Protein AF-0000000085033550 (afdb_homodimer)

Structure (mmCIF, N/CA/C/O backbone):
data_AF-0000000085033550-model_v1
#
loop_
_entity.id
_entity.type
_entity.pdbx_description
1 polymer GTPase
#
loop_
_atom_site.group_PDB
_atom_site.id
_atom_site.type_symbol
_atom_site.label_atom_id
_atom_site.label_alt_id
_atom_site.label_comp_id
_atom_site.label_asym_id
_atom_site.label_entity_id
_atom_site.label_seq_id
_atom_site.pdbx_PDB_ins_code
_atom_site.Cartn_x
_atom_site.Cartn_y
_atom_site.Cartn_z
_atom_site.occupancy
_atom_site.B_iso_or_equiv
_atom_site.auth_seq_id
_atom_site.auth_comp_id
_atom_site.auth_asym_id
_atom_site.auth_atom_id
_atom_site.pdbx_PDB_model_num
ATOM 1 N N . MET A 1 1 ? 23.906 -4.227 13.406 1 89.88 1 MET A N 1
ATOM 2 C CA . MET A 1 1 ? 23.219 -5.043 12.414 1 89.88 1 MET A CA 1
ATOM 3 C C . MET A 1 1 ? 21.703 -4.785 12.438 1 89.88 1 MET A C 1
ATOM 5 O O . MET A 1 1 ? 21.109 -4.695 13.508 1 89.88 1 MET A O 1
ATOM 9 N N . ARG A 1 2 ? 21.109 -4.621 11.305 1 95.44 2 ARG A N 1
ATOM 10 C CA . ARG A 1 2 ? 19.688 -4.324 11.18 1 95.44 2 ARG A CA 1
ATOM 11 C C . ARG A 1 2 ? 18.844 -5.57 11.438 1 95.44 2 ARG A C 1
ATOM 13 O O . ARG A 1 2 ? 19.141 -6.641 10.898 1 95.44 2 ARG A O 1
ATOM 20 N N . ARG A 1 3 ? 17.859 -5.512 12.32 1 98.5 3 ARG A N 1
ATOM 21 C CA . ARG A 1 3 ? 16.938 -6.609 12.617 1 98.5 3 ARG A CA 1
ATOM 22 C C . ARG A 1 3 ? 15.734 -6.586 11.68 1 98.5 3 ARG A C 1
ATOM 24 O O . ARG A 1 3 ? 14.953 -5.633 11.688 1 98.5 3 ARG A O 1
ATOM 31 N N . VAL A 1 4 ? 15.578 -7.695 10.938 1 98.75 4 VAL A N 1
ATOM 32 C CA . VAL A 1 4 ? 14.578 -7.723 9.875 1 98.75 4 VAL A CA 1
ATOM 33 C C . VAL A 1 4 ? 13.562 -8.828 10.148 1 98.75 4 VAL A C 1
ATOM 35 O O . VAL A 1 4 ? 13.922 -9.914 10.602 1 98.75 4 VAL A O 1
ATOM 38 N N . ALA A 1 5 ? 12.328 -8.586 9.984 1 98.81 5 ALA A N 1
ATOM 39 C CA . ALA A 1 5 ? 11.281 -9.609 9.906 1 98.81 5 ALA A CA 1
ATOM 40 C C . ALA A 1 5 ? 10.672 -9.664 8.508 1 98.81 5 ALA A C 1
ATOM 42 O O . ALA A 1 5 ? 10.461 -8.625 7.875 1 98.81 5 ALA A O 1
ATOM 43 N N . ILE A 1 6 ? 10.422 -10.836 8.008 1 98.56 6 ILE A N 1
ATOM 44 C CA . ILE A 1 6 ? 9.812 -10.992 6.691 1 98.56 6 ILE A CA 1
ATOM 45 C C . ILE A 1 6 ? 8.367 -11.469 6.84 1 98.56 6 ILE A C 1
ATOM 47 O O . ILE A 1 6 ? 8.117 -12.523 7.422 1 98.56 6 ILE A O 1
ATOM 51 N N . ILE A 1 7 ? 7.465 -10.617 6.363 1 98.19 7 ILE A N 1
ATOM 52 C CA . ILE A 1 7 ? 6.047 -10.953 6.34 1 98.19 7 ILE A CA 1
ATOM 53 C C . ILE A 1 7 ? 5.715 -11.734 5.07 1 98.19 7 ILE A C 1
ATOM 55 O O . ILE A 1 7 ? 5.789 -11.188 3.965 1 98.19 7 ILE A O 1
ATOM 59 N N . GLY A 1 8 ? 5.391 -13 5.219 1 94.5 8 GLY A N 1
ATOM 60 C CA . GLY A 1 8 ? 5.195 -13.797 4.023 1 94.5 8 GLY A CA 1
ATOM 61 C C . GLY A 1 8 ? 4.242 -14.961 4.234 1 94.5 8 GLY A C 1
ATOM 62 O O . GLY A 1 8 ? 3.375 -14.906 5.109 1 94.5 8 GLY A O 1
ATOM 63 N N . ALA A 1 9 ? 4.254 -15.93 3.279 1 89.25 9 ALA A N 1
ATOM 64 C CA . ALA A 1 9 ? 3.391 -17.109 3.299 1 89.25 9 ALA A CA 1
ATOM 65 C C . ALA A 1 9 ? 4.117 -18.328 2.75 1 89.25 9 ALA A C 1
ATOM 67 O O . ALA A 1 9 ? 3.549 -19.109 1.979 1 89.25 9 ALA A O 1
ATOM 68 N N . ALA A 1 10 ? 5.383 -18.391 3.002 1 88.12 10 ALA A N 1
ATOM 69 C CA . ALA A 1 10 ? 6.207 -19.578 2.754 1 88.12 10 ALA A CA 1
ATOM 70 C C . ALA A 1 10 ? 6.562 -19.688 1.276 1 88.12 10 ALA A C 1
ATOM 72 O O . ALA A 1 10 ? 6.77 -20.797 0.769 1 88.12 10 ALA A O 1
ATOM 73 N N . GLY A 1 11 ? 6.629 -18.75 0.552 1 91.38 11 GLY A N 1
ATOM 74 C CA . GLY A 1 11 ? 7.066 -18.703 -0.834 1 91.38 11 GLY A CA 1
ATOM 75 C C . GLY A 1 11 ? 8.094 -17.625 -1.104 1 91.38 11 GLY A C 1
ATOM 76 O O . GLY A 1 11 ? 9.297 -17.844 -0.947 1 91.38 11 GLY A O 1
ATOM 77 N N . ARG A 1 12 ? 7.59 -16.484 -1.409 1 95.75 12 ARG A N 1
ATOM 78 C CA . ARG A 1 12 ? 8.469 -15.367 -1.714 1 95.75 12 ARG A CA 1
ATOM 79 C C . ARG A 1 12 ? 9.297 -14.977 -0.494 1 95.75 12 ARG A C 1
ATOM 81 O O . ARG A 1 12 ? 10.43 -14.508 -0.63 1 95.75 12 ARG A O 1
ATOM 88 N N . ASP A 1 13 ? 8.75 -15.172 0.722 1 96.12 13 ASP A N 1
ATOM 89 C CA . ASP A 1 13 ? 9.492 -14.82 1.926 1 96.12 13 ASP A CA 1
ATOM 90 C C . ASP A 1 13 ? 10.781 -15.641 2.033 1 96.12 13 ASP A C 1
ATOM 92 O O . ASP A 1 13 ? 11.852 -15.086 2.283 1 96.12 13 ASP A O 1
ATOM 96 N N . PHE A 1 14 ? 10.727 -16.922 1.716 1 95.62 14 PHE A N 1
ATOM 97 C CA . PHE A 1 14 ? 11.922 -17.75 1.718 1 95.62 14 PHE A CA 1
ATOM 98 C C . PHE A 1 14 ? 12.859 -17.359 0.58 1 95.62 14 PHE A C 1
ATOM 100 O O . PHE A 1 14 ? 14.078 -17.328 0.75 1 95.62 14 PHE A O 1
ATOM 107 N N . HIS A 1 15 ? 12.273 -17.062 -0.555 1 97.56 15 HIS A N 1
ATOM 108 C CA . HIS A 1 15 ? 13.078 -16.641 -1.695 1 97.56 15 HIS A CA 1
ATOM 109 C C . HIS A 1 15 ? 13.836 -15.352 -1.396 1 97.56 15 HIS A C 1
ATOM 111 O O . HIS A 1 15 ? 15.023 -15.242 -1.689 1 97.56 15 HIS A O 1
ATOM 117 N N . VAL A 1 16 ? 13.164 -14.391 -0.785 1 98.44 16 VAL A N 1
ATOM 118 C CA . VAL A 1 16 ? 13.773 -13.125 -0.41 1 98.44 16 VAL A CA 1
ATOM 119 C C . VAL A 1 16 ? 14.867 -13.367 0.63 1 98.44 16 VAL A C 1
ATOM 121 O O . VAL A 1 16 ? 15.953 -12.789 0.546 1 98.44 16 VAL A O 1
ATOM 124 N N . PHE A 1 17 ? 14.586 -14.211 1.592 1 98.06 17 PHE A N 1
ATOM 125 C CA . PHE A 1 17 ? 15.609 -14.562 2.568 1 98.06 17 PHE A CA 1
ATOM 126 C C . PHE A 1 17 ? 16.844 -15.133 1.88 1 98.06 17 PHE A C 1
ATOM 128 O O . PHE A 1 17 ? 17.969 -14.695 2.145 1 98.06 17 PHE A O 1
ATOM 135 N N . ASN A 1 18 ? 16.625 -16.031 0.952 1 97.5 18 ASN A N 1
ATOM 136 C CA . ASN A 1 18 ? 17.719 -16.766 0.315 1 97.5 18 ASN A CA 1
ATOM 137 C C . ASN A 1 18 ? 18.516 -15.867 -0.624 1 97.5 18 ASN A C 1
ATOM 139 O O . ASN A 1 18 ? 19.734 -16.047 -0.773 1 97.5 18 ASN A O 1
ATOM 143 N N . THR A 1 19 ? 17.891 -14.938 -1.236 1 97.31 19 THR A N 1
ATOM 144 C CA . THR A 1 19 ? 18.547 -14.133 -2.258 1 97.31 19 THR A CA 1
ATOM 145 C C . THR A 1 19 ? 19.156 -12.867 -1.645 1 97.31 19 THR A C 1
ATOM 147 O O . THR A 1 19 ? 20.156 -12.352 -2.143 1 97.31 19 THR A O 1
ATOM 150 N N . VAL A 1 20 ? 18.531 -12.344 -0.543 1 97.69 20 VAL A N 1
ATOM 151 C CA . VAL A 1 20 ? 18.922 -11.016 -0.081 1 97.69 20 VAL A CA 1
ATOM 152 C C . VAL A 1 20 ? 19.594 -11.117 1.284 1 97.69 20 VAL A C 1
ATOM 154 O O . VAL A 1 20 ? 20.578 -10.422 1.557 1 97.69 20 VAL A O 1
ATOM 157 N N . TYR A 1 21 ? 19.188 -12.023 2.146 1 97.94 21 TYR A N 1
ATOM 158 C CA . TYR A 1 21 ? 19.562 -11.891 3.549 1 97.94 21 TYR A CA 1
ATOM 159 C C . TYR A 1 21 ? 20.469 -13.031 3.984 1 97.94 21 TYR A C 1
ATOM 161 O O . TYR A 1 21 ? 21.188 -12.922 4.984 1 97.94 21 TYR A O 1
ATOM 169 N N . ARG A 1 22 ? 20.344 -14.188 3.301 1 96.69 22 ARG A N 1
ATOM 170 C CA . ARG A 1 22 ? 21.172 -15.32 3.703 1 96.69 22 ARG A CA 1
ATOM 171 C C . ARG A 1 22 ? 22.641 -14.961 3.654 1 96.69 22 ARG A C 1
ATOM 173 O O . ARG A 1 22 ? 23.156 -14.562 2.607 1 96.69 22 ARG A O 1
ATOM 180 N N . GLY A 1 23 ? 23.328 -14.992 4.77 1 94.06 23 GLY A N 1
ATOM 181 C CA . GLY A 1 23 ? 24.75 -14.711 4.832 1 94.06 23 GLY A CA 1
ATOM 182 C C . GLY A 1 23 ? 25.062 -13.227 4.891 1 94.06 23 GLY A C 1
ATOM 183 O O . GLY A 1 23 ? 26.234 -12.836 4.867 1 94.06 23 GLY A O 1
ATOM 184 N N . SER A 1 24 ? 24.047 -12.438 4.98 1 93.75 24 SER A N 1
ATOM 185 C CA . SER A 1 24 ? 24.266 -11 5.023 1 93.75 24 SER A CA 1
ATOM 186 C C . SER A 1 24 ? 24.969 -10.578 6.316 1 93.75 24 SER A C 1
ATOM 188 O O . SER A 1 24 ? 24.609 -11.062 7.395 1 93.75 24 SER A O 1
ATOM 190 N N . GLY A 1 25 ? 25.891 -9.664 6.227 1 92.38 25 GLY A N 1
ATOM 191 C CA . GLY A 1 25 ? 26.547 -9.102 7.391 1 92.38 25 GLY A CA 1
ATOM 192 C C . GLY A 1 25 ? 25.891 -7.82 7.879 1 92.38 25 GLY A C 1
ATOM 193 O O . GLY A 1 25 ? 26.219 -7.328 8.961 1 92.38 25 GLY A O 1
ATOM 194 N N . GLU A 1 26 ? 24.938 -7.332 7.168 1 92.75 26 GLU A N 1
ATOM 195 C CA . GLU A 1 26 ? 24.344 -6.023 7.457 1 92.75 26 GLU A CA 1
ATOM 196 C C . GLU A 1 26 ? 22.984 -6.16 8.133 1 92.75 26 GLU A C 1
ATOM 198 O O . GLU A 1 26 ? 22.531 -5.238 8.805 1 92.75 26 GLU A O 1
ATOM 203 N N . ALA A 1 27 ? 22.391 -7.332 7.898 1 96.5 27 ALA A N 1
ATOM 204 C CA . ALA A 1 27 ? 21.047 -7.527 8.43 1 96.5 27 ALA A CA 1
ATOM 205 C C . ALA A 1 27 ? 20.859 -8.961 8.938 1 96.5 27 ALA A C 1
ATOM 207 O O . ALA A 1 27 ? 21.469 -9.891 8.414 1 96.5 27 ALA A O 1
ATOM 208 N N . ARG A 1 28 ? 20.047 -9.078 9.891 1 96.81 28 ARG A N 1
ATOM 209 C CA . ARG A 1 28 ? 19.656 -10.375 10.445 1 96.81 28 ARG A CA 1
ATOM 210 C C . ARG A 1 28 ? 18.141 -10.531 10.438 1 96.81 28 ARG A C 1
ATOM 212 O O . ARG A 1 28 ? 17.422 -9.695 10.992 1 96.81 28 ARG A O 1
ATOM 219 N N . VAL A 1 29 ? 17.719 -11.594 9.805 1 98.38 29 VAL A N 1
ATOM 220 C CA . VAL A 1 29 ? 16.281 -11.891 9.859 1 98.38 29 VAL A CA 1
ATOM 221 C C . VAL A 1 29 ? 15.953 -12.57 11.188 1 98.38 29 VAL A C 1
ATOM 223 O O . VAL A 1 29 ? 16.422 -13.688 11.453 1 98.38 29 VAL A O 1
ATOM 226 N N . VAL A 1 30 ? 15.086 -11.938 11.945 1 98.06 30 VAL A N 1
ATOM 227 C CA . VAL A 1 30 ? 14.844 -12.406 13.305 1 98.06 30 VAL A CA 1
ATOM 228 C C . VAL A 1 30 ? 13.586 -13.281 13.32 1 98.06 30 VAL A C 1
ATOM 230 O O . VAL A 1 30 ? 13.375 -14.047 14.266 1 98.06 30 VAL A O 1
ATOM 233 N N . ALA A 1 31 ? 12.773 -13.188 12.289 1 97.69 31 ALA A N 1
ATOM 234 C CA . ALA A 1 31 ? 11.57 -14.016 12.242 1 97.69 31 ALA A CA 1
ATOM 235 C C . ALA A 1 31 ? 10.898 -13.938 10.875 1 97.69 31 ALA A C 1
ATOM 237 O O . ALA A 1 31 ? 11.062 -12.945 10.156 1 97.69 31 ALA A O 1
ATOM 238 N N . PHE A 1 32 ? 10.273 -14.992 10.516 1 96.56 32 PHE A N 1
ATOM 239 C CA . PHE A 1 32 ? 9.203 -14.961 9.523 1 96.56 32 PHE A CA 1
ATOM 240 C C . PHE A 1 32 ? 7.848 -14.766 10.188 1 96.56 32 PHE A C 1
ATOM 242 O O . PHE A 1 32 ? 7.539 -15.414 11.188 1 96.56 32 PHE A O 1
ATOM 249 N N . LEU A 1 33 ? 7.07 -13.828 9.695 1 96.62 33 LEU A N 1
ATOM 250 C CA . LEU A 1 33 ? 5.719 -13.578 10.18 1 96.62 33 LEU A CA 1
ATOM 251 C C . LEU A 1 33 ? 4.68 -13.961 9.133 1 96.62 33 LEU A C 1
ATOM 253 O O . LEU A 1 33 ? 4.449 -13.211 8.18 1 96.62 33 LEU A O 1
ATOM 257 N N . MET A 1 34 ? 3.959 -15.102 9.367 1 92.75 34 MET A N 1
ATOM 258 C CA . MET A 1 34 ? 3.105 -15.672 8.32 1 92.75 34 MET A CA 1
ATOM 259 C C . MET A 1 34 ? 1.64 -15.625 8.742 1 92.75 34 MET A C 1
ATOM 261 O O . MET A 1 34 ? 1.328 -15.43 9.914 1 92.75 34 MET A O 1
ATOM 265 N N . THR A 1 35 ? 0.631 -15.641 7.762 1 77.06 35 THR A N 1
ATOM 266 C CA . THR A 1 35 ? -0.792 -15.664 8.078 1 77.06 35 THR A CA 1
ATOM 267 C C . THR A 1 35 ? -1.339 -17.078 8.008 1 77.06 35 THR A C 1
ATOM 269 O O . THR A 1 35 ? -2.352 -17.406 8.641 1 77.06 35 THR A O 1
ATOM 272 N N . GLN A 1 36 ? -1.035 -18.031 7.156 1 60.91 36 GLN A N 1
ATOM 273 C CA . GLN A 1 36 ? -1.824 -19.219 6.895 1 60.91 36 GLN A CA 1
ATOM 274 C C . GLN A 1 36 ? -0.964 -20.484 6.992 1 60.91 36 GLN A C 1
ATOM 276 O O . GLN A 1 36 ? -1.489 -21.594 7.094 1 60.91 36 GLN A O 1
ATOM 281 N N . ILE A 1 37 ? 0.223 -20.531 7.461 1 59.03 37 ILE A N 1
ATOM 282 C CA . ILE A 1 37 ? 0.862 -21.719 6.891 1 59.03 37 ILE A CA 1
ATOM 283 C C . ILE A 1 37 ? 1.208 -22.703 8.008 1 59.03 37 ILE A C 1
ATOM 285 O O . ILE A 1 37 ? 1.827 -22.328 9 1 59.03 37 ILE A O 1
ATOM 289 N N . PRO A 1 38 ? 0.64 -23.922 7.719 1 60.75 38 PRO A N 1
ATOM 290 C CA . PRO A 1 38 ? 0.91 -25.094 8.539 1 60.75 38 PRO A CA 1
ATOM 291 C C . PRO A 1 38 ? 2.365 -25.547 8.461 1 60.75 38 PRO A C 1
ATOM 293 O O . PRO A 1 38 ? 2.674 -26.547 7.793 1 60.75 38 PRO A O 1
ATOM 296 N N . ILE A 1 39 ? 3.248 -24.703 8.766 1 65 39 ILE A N 1
ATOM 297 C CA . ILE A 1 39 ? 4.613 -25.203 8.695 1 65 39 ILE A CA 1
ATOM 298 C C . ILE A 1 39 ? 4.957 -25.953 9.984 1 65 39 ILE A C 1
ATOM 300 O O . ILE A 1 39 ? 4.949 -25.359 11.07 1 65 39 ILE A O 1
ATOM 304 N N . PRO A 1 40 ? 5.117 -27.219 9.891 1 59.66 40 PRO A N 1
ATOM 305 C CA . PRO A 1 40 ? 5.273 -28.094 11.055 1 59.66 40 PRO A CA 1
ATOM 306 C C . PRO A 1 40 ? 6.32 -27.578 12.039 1 59.66 40 PRO A C 1
ATOM 308 O O . PRO A 1 40 ? 6.062 -27.516 13.25 1 59.66 40 PRO A O 1
ATOM 311 N N . ALA A 1 41 ? 7.574 -27.281 11.625 1 64.44 41 ALA A N 1
ATOM 312 C CA . ALA A 1 41 ? 8.664 -26.984 12.547 1 64.44 41 ALA A CA 1
ATOM 313 C C . ALA A 1 41 ? 8.641 -25.516 12.977 1 64.44 41 ALA A C 1
ATOM 315 O O . ALA A 1 41 ? 9.344 -25.125 13.914 1 64.44 41 ALA A O 1
ATOM 316 N N . ARG A 1 42 ? 7.84 -24.844 12.523 1 82.25 42 ARG A N 1
ATOM 317 C CA . ARG A 1 42 ? 7.648 -23.422 12.812 1 82.25 42 ARG A CA 1
ATOM 318 C C . ARG A 1 42 ? 8.977 -22.688 12.789 1 82.25 42 ARG A C 1
ATOM 320 O O . ARG A 1 42 ? 9.234 -21.828 13.641 1 82.25 42 ARG A O 1
ATOM 327 N N . ARG A 1 43 ? 9.984 -23.219 12.047 1 91.25 43 ARG A N 1
ATOM 328 C CA . ARG A 1 43 ? 11.273 -22.578 11.82 1 91.25 43 ARG A CA 1
ATOM 329 C C . ARG A 1 43 ? 11.773 -22.844 10.406 1 91.25 43 ARG A C 1
ATOM 331 O O . ARG A 1 43 ? 11.539 -23.906 9.844 1 91.25 43 ARG A O 1
ATOM 338 N N . TYR A 1 44 ? 12.391 -21.875 9.875 1 94.31 44 TYR A N 1
ATOM 339 C CA . TYR A 1 44 ? 13.258 -22.125 8.727 1 94.31 44 TYR A CA 1
ATOM 340 C C . TYR A 1 44 ? 14.57 -22.766 9.164 1 94.31 44 TYR A C 1
ATOM 342 O O . TYR A 1 44 ? 15.344 -22.156 9.906 1 94.31 44 TYR A O 1
ATOM 350 N N . PRO A 1 45 ? 14.914 -23.906 8.805 1 93.75 45 PRO A N 1
ATOM 351 C CA . PRO A 1 45 ? 15.891 -24.75 9.492 1 93.75 45 PRO A CA 1
ATOM 352 C C . PRO A 1 45 ? 17.328 -24.234 9.344 1 93.75 45 PRO A C 1
ATOM 354 O O . PRO A 1 45 ? 17.625 -23.516 8.391 1 93.75 45 PRO A O 1
ATOM 357 N N . PRO A 1 46 ? 18.156 -24.641 10.234 1 94.69 46 PRO A N 1
ATOM 358 C CA . PRO A 1 46 ? 19.562 -24.234 10.211 1 94.69 46 PRO A CA 1
ATOM 359 C C . PRO A 1 46 ? 20.266 -24.625 8.914 1 94.69 46 PRO A C 1
ATOM 361 O O . PRO A 1 46 ? 21.062 -23.844 8.383 1 94.69 46 PRO A O 1
ATOM 364 N N . SER A 1 47 ? 19.969 -25.719 8.391 1 94.06 47 SER A N 1
ATOM 365 C CA . SER A 1 47 ? 20.641 -26.219 7.188 1 94.06 47 SER A CA 1
ATOM 366 C C . SER A 1 47 ? 20.344 -25.312 5.992 1 94.06 47 SER A C 1
ATOM 368 O O . SER A 1 47 ? 21.172 -25.203 5.082 1 94.06 47 SER A O 1
ATOM 370 N N . LEU A 1 48 ? 19.203 -24.625 6.016 1 94.25 48 LEU A N 1
ATOM 371 C CA . LEU A 1 48 ? 18.812 -23.781 4.902 1 94.25 48 LEU A CA 1
ATOM 372 C C . LEU A 1 48 ? 19.141 -22.312 5.191 1 94.25 48 LEU A C 1
ATOM 374 O O . LEU A 1 48 ? 19.469 -21.562 4.277 1 94.25 48 LEU A O 1
ATOM 378 N N . SER A 1 49 ? 19.109 -21.969 6.441 1 95.44 49 SER A N 1
ATOM 379 C CA . SER A 1 49 ? 19.234 -20.562 6.801 1 95.44 49 SER A CA 1
ATOM 380 C C . SER A 1 49 ? 20.688 -20.172 7.031 1 95.44 49 SER A C 1
ATOM 382 O O . SER A 1 49 ? 21.047 -18.984 6.914 1 95.44 49 SER A O 1
ATOM 384 N N . GLY A 1 50 ? 21.484 -21.109 7.496 1 92.94 50 GLY A N 1
ATOM 385 C CA . GLY A 1 50 ? 22.844 -20.797 7.926 1 92.94 50 GLY A CA 1
ATOM 386 C C . GLY A 1 50 ? 22.906 -20.234 9.336 1 92.94 50 GLY A C 1
ATOM 387 O O . GLY A 1 50 ? 23.984 -19.891 9.82 1 92.94 50 GLY A O 1
ATOM 388 N N . VAL A 1 51 ? 21.797 -20.125 9.969 1 93.44 51 VAL A N 1
ATOM 389 C CA . VAL A 1 51 ? 21.719 -19.672 11.352 1 93.44 51 VAL A CA 1
ATOM 390 C C . VAL A 1 51 ? 21.594 -20.875 12.281 1 93.44 51 VAL A C 1
ATOM 392 O O . VAL A 1 51 ? 20.766 -21.766 12.047 1 93.44 51 VAL A O 1
ATOM 395 N N . PRO A 1 52 ? 22.359 -20.969 13.273 1 92.25 52 PRO A N 1
ATOM 396 C CA . PRO A 1 52 ? 22.422 -22.172 14.117 1 92.25 52 PRO A CA 1
ATOM 397 C C . PRO A 1 52 ? 21.062 -22.594 14.656 1 92.25 52 PRO A C 1
ATOM 399 O O . PRO A 1 52 ? 20.719 -23.781 14.648 1 92.25 52 PRO A O 1
ATOM 402 N N . GLU A 1 53 ? 20.234 -21.719 15.125 1 92.56 53 GLU A N 1
ATOM 403 C CA . GLU A 1 53 ? 18.938 -22.062 15.711 1 92.56 53 GLU A CA 1
ATOM 404 C C . GLU A 1 53 ? 17.828 -21.984 14.672 1 92.56 53 GLU A C 1
ATOM 406 O O . GLU A 1 53 ? 16.656 -22.25 14.977 1 92.56 53 GLU A O 1
ATOM 411 N N . GLY A 1 54 ? 18.234 -21.719 13.43 1 95.25 54 GLY A N 1
ATOM 412 C CA . GLY A 1 54 ? 17.203 -21.453 12.43 1 95.25 54 GLY A CA 1
ATOM 413 C C . GLY A 1 54 ? 16.484 -20.125 12.648 1 95.25 54 GLY A C 1
ATOM 414 O O . GLY A 1 54 ? 16.812 -19.391 13.578 1 95.25 54 GLY A O 1
ATOM 415 N N . VAL A 1 55 ? 15.625 -19.797 11.805 1 96.69 55 VAL A N 1
ATOM 416 C CA . VAL A 1 55 ? 14.852 -18.562 11.914 1 96.69 55 VAL A CA 1
ATOM 417 C C . VAL A 1 55 ? 13.414 -18.891 12.32 1 96.69 55 VAL A C 1
ATOM 419 O O . VAL A 1 55 ? 12.727 -19.656 11.633 1 96.69 55 VAL A O 1
ATOM 422 N N . PRO A 1 56 ? 12.945 -18.375 13.414 1 95.38 56 PRO A N 1
ATOM 423 C CA . PRO A 1 56 ? 11.594 -18.719 13.875 1 95.38 56 PRO A CA 1
ATOM 424 C C . PRO A 1 56 ? 10.508 -18.234 12.914 1 95.38 56 PRO A C 1
ATOM 426 O O . PRO A 1 56 ? 10.664 -17.203 12.266 1 95.38 56 PRO A O 1
ATOM 429 N N . ILE A 1 57 ? 9.43 -18.969 12.898 1 94.5 57 ILE A N 1
ATOM 430 C CA . ILE A 1 57 ? 8.234 -18.625 12.133 1 94.5 57 ILE A CA 1
ATOM 431 C C . ILE A 1 57 ? 7.062 -18.406 13.086 1 94.5 57 ILE A C 1
ATOM 433 O O . ILE A 1 57 ? 6.688 -19.297 13.852 1 94.5 57 ILE A O 1
ATOM 437 N N . TYR A 1 58 ? 6.5 -17.188 13.078 1 93.25 58 TYR A N 1
ATOM 438 C CA . TYR A 1 58 ? 5.316 -16.844 13.867 1 93.25 58 TYR A CA 1
ATOM 439 C C . TYR A 1 58 ? 4.109 -16.609 12.969 1 93.25 58 TYR A C 1
ATOM 441 O O . TYR A 1 58 ? 4.258 -16.188 11.812 1 93.25 58 TYR A O 1
ATOM 449 N N . VAL A 1 59 ? 2.994 -16.953 13.445 1 91.56 59 VAL A N 1
ATOM 450 C CA . VAL A 1 59 ? 1.747 -16.734 12.727 1 91.56 59 VAL A CA 1
ATOM 451 C C . VAL A 1 59 ? 0.977 -15.578 13.367 1 91.56 59 VAL A C 1
ATOM 453 O O . VAL A 1 59 ? 0.829 -15.523 14.586 1 91.56 59 VAL A O 1
ATOM 456 N N . TRP A 1 60 ? 0.623 -14.633 12.531 1 92.19 60 TRP A N 1
ATOM 457 C CA . TRP A 1 60 ? -0.208 -13.547 13.039 1 92.19 60 TRP A CA 1
ATOM 458 C C . TRP A 1 60 ? -1.607 -13.602 12.43 1 92.19 60 TRP A C 1
ATOM 460 O O . TRP A 1 60 ? -1.779 -14.023 11.289 1 92.19 60 TRP A O 1
ATOM 470 N N . ARG A 1 61 ? -2.609 -13.211 13.211 1 90.44 61 ARG A N 1
ATOM 471 C CA . ARG A 1 61 ? -4.008 -13.367 12.82 1 90.44 61 ARG A CA 1
ATOM 472 C C . ARG A 1 61 ? -4.703 -12.016 12.719 1 90.44 61 ARG A C 1
ATOM 474 O O . ARG A 1 61 ? -5.848 -11.93 12.273 1 90.44 61 ARG A O 1
ATOM 481 N N . SER A 1 62 ? -4.074 -10.977 13.219 1 93.31 62 SER A N 1
ATOM 482 C CA . SER A 1 62 ? -4.59 -9.617 13.133 1 93.31 62 SER A CA 1
ATOM 483 C C . SER A 1 62 ? -3.457 -8.609 12.953 1 93.31 62 SER A C 1
ATOM 485 O O . SER A 1 62 ? -2.295 -8.914 13.234 1 93.31 62 SER A O 1
ATOM 487 N N . TYR A 1 63 ? -3.805 -7.469 12.508 1 96.75 63 TYR A N 1
ATOM 488 C CA . TYR A 1 63 ? -2.795 -6.434 12.312 1 96.75 63 TYR A CA 1
ATOM 489 C C . TYR A 1 63 ? -2.209 -5.992 13.648 1 96.75 63 TYR A C 1
ATOM 491 O O . TYR A 1 63 ? -1.03 -5.637 13.734 1 96.75 63 TYR A O 1
ATOM 499 N N . GLU A 1 64 ? -2.988 -6.043 14.703 1 94.81 64 GLU A N 1
ATOM 500 C CA . GLU A 1 64 ? -2.523 -5.723 16.047 1 94.81 64 GLU A CA 1
ATOM 501 C C . GLU A 1 64 ? -1.482 -6.73 16.531 1 94.81 64 GLU A C 1
ATOM 503 O O . GLU A 1 64 ? -0.492 -6.355 17.156 1 94.81 64 GLU A O 1
ATOM 508 N N . GLU A 1 65 ? -1.7 -7.965 16.203 1 95.62 65 GLU A N 1
ATOM 509 C CA . GLU A 1 65 ? -0.727 -9 16.547 1 95.62 65 GLU A CA 1
ATOM 510 C C . GLU A 1 65 ? 0.573 -8.812 15.766 1 95.62 65 GLU A C 1
ATOM 512 O O . GLU A 1 65 ? 1.66 -9.031 16.297 1 95.62 65 GLU A O 1
ATOM 517 N N . LEU A 1 66 ? 0.413 -8.445 14.531 1 97.75 66 LEU A N 1
ATOM 518 C CA . LEU A 1 66 ? 1.599 -8.141 13.734 1 97.75 66 LEU A CA 1
ATOM 519 C C . LEU A 1 66 ? 2.428 -7.043 14.383 1 97.75 66 LEU A C 1
ATOM 521 O O . LEU A 1 66 ? 3.641 -7.191 14.555 1 97.75 66 LEU A O 1
ATOM 525 N N . THR A 1 67 ? 1.766 -5.949 14.773 1 98.12 67 THR A N 1
ATOM 526 C CA . THR A 1 67 ? 2.438 -4.832 15.43 1 98.12 67 THR A CA 1
ATOM 527 C C . THR A 1 67 ? 3.115 -5.289 16.719 1 98.12 67 THR A C 1
ATOM 529 O O . THR A 1 67 ? 4.254 -4.902 17 1 98.12 67 THR A O 1
ATOM 532 N N . ARG A 1 68 ? 2.451 -6.117 17.469 1 97 68 ARG A N 1
ATOM 533 C CA . ARG A 1 68 ? 2.99 -6.621 18.719 1 97 68 ARG A CA 1
ATOM 534 C C . ARG A 1 68 ? 4.25 -7.445 18.484 1 97 68 ARG A C 1
ATOM 536 O O . ARG A 1 68 ? 5.254 -7.27 19.188 1 97 68 ARG A O 1
ATOM 543 N N . TYR A 1 69 ? 4.223 -8.367 17.469 1 97.88 69 TYR A N 1
ATOM 544 C CA . TYR A 1 69 ? 5.395 -9.18 17.156 1 97.88 69 TYR A CA 1
ATOM 545 C C . TYR A 1 69 ? 6.578 -8.305 16.766 1 97.88 69 TYR A C 1
ATOM 547 O O . TYR A 1 69 ? 7.703 -8.531 17.219 1 97.88 69 TYR A O 1
ATOM 555 N N . LEU A 1 70 ? 6.32 -7.309 16 1 98.75 70 LEU A N 1
ATOM 556 C CA . LEU A 1 70 ? 7.387 -6.438 15.531 1 98.75 70 LEU A CA 1
ATOM 557 C C . LEU A 1 70 ? 8.039 -5.691 16.688 1 98.75 70 LEU A C 1
ATOM 559 O O . LEU A 1 70 ? 9.258 -5.535 16.719 1 98.75 70 LEU A O 1
ATOM 563 N N . ARG A 1 71 ? 7.242 -5.281 17.641 1 98.19 71 ARG A N 1
ATOM 564 C CA . ARG A 1 71 ? 7.766 -4.59 18.812 1 98.19 71 ARG A CA 1
ATOM 565 C C . ARG A 1 71 ? 8.555 -5.547 19.719 1 98.19 71 ARG A C 1
ATOM 567 O O . ARG A 1 71 ? 9.672 -5.238 20.125 1 98.19 71 ARG A O 1
ATOM 574 N N . GLU A 1 72 ? 7.953 -6.668 19.953 1 98.25 72 GLU A N 1
ATOM 575 C CA . GLU A 1 72 ? 8.555 -7.637 20.859 1 98.25 72 GLU A CA 1
ATOM 576 C C . GLU A 1 72 ? 9.883 -8.156 20.312 1 98.25 72 GLU A C 1
ATOM 578 O O . GLU A 1 72 ? 10.812 -8.414 21.078 1 98.25 72 GLU A O 1
ATOM 583 N N . LEU A 1 73 ? 9.938 -8.273 19.016 1 98.38 73 LEU A N 1
ATOM 584 C CA . LEU A 1 73 ? 11.141 -8.797 18.375 1 98.38 73 LEU A CA 1
ATOM 585 C C . LEU A 1 73 ? 12.125 -7.668 18.062 1 98.38 73 LEU A C 1
ATOM 587 O O . LEU A 1 73 ? 13.195 -7.91 17.516 1 98.38 73 LEU A O 1
ATOM 591 N N . ARG A 1 74 ? 11.742 -6.371 18.359 1 98.19 74 ARG A N 1
ATOM 592 C CA . ARG A 1 74 ? 12.57 -5.188 18.141 1 98.19 74 ARG A CA 1
ATOM 593 C C . ARG A 1 74 ? 13.008 -5.082 16.688 1 98.19 74 ARG A C 1
ATOM 595 O O . ARG A 1 74 ? 14.195 -4.922 16.406 1 98.19 74 ARG A O 1
ATOM 602 N N . VAL A 1 75 ? 12.062 -5.297 15.836 1 98.75 75 VAL A N 1
ATOM 603 C CA . VAL A 1 75 ? 12.32 -5.262 14.406 1 98.75 75 VAL A CA 1
ATOM 604 C C . VAL A 1 75 ? 12.602 -3.828 13.961 1 98.75 75 VAL A C 1
ATOM 606 O O . VAL A 1 75 ? 11.891 -2.898 14.352 1 98.75 75 VAL A O 1
ATOM 609 N N . ASP A 1 76 ? 13.648 -3.67 13.156 1 98.75 76 ASP A N 1
ATOM 610 C CA . ASP A 1 76 ? 13.977 -2.377 12.562 1 98.75 76 ASP A CA 1
ATOM 611 C C . ASP A 1 76 ? 13.258 -2.184 11.227 1 98.75 76 ASP A C 1
ATOM 613 O O . ASP A 1 76 ? 12.922 -1.059 10.852 1 98.75 76 ASP A O 1
ATOM 617 N N . GLU A 1 77 ? 13.125 -3.293 10.555 1 98.75 77 GLU A N 1
ATOM 618 C CA . GLU A 1 77 ? 12.539 -3.25 9.219 1 98.75 77 GLU A CA 1
ATOM 619 C C . GLU A 1 77 ? 11.734 -4.512 8.93 1 98.75 77 GLU A C 1
ATOM 621 O O . GLU A 1 77 ? 12.203 -5.625 9.18 1 98.75 77 GLU A O 1
ATOM 626 N N . ALA A 1 78 ? 10.547 -4.297 8.516 1 98.88 78 ALA A N 1
ATOM 627 C CA . ALA A 1 78 ? 9.695 -5.406 8.086 1 98.88 78 ALA A CA 1
ATOM 628 C C . ALA A 1 78 ? 9.578 -5.461 6.566 1 98.88 78 ALA A C 1
ATOM 630 O O . ALA A 1 78 ? 9.344 -4.438 5.922 1 98.88 78 ALA A O 1
ATOM 631 N N . VAL A 1 79 ? 9.75 -6.648 6.016 1 98.88 79 VAL A N 1
ATOM 632 C CA . VAL A 1 79 ? 9.727 -6.867 4.574 1 98.88 79 VAL A CA 1
ATOM 633 C C . VAL A 1 79 ? 8.453 -7.613 4.184 1 98.88 79 VAL A C 1
ATOM 635 O O . VAL A 1 79 ? 8.156 -8.68 4.73 1 98.88 79 VAL A O 1
ATOM 638 N N . LEU A 1 80 ? 7.695 -7.012 3.289 1 98.75 80 LEU A N 1
ATOM 639 C CA . LEU A 1 80 ? 6.523 -7.707 2.77 1 98.75 80 LEU A CA 1
ATOM 640 C C . LEU A 1 80 ? 6.906 -8.625 1.615 1 98.75 80 LEU A C 1
ATOM 642 O O . LEU A 1 80 ? 7.465 -8.172 0.613 1 98.75 80 LEU A O 1
ATOM 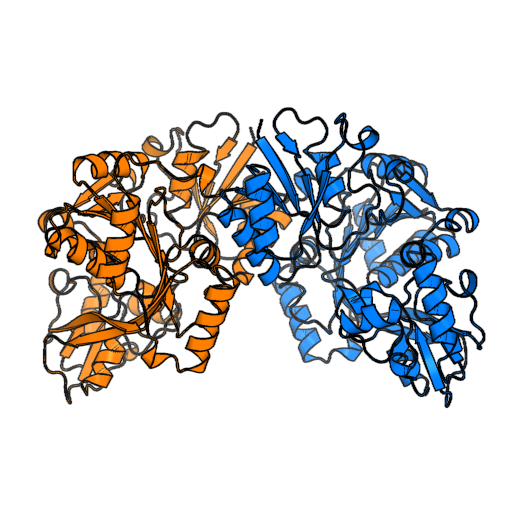646 N N . ALA A 1 81 ? 6.582 -9.875 1.786 1 97.38 81 ALA A N 1
ATOM 647 C CA . ALA A 1 81 ? 6.93 -10.883 0.784 1 97.38 81 ALA A CA 1
ATOM 648 C C . ALA A 1 81 ? 5.832 -11.93 0.657 1 97.38 81 ALA A C 1
ATOM 650 O O . ALA A 1 81 ? 6.102 -13.133 0.702 1 97.38 81 ALA A O 1
ATOM 651 N N . TYR A 1 82 ? 4.656 -11.477 0.494 1 90.25 82 TYR A N 1
ATOM 652 C CA . TYR A 1 82 ? 3.627 -12.422 0.073 1 90.25 82 TYR A CA 1
ATOM 653 C C . TYR A 1 82 ? 2.617 -11.75 -0.853 1 90.25 82 TYR A C 1
ATOM 655 O O . TYR A 1 82 ? 2.629 -10.523 -1.015 1 90.25 82 TYR A O 1
ATOM 663 N N . SER A 1 83 ? 1.839 -12.508 -1.582 1 93.25 83 SER A N 1
ATOM 664 C CA . SER A 1 83 ? 1.086 -12.047 -2.744 1 93.25 83 SER A CA 1
ATOM 665 C C . SER A 1 83 ? -0.414 -12.219 -2.535 1 93.25 83 SER A C 1
ATOM 667 O O . SER A 1 83 ? -0.855 -12.609 -1.45 1 93.25 83 SER A O 1
ATOM 669 N N . ASP A 1 84 ? -1.123 -11.734 -3.492 1 92.62 84 ASP A N 1
ATOM 670 C CA . ASP A 1 84 ? -2.572 -11.844 -3.627 1 92.62 84 ASP A CA 1
ATOM 671 C C . ASP A 1 84 ? -3.287 -10.984 -2.584 1 92.62 84 ASP A C 1
ATOM 673 O O . ASP A 1 84 ? -4.203 -11.461 -1.905 1 92.62 84 ASP A O 1
ATOM 677 N N . LEU A 1 85 ? -2.811 -9.805 -2.49 1 95.69 85 LEU A N 1
ATOM 678 C CA . LEU A 1 85 ? -3.393 -8.812 -1.594 1 95.69 85 LEU A CA 1
ATOM 679 C C . LEU A 1 85 ? -4.117 -7.727 -2.381 1 95.69 85 LEU A C 1
ATOM 681 O O . LEU A 1 85 ? -3.666 -7.328 -3.459 1 95.69 85 LEU A O 1
ATOM 685 N N . LEU A 1 86 ? -5.191 -7.312 -1.809 1 96.12 86 LEU A N 1
ATOM 686 C CA . LEU A 1 86 ? -5.746 -6.055 -2.297 1 96.12 86 LEU A CA 1
ATOM 687 C C . LEU A 1 86 ? -5.02 -4.867 -1.679 1 96.12 86 LEU A C 1
ATOM 689 O O . LEU A 1 86 ? -4.371 -5 -0.638 1 96.12 86 LEU A O 1
ATOM 693 N N . TYR A 1 87 ? -5.066 -3.709 -2.283 1 97.69 87 TYR A N 1
ATOM 694 C CA . TYR A 1 87 ? -4.281 -2.562 -1.84 1 97.69 87 TYR A CA 1
ATOM 695 C C . TYR A 1 87 ? -4.688 -2.133 -0.436 1 97.69 87 TYR A C 1
ATOM 697 O O . TYR A 1 87 ? -3.854 -1.67 0.345 1 97.69 87 TYR A O 1
ATOM 705 N N . ASP A 1 88 ? -5.922 -2.285 -0.046 1 97.12 88 ASP A N 1
ATOM 706 C CA . ASP A 1 88 ? -6.324 -1.987 1.325 1 97.12 88 ASP A CA 1
ATOM 707 C C . ASP A 1 88 ? -5.559 -2.85 2.324 1 97.12 88 ASP A C 1
ATOM 709 O O . ASP A 1 88 ? -5.133 -2.365 3.375 1 97.12 88 ASP A O 1
ATOM 713 N N . GLU A 1 89 ? -5.391 -4.109 1.945 1 96.88 89 GLU A N 1
ATOM 714 C CA . GLU A 1 89 ? -4.656 -5.02 2.82 1 96.88 89 GLU A CA 1
ATOM 715 C C . GLU A 1 89 ? -3.189 -4.613 2.932 1 96.88 89 GLU A C 1
ATOM 717 O O . GLU A 1 89 ? -2.611 -4.645 4.02 1 96.88 89 GLU A O 1
ATOM 722 N N . VAL A 1 90 ? -2.639 -4.219 1.83 1 98.5 90 VAL A N 1
ATOM 723 C CA . VAL A 1 90 ? -1.26 -3.74 1.839 1 98.5 90 VAL A CA 1
ATOM 724 C C . VAL A 1 90 ? -1.143 -2.518 2.744 1 98.5 90 VAL A C 1
ATOM 726 O O . VAL A 1 90 ? -0.206 -2.414 3.541 1 98.5 90 VAL A O 1
ATOM 729 N N . GLY A 1 91 ? -2.09 -1.626 2.586 1 98.56 91 GLY A N 1
ATOM 730 C CA . GLY A 1 91 ? -2.111 -0.431 3.416 1 98.56 91 GLY A CA 1
ATOM 731 C C . GLY A 1 91 ? -2.166 -0.736 4.902 1 98.56 91 GLY A C 1
ATOM 732 O O . GLY A 1 91 ? -1.448 -0.121 5.691 1 98.56 91 GLY A O 1
ATOM 733 N N . HIS A 1 92 ? -3.02 -1.704 5.297 1 98.5 92 HIS A N 1
ATOM 734 C CA . HIS A 1 92 ? -3.133 -2.09 6.699 1 98.5 92 HIS A CA 1
ATOM 735 C C . HIS A 1 92 ? -1.822 -2.674 7.219 1 98.5 92 HIS A C 1
ATOM 737 O O . HIS A 1 92 ? -1.426 -2.404 8.352 1 98.5 92 HIS A O 1
ATOM 743 N N . ILE A 1 93 ? -1.166 -3.434 6.359 1 98.62 93 ILE A N 1
ATOM 744 C CA . ILE A 1 93 ? 0.107 -4.023 6.758 1 98.62 93 ILE A CA 1
ATOM 745 C C . ILE A 1 93 ? 1.146 -2.924 6.957 1 98.62 93 ILE A C 1
ATOM 747 O O . ILE A 1 93 ? 1.858 -2.91 7.965 1 98.62 93 ILE A O 1
ATOM 751 N N . ILE A 1 94 ? 1.211 -2.006 6.027 1 98.81 94 ILE A N 1
ATOM 752 C CA . ILE A 1 94 ? 2.139 -0.884 6.125 1 98.81 94 ILE A CA 1
ATOM 753 C C . ILE A 1 94 ? 1.896 -0.126 7.43 1 98.81 94 ILE A C 1
ATOM 755 O O . ILE A 1 94 ? 2.838 0.162 8.172 1 98.81 94 ILE A O 1
ATOM 759 N N . SER A 1 95 ? 0.644 0.157 7.688 1 98.75 95 SER A N 1
ATOM 760 C CA . SER A 1 95 ? 0.289 0.946 8.867 1 98.75 95 SER A CA 1
ATOM 761 C C . SER A 1 95 ? 0.635 0.207 10.148 1 98.75 95 SER A C 1
ATOM 763 O O . SER A 1 95 ? 1.104 0.815 11.117 1 98.75 95 SER A O 1
ATOM 765 N N . ALA A 1 96 ? 0.396 -1.1 10.172 1 98.56 96 ALA A N 1
ATOM 766 C CA . ALA A 1 96 ? 0.748 -1.908 11.336 1 98.56 96 ALA A CA 1
ATOM 767 C C . ALA A 1 96 ? 2.254 -1.899 11.578 1 98.56 96 ALA A C 1
ATOM 769 O O . ALA A 1 96 ? 2.707 -1.825 12.719 1 98.56 96 ALA A O 1
ATOM 770 N N . VAL A 1 97 ? 3.012 -1.986 10.5 1 98.88 97 VAL A N 1
ATOM 771 C CA . VAL A 1 97 ? 4.469 -1.996 10.594 1 98.88 97 VAL A CA 1
ATOM 772 C C . VAL A 1 97 ? 4.961 -0.651 11.125 1 98.88 97 VAL A C 1
ATOM 774 O O . VAL A 1 97 ? 5.734 -0.6 12.086 1 98.88 97 VAL A O 1
ATOM 777 N N . LEU A 1 98 ? 4.488 0.418 10.562 1 98.81 98 LEU A N 1
ATOM 778 C CA . LEU A 1 98 ? 4.961 1.742 10.953 1 98.81 98 LEU A CA 1
ATOM 779 C C . LEU A 1 98 ? 4.535 2.072 12.375 1 98.81 98 LEU A C 1
ATOM 781 O O . LEU A 1 98 ? 5.258 2.758 13.102 1 98.81 98 LEU A O 1
ATOM 785 N N . ALA A 1 99 ? 3.363 1.6 12.75 1 98.44 99 ALA A N 1
ATOM 786 C CA . ALA A 1 99 ? 2.881 1.821 14.109 1 98.44 99 ALA A CA 1
ATOM 787 C C . ALA A 1 99 ? 3.793 1.147 15.133 1 98.44 99 ALA A C 1
ATOM 789 O O . ALA A 1 99 ? 3.838 1.554 16.297 1 98.44 99 ALA A O 1
ATOM 790 N N . SER A 1 100 ? 4.5 0.098 14.734 1 98.5 100 SER A N 1
ATOM 791 C CA . SER A 1 100 ? 5.465 -0.545 15.625 1 98.5 100 SER A CA 1
ATOM 792 C C . SER A 1 100 ? 6.734 0.29 15.766 1 98.5 100 SER A C 1
ATOM 794 O O . SER A 1 100 ? 7.539 0.063 16.672 1 98.5 100 SER A O 1
ATOM 796 N N . GLY A 1 101 ? 6.906 1.243 14.922 1 98.44 101 GLY A N 1
ATOM 797 C CA . GLY A 1 101 ? 8.117 2.039 14.859 1 98.44 101 GLY A CA 1
ATOM 798 C C . GLY A 1 101 ? 9.062 1.609 13.75 1 98.44 101 GLY A C 1
ATOM 799 O O . GLY A 1 101 ? 9.969 2.355 13.375 1 98.44 101 GLY A O 1
ATOM 800 N N . ALA A 1 102 ? 8.883 0.412 13.172 1 98.81 102 ALA A N 1
ATOM 801 C CA . ALA A 1 102 ? 9.789 -0.17 12.188 1 98.81 102 ALA A CA 1
ATOM 802 C C . ALA A 1 102 ? 9.57 0.454 10.812 1 98.81 102 ALA A C 1
ATOM 804 O O . ALA A 1 102 ? 8.531 1.079 10.562 1 98.81 102 ALA A O 1
ATOM 805 N N . SER A 1 103 ? 10.594 0.357 9.969 1 98.81 103 SER A N 1
ATOM 806 C CA . SER A 1 103 ? 10.477 0.719 8.562 1 98.81 103 SER A CA 1
ATOM 807 C C . SER A 1 103 ? 9.875 -0.425 7.746 1 98.81 103 SER A C 1
ATOM 809 O O . SER A 1 103 ? 9.852 -1.569 8.203 1 98.81 103 SER A O 1
ATOM 811 N N . PHE A 1 104 ? 9.328 -0.076 6.648 1 98.88 104 PHE A N 1
ATOM 812 C CA . PHE A 1 104 ? 8.68 -1.025 5.75 1 98.88 104 PHE A CA 1
ATOM 813 C C . PHE A 1 104 ? 9.422 -1.114 4.426 1 98.88 104 PHE A C 1
ATOM 815 O O . PHE A 1 104 ? 9.883 -0.099 3.895 1 98.88 104 PHE A O 1
ATOM 822 N N . ARG A 1 105 ? 9.516 -2.385 3.877 1 98.81 105 ARG A N 1
ATOM 823 C CA . ARG A 1 105 ? 10.242 -2.561 2.625 1 98.81 105 ARG A CA 1
ATOM 824 C C . ARG A 1 105 ? 9.617 -3.662 1.776 1 98.81 105 ARG A C 1
ATOM 826 O O . ARG A 1 105 ? 9.047 -4.617 2.311 1 98.81 105 ARG A O 1
ATOM 833 N N . ILE A 1 106 ? 9.648 -3.533 0.467 1 98.88 106 ILE A N 1
ATOM 834 C CA . ILE A 1 106 ? 9.414 -4.578 -0.522 1 98.88 106 ILE A CA 1
ATOM 835 C C . ILE A 1 106 ? 10.609 -4.668 -1.471 1 98.88 106 ILE A C 1
ATOM 837 O O . ILE A 1 106 ? 10.984 -3.676 -2.1 1 98.88 106 ILE A O 1
ATOM 841 N N . HIS A 1 107 ? 11.25 -5.797 -1.527 1 98.81 107 HIS A N 1
ATOM 842 C CA . HIS A 1 107 ? 12.359 -5.977 -2.463 1 98.81 107 HIS A CA 1
ATOM 843 C C . HIS A 1 107 ? 11.852 -6.121 -3.893 1 98.81 107 HIS A C 1
ATOM 845 O O . HIS A 1 107 ? 10.938 -6.914 -4.156 1 98.81 107 HIS A O 1
ATOM 851 N N . GLY A 1 108 ? 12.367 -5.371 -4.805 1 98.38 108 GLY A N 1
ATOM 852 C CA . GLY A 1 108 ? 11.953 -5.391 -6.199 1 98.38 108 GLY A CA 1
ATOM 853 C C . GLY A 1 108 ? 12.625 -6.488 -7.008 1 98.38 108 GLY A C 1
ATOM 854 O O . GLY A 1 108 ? 13.469 -7.223 -6.484 1 98.38 108 GLY A O 1
ATOM 855 N N . PRO A 1 109 ? 12.195 -6.637 -8.25 1 97.81 109 PRO A N 1
ATOM 856 C CA . PRO A 1 109 ? 12.719 -7.668 -9.156 1 97.81 109 PRO A CA 1
ATOM 857 C C . PRO A 1 109 ? 14.234 -7.629 -9.281 1 97.81 109 PRO A C 1
ATOM 859 O O . PRO A 1 109 ? 14.883 -8.68 -9.312 1 97.81 109 PRO A O 1
ATOM 862 N N . ASN A 1 110 ? 14.867 -6.445 -9.297 1 97.69 110 ASN A N 1
ATOM 863 C CA . ASN A 1 110 ? 16.297 -6.332 -9.523 1 97.69 110 ASN A CA 1
ATOM 864 C C . ASN A 1 110 ? 17.094 -6.988 -8.398 1 97.69 110 ASN A C 1
ATOM 866 O O . ASN A 1 110 ? 18.203 -7.477 -8.625 1 97.69 110 ASN A O 1
ATOM 870 N N . GLU A 1 111 ? 16.484 -7.059 -7.246 1 97.5 111 GLU A N 1
ATOM 871 C CA . GLU A 1 111 ? 17.203 -7.613 -6.102 1 97.5 111 GLU A CA 1
ATOM 872 C C . GLU A 1 111 ? 16.875 -9.086 -5.906 1 97.5 111 GLU A C 1
ATOM 874 O O . GLU A 1 111 ? 17.578 -9.797 -5.184 1 97.5 111 GLU A O 1
ATOM 879 N N . THR A 1 112 ? 15.82 -9.562 -6.598 1 98 112 THR A N 1
ATOM 880 C CA . THR A 1 112 ? 15.352 -10.891 -6.223 1 98 112 THR A CA 1
ATOM 881 C C . THR A 1 112 ? 15.352 -11.828 -7.426 1 98 112 THR A C 1
ATOM 883 O O . THR A 1 112 ? 15.242 -13.047 -7.273 1 98 112 THR A O 1
ATOM 886 N N . TYR A 1 113 ? 15.453 -11.312 -8.68 1 98.44 113 TYR A N 1
ATOM 887 C CA . TYR A 1 113 ? 15.508 -12.164 -9.867 1 98.44 113 TYR A CA 1
ATOM 888 C C . TYR A 1 113 ? 16.766 -13.023 -9.867 1 98.44 113 TYR A C 1
ATOM 890 O O . TYR A 1 113 ? 17.859 -12.523 -9.609 1 98.44 113 TYR A O 1
ATOM 898 N N . LEU A 1 114 ? 16.625 -14.234 -10.094 1 98.62 114 LEU A N 1
ATOM 899 C CA . LEU A 1 114 ? 17.719 -15.117 -10.477 1 98.62 114 LEU A CA 1
ATOM 900 C C . LEU A 1 114 ? 17.906 -15.141 -11.992 1 98.62 114 LEU A C 1
ATOM 902 O O . LEU A 1 114 ? 16.922 -15.148 -12.734 1 98.62 114 LEU A O 1
ATOM 906 N N . HIS A 1 115 ? 19.078 -15.141 -12.445 1 98.19 115 HIS A N 1
ATOM 907 C CA . HIS A 1 115 ? 19.375 -15.125 -13.875 1 98.19 115 HIS A CA 1
ATOM 908 C C . HIS A 1 115 ? 19.656 -16.531 -14.398 1 98.19 115 HIS A C 1
ATOM 910 O O . HIS A 1 115 ? 20.484 -17.25 -13.852 1 98.19 115 HIS A O 1
ATOM 916 N N . SER A 1 116 ? 19 -16.875 -15.375 1 98.56 116 SER A N 1
ATOM 917 C CA . SER A 1 116 ? 19.109 -18.203 -15.961 1 98.56 116 SER A CA 1
ATOM 918 C C . SER A 1 116 ? 19.969 -18.188 -17.219 1 98.56 116 SER A C 1
ATOM 920 O O . SER A 1 116 ? 19.922 -17.219 -17.984 1 98.56 116 SER A O 1
ATOM 922 N N . ILE A 1 117 ? 20.688 -19.234 -17.484 1 98.06 117 ILE A N 1
ATOM 923 C CA . ILE A 1 117 ? 21.422 -19.375 -18.734 1 98.06 117 ILE A CA 1
ATOM 924 C C . ILE A 1 117 ? 20.484 -19.875 -19.828 1 98.06 117 ILE A C 1
ATOM 926 O O . ILE A 1 117 ? 20.828 -19.844 -21.016 1 98.06 117 ILE A O 1
ATOM 930 N N . ARG A 1 118 ? 19.266 -20.438 -19.5 1 98.44 118 ARG A N 1
ATOM 931 C CA . ARG A 1 118 ? 18.219 -20.859 -20.438 1 98.44 118 ARG A CA 1
ATOM 932 C C . ARG A 1 118 ? 17.172 -19.766 -20.594 1 98.44 118 ARG A C 1
ATOM 934 O O . ARG A 1 118 ? 16.922 -18.984 -19.672 1 98.44 118 ARG A O 1
ATOM 941 N N . PRO A 1 119 ? 16.547 -19.672 -21.812 1 98.62 119 PRO A N 1
ATOM 942 C CA . PRO A 1 119 ? 15.414 -18.734 -21.938 1 98.62 119 PRO A CA 1
ATOM 943 C C . PRO A 1 119 ? 14.281 -19.062 -20.969 1 98.62 119 PRO A C 1
ATOM 945 O O . PRO A 1 119 ? 13.969 -20.234 -20.734 1 98.62 119 PRO A O 1
ATOM 948 N N . VAL A 1 120 ? 13.688 -18 -20.406 1 98.81 120 VAL A N 1
ATOM 949 C CA . VAL A 1 120 ? 12.617 -18.172 -19.422 1 98.81 120 VAL A CA 1
ATOM 950 C C . VAL A 1 120 ? 11.32 -17.562 -19.969 1 98.81 120 VAL A C 1
ATOM 952 O O . VAL A 1 120 ? 11.281 -16.391 -20.328 1 98.81 120 VAL A O 1
ATOM 955 N N . PHE A 1 121 ? 10.289 -18.344 -20.125 1 98.88 121 PHE A N 1
ATOM 956 C CA . PHE A 1 121 ? 8.914 -17.938 -20.391 1 98.88 121 PHE A CA 1
ATOM 957 C C . PHE A 1 121 ? 8.078 -17.953 -19.109 1 98.88 121 PHE A C 1
ATOM 959 O O . PHE A 1 121 ? 7.789 -19.016 -18.578 1 98.88 121 PHE A O 1
ATOM 966 N N . ALA A 1 122 ? 7.664 -16.797 -18.625 1 98.81 122 ALA A N 1
ATOM 967 C CA . ALA A 1 122 ? 6.957 -16.734 -17.344 1 98.81 122 ALA A CA 1
ATOM 968 C C . ALA A 1 122 ? 5.461 -16.531 -17.562 1 98.81 122 ALA A C 1
ATOM 970 O O . ALA A 1 122 ? 5.059 -15.75 -18.422 1 98.81 122 ALA A O 1
ATOM 971 N N . ILE A 1 123 ? 4.672 -17.25 -16.828 1 98.69 123 ILE A N 1
ATOM 972 C CA . ILE A 1 123 ? 3.229 -17.047 -16.75 1 98.69 123 ILE A CA 1
ATOM 973 C C . ILE A 1 123 ? 2.832 -16.656 -15.328 1 98.69 123 ILE A C 1
ATOM 975 O O . ILE A 1 123 ? 3.084 -17.406 -14.383 1 98.69 123 ILE A O 1
ATOM 979 N N . THR A 1 124 ? 2.336 -15.5 -15.148 1 98.31 124 THR A N 1
ATOM 980 C CA . THR A 1 124 ? 1.855 -14.992 -13.867 1 98.31 124 THR A CA 1
ATOM 981 C C . THR A 1 124 ? 0.4 -14.547 -13.977 1 98.31 124 THR A C 1
ATOM 983 O O . THR A 1 124 ? -0.258 -14.789 -14.984 1 98.31 124 THR A O 1
ATOM 986 N N . ALA A 1 125 ? -0.185 -14.031 -12.875 1 97.56 125 ALA A N 1
ATOM 987 C CA . ALA A 1 125 ? -1.585 -13.617 -12.859 1 97.56 125 ALA A CA 1
ATOM 988 C C . ALA A 1 125 ? -1.771 -12.336 -12.047 1 97.56 125 ALA A C 1
ATOM 990 O O . ALA A 1 125 ? -0.838 -11.867 -11.391 1 97.56 125 ALA A O 1
ATOM 991 N N . THR A 1 126 ? -2.941 -11.758 -12.227 1 97.5 126 THR A N 1
ATOM 992 C CA . THR A 1 126 ? -3.27 -10.594 -11.398 1 97.5 126 THR A CA 1
ATOM 993 C C . THR A 1 126 ? -3.924 -11.031 -10.094 1 97.5 126 THR A C 1
ATOM 995 O O . THR A 1 126 ? -3.93 -10.273 -9.117 1 97.5 126 THR A O 1
ATOM 998 N N . ARG A 1 127 ? -4.516 -12.219 -10.141 1 94.25 127 ARG A N 1
ATOM 999 C CA . ARG A 1 127 ? -5.125 -12.82 -8.961 1 94.25 127 ARG A CA 1
ATOM 1000 C C . ARG A 1 127 ? -5.066 -14.344 -9.031 1 94.25 127 ARG A C 1
ATOM 1002 O O . ARG A 1 127 ? -5.004 -14.922 -10.117 1 94.25 127 ARG A O 1
ATOM 1009 N N . THR A 1 128 ? -5.109 -14.906 -7.832 1 89.38 128 THR A N 1
ATOM 1010 C CA . THR A 1 128 ? -5.273 -16.359 -7.777 1 89.38 128 THR A CA 1
ATOM 1011 C C . THR A 1 128 ? -6.582 -16.766 -8.445 1 89.38 128 THR A C 1
ATOM 1013 O O . THR A 1 128 ? -7.613 -16.109 -8.266 1 89.38 128 THR A O 1
ATOM 1016 N N . GLY A 1 129 ? -6.527 -17.844 -9.219 1 84.62 129 GLY A N 1
ATOM 1017 C CA . GLY A 1 129 ? -7.738 -18.375 -9.828 1 84.62 129 GLY A CA 1
ATOM 1018 C C . GLY A 1 129 ? -8.031 -17.781 -11.188 1 84.62 129 GLY A C 1
ATOM 1019 O O . GLY A 1 129 ? -9.062 -18.094 -11.797 1 84.62 129 GLY A O 1
ATOM 1020 N N . ALA A 1 130 ? -7.094 -17 -11.742 1 91.06 130 ALA A N 1
ATOM 1021 C CA . ALA A 1 130 ? -7.336 -16.297 -13 1 91.06 130 ALA A CA 1
ATOM 1022 C C . ALA A 1 130 ? -7.25 -17.266 -14.188 1 91.06 130 ALA A C 1
ATOM 1024 O O . ALA A 1 130 ? -7.715 -16.938 -15.281 1 91.06 130 ALA A O 1
ATOM 1025 N N . GLY A 1 131 ? -6.645 -18.422 -14 1 88.25 131 GLY A N 1
ATOM 1026 C CA . GLY A 1 131 ? -6.551 -19.375 -15.094 1 88.25 131 GLY A CA 1
ATOM 1027 C C . GLY A 1 131 ? -5.129 -19.594 -15.578 1 88.25 131 GLY A C 1
ATOM 1028 O O . GLY A 1 131 ? -4.91 -20.094 -16.688 1 88.25 131 GLY A O 1
ATOM 1029 N N . LYS A 1 132 ? -4.129 -19.266 -14.773 1 91.44 132 LYS A N 1
ATOM 1030 C CA . LYS A 1 132 ? -2.711 -19.359 -15.109 1 91.44 132 LYS A CA 1
ATOM 1031 C C . LYS A 1 132 ? -2.338 -20.781 -15.539 1 91.44 132 LYS A C 1
ATOM 1033 O O . LYS A 1 132 ? -1.635 -20.969 -16.531 1 91.44 132 LYS A O 1
ATOM 1038 N N . SER A 1 133 ? -2.787 -21.781 -14.781 1 87.88 133 SER A N 1
ATOM 1039 C CA . SER A 1 133 ? -2.391 -23.156 -15.023 1 87.88 133 SER A CA 1
ATOM 1040 C C . SER A 1 133 ? -2.807 -23.609 -16.422 1 87.88 133 SER A C 1
ATOM 1042 O O . SER A 1 133 ? -2.062 -24.328 -17.094 1 87.88 133 SER A O 1
ATOM 1044 N N . THR A 1 134 ? -3.998 -23.203 -16.844 1 89.88 134 THR A N 1
ATOM 1045 C CA . THR A 1 134 ? -4.469 -23.562 -18.172 1 89.88 134 THR A CA 1
ATOM 1046 C C . THR A 1 134 ? -3.588 -22.938 -19.25 1 89.88 134 THR A C 1
ATOM 1048 O O . THR A 1 134 ? -3.211 -23.594 -20.219 1 89.88 134 THR A O 1
ATOM 1051 N N . VAL A 1 135 ? -3.264 -21.688 -19.078 1 95.94 135 VAL A N 1
ATOM 1052 C CA . VAL A 1 135 ? -2.416 -20.984 -20.047 1 95.94 135 VAL A CA 1
ATOM 1053 C C . VAL A 1 135 ? -1.021 -21.594 -20.047 1 95.94 135 VAL A C 1
ATOM 1055 O O . VAL A 1 135 ? -0.438 -21.812 -21.109 1 95.94 135 VAL A O 1
ATOM 1058 N N . SER A 1 136 ? -0.508 -21.922 -18.922 1 96.62 136 SER A N 1
ATOM 1059 C CA . SER A 1 136 ? 0.814 -22.531 -18.797 1 96.62 136 SER A CA 1
ATOM 1060 C C . SER A 1 136 ? 0.889 -23.859 -19.562 1 96.62 136 SER A C 1
ATOM 1062 O O . SER A 1 136 ? 1.863 -24.125 -20.266 1 96.62 136 SER A O 1
ATOM 1064 N N . ARG A 1 137 ? -0.115 -24.672 -19.422 1 93.75 137 ARG A N 1
ATOM 1065 C CA . ARG A 1 137 ? -0.133 -25.969 -20.094 1 93.75 137 ARG A CA 1
ATOM 1066 C C . ARG A 1 137 ? -0.153 -25.797 -21.609 1 93.75 137 ARG A C 1
ATOM 1068 O O . ARG A 1 137 ? 0.509 -26.547 -22.344 1 93.75 137 ARG A O 1
ATOM 1075 N N . GLU A 1 138 ? -0.945 -24.828 -22.047 1 95.94 138 GLU A N 1
ATOM 1076 C CA . GLU A 1 138 ? -1.005 -24.562 -23.484 1 95.94 138 GLU A CA 1
ATOM 1077 C C . GLU A 1 138 ? 0.349 -24.109 -24.016 1 95.94 138 GLU A C 1
ATOM 1079 O O . GLU A 1 138 ? 0.744 -24.484 -25.125 1 95.94 138 GLU A O 1
ATOM 1084 N N . VAL A 1 139 ? 1.027 -23.281 -23.266 1 98.12 139 VAL A N 1
ATOM 1085 C CA . VAL A 1 139 ? 2.348 -22.812 -23.656 1 98.12 139 VAL A CA 1
ATOM 1086 C C . VAL A 1 139 ? 3.326 -23.984 -23.719 1 98.12 139 VAL A C 1
ATOM 1088 O O . VAL A 1 139 ? 4.078 -24.109 -24.688 1 98.12 139 VAL A O 1
ATOM 1091 N N . VAL A 1 140 ? 3.289 -24.828 -22.719 1 98 140 VAL A N 1
ATOM 1092 C CA . VAL A 1 140 ? 4.188 -25.984 -22.641 1 98 140 VAL A CA 1
ATOM 1093 C C . VAL A 1 140 ? 3.932 -26.922 -23.812 1 98 140 VAL A C 1
ATOM 1095 O O . VAL A 1 140 ? 4.875 -27.391 -24.453 1 98 140 VAL A O 1
ATOM 1098 N N . LYS A 1 141 ? 2.646 -27.172 -24.078 1 96.38 141 LYS A N 1
ATOM 1099 C CA . LYS A 1 141 ? 2.273 -28.031 -25.203 1 96.38 141 LYS A CA 1
ATOM 1100 C C . LYS A 1 141 ? 2.799 -27.469 -26.531 1 96.38 141 LYS A C 1
ATOM 1102 O O . LYS A 1 141 ? 3.312 -28.219 -27.359 1 96.38 141 LYS A O 1
ATOM 1107 N N . ASP A 1 142 ? 2.602 -26.203 -26.656 1 97.81 142 ASP A N 1
ATOM 1108 C CA . ASP A 1 142 ? 3.039 -25.562 -27.891 1 97.81 142 ASP A CA 1
ATOM 1109 C C . ASP A 1 142 ? 4.559 -25.641 -28.047 1 97.81 142 ASP A C 1
ATOM 1111 O O . ASP A 1 142 ? 5.059 -26 -29.109 1 97.81 142 ASP A O 1
ATOM 1115 N N . LEU A 1 143 ? 5.34 -25.344 -27.031 1 98.31 143 LEU A N 1
ATOM 1116 C CA . LEU A 1 143 ? 6.797 -25.406 -27.047 1 98.31 143 LEU A CA 1
ATOM 1117 C C . LEU A 1 143 ? 7.27 -26.828 -27.375 1 98.31 143 LEU A C 1
ATOM 1119 O O . LEU A 1 143 ? 8.148 -27.016 -28.219 1 98.31 143 LEU A O 1
ATOM 1123 N N . ALA A 1 144 ? 6.676 -27.797 -26.703 1 97.38 144 ALA A N 1
ATOM 1124 C CA . ALA A 1 144 ? 7.023 -29.188 -26.953 1 97.38 144 ALA A CA 1
ATOM 1125 C C . ALA A 1 144 ? 6.73 -29.578 -28.406 1 97.38 144 ALA A C 1
ATOM 1127 O O . ALA A 1 144 ? 7.523 -30.281 -29.031 1 97.38 144 ALA A O 1
ATOM 1128 N N . GLY A 1 145 ? 5.598 -29.078 -28.891 1 96.81 145 GLY A N 1
ATOM 1129 C CA . GLY A 1 145 ? 5.207 -29.359 -30.266 1 96.81 145 GLY A CA 1
ATOM 1130 C C . GLY A 1 145 ? 6.172 -28.797 -31.297 1 96.81 145 GLY A C 1
ATOM 1131 O O . GLY A 1 145 ? 6.281 -29.312 -32.406 1 96.81 145 GLY A O 1
ATOM 1132 N N . ARG A 1 146 ? 6.859 -27.844 -30.906 1 97.06 146 ARG A N 1
ATOM 1133 C CA . ARG A 1 146 ? 7.82 -27.203 -31.797 1 97.06 146 ARG A CA 1
ATOM 1134 C C . ARG A 1 146 ? 9.195 -27.844 -31.672 1 97.06 146 ARG A C 1
ATOM 1136 O O . ARG A 1 146 ? 10.148 -27.406 -32.344 1 97.06 146 ARG A O 1
ATOM 1143 N N . GLY A 1 147 ? 9.359 -28.812 -30.781 1 96.5 147 GLY A N 1
ATOM 1144 C CA . GLY A 1 147 ? 10.594 -29.578 -30.688 1 96.5 147 GLY A CA 1
ATOM 1145 C C . GLY A 1 147 ? 11.484 -29.125 -29.531 1 96.5 147 GLY A C 1
ATOM 1146 O O . GLY A 1 147 ? 12.578 -29.656 -29.344 1 96.5 147 GLY A O 1
ATOM 1147 N N . TYR A 1 148 ? 11.008 -28.156 -28.75 1 97.81 148 TYR A N 1
ATOM 1148 C CA . TYR A 1 148 ? 11.766 -27.75 -27.578 1 97.81 148 TYR A CA 1
ATOM 1149 C C . TYR A 1 148 ? 11.547 -28.734 -26.422 1 97.81 148 TYR A C 1
ATOM 1151 O O . TYR A 1 148 ? 10.656 -29.578 -26.484 1 97.81 148 TYR A O 1
ATOM 1159 N N . LYS A 1 149 ? 12.43 -28.656 -25.484 1 97.88 149 LYS A N 1
ATOM 1160 C CA . LYS A 1 149 ? 12.305 -29.422 -24.25 1 97.88 149 LYS A CA 1
ATOM 1161 C C . LYS A 1 149 ? 11.992 -28.516 -23.062 1 97.88 149 LYS A C 1
ATOM 1163 O O . LYS A 1 149 ? 12.859 -28.25 -22.234 1 97.88 149 LYS A O 1
ATOM 1168 N N . PRO A 1 150 ? 10.727 -28.156 -22.984 1 98.5 150 PRO A N 1
ATOM 1169 C CA . PRO A 1 150 ? 10.367 -27.281 -21.859 1 98.5 150 PRO A CA 1
ATOM 1170 C C . PRO A 1 150 ? 10.484 -27.984 -20.516 1 98.5 150 PRO A C 1
ATOM 1172 O O . PRO A 1 150 ? 10.18 -29.188 -20.406 1 98.5 150 PRO A O 1
ATOM 1175 N N . VAL A 1 151 ? 10.945 -27.312 -19.562 1 98.69 151 VAL A N 1
ATOM 1176 C CA . VAL A 1 151 ? 10.922 -27.703 -18.156 1 98.69 151 VAL A CA 1
ATOM 1177 C C . VAL A 1 151 ? 10.133 -26.688 -17.344 1 98.69 151 VAL A C 1
ATOM 1179 O O . VAL A 1 151 ? 10.289 -25.469 -17.531 1 98.69 151 VAL A O 1
ATOM 1182 N N . VAL A 1 152 ? 9.227 -27.172 -16.5 1 98.5 152 VAL A N 1
ATOM 1183 C CA . VAL A 1 152 ? 8.359 -26.281 -15.758 1 98.5 152 VAL A CA 1
ATOM 1184 C C . VAL A 1 152 ? 8.906 -26.078 -14.344 1 98.5 152 VAL A C 1
ATOM 1186 O O . VAL A 1 152 ? 9.289 -27.047 -13.68 1 98.5 152 VAL A O 1
ATOM 1189 N N . VAL A 1 153 ? 9.047 -24.859 -13.891 1 98.38 153 VAL A N 1
ATOM 1190 C CA . VAL A 1 153 ? 9.359 -24.531 -12.5 1 98.38 153 VAL A CA 1
ATOM 1191 C C . VAL A 1 153 ? 8.148 -23.859 -11.852 1 98.38 153 VAL A C 1
ATOM 1193 O O . VAL A 1 153 ? 7.688 -22.812 -12.305 1 98.38 153 VAL A O 1
ATOM 1196 N N . ARG A 1 154 ? 7.672 -24.5 -10.844 1 96.81 154 ARG A N 1
ATOM 1197 C CA . ARG A 1 154 ? 6.496 -23.984 -10.141 1 96.81 154 ARG A CA 1
ATOM 1198 C C . ARG A 1 154 ? 6.902 -23.141 -8.938 1 96.81 154 ARG A C 1
ATOM 1200 O O . ARG A 1 154 ? 7.926 -23.406 -8.305 1 96.81 154 ARG A O 1
ATOM 1207 N N . HIS A 1 155 ? 6.086 -22.156 -8.625 1 92.19 155 HIS A N 1
ATOM 1208 C CA . HIS A 1 155 ? 6.191 -21.406 -7.383 1 92.19 155 HIS A CA 1
ATOM 1209 C C . HIS A 1 155 ? 6.203 -22.328 -6.172 1 92.19 155 HIS A C 1
ATOM 1211 O O . HIS A 1 155 ? 5.574 -23.391 -6.191 1 92.19 155 HIS A O 1
ATOM 1217 N N . PRO A 1 156 ? 6.891 -21.953 -5.133 1 88.25 156 PRO A N 1
ATOM 1218 C CA . PRO A 1 156 ? 7.02 -22.828 -3.967 1 88.25 156 PRO A CA 1
ATOM 1219 C C . PRO A 1 156 ? 5.668 -23.203 -3.359 1 88.25 156 PRO A C 1
ATOM 1221 O O . PRO A 1 156 ? 4.777 -22.359 -3.252 1 88.25 156 PRO A O 1
ATOM 1224 N N . MET A 1 157 ? 5.586 -24.391 -2.928 1 83.5 157 MET A N 1
ATOM 1225 C CA . MET A 1 157 ? 4.5 -24.953 -2.129 1 83.5 157 MET A CA 1
ATOM 1226 C C . MET A 1 157 ? 5.047 -25.844 -1.023 1 83.5 157 MET A C 1
ATOM 1228 O O . MET A 1 157 ? 4.777 -27.047 -1.004 1 83.5 157 MET A O 1
ATOM 1232 N N . PRO A 1 158 ? 5.754 -25.172 -0.079 1 81.62 158 PRO A N 1
ATOM 1233 C CA . PRO A 1 158 ? 6.504 -25.938 0.924 1 81.62 158 PRO A CA 1
ATOM 1234 C C . PRO A 1 158 ? 5.621 -26.453 2.053 1 81.62 158 PRO A C 1
ATOM 1236 O O . PRO A 1 158 ? 5.785 -26.062 3.209 1 81.62 158 PRO A O 1
ATOM 1239 N N . TYR A 1 159 ? 4.922 -27.469 1.79 1 77.31 159 TYR A N 1
ATOM 1240 C CA . TYR A 1 159 ? 3.924 -27.984 2.723 1 77.31 159 TYR A CA 1
ATOM 1241 C C . TYR A 1 159 ? 4.449 -29.203 3.471 1 77.31 159 TYR A C 1
ATOM 1243 O O . TYR A 1 159 ? 3.781 -29.719 4.367 1 77.31 159 TYR A O 1
ATOM 1251 N N . ARG A 1 160 ? 5.602 -29.641 3.207 1 82.88 160 ARG A N 1
ATOM 1252 C CA . ARG A 1 160 ? 6.273 -30.766 3.832 1 82.88 160 ARG A CA 1
ATOM 1253 C C . ARG A 1 160 ? 7.551 -30.328 4.539 1 82.88 160 ARG A C 1
ATOM 1255 O O . ARG A 1 160 ? 7.73 -29.141 4.82 1 82.88 160 ARG A O 1
ATOM 1262 N N . GLU A 1 161 ? 8.328 -31.281 4.859 1 85.38 161 GLU A N 1
ATOM 1263 C CA . GLU A 1 161 ? 9.586 -30.938 5.512 1 85.38 161 GLU A CA 1
ATOM 1264 C C . GLU A 1 161 ? 10.484 -30.125 4.582 1 85.38 161 GLU A C 1
ATOM 1266 O O . GLU A 1 161 ? 10.828 -30.578 3.486 1 85.38 161 GLU A O 1
ATOM 1271 N N . LEU A 1 162 ? 10.875 -28.969 5.055 1 89.5 162 LEU A N 1
ATOM 1272 C CA . LEU A 1 162 ? 11.578 -27.984 4.227 1 89.5 162 LEU A CA 1
ATOM 1273 C C . LEU A 1 162 ? 12.938 -28.531 3.797 1 89.5 162 LEU A C 1
ATOM 1275 O O . LEU A 1 162 ? 13.367 -28.312 2.664 1 89.5 162 LEU A O 1
ATOM 1279 N N . GLU A 1 163 ? 13.562 -29.25 4.645 1 89.56 163 GLU A N 1
ATOM 1280 C CA . GLU A 1 163 ? 14.922 -29.719 4.383 1 89.56 163 GLU A CA 1
ATOM 1281 C C . GLU A 1 163 ? 14.938 -30.797 3.311 1 89.56 163 GLU A C 1
ATOM 1283 O O . GLU A 1 163 ? 15.938 -30.984 2.617 1 89.56 163 GLU A O 1
ATOM 1288 N N . VAL A 1 164 ? 13.852 -31.469 3.211 1 85.81 164 VAL A N 1
ATOM 1289 C CA . VAL A 1 164 ? 13.773 -32.531 2.215 1 85.81 164 VAL A CA 1
ATOM 1290 C C . VAL A 1 164 ? 13.281 -31.953 0.886 1 85.81 164 VAL A C 1
ATOM 1292 O O . VAL A 1 164 ? 13.461 -32.562 -0.166 1 85.81 164 VAL A O 1
ATOM 1295 N N . SER A 1 165 ? 12.82 -30.703 0.889 1 88.62 165 SER A N 1
ATOM 1296 C CA . SER A 1 165 ? 12.203 -30.109 -0.29 1 88.62 165 SER A CA 1
ATOM 1297 C C . SER A 1 165 ? 13.039 -28.953 -0.824 1 88.62 165 SER A C 1
ATOM 1299 O O . SER A 1 165 ? 12.492 -27.953 -1.303 1 88.62 165 SER A O 1
ATOM 1301 N N . VAL A 1 166 ? 14.336 -29.094 -0.655 1 92.88 166 VAL A N 1
ATOM 1302 C CA . VAL A 1 166 ? 15.219 -28.016 -1.098 1 92.88 166 VAL A CA 1
ATOM 1303 C C . VAL A 1 166 ? 15.039 -27.781 -2.594 1 92.88 166 VAL A C 1
ATOM 1305 O O . VAL A 1 166 ? 14.797 -26.641 -3.025 1 92.88 166 VAL A O 1
ATOM 1308 N N . ALA A 1 167 ? 15.172 -28.781 -3.387 1 95.12 167 ALA A N 1
ATOM 1309 C CA . ALA A 1 167 ? 14.891 -28.859 -4.82 1 95.12 167 ALA A CA 1
ATOM 1310 C C . ALA A 1 167 ? 14.383 -30.234 -5.211 1 95.12 167 ALA A C 1
ATOM 1312 O O . ALA A 1 167 ? 15.031 -31.25 -4.926 1 95.12 167 ALA A O 1
ATOM 1313 N N . GLU A 1 168 ? 13.242 -30.266 -5.82 1 95.31 168 GLU A N 1
ATOM 1314 C CA . GLU A 1 168 ? 12.633 -31.531 -6.207 1 95.31 168 GLU A CA 1
ATOM 1315 C C . GLU A 1 168 ? 12.344 -31.562 -7.703 1 95.31 168 GLU A C 1
ATOM 1317 O O . GLU A 1 168 ? 11.953 -30.562 -8.297 1 95.31 168 GLU A O 1
ATOM 1322 N N . VAL A 1 169 ? 12.617 -32.719 -8.203 1 96.19 169 VAL A N 1
ATOM 1323 C CA . VAL A 1 169 ? 12.398 -32.969 -9.625 1 96.19 169 VAL A CA 1
ATOM 1324 C C . VAL A 1 169 ? 11.328 -34.031 -9.812 1 96.19 169 VAL A C 1
ATOM 1326 O O . VAL A 1 169 ? 11.477 -35.156 -9.32 1 96.19 169 VAL A O 1
ATOM 1329 N N . PHE A 1 170 ? 10.289 -33.75 -10.508 1 96.06 170 PHE A N 1
ATOM 1330 C CA . PHE A 1 170 ? 9.195 -34.656 -10.781 1 96.06 170 PHE A CA 1
ATOM 1331 C C . PHE A 1 170 ? 9.133 -35 -12.266 1 96.06 170 PHE A C 1
ATOM 1333 O O . PHE A 1 170 ? 8.844 -34.156 -13.102 1 96.06 170 PHE A O 1
ATOM 1340 N N . LYS A 1 171 ? 9.359 -36.25 -12.547 1 95 171 LYS A N 1
ATOM 1341 C CA . LYS A 1 171 ? 9.438 -36.688 -13.938 1 95 171 LYS A CA 1
ATOM 1342 C C . LYS A 1 171 ? 8.406 -37.781 -14.234 1 95 171 LYS A C 1
ATOM 1344 O O . LYS A 1 171 ? 8.008 -37.969 -15.391 1 95 171 LYS A O 1
ATOM 1349 N N . SER A 1 172 ? 8.094 -38.469 -13.172 1 93.81 172 SER A N 1
ATOM 1350 C CA . SER A 1 172 ? 7.203 -39.625 -13.352 1 93.81 172 SER A CA 1
ATOM 1351 C C . SER A 1 172 ? 6.152 -39.688 -12.25 1 93.81 172 SER A C 1
ATOM 1353 O O . SER A 1 172 ? 6.25 -38.969 -11.25 1 93.81 172 SER A O 1
ATOM 1355 N N . GLU A 1 173 ? 5.207 -40.5 -12.445 1 89.06 173 GLU A N 1
ATOM 1356 C CA . GLU A 1 173 ? 4.133 -40.688 -11.477 1 89.06 173 GLU A CA 1
ATOM 1357 C C . GLU A 1 173 ? 4.688 -41.125 -10.117 1 89.06 173 GLU A C 1
ATOM 1359 O O . GLU A 1 173 ? 4.137 -40.75 -9.078 1 89.06 173 GLU A O 1
ATOM 1364 N N . ARG A 1 174 ? 5.703 -41.906 -10.141 1 91.19 174 ARG A N 1
ATOM 1365 C CA . ARG A 1 174 ? 6.32 -42.375 -8.906 1 91.19 174 ARG A CA 1
ATOM 1366 C C . ARG A 1 174 ? 6.832 -41.219 -8.055 1 91.19 174 ARG A C 1
ATOM 1368 O O . ARG A 1 174 ? 6.793 -41.281 -6.828 1 91.19 174 ARG A O 1
ATOM 1375 N N . ASP A 1 175 ? 7.258 -40.188 -8.734 1 92.06 175 ASP A N 1
ATOM 1376 C CA . ASP A 1 175 ? 7.801 -39 -8.039 1 92.06 175 ASP A CA 1
ATOM 1377 C C . ASP A 1 175 ? 6.703 -38.25 -7.305 1 92.06 175 ASP A C 1
ATOM 1379 O O . ASP A 1 175 ? 6.988 -37.438 -6.418 1 92.06 175 ASP A O 1
ATOM 1383 N N . LEU A 1 176 ? 5.414 -38.5 -7.656 1 90.06 176 LEU A N 1
ATOM 1384 C CA . LEU A 1 176 ? 4.293 -37.75 -7.125 1 90.06 176 LEU A CA 1
ATOM 1385 C C . LEU A 1 176 ? 3.697 -38.406 -5.898 1 90.06 176 LEU A C 1
ATOM 1387 O O . LEU A 1 176 ? 2.812 -37.875 -5.242 1 90.06 176 LEU A O 1
ATOM 1391 N N . GLU A 1 177 ? 4.117 -39.562 -5.523 1 83.69 177 GLU A N 1
ATOM 1392 C CA . GLU A 1 177 ? 3.492 -40.406 -4.508 1 83.69 177 GLU A CA 1
ATOM 1393 C C . GLU A 1 177 ? 3.494 -39.719 -3.145 1 83.69 177 GLU A C 1
ATOM 1395 O O . GLU A 1 177 ? 2.564 -39.906 -2.355 1 83.69 177 GLU A O 1
ATOM 1400 N N . ARG A 1 178 ? 4.426 -38.938 -2.826 1 81.44 178 ARG A N 1
ATOM 1401 C CA . ARG A 1 178 ? 4.551 -38.375 -1.486 1 81.44 178 ARG A CA 1
ATOM 1402 C C . ARG A 1 178 ? 3.998 -36.969 -1.438 1 81.44 178 ARG A C 1
ATOM 1404 O O . ARG A 1 178 ? 4.07 -36.281 -0.402 1 81.44 178 ARG A O 1
ATOM 1411 N N . LEU A 1 179 ? 3.301 -36.531 -2.469 1 86.5 179 LEU A N 1
ATOM 1412 C CA . LEU A 1 179 ? 2.865 -35.125 -2.547 1 86.5 179 LEU A CA 1
ATOM 1413 C C . LEU A 1 179 ? 1.47 -34.969 -1.954 1 86.5 179 LEU A C 1
ATOM 1415 O O . LEU A 1 179 ? 0.683 -35.906 -1.933 1 86.5 179 LEU A O 1
ATOM 1419 N N . THR A 1 180 ? 1.221 -33.75 -1.464 1 81.44 180 THR A N 1
ATOM 1420 C CA . THR A 1 180 ? -0.127 -33.375 -1.05 1 81.44 180 THR A CA 1
ATOM 1421 C C . THR A 1 180 ? -1.035 -33.188 -2.262 1 81.44 180 THR A C 1
ATOM 1423 O O . THR A 1 180 ? -0.558 -33.125 -3.396 1 81.44 180 THR A O 1
ATOM 1426 N N . PHE A 1 181 ? -2.367 -33.062 -2.039 1 80.81 181 PHE A N 1
ATOM 1427 C CA . PHE A 1 181 ? -3.322 -32.844 -3.119 1 80.81 181 PHE A CA 1
ATOM 1428 C C . PHE A 1 181 ? -3.043 -31.547 -3.83 1 80.81 181 PHE A C 1
ATOM 1430 O O . PHE A 1 181 ? -3.104 -31.469 -5.059 1 80.81 181 PHE A O 1
ATOM 1437 N N . GLU A 1 182 ? -2.715 -30.562 -3.098 1 80.12 182 GLU A N 1
ATOM 1438 C CA . GLU A 1 182 ? -2.477 -29.25 -3.703 1 80.12 182 GLU A CA 1
ATOM 1439 C C . GLU A 1 182 ? -1.235 -29.281 -4.59 1 80.12 182 GLU A C 1
ATOM 1441 O O . GLU A 1 182 ? -1.226 -28.672 -5.668 1 80.12 182 GLU A O 1
ATOM 1446 N N . GLU A 1 183 ? -0.243 -29.922 -4.086 1 86.94 183 GLU A N 1
ATOM 1447 C CA . GLU A 1 183 ? 0.951 -30.062 -4.914 1 86.94 183 GLU A CA 1
ATOM 1448 C C . GLU A 1 183 ? 0.648 -30.844 -6.195 1 86.94 183 GLU A C 1
ATOM 1450 O O . GLU A 1 183 ? 1.1 -30.453 -7.277 1 86.94 183 GLU A O 1
ATOM 1455 N N . ARG A 1 184 ? -0.074 -31.875 -6.051 1 86.69 184 ARG A N 1
ATOM 1456 C CA . ARG A 1 184 ? -0.419 -32.688 -7.207 1 86.69 184 ARG A CA 1
ATOM 1457 C C . ARG A 1 184 ? -1.24 -31.891 -8.219 1 86.69 184 ARG A C 1
ATOM 1459 O O . ARG A 1 184 ? -1.089 -32.094 -9.43 1 86.69 184 ARG A O 1
ATOM 1466 N N . GLU A 1 185 ? -2.086 -31.078 -7.676 1 85.19 185 GLU A N 1
ATOM 1467 C CA . GLU A 1 185 ? -2.904 -30.234 -8.539 1 85.19 185 GLU A CA 1
ATOM 1468 C C . GLU A 1 185 ? -2.037 -29.375 -9.461 1 85.19 185 GLU A C 1
ATOM 1470 O O . GLU A 1 185 ? -2.43 -29.078 -10.594 1 85.19 185 GLU A O 1
ATOM 1475 N N . GLU A 1 186 ? -0.873 -29.109 -9.008 1 88.75 186 GLU A N 1
ATOM 1476 C CA . GLU A 1 186 ? -0.021 -28.172 -9.734 1 88.75 186 GLU A CA 1
ATOM 1477 C C . GLU A 1 186 ? 1.028 -28.922 -10.562 1 88.75 186 GLU A C 1
ATOM 1479 O O . GLU A 1 186 ? 1.562 -28.375 -11.531 1 88.75 186 GLU A O 1
ATOM 1484 N N . TYR A 1 187 ? 1.321 -30.203 -10.258 1 92.25 187 TYR A N 1
ATOM 1485 C CA . TYR A 1 187 ? 2.459 -30.875 -10.867 1 92.25 187 TYR A CA 1
ATOM 1486 C C . TYR A 1 187 ? 1.993 -32 -11.789 1 92.25 187 TYR A C 1
ATOM 1488 O O . TYR A 1 187 ? 2.566 -32.219 -12.859 1 92.25 187 TYR A O 1
ATOM 1496 N N . GLU A 1 188 ? 0.965 -32.656 -11.438 1 90.69 188 GLU A N 1
ATOM 1497 C CA . GLU A 1 188 ? 0.59 -33.938 -12.023 1 90.69 188 GLU A CA 1
ATOM 1498 C C . GLU A 1 188 ? 0.274 -33.781 -13.508 1 90.69 188 GLU A C 1
ATOM 1500 O O . GLU A 1 188 ? 0.64 -34.656 -14.32 1 90.69 188 GLU A O 1
ATOM 1505 N N . GLN A 1 189 ? -0.357 -32.719 -13.867 1 88.56 189 GLN A N 1
ATOM 1506 C CA . GLN A 1 189 ? -0.758 -32.531 -15.258 1 88.56 189 GLN A CA 1
ATOM 1507 C C . GLN A 1 189 ? 0.459 -32.406 -16.172 1 88.56 189 GLN A C 1
ATOM 1509 O O . GLN A 1 189 ? 0.446 -32.906 -17.297 1 88.56 189 GLN A O 1
ATOM 1514 N N . TYR A 1 190 ? 1.471 -31.797 -15.719 1 94.31 190 TYR A N 1
ATOM 1515 C CA . TYR A 1 190 ? 2.689 -31.656 -16.5 1 94.31 190 TYR A CA 1
ATOM 1516 C C . TYR A 1 190 ? 3.385 -33 -16.672 1 94.31 190 TYR A C 1
ATOM 1518 O O . TYR A 1 190 ? 3.83 -33.344 -17.781 1 94.31 190 TYR A O 1
ATOM 1526 N N . VAL A 1 191 ? 3.479 -33.75 -15.586 1 94.12 191 VAL A N 1
ATOM 1527 C CA . VAL A 1 191 ? 4.113 -35.062 -15.625 1 94.12 191 VAL A CA 1
ATOM 1528 C C . VAL A 1 191 ? 3.373 -35.969 -16.609 1 94.12 191 VAL A C 1
ATOM 1530 O O . VAL A 1 191 ? 3.998 -36.688 -17.359 1 94.12 191 VAL A O 1
ATOM 1533 N N . GLU A 1 192 ? 2.076 -35.812 -16.578 1 89.88 192 GLU A N 1
ATOM 1534 C CA . GLU A 1 192 ? 1.25 -36.594 -17.484 1 89.88 192 GLU A CA 1
ATOM 1535 C C . GLU A 1 192 ? 1.522 -36.219 -18.938 1 89.88 192 GLU A C 1
ATOM 1537 O O . GLU A 1 192 ? 1.39 -37.062 -19.844 1 89.88 192 GLU A O 1
ATOM 1542 N N . MET A 1 193 ? 1.923 -35.031 -19.172 1 91.69 193 MET A N 1
ATOM 1543 C CA . MET A 1 193 ? 2.244 -34.531 -20.516 1 91.69 193 MET A CA 1
ATOM 1544 C C . MET A 1 193 ? 3.662 -34.938 -20.906 1 91.69 193 MET A C 1
ATOM 1546 O O . MET A 1 193 ? 4.09 -34.688 -22.031 1 91.69 193 MET A O 1
ATOM 1550 N N . GLY A 1 194 ? 4.379 -35.5 -20 1 94.38 194 GLY A N 1
ATOM 1551 C CA . GLY A 1 194 ? 5.754 -35.906 -20.266 1 94.38 194 GLY A CA 1
ATOM 1552 C C . GLY A 1 194 ? 6.75 -34.781 -20.016 1 94.38 194 GLY A C 1
ATOM 1553 O O . GLY A 1 194 ? 7.863 -34.812 -20.547 1 94.38 194 GLY A O 1
ATOM 1554 N N . VAL A 1 195 ? 6.312 -33.781 -19.297 1 96.88 195 VAL A N 1
ATOM 1555 C CA . VAL A 1 195 ? 7.168 -32.625 -19.031 1 96.88 195 VAL A CA 1
ATOM 1556 C C . VAL A 1 195 ? 7.641 -32.688 -17.578 1 96.88 195 VAL A C 1
ATOM 1558 O O . VAL A 1 195 ? 6.855 -32.938 -16.672 1 96.88 195 VAL A O 1
ATOM 1561 N N . THR A 1 196 ? 8.914 -32.438 -17.375 1 97.69 196 THR A N 1
ATOM 1562 C CA . THR A 1 196 ? 9.5 -32.406 -16.047 1 97.69 196 THR A CA 1
ATOM 1563 C C . THR A 1 196 ? 9.094 -31.156 -15.297 1 97.69 196 THR A C 1
ATOM 1565 O O . THR A 1 196 ? 9.078 -30.062 -15.867 1 97.69 196 THR A O 1
ATOM 1568 N N . VAL A 1 197 ? 8.789 -31.312 -14.016 1 97.31 197 VAL A N 1
ATOM 1569 C CA . VAL A 1 197 ? 8.43 -30.203 -13.148 1 97.31 197 VAL A CA 1
ATOM 1570 C C . VAL A 1 197 ? 9.406 -30.109 -11.977 1 97.31 197 VAL A C 1
ATOM 1572 O O . VAL A 1 197 ? 9.805 -31.125 -11.414 1 97.31 197 VAL A O 1
ATOM 1575 N N . LEU A 1 198 ? 9.836 -28.891 -11.734 1 97.5 198 LEU A N 1
ATOM 1576 C CA . LEU A 1 198 ? 10.672 -28.672 -10.562 1 97.5 198 LEU A CA 1
ATOM 1577 C C . LEU A 1 198 ? 10.023 -27.656 -9.617 1 97.5 198 LEU A C 1
ATOM 1579 O O . LEU A 1 198 ? 9.32 -26.75 -10.062 1 97.5 198 LEU A O 1
ATOM 1583 N N . ALA A 1 199 ? 10.234 -27.844 -8.352 1 96.25 199 ALA A N 1
ATOM 1584 C CA . ALA A 1 199 ? 9.867 -26.922 -7.285 1 96.25 199 ALA A CA 1
ATOM 1585 C C . ALA A 1 199 ? 10.758 -27.109 -6.059 1 96.25 199 ALA A C 1
ATOM 1587 O O . ALA A 1 199 ? 11.594 -28.016 -6.027 1 96.25 199 ALA A O 1
ATOM 1588 N N . GLY A 1 200 ? 10.648 -26.25 -5.094 1 94.94 200 GLY A N 1
ATOM 1589 C CA . GLY A 1 200 ? 11.43 -26.406 -3.875 1 94.94 200 GLY A CA 1
ATOM 1590 C C . GLY A 1 200 ? 11.375 -25.172 -2.979 1 94.94 200 GLY A C 1
ATOM 1591 O O . GLY A 1 200 ? 10.43 -24.391 -3.043 1 94.94 200 GLY A O 1
ATOM 1592 N N . VAL A 1 201 ? 12.391 -25.203 -2.113 1 94.31 201 VAL A N 1
ATOM 1593 C CA . VAL A 1 201 ? 12.477 -24.125 -1.132 1 94.31 201 VAL A CA 1
ATOM 1594 C C . VAL A 1 201 ? 13.578 -23.141 -1.526 1 94.31 201 VAL A C 1
ATOM 1596 O O . VAL A 1 201 ? 13.461 -21.938 -1.305 1 94.31 201 VAL A O 1
ATOM 1599 N N . ASP A 1 202 ? 14.633 -23.656 -2.123 1 96.5 202 ASP A N 1
ATOM 1600 C CA . ASP A 1 202 ? 15.766 -22.844 -2.578 1 96.5 202 ASP A CA 1
ATOM 1601 C C . ASP A 1 202 ? 15.797 -22.766 -4.102 1 96.5 202 ASP A C 1
ATOM 1603 O O . ASP A 1 202 ? 16.312 -23.656 -4.77 1 96.5 202 ASP A O 1
ATOM 1607 N N . TYR A 1 203 ? 15.469 -21.641 -4.629 1 98 203 TYR A N 1
ATOM 1608 C CA . TYR A 1 203 ? 15.234 -21.547 -6.062 1 98 203 TYR A CA 1
ATOM 1609 C C . TYR A 1 203 ? 16.531 -21.281 -6.809 1 98 203 TYR A C 1
ATOM 1611 O O . TYR A 1 203 ? 16.578 -21.344 -8.039 1 98 203 TYR A O 1
ATOM 1619 N N . GLY A 1 204 ? 17.609 -20.906 -6.066 1 98 204 GLY A N 1
ATOM 1620 C CA . GLY A 1 204 ? 18.922 -21 -6.695 1 98 204 GLY A CA 1
ATOM 1621 C C . GLY A 1 204 ? 19.281 -22.406 -7.125 1 98 204 GLY A C 1
ATOM 1622 O O . GLY A 1 204 ? 19.781 -22.609 -8.234 1 98 204 GLY A O 1
ATOM 1623 N N . VAL A 1 205 ? 19.016 -23.312 -6.238 1 97.69 205 VAL A N 1
ATOM 1624 C CA . VAL A 1 205 ? 19.297 -24.719 -6.52 1 97.69 205 VAL A CA 1
ATOM 1625 C C . VAL A 1 205 ? 18.312 -25.234 -7.566 1 97.69 205 VAL A C 1
ATOM 1627 O O . VAL A 1 205 ? 18.703 -25.938 -8.5 1 97.69 205 VAL A O 1
ATOM 1630 N N . VAL A 1 206 ? 17.016 -24.859 -7.469 1 98.25 206 VAL A N 1
ATOM 1631 C CA . VAL A 1 206 ? 15.992 -25.297 -8.414 1 98.25 206 VAL A CA 1
ATOM 1632 C C . VAL A 1 206 ? 16.375 -24.844 -9.828 1 98.25 206 VAL A C 1
ATOM 1634 O O . VAL A 1 206 ? 16.234 -25.609 -10.781 1 98.25 206 VAL A O 1
ATOM 1637 N N . LEU A 1 207 ? 16.844 -23.594 -9.906 1 98.69 207 LEU A N 1
ATOM 1638 C CA . LEU A 1 207 ? 17.219 -23.062 -11.203 1 98.69 207 LEU A CA 1
ATOM 1639 C C . LEU A 1 207 ? 18.344 -23.875 -11.828 1 98.69 207 LEU A C 1
ATOM 1641 O O . LEU A 1 207 ? 18.297 -24.219 -13.008 1 98.69 207 LEU A O 1
ATOM 1645 N N . ARG A 1 208 ? 19.375 -24.219 -11.047 1 98.25 208 ARG A N 1
ATOM 1646 C CA . ARG A 1 208 ? 20.516 -25 -11.547 1 98.25 208 ARG A CA 1
ATOM 1647 C C . ARG A 1 208 ? 20.062 -26.359 -12.047 1 98.25 208 ARG A C 1
ATOM 1649 O O . ARG A 1 208 ? 20.547 -26.844 -13.086 1 98.25 208 ARG A O 1
ATOM 1656 N N . GLU A 1 209 ? 19.188 -26.953 -11.344 1 98.25 209 GLU A N 1
ATOM 1657 C CA . GLU A 1 209 ? 18.656 -28.266 -11.758 1 98.25 209 GLU A CA 1
ATOM 1658 C C . GLU A 1 209 ? 17.828 -28.141 -13.023 1 98.25 209 GLU A C 1
ATOM 1660 O O . GLU A 1 209 ? 17.906 -28.984 -13.922 1 98.25 209 GLU A O 1
ATOM 1665 N N . ALA A 1 210 ? 16.984 -27.094 -13.102 1 98.62 210 ALA A N 1
ATOM 1666 C CA . ALA A 1 210 ? 16.141 -26.891 -14.266 1 98.62 210 ALA A CA 1
ATOM 1667 C C . ALA A 1 210 ? 16.969 -26.688 -15.523 1 98.62 210 ALA A C 1
ATOM 1669 O O . ALA A 1 210 ? 16.609 -27.188 -16.594 1 98.62 210 ALA A O 1
ATOM 1670 N N . GLU A 1 211 ? 18.047 -26.016 -15.375 1 98.5 211 GLU A N 1
ATOM 1671 C CA . GLU A 1 211 ? 18.922 -25.688 -16.5 1 98.5 211 GLU A CA 1
ATOM 1672 C C . GLU A 1 211 ? 19.531 -26.938 -17.094 1 98.5 211 GLU A C 1
ATOM 1674 O O . GLU A 1 211 ? 19.891 -26.969 -18.281 1 98.5 211 GLU A O 1
ATOM 1679 N N . LYS A 1 212 ? 19.625 -28 -16.281 1 97.69 212 LYS A N 1
ATOM 1680 C CA . LYS A 1 212 ? 20.188 -29.266 -16.734 1 97.69 212 LYS A CA 1
ATOM 1681 C C . LYS A 1 212 ? 19.141 -30.109 -17.469 1 97.69 212 LYS A C 1
ATOM 1683 O O . LYS A 1 212 ? 19.484 -30.969 -18.266 1 97.69 212 LYS A O 1
ATOM 1688 N N . VAL A 1 213 ? 17.938 -29.844 -17.203 1 96.56 213 VAL A N 1
ATOM 1689 C CA . VAL A 1 213 ? 16.859 -30.75 -17.594 1 96.56 213 VAL A CA 1
ATOM 1690 C C . VAL A 1 213 ? 16.266 -30.297 -18.938 1 96.56 213 VAL A C 1
ATOM 1692 O O . VAL A 1 213 ? 15.953 -31.125 -19.797 1 96.56 213 VAL A O 1
ATOM 1695 N N . GLY A 1 214 ? 16.125 -29.047 -19.109 1 96.88 214 GLY A N 1
ATOM 1696 C CA . GLY A 1 214 ? 15.445 -28.531 -20.281 1 96.88 214 GLY A CA 1
ATOM 1697 C C . GLY A 1 214 ? 16.219 -27.438 -21 1 96.88 214 GLY A C 1
ATOM 1698 O O . GLY A 1 214 ? 17.25 -26.969 -20.5 1 96.88 214 GLY A O 1
ATOM 1699 N N . ASP A 1 215 ? 15.664 -27.047 -22.203 1 98 215 ASP A N 1
ATOM 1700 C CA . ASP A 1 215 ? 16.312 -25.984 -22.953 1 98 215 ASP A CA 1
ATOM 1701 C C . ASP A 1 215 ? 15.492 -24.703 -22.922 1 98 215 ASP A C 1
ATOM 1703 O O . ASP A 1 215 ? 15.977 -23.641 -23.312 1 98 215 ASP A O 1
ATOM 1707 N N . VAL A 1 216 ? 14.258 -24.75 -22.422 1 98.62 216 VAL A N 1
ATOM 1708 C CA . VAL A 1 216 ? 13.414 -23.594 -22.125 1 98.62 216 VAL A CA 1
ATOM 1709 C C . VAL A 1 216 ? 12.773 -23.766 -20.75 1 98.62 216 VAL A C 1
ATOM 1711 O O . VAL A 1 216 ? 12.172 -24.812 -20.469 1 98.62 216 VAL A O 1
ATOM 1714 N N . ILE A 1 217 ? 12.891 -22.797 -19.891 1 98.81 217 ILE A N 1
ATOM 1715 C CA . ILE A 1 217 ? 12.25 -22.844 -18.578 1 98.81 217 ILE A CA 1
ATOM 1716 C C . ILE A 1 217 ? 10.906 -22.125 -18.641 1 98.81 217 ILE A C 1
ATOM 1718 O O . ILE A 1 217 ? 10.828 -20.969 -19.078 1 98.81 217 ILE A O 1
ATOM 1722 N N . VAL A 1 218 ? 9.859 -22.781 -18.312 1 98.75 218 VAL A N 1
ATOM 1723 C CA . VAL A 1 218 ? 8.547 -22.172 -18.156 1 98.75 218 VAL A CA 1
ATOM 1724 C C . VAL A 1 218 ? 8.273 -21.938 -16.672 1 98.75 218 VAL A C 1
ATOM 1726 O O . VAL A 1 218 ? 8.102 -22.891 -15.906 1 98.75 218 VAL A O 1
ATOM 1729 N N . TRP A 1 219 ? 8.305 -20.688 -16.266 1 98.5 219 TRP A N 1
ATOM 1730 C CA . TRP A 1 219 ? 7.941 -20.312 -14.906 1 98.5 219 TRP A CA 1
ATOM 1731 C C . TRP A 1 219 ? 6.426 -20.266 -14.742 1 98.5 219 TRP A C 1
ATOM 1733 O O . TRP A 1 219 ? 5.762 -19.391 -15.297 1 98.5 219 TRP A O 1
ATOM 1743 N N . ASP A 1 220 ? 5.871 -21.188 -14.023 1 96.94 220 ASP A N 1
ATOM 1744 C CA . ASP A 1 220 ? 4.453 -21.188 -13.672 1 96.94 220 ASP A CA 1
ATOM 1745 C C . ASP A 1 220 ? 4.234 -20.594 -12.289 1 96.94 220 ASP A C 1
ATOM 1747 O O . ASP A 1 220 ? 4.309 -21.297 -11.281 1 96.94 220 ASP A O 1
ATOM 1751 N N . GLY A 1 221 ? 3.854 -19.375 -12.266 1 93.44 221 GLY A N 1
ATOM 1752 C CA . GLY A 1 221 ? 3.795 -18.594 -11.039 1 93.44 221 GLY A CA 1
ATOM 1753 C C . GLY A 1 221 ? 2.738 -19.078 -10.07 1 93.44 221 GLY A C 1
ATOM 1754 O O . GLY A 1 221 ? 1.841 -19.844 -10.445 1 93.44 221 GLY A O 1
ATOM 1755 N N . GLY A 1 222 ? 2.895 -18.672 -8.82 1 89.62 222 GLY A N 1
ATOM 1756 C CA . GLY A 1 222 ? 1.935 -18.953 -7.766 1 89.62 222 GLY A CA 1
ATOM 1757 C C . GLY A 1 222 ? 1.173 -17.719 -7.32 1 89.62 222 GLY A C 1
ATOM 1758 O O . GLY A 1 222 ? 1.755 -16.641 -7.176 1 89.62 222 GLY A O 1
ATOM 1759 N N . ASN A 1 223 ? -0.112 -18 -7.109 1 87.5 223 ASN A N 1
ATOM 1760 C CA . ASN A 1 223 ? -0.973 -16.859 -6.809 1 87.5 223 ASN A CA 1
ATOM 1761 C C . ASN A 1 223 ? -0.834 -15.758 -7.859 1 87.5 223 ASN A C 1
ATOM 1763 O O . ASN A 1 223 ? -1.081 -15.992 -9.047 1 87.5 223 ASN A O 1
ATOM 1767 N N . ASN A 1 224 ? -0.51 -14.641 -7.465 1 94.88 224 ASN A N 1
ATOM 1768 C CA . ASN A 1 224 ? -0.232 -13.547 -8.391 1 94.88 224 ASN A CA 1
ATOM 1769 C C . ASN A 1 224 ? 1.15 -12.953 -8.156 1 94.88 224 ASN A C 1
ATOM 1771 O O . ASN A 1 224 ? 1.364 -11.758 -8.391 1 94.88 224 ASN A O 1
ATOM 1775 N N . ASP A 1 225 ? 2.1 -13.773 -7.68 1 96.44 225 ASP A N 1
ATOM 1776 C CA . ASP A 1 225 ? 3.459 -13.305 -7.426 1 96.44 225 ASP A CA 1
ATOM 1777 C C . ASP A 1 225 ? 4.203 -13.039 -8.734 1 96.44 225 ASP A C 1
ATOM 1779 O O . ASP A 1 225 ? 3.861 -13.609 -9.773 1 96.44 225 ASP A O 1
ATOM 1783 N N . PHE A 1 226 ? 5.172 -12.117 -8.711 1 97.5 226 PHE A N 1
ATOM 1784 C CA . PHE A 1 226 ? 6.027 -11.953 -9.883 1 97.5 226 PHE A CA 1
ATOM 1785 C C . PHE A 1 226 ? 7.141 -12.992 -9.891 1 97.5 226 PHE A C 1
ATOM 1787 O O . PHE A 1 226 ? 7.43 -13.602 -8.859 1 97.5 226 PHE A O 1
ATOM 1794 N N . PRO A 1 227 ? 7.785 -13.297 -11 1 98 227 PRO A N 1
ATOM 1795 C CA . PRO A 1 227 ? 8.664 -14.461 -11.141 1 98 227 PRO A CA 1
ATOM 1796 C C . PRO A 1 227 ? 9.914 -14.367 -10.281 1 98 227 PRO A C 1
ATOM 1798 O O . PRO A 1 227 ? 10.359 -13.266 -9.945 1 98 227 PRO A O 1
ATOM 1801 N N . PHE A 1 228 ? 10.43 -15.539 -9.93 1 98.5 228 PHE A N 1
ATOM 1802 C CA . PHE A 1 228 ? 11.703 -15.625 -9.227 1 98.5 228 PHE A CA 1
ATOM 1803 C C . PHE A 1 228 ? 12.867 -15.555 -10.211 1 98.5 228 PHE A C 1
ATOM 1805 O O . PHE A 1 228 ? 13.977 -15.18 -9.844 1 98.5 228 PHE A O 1
ATOM 1812 N N . PHE A 1 229 ? 12.586 -16 -11.461 1 98.75 229 PHE A N 1
ATOM 1813 C CA . PHE A 1 229 ? 13.586 -15.969 -12.523 1 98.75 229 PHE A CA 1
ATOM 1814 C C . PHE A 1 229 ? 13.312 -14.805 -13.477 1 98.75 229 PHE A C 1
ATOM 1816 O O . PHE A 1 229 ? 12.164 -14.531 -13.82 1 98.75 229 PHE A O 1
ATOM 1823 N N . ARG A 1 230 ? 14.336 -14.086 -13.859 1 98.38 230 ARG A N 1
ATOM 1824 C CA . ARG A 1 230 ? 14.156 -13.023 -14.852 1 98.38 230 ARG A CA 1
ATOM 1825 C C . ARG A 1 230 ? 13.578 -13.586 -16.156 1 98.38 230 ARG A C 1
ATOM 1827 O O . ARG A 1 230 ? 14.203 -14.43 -16.797 1 98.38 230 ARG A O 1
ATOM 1834 N N . PRO A 1 231 ? 12.5 -13.125 -16.531 1 98.38 231 PRO A N 1
ATOM 1835 C CA . PRO A 1 231 ? 11.883 -13.672 -17.734 1 98.38 231 PRO A CA 1
ATOM 1836 C C . PRO A 1 231 ? 12.406 -13.023 -19.016 1 98.38 231 PRO A C 1
ATOM 1838 O O . PRO A 1 231 ? 12.742 -11.836 -19.016 1 98.38 231 PRO A O 1
ATOM 1841 N N . ASN A 1 232 ? 12.43 -13.797 -20.047 1 98.5 232 ASN A N 1
ATOM 1842 C CA . ASN A 1 232 ? 12.625 -13.258 -21.391 1 98.5 232 ASN A CA 1
ATOM 1843 C C . ASN A 1 232 ? 11.297 -12.812 -22.016 1 98.5 232 ASN A C 1
ATOM 1845 O O . ASN A 1 232 ? 11.281 -11.938 -22.875 1 98.5 232 ASN A O 1
ATOM 1849 N N . TYR A 1 233 ? 10.266 -13.375 -21.609 1 98.69 233 TYR A N 1
ATOM 1850 C CA . TYR A 1 233 ? 8.898 -13.094 -22.031 1 98.69 233 TYR A CA 1
ATOM 1851 C C . TYR A 1 233 ? 7.902 -13.438 -20.922 1 98.69 233 TYR A C 1
ATOM 1853 O O . TYR A 1 233 ? 8.031 -14.477 -20.266 1 98.69 233 TYR A O 1
ATOM 1861 N N . MET A 1 234 ? 6.961 -12.539 -20.656 1 98.62 234 MET A N 1
ATOM 1862 C CA . MET A 1 234 ? 6.051 -12.742 -19.531 1 98.62 234 MET A CA 1
ATOM 1863 C C . MET A 1 234 ? 4.602 -12.539 -19.969 1 98.62 234 MET A C 1
ATOM 1865 O O . MET A 1 234 ? 4.25 -11.477 -20.484 1 98.62 234 MET A O 1
ATOM 1869 N N . VAL A 1 235 ? 3.805 -13.562 -19.766 1 98.81 235 VAL A N 1
ATOM 1870 C CA . VAL A 1 235 ? 2.357 -13.5 -19.953 1 98.81 235 VAL A CA 1
ATOM 1871 C C . VAL A 1 235 ? 1.669 -13.344 -18.609 1 98.81 235 VAL A C 1
ATOM 1873 O O . VAL A 1 235 ? 1.988 -14.062 -17.656 1 98.81 235 VAL A O 1
ATOM 1876 N N . VAL A 1 236 ? 0.766 -12.406 -18.531 1 98.88 236 VAL A N 1
ATOM 1877 C CA . VAL A 1 236 ? -0.009 -12.219 -17.297 1 98.88 236 VAL A CA 1
ATOM 1878 C C . VAL A 1 236 ? -1.482 -12.516 -17.578 1 98.88 236 VAL A C 1
ATOM 1880 O O . VAL A 1 236 ? -2.064 -11.984 -18.516 1 98.88 236 VAL A O 1
ATOM 1883 N N . VAL A 1 237 ? -2.023 -13.375 -16.75 1 98.69 237 VAL A N 1
ATOM 1884 C CA . VAL A 1 237 ? -3.42 -13.781 -16.891 1 98.69 237 VAL A CA 1
ATOM 1885 C C . VAL A 1 237 ? -4.293 -12.984 -15.93 1 98.69 237 VAL A C 1
ATOM 1887 O O . VAL A 1 237 ? -3.967 -12.852 -14.742 1 98.69 237 VAL A O 1
ATOM 1890 N N . THR A 1 238 ? -5.328 -12.383 -16.438 1 98.25 238 THR A N 1
ATOM 1891 C CA . THR A 1 238 ? -6.281 -11.656 -15.594 1 98.25 238 THR A CA 1
ATOM 1892 C C . THR A 1 238 ? -7.695 -12.18 -15.812 1 98.25 238 THR A C 1
ATOM 1894 O O . THR A 1 238 ? -8.016 -12.695 -16.891 1 98.25 238 THR A O 1
ATOM 1897 N N . ASP A 1 239 ? -8.523 -12.148 -14.82 1 94.69 239 ASP A N 1
ATOM 1898 C CA . ASP A 1 239 ? -9.883 -12.68 -14.781 1 94.69 239 ASP A CA 1
ATOM 1899 C C . ASP A 1 239 ? -10.906 -11.586 -15.086 1 94.69 239 ASP A C 1
ATOM 1901 O O . ASP A 1 239 ? -11.094 -10.664 -14.289 1 94.69 239 ASP A O 1
ATOM 1905 N N . ALA A 1 240 ? -11.641 -11.695 -16.156 1 96.12 240 ALA A N 1
ATOM 1906 C CA . ALA A 1 240 ? -12.609 -10.688 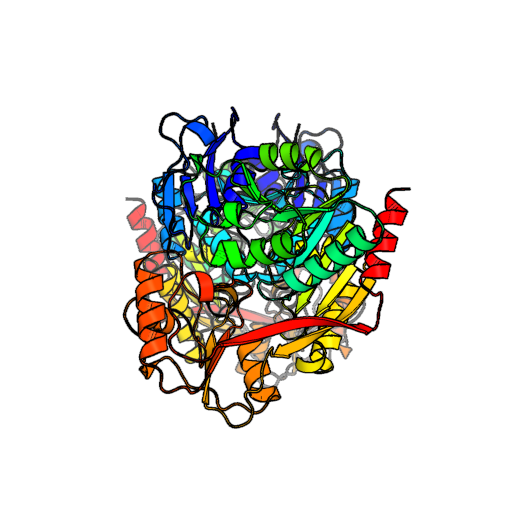-16.578 1 96.12 240 ALA A CA 1
ATOM 1907 C C . ALA A 1 240 ? -13.727 -10.523 -15.547 1 96.12 240 ALA A C 1
ATOM 1909 O O . ALA A 1 240 ? -14.375 -9.477 -15.477 1 96.12 240 ALA A O 1
ATOM 1910 N N . ARG A 1 241 ? -13.961 -11.539 -14.727 1 91 241 ARG A N 1
ATOM 1911 C CA . ARG A 1 241 ? -15.016 -11.492 -13.719 1 91 241 ARG A CA 1
ATOM 1912 C C . ARG A 1 241 ? -14.625 -10.594 -12.555 1 91 241 ARG A C 1
ATOM 1914 O O . ARG A 1 241 ? -15.477 -10.234 -11.734 1 91 241 ARG A O 1
ATOM 1921 N N . ARG A 1 242 ? -13.414 -10.266 -12.445 1 93.12 242 ARG A N 1
ATOM 1922 C CA . ARG A 1 242 ? -12.914 -9.414 -11.367 1 93.12 242 ARG A CA 1
ATOM 1923 C C . ARG A 1 242 ? -12.312 -8.125 -11.922 1 93.12 242 ARG A C 1
ATOM 1925 O O . ARG A 1 242 ? -11.195 -7.746 -11.547 1 93.12 242 ARG A O 1
ATOM 1932 N N . ALA A 1 243 ? -13.102 -7.52 -12.742 1 96.5 243 ALA A N 1
ATOM 1933 C CA . ALA A 1 243 ? -12.633 -6.289 -13.375 1 96.5 243 ALA A CA 1
ATOM 1934 C C . ALA A 1 243 ? -12.195 -5.266 -12.328 1 96.5 243 ALA A C 1
ATOM 1936 O O . ALA A 1 243 ? -12.914 -5.008 -11.359 1 96.5 243 ALA A O 1
ATOM 1937 N N . GLY A 1 244 ? -11.062 -4.781 -12.5 1 97.12 244 GLY A N 1
ATOM 1938 C CA . GLY A 1 244 ? -10.516 -3.803 -11.57 1 97.12 244 GLY A CA 1
ATOM 1939 C C . GLY A 1 244 ? -9.375 -4.352 -10.734 1 97.12 244 GLY A C 1
ATOM 1940 O O . GLY A 1 244 ? -8.516 -3.596 -10.281 1 97.12 244 GLY A O 1
ATOM 1941 N N . HIS A 1 245 ? -9.297 -5.664 -10.539 1 95.81 245 HIS A N 1
ATOM 1942 C CA . HIS A 1 245 ? -8.273 -6.262 -9.688 1 95.81 245 HIS A CA 1
ATOM 1943 C C . HIS A 1 245 ? -6.906 -6.23 -10.367 1 95.81 245 HIS A C 1
ATOM 1945 O O . HIS A 1 245 ? -5.875 -6.305 -9.695 1 95.81 245 HIS A O 1
ATOM 1951 N N . GLU A 1 246 ? -6.918 -6.066 -11.695 1 98 246 GLU A N 1
ATOM 1952 C CA . GLU A 1 246 ? -5.648 -6.023 -12.414 1 98 246 GLU A CA 1
ATOM 1953 C C . GLU A 1 246 ? -4.879 -4.742 -12.102 1 98 246 GLU A C 1
ATOM 1955 O O . GLU A 1 246 ? -3.668 -4.672 -12.32 1 98 246 GLU A O 1
ATOM 1960 N N . VAL A 1 247 ? -5.574 -3.758 -11.523 1 98.12 247 VAL A N 1
ATOM 1961 C CA . VAL A 1 247 ? -4.922 -2.529 -11.078 1 98.12 247 VAL A CA 1
ATOM 1962 C C . VAL A 1 247 ? -5.27 -2.256 -9.617 1 98.12 247 VAL A C 1
ATOM 1964 O O . VAL A 1 247 ? -5.23 -1.108 -9.172 1 98.12 247 VAL A O 1
ATOM 1967 N N . GLY A 1 248 ? -5.648 -3.242 -8.938 1 97.75 248 GLY A N 1
ATOM 1968 C CA . GLY A 1 248 ? -6.098 -3.053 -7.566 1 97.75 248 GLY A CA 1
ATOM 1969 C C . GLY A 1 248 ? -5.523 -4.074 -6.605 1 97.75 248 GLY A C 1
ATOM 1970 O O . GLY A 1 248 ? -5.918 -4.125 -5.438 1 97.75 248 GLY A O 1
ATOM 1971 N N . SER A 1 249 ? -4.598 -4.906 -7.125 1 97.56 249 SER A N 1
ATOM 1972 C CA . SER A 1 249 ? -4.051 -5.965 -6.285 1 97.56 249 SER A CA 1
ATOM 1973 C C . SER A 1 249 ? -2.527 -5.969 -6.32 1 97.56 249 SER A C 1
ATOM 1975 O O . SER A 1 249 ? -1.921 -5.406 -7.234 1 97.56 249 SER A O 1
ATOM 1977 N N . PHE A 1 250 ? -1.896 -6.496 -5.289 1 98.31 250 PHE A N 1
ATOM 1978 C CA . PHE A 1 250 ? -0.449 -6.641 -5.168 1 98.31 250 PHE A CA 1
ATOM 1979 C C . PHE A 1 250 ? -0.052 -8.109 -5.125 1 98.31 250 PHE A C 1
ATOM 1981 O O . PHE A 1 250 ? -0.616 -8.891 -4.355 1 98.31 250 PHE A O 1
ATOM 1988 N N . PRO A 1 251 ? 0.854 -8.5 -5.914 1 98.38 251 PRO A N 1
ATOM 1989 C CA . PRO A 1 251 ? 1.528 -7.676 -6.918 1 98.38 251 PRO A CA 1
ATOM 1990 C C . PRO A 1 251 ? 0.925 -7.832 -8.312 1 98.38 251 PRO A C 1
ATOM 1992 O O . PRO A 1 251 ? 1.658 -7.891 -9.305 1 98.38 251 PRO A O 1
ATOM 1995 N N . GLY A 1 252 ? -0.417 -8.039 -8.344 1 98.31 252 GLY A N 1
ATOM 1996 C CA . GLY A 1 252 ? -1.093 -8.172 -9.625 1 98.31 252 GLY A CA 1
ATOM 1997 C C . GLY A 1 252 ? -0.774 -7.043 -10.594 1 98.31 252 GLY A C 1
ATOM 1998 O O . GLY A 1 252 ? -0.486 -7.285 -11.766 1 98.31 252 GLY A O 1
ATOM 1999 N N . GLU A 1 253 ? -0.806 -5.824 -10.125 1 98.75 253 GLU A N 1
ATOM 2000 C CA . GLU A 1 253 ? -0.52 -4.684 -10.992 1 98.75 253 GLU A CA 1
ATOM 2001 C C . GLU A 1 253 ? 0.957 -4.641 -11.375 1 98.75 253 GLU A C 1
ATOM 2003 O O . GLU A 1 253 ? 1.308 -4.184 -12.469 1 98.75 253 GLU A O 1
ATOM 2008 N N . VAL A 1 254 ? 1.873 -5.066 -10.5 1 98.69 254 VAL A N 1
ATOM 2009 C CA . VAL A 1 254 ? 3.281 -5.184 -10.867 1 98.69 254 VAL A CA 1
ATOM 2010 C C . VAL A 1 254 ? 3.426 -6.09 -12.086 1 98.69 254 VAL A C 1
ATOM 2012 O O . VAL A 1 254 ? 4.086 -5.73 -13.062 1 98.69 254 VAL A O 1
ATOM 2015 N N . ASN A 1 255 ? 2.742 -7.27 -11.961 1 98.69 255 ASN A N 1
ATOM 2016 C CA . ASN A 1 255 ? 2.758 -8.203 -13.078 1 98.69 255 ASN A CA 1
ATOM 2017 C C . ASN A 1 255 ? 2.229 -7.559 -14.359 1 98.69 255 ASN A C 1
ATOM 2019 O O . ASN A 1 255 ? 2.822 -7.711 -15.43 1 98.69 255 ASN A O 1
ATOM 2023 N N . LEU A 1 256 ? 1.12 -6.895 -14.234 1 98.75 256 LEU A N 1
ATOM 2024 C CA . LEU A 1 256 ? 0.509 -6.258 -15.398 1 98.75 256 LEU A CA 1
ATOM 2025 C C . LEU A 1 256 ? 1.475 -5.273 -16.047 1 98.75 256 LEU A C 1
ATOM 2027 O O . LEU A 1 256 ? 1.612 -5.246 -17.266 1 98.75 256 LEU A O 1
ATOM 2031 N N . ARG A 1 257 ? 2.145 -4.496 -15.258 1 98.44 257 ARG A N 1
ATOM 2032 C CA . ARG A 1 257 ? 3.061 -3.473 -15.758 1 98.44 257 ARG A CA 1
ATOM 2033 C C . ARG A 1 257 ? 4.285 -4.105 -16.406 1 98.44 257 ARG A C 1
ATOM 2035 O O . ARG A 1 257 ? 4.859 -3.537 -17.344 1 98.44 257 ARG A O 1
ATOM 2042 N N . LEU A 1 258 ? 4.668 -5.297 -16 1 98.12 258 LEU A N 1
ATOM 2043 C CA . LEU A 1 258 ? 5.863 -5.977 -16.5 1 98.12 258 LEU A CA 1
ATOM 2044 C C . LEU A 1 258 ? 5.535 -6.855 -17.688 1 98.12 258 LEU A C 1
ATOM 2046 O O . LEU A 1 258 ? 6.438 -7.297 -18.406 1 98.12 258 LEU A O 1
ATOM 2050 N N . ALA A 1 259 ? 4.312 -7.078 -18 1 98.56 259 ALA A N 1
ATOM 2051 C CA . ALA A 1 259 ? 3.836 -8.086 -18.938 1 98.56 259 ALA A CA 1
ATOM 2052 C C . ALA A 1 259 ? 4.238 -7.734 -20.375 1 98.56 259 ALA A C 1
ATOM 2054 O O . ALA A 1 259 ? 4.207 -6.566 -20.766 1 98.56 259 ALA A O 1
ATOM 2055 N N . ASP A 1 260 ? 4.582 -8.742 -21.109 1 98.69 260 ASP A N 1
ATOM 2056 C CA . ASP A 1 260 ? 4.68 -8.602 -22.562 1 98.69 260 ASP A CA 1
ATOM 2057 C C . ASP A 1 260 ? 3.326 -8.844 -23.234 1 98.69 260 ASP A C 1
ATOM 2059 O O . ASP A 1 260 ? 3.041 -8.273 -24.281 1 98.69 260 ASP A O 1
ATOM 2063 N N . ALA A 1 261 ? 2.535 -9.656 -22.625 1 98.88 261 ALA A N 1
ATOM 2064 C CA . ALA A 1 261 ? 1.191 -9.984 -23.094 1 98.88 261 ALA A CA 1
ATOM 2065 C C . ALA A 1 261 ? 0.244 -10.227 -21.922 1 98.88 261 ALA A C 1
ATOM 2067 O O . ALA A 1 261 ? 0.664 -10.703 -20.859 1 98.88 261 ALA A O 1
ATOM 2068 N N . VAL A 1 262 ? -1.013 -9.859 -22.125 1 98.88 262 VAL A N 1
ATOM 2069 C CA . VAL A 1 262 ? -2.057 -10.078 -21.141 1 98.88 262 VAL A CA 1
ATOM 2070 C C . VAL A 1 262 ? -3.148 -10.969 -21.719 1 98.88 262 VAL A C 1
ATOM 2072 O O . VAL A 1 262 ? -3.652 -10.719 -22.812 1 98.88 262 VAL A O 1
ATOM 2075 N N . VAL A 1 263 ? -3.441 -12.031 -21.031 1 98.81 263 VAL A N 1
ATOM 2076 C CA . VAL A 1 263 ? -4.555 -12.906 -21.391 1 98.81 263 VAL A CA 1
ATOM 2077 C C . VAL A 1 263 ? -5.727 -12.672 -20.438 1 98.81 263 VAL A C 1
ATOM 2079 O O . VAL A 1 263 ? -5.625 -12.945 -19.234 1 98.81 263 VAL A O 1
ATOM 2082 N N . ILE A 1 264 ? -6.793 -12.141 -21 1 98.69 264 ILE A N 1
ATOM 2083 C CA . ILE A 1 264 ? -8.023 -11.953 -20.234 1 98.69 264 ILE A CA 1
ATOM 2084 C C . ILE A 1 264 ? -8.906 -13.188 -20.359 1 98.69 264 ILE A C 1
ATOM 2086 O O . ILE A 1 264 ? -9.391 -13.5 -21.453 1 98.69 264 ILE A O 1
ATOM 2090 N N . THR A 1 265 ? -9.078 -13.883 -19.266 1 96.56 265 THR A N 1
ATOM 2091 C CA . THR A 1 265 ? -9.852 -15.125 -19.297 1 96.56 265 THR A CA 1
ATOM 2092 C C . THR A 1 265 ? -11.281 -14.883 -18.812 1 96.56 265 THR A C 1
ATOM 2094 O O . THR A 1 265 ? -11.578 -13.836 -18.234 1 96.56 265 THR A O 1
ATOM 2097 N N . LYS A 1 266 ? -12.148 -15.867 -19.125 1 91.94 266 LYS A N 1
ATOM 2098 C CA . LYS A 1 266 ? -13.539 -15.898 -18.672 1 91.94 266 LYS A CA 1
ATOM 2099 C C . LYS A 1 266 ? -14.328 -14.719 -19.234 1 91.94 266 LYS A C 1
ATOM 2101 O O . LYS A 1 266 ? -15.164 -14.133 -18.547 1 91.94 266 LYS A O 1
ATOM 2106 N N . VAL A 1 267 ? -13.992 -14.352 -20.406 1 95.44 267 VAL A N 1
ATOM 2107 C CA . VAL A 1 267 ? -14.594 -13.211 -21.094 1 95.44 267 VAL A CA 1
ATOM 2108 C C . VAL A 1 267 ? -16.078 -13.445 -21.281 1 95.44 267 VAL A C 1
ATOM 2110 O O . VAL A 1 267 ? -16.906 -12.555 -21.031 1 95.44 267 VAL A O 1
ATOM 2113 N N . GLY A 1 268 ? -16.422 -14.609 -21.688 1 89.44 268 GLY A N 1
ATOM 2114 C CA . GLY A 1 268 ? -17.812 -14.945 -21.953 1 89.44 268 GLY A CA 1
ATOM 2115 C C . GLY A 1 268 ? -18.688 -14.867 -20.719 1 89.44 268 GLY A C 1
ATOM 2116 O O . GLY A 1 268 ? -19.875 -14.586 -20.812 1 89.44 268 GLY A O 1
ATOM 2117 N N . GLU A 1 269 ? -18.125 -15.07 -19.594 1 84.56 269 GLU A N 1
ATOM 2118 C CA . GLU A 1 269 ? -18.875 -15.094 -18.344 1 84.56 269 GLU A CA 1
ATOM 2119 C C . GLU A 1 269 ? -19.016 -13.695 -17.75 1 84.56 269 GLU A C 1
ATOM 2121 O O . GLU A 1 269 ? -19.984 -13.398 -17.062 1 84.56 269 GLU A O 1
ATOM 2126 N N . ALA A 1 270 ? -18.109 -12.812 -17.844 1 90.12 270 ALA A N 1
ATOM 2127 C CA . ALA A 1 270 ? -17.984 -11.539 -17.141 1 90.12 270 ALA A CA 1
ATOM 2128 C C . ALA A 1 270 ? -18.906 -10.492 -17.75 1 90.12 270 ALA A C 1
ATOM 2130 O O . ALA A 1 270 ? -19.406 -9.602 -17.047 1 90.12 270 ALA A O 1
ATOM 2131 N N . GLY A 1 271 ? -19.312 -10.484 -19.031 1 88.44 271 GLY A N 1
ATOM 2132 C CA . GLY A 1 271 ? -20.062 -9.445 -19.703 1 88.44 271 GLY A CA 1
ATOM 2133 C C . GLY A 1 271 ? -19.172 -8.414 -20.391 1 88.44 271 GLY A C 1
ATOM 2134 O O . GLY A 1 271 ? -18.016 -8.242 -20 1 88.44 271 GLY A O 1
ATOM 2135 N N . GLU A 1 272 ? -19.719 -7.629 -21.188 1 94.25 272 GLU A N 1
ATOM 2136 C CA . GLU A 1 272 ? -18.984 -6.734 -22.078 1 94.25 272 GLU A CA 1
ATOM 2137 C C . GLU A 1 272 ? -18.391 -5.562 -21.312 1 94.25 272 GLU A C 1
ATOM 2139 O O . GLU A 1 272 ? -17.266 -5.133 -21.594 1 94.25 272 GLU A O 1
ATOM 2144 N N . GLU A 1 273 ? -19.109 -5.094 -20.391 1 96.81 273 GLU A N 1
ATOM 2145 C CA . GLU A 1 273 ? -18.641 -3.93 -19.641 1 96.81 273 GLU A CA 1
ATOM 2146 C C . GLU A 1 273 ? -17.406 -4.266 -18.812 1 96.81 273 GLU A C 1
ATOM 2148 O O . GLU A 1 273 ? -16.453 -3.482 -18.766 1 96.81 273 GLU A O 1
ATOM 2153 N N . ALA A 1 274 ? -17.438 -5.391 -18.172 1 97.31 274 ALA A N 1
ATOM 2154 C CA . ALA A 1 274 ? -16.312 -5.836 -17.375 1 97.31 274 ALA A CA 1
ATOM 2155 C C . ALA A 1 274 ? -15.07 -6.035 -18.25 1 97.31 274 ALA A C 1
ATOM 2157 O O . ALA A 1 274 ? -13.969 -5.625 -17.875 1 97.31 274 ALA A O 1
ATOM 2158 N N . VAL A 1 275 ? -15.297 -6.625 -19.375 1 97.88 275 VAL A N 1
ATOM 2159 C CA . VAL A 1 275 ? -14.195 -6.883 -20.281 1 97.88 275 VAL A CA 1
ATOM 2160 C C . VAL A 1 275 ? -13.617 -5.559 -20.781 1 97.88 275 VAL A C 1
ATOM 2162 O O . VAL A 1 275 ? -12.398 -5.391 -20.844 1 97.88 275 VAL A O 1
ATOM 2165 N N . ARG A 1 276 ? -14.477 -4.648 -21.109 1 98.12 276 ARG A N 1
ATOM 2166 C CA . ARG A 1 276 ? -14.039 -3.338 -21.578 1 98.12 276 ARG A CA 1
ATOM 2167 C C . ARG A 1 276 ? -13.219 -2.623 -20.516 1 98.12 276 ARG A C 1
ATOM 2169 O O . ARG A 1 276 ? -12.227 -1.955 -20.828 1 98.12 276 ARG A O 1
ATOM 2176 N N . ARG A 1 277 ? -13.672 -2.756 -19.328 1 98.25 277 ARG A N 1
ATOM 2177 C CA . ARG A 1 277 ? -12.961 -2.129 -18.219 1 98.25 277 ARG A CA 1
ATOM 2178 C C . ARG A 1 277 ? -11.562 -2.709 -18.062 1 98.25 277 ARG A C 1
ATOM 2180 O O . ARG A 1 277 ? -10.594 -1.97 -17.875 1 98.25 277 ARG A O 1
ATOM 2187 N N . VAL A 1 278 ? -11.422 -3.994 -18.156 1 98.62 278 VAL A N 1
ATOM 2188 C CA . VAL A 1 278 ? -10.125 -4.652 -18.031 1 98.62 278 VAL A CA 1
ATOM 2189 C C . VAL A 1 278 ? -9.219 -4.211 -19.188 1 98.62 278 VAL A C 1
ATOM 2191 O O . VAL A 1 278 ? -8.062 -3.848 -18.953 1 98.62 278 VAL A O 1
ATOM 2194 N N . VAL A 1 279 ? -9.773 -4.215 -20.375 1 98.69 279 VAL A N 1
ATOM 2195 C CA . VAL A 1 279 ? -9 -3.822 -21.547 1 98.69 279 VAL A CA 1
ATOM 2196 C C . VAL A 1 279 ? -8.516 -2.381 -21.391 1 98.69 279 VAL A C 1
ATOM 2198 O O . VAL A 1 279 ? -7.359 -2.072 -21.672 1 98.69 279 VAL A O 1
ATOM 2201 N N . SER A 1 280 ? -9.406 -1.553 -20.969 1 98.5 280 SER A N 1
ATOM 2202 C CA . SER A 1 280 ? -9.062 -0.148 -20.781 1 98.5 280 SER A CA 1
ATOM 2203 C C . SER A 1 280 ? -7.945 0.011 -19.75 1 98.5 280 SER A C 1
ATOM 2205 O O . SER A 1 280 ? -7.008 0.78 -19.969 1 98.5 280 SER A O 1
ATOM 2207 N N . ASN A 1 281 ? -8.086 -0.676 -18.672 1 98.31 281 ASN A N 1
ATOM 2208 C CA . ASN A 1 281 ? -7.066 -0.61 -17.625 1 98.31 281 ASN A CA 1
ATOM 2209 C C . ASN A 1 281 ? -5.715 -1.117 -18.125 1 98.31 281 ASN A C 1
ATOM 2211 O O . ASN A 1 281 ? -4.684 -0.502 -17.859 1 98.31 281 ASN A O 1
ATOM 2215 N N . VAL A 1 282 ? -5.699 -2.207 -18.828 1 98.5 282 VAL A N 1
ATOM 2216 C CA . VAL A 1 282 ? -4.469 -2.793 -19.344 1 98.5 282 VAL A CA 1
ATOM 2217 C C . VAL A 1 282 ? -3.799 -1.812 -20.312 1 98.5 282 VAL A C 1
ATOM 2219 O O . VAL A 1 282 ? -2.596 -1.559 -20.203 1 98.5 282 VAL A O 1
ATOM 2222 N N . THR A 1 283 ? -4.598 -1.25 -21.188 1 98 283 THR A N 1
ATOM 2223 C CA . THR A 1 283 ? -4.066 -0.341 -22.188 1 98 283 THR A CA 1
ATOM 2224 C C . THR A 1 283 ? -3.482 0.909 -21.547 1 98 283 THR A C 1
ATOM 2226 O O . THR A 1 283 ? -2.467 1.436 -22 1 98 283 THR A O 1
ATOM 2229 N N . ARG A 1 284 ? -4.09 1.334 -20.547 1 96.25 284 ARG A N 1
ATOM 2230 C CA . ARG A 1 284 ? -3.639 2.533 -19.844 1 96.25 284 ARG A CA 1
ATOM 2231 C C . ARG A 1 284 ? -2.332 2.273 -19.109 1 96.25 284 ARG A C 1
ATOM 2233 O O . ARG A 1 284 ? -1.396 3.07 -19.188 1 96.25 284 ARG A O 1
ATOM 2240 N N . VAL A 1 285 ? -2.24 1.149 -18.453 1 96.56 285 VAL A N 1
ATOM 2241 C CA . VAL A 1 285 ? -1.147 0.884 -17.516 1 96.56 285 VAL A CA 1
ATOM 2242 C C . VAL A 1 285 ? 0.044 0.299 -18.281 1 96.56 285 VAL A C 1
ATOM 2244 O O . VAL A 1 285 ? 1.196 0.532 -17.906 1 96.56 285 VAL A O 1
ATOM 2247 N N . ASN A 1 286 ? -0.191 -0.445 -19.328 1 97.88 286 ASN A N 1
ATOM 2248 C CA . ASN A 1 286 ? 0.832 -1.087 -20.141 1 97.88 286 ASN A CA 1
ATOM 2249 C C . ASN A 1 286 ? 0.437 -1.112 -21.609 1 97.88 286 ASN A C 1
ATOM 2251 O O . ASN A 1 286 ? 0.074 -2.162 -22.141 1 97.88 286 ASN A O 1
ATOM 2255 N N . PRO A 1 287 ? 0.636 -0.016 -22.25 1 96.38 287 PRO A N 1
ATOM 2256 C CA . PRO A 1 287 ? 0.193 0.093 -23.641 1 96.38 287 PRO A CA 1
ATOM 2257 C C . PRO A 1 287 ? 0.996 -0.797 -24.594 1 96.38 287 PRO A C 1
ATOM 2259 O O . PRO A 1 287 ? 0.577 -1.031 -25.734 1 96.38 287 PRO A O 1
ATOM 2262 N N . ARG A 1 288 ? 2.053 -1.334 -24.172 1 96.31 288 ARG A N 1
ATOM 2263 C CA . ARG A 1 288 ? 2.908 -2.127 -25.047 1 96.31 288 ARG A CA 1
ATOM 2264 C C . ARG A 1 288 ? 2.479 -3.59 -25.062 1 96.31 288 ARG A C 1
ATOM 2266 O O . ARG A 1 288 ? 2.844 -4.344 -25.969 1 96.31 288 ARG A O 1
ATOM 2273 N N . ALA A 1 289 ? 1.749 -4.016 -24.078 1 98.19 289 ALA A N 1
ATOM 2274 C CA . ALA A 1 289 ? 1.377 -5.422 -23.953 1 98.19 289 ALA A CA 1
ATOM 2275 C C . ALA A 1 289 ? 0.303 -5.801 -24.969 1 98.19 289 ALA A C 1
ATOM 2277 O O . ALA A 1 289 ? -0.634 -5.035 -25.203 1 98.19 289 ALA A O 1
ATOM 2278 N N . SER A 1 290 ? 0.44 -6.941 -25.609 1 98.62 290 SER A N 1
ATOM 2279 C CA . SER A 1 290 ? -0.658 -7.473 -26.406 1 98.62 290 SER A CA 1
ATOM 2280 C C . SER A 1 290 ? -1.761 -8.047 -25.531 1 98.62 290 SER A C 1
ATOM 2282 O O . SER A 1 290 ? -1.506 -8.445 -24.391 1 98.62 290 SER A O 1
ATOM 2284 N N . ILE A 1 291 ? -2.977 -8.008 -26.062 1 98.81 291 ILE A N 1
ATOM 2285 C CA . ILE A 1 291 ? -4.117 -8.469 -25.281 1 98.81 291 ILE A CA 1
ATOM 2286 C C . ILE A 1 291 ? -4.785 -9.648 -26 1 98.81 291 ILE A C 1
ATOM 2288 O O . ILE A 1 291 ? -5.121 -9.555 -27.172 1 98.81 291 ILE A O 1
ATOM 2292 N N . THR A 1 292 ? -4.91 -10.742 -25.344 1 98.81 292 THR A N 1
ATOM 2293 C CA . THR A 1 292 ? -5.688 -11.898 -25.766 1 98.81 292 THR A CA 1
ATOM 2294 C C . THR A 1 292 ? -6.949 -12.047 -24.922 1 98.81 292 THR A C 1
ATOM 2296 O O . THR A 1 292 ? -6.879 -12.047 -23.688 1 98.81 292 THR A O 1
ATOM 2299 N N . LYS A 1 293 ? -8.062 -12.086 -25.578 1 98.56 293 LYS A N 1
ATOM 2300 C CA . LYS A 1 293 ? -9.312 -12.43 -24.906 1 98.56 293 LYS A CA 1
ATOM 2301 C C . LYS A 1 293 ? -9.656 -13.906 -25.078 1 98.56 293 LYS A C 1
ATOM 2303 O O . LYS A 1 293 ? -9.594 -14.43 -26.203 1 98.56 293 LYS A O 1
ATOM 2308 N N . ALA A 1 294 ? -9.922 -14.555 -23.984 1 97.75 294 ALA A N 1
ATOM 2309 C CA . ALA A 1 294 ? -10.141 -16 -24.078 1 97.75 294 ALA A CA 1
ATOM 2310 C C . ALA A 1 294 ? -11.195 -16.469 -23.078 1 97.75 294 ALA A C 1
ATOM 2312 O O . ALA A 1 294 ? -11.555 -15.719 -22.156 1 97.75 294 ALA A O 1
ATOM 2313 N N . ASP A 1 295 ? -11.695 -17.625 -23.312 1 94.44 295 ASP A N 1
ATOM 2314 C CA . ASP A 1 295 ? -12.547 -18.344 -22.391 1 94.44 295 ASP A CA 1
ATOM 2315 C C . ASP A 1 295 ? -11.883 -19.656 -21.938 1 94.44 295 ASP A C 1
ATOM 2317 O O . ASP A 1 295 ? -10.922 -20.109 -22.562 1 94.44 295 ASP A O 1
ATOM 2321 N N . LEU A 1 296 ? -12.375 -20.125 -20.797 1 90.19 296 LEU A N 1
ATOM 2322 C CA . LEU A 1 296 ? -12 -21.453 -20.328 1 90.19 296 LEU A CA 1
ATOM 2323 C C . LEU A 1 296 ? -13.141 -22.438 -20.547 1 90.19 296 LEU A C 1
ATOM 2325 O O . LEU A 1 296 ? -14.078 -22.5 -19.75 1 90.19 296 LEU A O 1
ATOM 2329 N N . GLU A 1 297 ? -13.047 -23.141 -21.609 1 87.94 297 GLU A N 1
ATOM 2330 C CA . GLU A 1 297 ? -14.102 -24.094 -21.938 1 87.94 297 GLU A CA 1
ATOM 2331 C C . GLU A 1 297 ? -13.969 -25.375 -21.094 1 87.94 297 GLU A C 1
ATOM 2333 O O . GLU A 1 297 ? -12.898 -25.969 -21.047 1 87.94 297 GLU A O 1
ATOM 2338 N N . VAL A 1 298 ? -15.07 -25.719 -20.469 1 87.94 298 VAL A N 1
ATOM 2339 C CA . VAL A 1 298 ? -15.047 -26.859 -19.578 1 87.94 298 VAL A CA 1
ATOM 2340 C C . VAL A 1 298 ? -15.602 -28.094 -20.281 1 87.94 298 VAL A C 1
ATOM 2342 O O . VAL A 1 298 ? -16.531 -27.984 -21.078 1 87.94 298 VAL A O 1
ATOM 2345 N N . TYR A 1 299 ? -14.992 -29.188 -20.031 1 88.81 299 TYR A N 1
ATOM 2346 C CA . TYR A 1 299 ? -15.422 -30.484 -20.547 1 88.81 299 TYR A CA 1
ATOM 2347 C C . TYR A 1 299 ? -15.555 -31.516 -19.438 1 88.81 299 TYR A C 1
ATOM 2349 O O . TYR A 1 299 ? -14.898 -31.406 -18.406 1 88.81 299 TYR A O 1
ATOM 2357 N N . LEU A 1 300 ? -16.516 -32.406 -19.625 1 94.12 300 LEU A N 1
ATOM 2358 C CA . LEU A 1 300 ? -16.656 -33.531 -18.703 1 94.12 300 LEU A CA 1
ATOM 2359 C C . LEU A 1 300 ? -16.312 -34.844 -19.391 1 94.12 300 LEU A C 1
ATOM 2361 O O . LEU A 1 300 ? -16.641 -35.062 -20.562 1 94.12 300 LEU A O 1
ATOM 2365 N N . SER A 1 301 ? -15.664 -35.719 -18.656 1 93.25 301 SER A N 1
ATOM 2366 C CA . SER A 1 301 ? -15.219 -37 -19.203 1 93.25 301 SER A CA 1
ATOM 2367 C C . SER A 1 301 ? -16.391 -37.969 -19.359 1 93.25 301 SER A C 1
ATOM 2369 O O . SER A 1 301 ? -16.25 -39.031 -19.969 1 93.25 301 SER A O 1
ATOM 2371 N N . GLY A 1 302 ? -17.547 -37.562 -18.766 1 94.38 302 GLY A N 1
ATOM 2372 C CA . GLY A 1 302 ? -18.719 -38.438 -18.828 1 94.38 302 GLY A CA 1
ATOM 2373 C C . GLY A 1 302 ? -20.031 -37.656 -18.75 1 94.38 302 GLY A C 1
ATOM 2374 O O . GLY A 1 302 ? -20.031 -36.438 -18.578 1 94.38 302 GLY A O 1
ATOM 2375 N N . ASP A 1 303 ? -21.062 -38.406 -18.938 1 95.19 303 ASP A N 1
ATOM 2376 C CA . ASP A 1 303 ? -22.406 -37.812 -18.953 1 95.19 303 ASP A CA 1
ATOM 2377 C C . ASP A 1 303 ? -22.938 -37.625 -17.547 1 95.19 303 ASP A C 1
ATOM 2379 O O . ASP A 1 303 ? -22.875 -38.531 -16.719 1 95.19 303 ASP A O 1
ATOM 2383 N N . VAL A 1 304 ? -23.422 -36.375 -17.312 1 97.12 304 VAL A N 1
ATOM 2384 C CA . VAL A 1 304 ? -23.953 -36.094 -15.977 1 97.12 304 VAL A CA 1
ATOM 2385 C C . VAL A 1 304 ? -25.359 -35.531 -16.094 1 97.12 304 VAL A C 1
ATOM 2387 O O . VAL A 1 304 ? -25.953 -35.094 -15.102 1 97.12 304 VAL A O 1
ATOM 2390 N N . ALA A 1 305 ? -25.891 -35.5 -17.312 1 97 305 ALA A N 1
ATOM 2391 C CA . ALA A 1 305 ? -27.188 -34.906 -17.547 1 97 305 ALA A CA 1
ATOM 2392 C C . ALA A 1 305 ? -28.266 -35.594 -16.703 1 97 305 ALA A C 1
ATOM 2394 O O . ALA A 1 305 ? -28.438 -36.812 -16.75 1 97 305 ALA A O 1
ATOM 2395 N N . GLY A 1 306 ? -28.969 -34.75 -15.977 1 97 306 GLY A N 1
ATOM 2396 C CA . GLY A 1 306 ? -30.078 -35.25 -15.188 1 97 306 GLY A CA 1
ATOM 2397 C C . GLY A 1 306 ? -29.656 -35.906 -13.898 1 97 306 GLY A C 1
ATOM 2398 O O . GLY A 1 306 ? -30.484 -36.375 -13.125 1 97 306 GLY A O 1
ATOM 2399 N N . LYS A 1 307 ? -28.422 -35.938 -13.609 1 97.69 307 LYS A N 1
ATOM 2400 C CA . LYS A 1 307 ? -27.922 -36.625 -12.422 1 97.69 307 LYS A CA 1
ATOM 2401 C C . LYS A 1 307 ? -27.688 -35.625 -11.281 1 97.69 307 LYS A C 1
ATOM 2403 O O . LYS A 1 307 ? -27.484 -34.438 -11.516 1 97.69 307 LYS A O 1
ATOM 2408 N N . ARG A 1 308 ? -27.797 -36.125 -10.016 1 98.19 308 ARG A N 1
ATOM 2409 C CA . ARG A 1 308 ? -27.359 -35.375 -8.844 1 98.19 308 ARG A CA 1
ATOM 2410 C C . ARG A 1 308 ? -25.844 -35.5 -8.68 1 98.19 308 ARG A C 1
ATOM 2412 O O . ARG A 1 308 ? -25.297 -36.562 -8.484 1 98.19 308 ARG A O 1
ATOM 2419 N N . ALA A 1 309 ? -25.188 -34.344 -8.805 1 98.12 309 ALA A N 1
ATOM 2420 C CA . ALA A 1 309 ? -23.719 -34.344 -8.867 1 98.12 309 ALA A CA 1
ATOM 2421 C C . ALA A 1 309 ? -23.109 -33.625 -7.672 1 98.12 309 ALA A C 1
ATOM 2423 O O . ALA A 1 309 ? -23.531 -32.531 -7.32 1 98.12 309 ALA A O 1
ATOM 2424 N N . LEU A 1 310 ? -22.188 -34.344 -7.004 1 98.06 310 LEU A N 1
ATOM 2425 C CA . LEU A 1 310 ? -21.281 -33.688 -6.059 1 98.06 310 LEU A CA 1
ATOM 2426 C C . LEU A 1 310 ? -20.062 -33.094 -6.773 1 98.06 310 LEU A C 1
ATOM 2428 O O . LEU A 1 310 ? -19.359 -33.844 -7.473 1 98.06 310 LEU A O 1
ATOM 2432 N N . VAL A 1 311 ? -19.875 -31.812 -6.598 1 97.19 311 VAL A N 1
ATOM 2433 C CA . VAL A 1 311 ? -18.781 -31.156 -7.316 1 97.19 311 VAL A CA 1
ATOM 2434 C C . VAL A 1 311 ? -17.609 -30.906 -6.363 1 97.19 311 VAL A C 1
ATOM 2436 O O . VAL A 1 311 ? -17.766 -30.219 -5.352 1 97.19 311 VAL A O 1
ATOM 2439 N N . ILE A 1 312 ? -16.469 -31.469 -6.746 1 94.88 312 ILE A N 1
ATOM 2440 C CA . ILE A 1 312 ? -15.25 -31.219 -5.984 1 94.88 312 ILE A CA 1
ATOM 2441 C C . ILE A 1 312 ? -14.391 -30.188 -6.711 1 94.88 312 ILE A C 1
ATOM 2443 O O . ILE A 1 312 ? -13.961 -30.422 -7.844 1 94.88 312 ILE A O 1
ATOM 2447 N N . GLU A 1 313 ? -14.133 -29.047 -6.047 1 90.94 313 GLU A N 1
ATOM 2448 C CA . GLU A 1 313 ? -13.305 -27.969 -6.594 1 90.94 313 GLU A CA 1
ATOM 2449 C C . GLU A 1 313 ? -11.922 -27.953 -5.941 1 90.94 313 GLU A C 1
ATOM 2451 O O . GLU A 1 313 ? -11.742 -28.5 -4.848 1 90.94 313 GLU A O 1
ATOM 2456 N N . ASP A 1 314 ? -10.945 -27.375 -6.684 1 86.19 314 ASP A N 1
ATOM 2457 C CA . ASP A 1 314 ? -9.656 -27.125 -6.047 1 86.19 314 ASP A CA 1
ATOM 2458 C C . ASP A 1 314 ? -9.805 -26.203 -4.848 1 86.19 314 ASP A C 1
ATOM 2460 O O . ASP A 1 314 ? -10.5 -25.172 -4.93 1 86.19 314 ASP A O 1
ATOM 2464 N N . ALA A 1 315 ? -9.172 -26.484 -3.766 1 82.94 315 ALA A N 1
ATOM 2465 C CA . ALA A 1 315 ? -9.391 -25.812 -2.488 1 82.94 315 ALA A CA 1
ATOM 2466 C C . ALA A 1 315 ? -8.922 -24.359 -2.545 1 82.94 315 ALA A C 1
ATOM 2468 O O . ALA A 1 315 ? -9.641 -23.453 -2.137 1 82.94 315 ALA A O 1
ATOM 2469 N N . PRO A 1 316 ? -7.797 -24.016 -3.094 1 74.69 316 PRO A N 1
ATOM 2470 C CA . PRO A 1 316 ? -7.324 -22.641 -3.078 1 74.69 316 PRO A CA 1
ATOM 2471 C C . PRO A 1 316 ? -8.281 -21.672 -3.787 1 74.69 316 PRO A C 1
ATOM 2473 O O . PRO A 1 316 ? -8.438 -20.531 -3.361 1 74.69 316 PRO A O 1
ATOM 2476 N N . THR A 1 317 ? -8.945 -22.141 -4.805 1 77.38 317 THR A N 1
ATOM 2477 C CA . THR A 1 317 ? -9.867 -21.297 -5.57 1 77.38 317 THR A CA 1
ATOM 2478 C C . THR A 1 317 ? -11.07 -20.906 -4.719 1 77.38 317 THR A C 1
ATOM 2480 O O . THR A 1 317 ? -11.5 -19.75 -4.738 1 77.38 317 THR A O 1
ATOM 2483 N N . VAL A 1 318 ? -11.523 -21.812 -3.877 1 82.69 318 VAL A N 1
ATOM 2484 C CA . VAL A 1 318 ? -12.781 -21.562 -3.188 1 82.69 318 VAL A CA 1
ATOM 2485 C C . VAL A 1 318 ? -12.516 -21.188 -1.734 1 82.69 318 VAL A C 1
ATOM 2487 O O . VAL A 1 318 ? -13.445 -20.922 -0.971 1 82.69 318 VAL A O 1
ATOM 2490 N N . THR A 1 319 ? -11.297 -21.156 -1.383 1 81.94 319 THR A N 1
ATOM 2491 C CA . THR A 1 319 ? -10.922 -20.672 -0.056 1 81.94 319 THR A CA 1
ATOM 2492 C C . THR A 1 319 ? -10.242 -19.312 -0.143 1 81.94 319 THR A C 1
ATOM 2494 O O . THR A 1 319 ? -10.914 -18.297 -0.328 1 81.94 319 THR A O 1
ATOM 2497 N N . HIS A 1 320 ? -8.945 -19.312 -0.283 1 69.5 320 HIS A N 1
ATOM 2498 C CA . HIS A 1 320 ? -8.227 -18.047 -0.278 1 69.5 320 HIS A CA 1
ATOM 2499 C C . HIS A 1 320 ? -8.469 -17.266 -1.566 1 69.5 320 HIS A C 1
ATOM 2501 O O . HIS A 1 320 ? -8.336 -16.031 -1.588 1 69.5 320 HIS A O 1
ATOM 2507 N N . GLY A 1 321 ? -8.875 -17.969 -2.545 1 70.19 321 GLY A N 1
ATOM 2508 C CA . GLY A 1 321 ? -9.188 -17.281 -3.791 1 70.19 321 GLY A CA 1
ATOM 2509 C C . GLY A 1 321 ? -10.484 -16.5 -3.729 1 70.19 321 GLY A C 1
ATOM 2510 O O . GLY A 1 321 ? -10.734 -15.641 -4.578 1 70.19 321 GLY A O 1
ATOM 2511 N N . GLY A 1 322 ? -11.297 -16.875 -2.818 1 71.75 322 GLY A N 1
ATOM 2512 C CA . GLY A 1 322 ? -12.469 -16.094 -2.496 1 71.75 322 GLY A CA 1
ATOM 2513 C C . GLY A 1 322 ? -13.641 -16.359 -3.422 1 71.75 322 GLY A C 1
ATOM 2514 O O . GLY A 1 322 ? -14.625 -15.617 -3.422 1 71.75 322 GLY A O 1
ATOM 2515 N N . LEU A 1 323 ? -13.586 -17.344 -4.297 1 77.69 323 LEU A N 1
ATOM 2516 C CA . LEU A 1 323 ? -14.695 -17.672 -5.184 1 77.69 323 LEU A CA 1
ATOM 2517 C C . LEU A 1 323 ? -15.633 -18.688 -4.535 1 77.69 323 LEU A C 1
ATOM 2519 O O . LEU A 1 323 ? -15.172 -19.625 -3.865 1 77.69 323 LEU A O 1
ATOM 2523 N N . PRO A 1 324 ? -16.953 -18.5 -4.676 1 84.56 324 PRO A N 1
ATOM 2524 C CA . PRO A 1 324 ? -17.875 -19.469 -4.094 1 84.56 324 PRO A CA 1
ATOM 2525 C C . PRO A 1 324 ? -17.828 -20.828 -4.785 1 84.56 324 PRO A C 1
ATOM 2527 O O . PRO A 1 324 ? -18.172 -21.844 -4.188 1 84.56 324 PRO A O 1
ATOM 2530 N N . TYR A 1 325 ? -17.516 -20.859 -6 1 85.69 325 TYR A N 1
ATOM 2531 C CA . TYR A 1 325 ? -17.391 -22.078 -6.785 1 85.69 325 TYR A CA 1
ATOM 2532 C C . TYR A 1 325 ? -16.406 -21.875 -7.938 1 85.69 325 TYR A C 1
ATOM 2534 O O . TYR A 1 325 ? -15.945 -20.766 -8.18 1 85.69 325 TYR A O 1
ATOM 2542 N N . GLY A 1 326 ? -16.078 -23.062 -8.555 1 81.38 326 GLY A N 1
ATOM 2543 C CA . GLY A 1 326 ? -15.141 -23.016 -9.664 1 81.38 326 GLY A CA 1
ATOM 2544 C C . GLY A 1 326 ? -15.703 -23.594 -10.953 1 81.38 326 GLY A C 1
ATOM 2545 O O . GLY A 1 326 ? -16.891 -23.438 -11.242 1 81.38 326 GLY A O 1
ATOM 2546 N N . ALA A 1 327 ? -14.898 -24.062 -11.734 1 79.69 327 ALA A N 1
ATOM 2547 C CA . ALA A 1 327 ? -15.219 -24.547 -13.07 1 79.69 327 ALA A CA 1
ATOM 2548 C C . ALA A 1 327 ? -16.078 -25.812 -13 1 79.69 327 ALA A C 1
ATOM 2550 O O . ALA A 1 327 ? -16.891 -26.062 -13.891 1 79.69 327 ALA A O 1
ATOM 2551 N N . GLY A 1 328 ? -15.875 -26.562 -11.945 1 89.31 328 GLY A N 1
ATOM 2552 C CA . GLY A 1 328 ? -16.656 -27.766 -11.797 1 89.31 328 GLY A CA 1
ATOM 2553 C C . GLY A 1 328 ? -18.156 -27.5 -11.688 1 89.31 328 GLY A C 1
ATOM 2554 O O . GLY A 1 328 ? -18.953 -28.172 -12.328 1 89.31 328 GLY A O 1
ATOM 2555 N N . TYR A 1 329 ? -18.422 -26.547 -10.883 1 91.88 329 TYR A N 1
ATOM 2556 C CA . TYR A 1 329 ? -19.812 -26.141 -10.711 1 91.88 329 TYR A CA 1
ATOM 2557 C C . TYR A 1 329 ? -20.406 -25.656 -12.031 1 91.88 329 TYR A C 1
ATOM 2559 O O . TYR A 1 329 ? -21.516 -26.047 -12.391 1 91.88 329 TYR A O 1
ATOM 2567 N N . ILE A 1 330 ? -19.672 -24.953 -12.758 1 85.5 330 ILE A N 1
ATOM 2568 C CA . ILE A 1 330 ? -20.109 -24.422 -14.047 1 85.5 330 ILE A CA 1
ATOM 2569 C C . ILE A 1 330 ? -20.344 -25.578 -15.023 1 85.5 330 ILE A C 1
ATOM 2571 O O . ILE A 1 330 ? -21.344 -25.578 -15.75 1 85.5 330 ILE A O 1
ATOM 2575 N N . ALA A 1 331 ? -19.469 -26.453 -15.016 1 91.06 331 ALA A N 1
ATOM 2576 C CA . ALA A 1 331 ? -19.594 -27.625 -15.883 1 91.06 331 ALA A CA 1
ATOM 2577 C C . ALA A 1 331 ? -20.844 -28.422 -15.539 1 91.06 331 ALA A C 1
ATOM 2579 O O . ALA A 1 331 ? -21.562 -28.875 -16.438 1 91.06 331 ALA A O 1
ATOM 2580 N N . ALA A 1 332 ? -21.047 -28.594 -14.289 1 94.88 332 ALA A N 1
ATOM 2581 C CA . ALA A 1 332 ? -22.219 -29.344 -13.844 1 94.88 332 ALA A CA 1
ATOM 2582 C C . ALA A 1 332 ? -23.5 -28.734 -14.383 1 94.88 332 ALA A C 1
ATOM 2584 O O . ALA A 1 332 ? -24.359 -29.438 -14.922 1 94.88 332 ALA A O 1
ATOM 2585 N N . LEU A 1 333 ? -23.578 -27.469 -14.273 1 92.75 333 LEU A N 1
ATOM 2586 C CA . LEU A 1 333 ? -24.766 -26.766 -14.75 1 92.75 333 LEU A CA 1
ATOM 2587 C C . LEU A 1 333 ? -24.859 -26.812 -16.266 1 92.75 333 LEU A C 1
ATOM 2589 O O . LEU A 1 333 ? -25.922 -27.094 -16.828 1 92.75 333 LEU A O 1
ATOM 2593 N N . LYS A 1 334 ? -23.781 -26.578 -16.859 1 90.56 334 LYS A N 1
ATOM 2594 C CA . LYS A 1 334 ? -23.719 -26.562 -18.312 1 90.56 334 LYS A CA 1
ATOM 2595 C C . LYS A 1 334 ? -24.188 -27.875 -18.906 1 90.56 334 LYS A C 1
ATOM 2597 O O . LYS A 1 334 ? -24.891 -27.891 -19.922 1 90.56 334 LYS A O 1
ATOM 2602 N N . TYR A 1 335 ? -23.828 -28.969 -18.266 1 95.12 335 TYR A N 1
ATOM 2603 C CA . TYR A 1 335 ? -24.094 -30.281 -18.844 1 95.12 335 TYR A CA 1
ATOM 2604 C C . TYR A 1 335 ? -25.312 -30.922 -18.203 1 95.12 335 TYR A C 1
ATOM 2606 O O . TYR A 1 335 ? -25.578 -32.125 -18.391 1 95.12 335 TYR A O 1
ATOM 2614 N N . GLY A 1 336 ? -26.016 -30.141 -17.406 1 95.44 336 GLY A N 1
ATOM 2615 C CA . GLY A 1 336 ? -27.375 -30.484 -17.031 1 95.44 336 GLY A CA 1
ATOM 2616 C C . GLY A 1 336 ? -27.453 -31.312 -15.766 1 95.44 336 GLY A C 1
ATOM 2617 O O . GLY A 1 336 ? -28.422 -32.031 -15.539 1 95.44 336 GLY A O 1
ATOM 2618 N N . ALA A 1 337 ? -26.484 -31.203 -14.914 1 96.88 337 ALA A N 1
ATOM 2619 C CA . ALA A 1 337 ? -26.531 -31.891 -13.625 1 96.88 337 ALA A CA 1
ATOM 2620 C C . ALA A 1 337 ? -27.234 -31.016 -12.57 1 96.88 337 ALA A C 1
ATOM 2622 O O . ALA A 1 337 ? -27.344 -29.812 -12.734 1 96.88 337 ALA A O 1
ATOM 2623 N N . THR A 1 338 ? -27.828 -31.719 -11.578 1 97.31 338 THR A N 1
ATOM 2624 C CA . THR A 1 338 ? -28.266 -31.031 -10.367 1 97.31 338 THR A CA 1
ATOM 2625 C C . THR A 1 338 ? -27.188 -31.109 -9.289 1 97.31 338 THR A C 1
ATOM 2627 O O . THR A 1 338 ? -26.828 -32.188 -8.844 1 97.31 338 THR A O 1
ATOM 2630 N N . VAL A 1 339 ? -26.75 -29.953 -8.828 1 97.62 339 VAL A N 1
ATOM 2631 C CA . VAL A 1 339 ? -25.625 -29.922 -7.902 1 97.62 339 VAL A CA 1
ATOM 2632 C C . VAL A 1 339 ? -26.109 -30.203 -6.484 1 97.62 339 VAL A C 1
ATOM 2634 O O . VAL A 1 339 ? -27.078 -29.578 -6.023 1 97.62 339 VAL A O 1
ATOM 2637 N N . VAL A 1 340 ? -25.469 -31.062 -5.828 1 97.62 340 VAL A N 1
ATOM 2638 C CA . VAL A 1 340 ? -25.75 -31.406 -4.438 1 97.62 340 VAL A CA 1
ATOM 2639 C C . VAL A 1 340 ? -24.906 -30.547 -3.508 1 97.62 340 VAL A C 1
ATOM 2641 O O . VAL A 1 340 ? -23.672 -30.516 -3.629 1 97.62 340 VAL A O 1
ATOM 2644 N N . ASP A 1 341 ? -25.578 -29.922 -2.637 1 97.31 341 ASP A N 1
ATOM 2645 C CA . ASP A 1 341 ? -24.859 -29.141 -1.631 1 97.31 341 ASP A CA 1
ATOM 2646 C C . ASP A 1 341 ? -24.172 -30.062 -0.617 1 97.31 341 ASP A C 1
ATOM 2648 O O . ASP A 1 341 ? -24.828 -30.844 0.074 1 97.31 341 ASP A O 1
ATOM 2652 N N . PRO A 1 342 ? -22.875 -29.953 -0.519 1 96.62 342 PRO A N 1
ATOM 2653 C CA . PRO A 1 342 ? -22.156 -30.859 0.378 1 96.62 342 PRO A CA 1
ATOM 2654 C C . PRO A 1 342 ? -22.266 -30.438 1.844 1 96.62 342 PRO A C 1
ATOM 2656 O O . PRO A 1 342 ? -21.938 -31.234 2.736 1 96.62 342 PRO A O 1
ATOM 2659 N N . ARG A 1 343 ? -22.656 -29.344 2.326 1 95.94 343 ARG A N 1
ATOM 2660 C CA . ARG A 1 343 ? -22.547 -28.734 3.652 1 95.94 343 ARG A CA 1
ATOM 2661 C C . ARG A 1 343 ? -23.297 -29.578 4.688 1 95.94 343 ARG A C 1
ATOM 2663 O O . ARG A 1 343 ? -22.781 -29.828 5.777 1 95.94 343 ARG A O 1
ATOM 2670 N N . PRO A 1 344 ? -24.453 -30.047 4.277 1 95.75 344 PRO A N 1
ATOM 2671 C CA . PRO A 1 344 ? -25.172 -30.875 5.246 1 95.75 344 PRO A CA 1
ATOM 2672 C C . PRO A 1 344 ? -24.469 -32.219 5.508 1 95.75 344 PRO A C 1
ATOM 2674 O O . PRO A 1 344 ? -24.719 -32.844 6.527 1 95.75 344 PRO A O 1
ATOM 2677 N N . TYR A 1 345 ? -23.641 -32.562 4.68 1 96.88 345 TYR A N 1
ATOM 2678 C CA . TYR A 1 345 ? -23 -33.844 4.766 1 96.88 345 TYR A CA 1
ATOM 2679 C C . TYR A 1 345 ? -21.578 -33.719 5.293 1 96.88 345 TYR A C 1
ATOM 2681 O O . TYR A 1 345 ? -20.906 -34.75 5.543 1 96.88 345 TYR A O 1
ATOM 2689 N N . ALA A 1 346 ? -21.094 -32.531 5.395 1 96.31 346 ALA A N 1
ATOM 2690 C CA . ALA A 1 346 ? -19.688 -32.25 5.738 1 96.31 346 ALA A CA 1
ATOM 2691 C C . ALA A 1 346 ? -19.375 -32.75 7.145 1 96.31 346 ALA A C 1
ATOM 2693 O O . ALA A 1 346 ? -20.188 -32.625 8.062 1 96.31 346 ALA A O 1
ATOM 2694 N N . VAL A 1 347 ? -18.188 -33.281 7.309 1 95.38 347 VAL A N 1
ATOM 2695 C CA . VAL A 1 347 ? -17.766 -33.781 8.617 1 95.38 347 VAL A CA 1
ATOM 2696 C C . VAL A 1 347 ? -16.375 -33.25 8.953 1 95.38 347 VAL A C 1
ATOM 2698 O O . VAL A 1 347 ? -15.641 -32.812 8.062 1 95.38 347 VAL A O 1
ATOM 2701 N N . GLY A 1 348 ? -16.078 -33.156 10.219 1 93.75 348 GLY A N 1
ATOM 2702 C CA . GLY A 1 348 ? -14.75 -32.844 10.711 1 93.75 348 GLY A CA 1
ATOM 2703 C C . GLY A 1 348 ? -14.195 -31.547 10.164 1 93.75 348 GLY A C 1
ATOM 2704 O O . GLY A 1 348 ? -14.844 -30.5 10.258 1 93.75 348 GLY A O 1
ATOM 2705 N N . VAL A 1 349 ? -13.023 -31.656 9.531 1 91.75 349 VAL A N 1
ATOM 2706 C CA . VAL A 1 349 ? -12.289 -30.484 9.07 1 91.75 349 VAL A CA 1
ATOM 2707 C C . VAL A 1 349 ? -13.062 -29.797 7.941 1 91.75 349 VAL A C 1
ATOM 2709 O O . VAL A 1 349 ? -13.008 -28.578 7.793 1 91.75 349 VAL A O 1
ATOM 2712 N N . ILE A 1 350 ? -13.812 -30.578 7.191 1 92.81 350 ILE A N 1
ATOM 2713 C CA . ILE A 1 350 ? -14.57 -30.031 6.07 1 92.81 350 ILE A CA 1
ATOM 2714 C C . ILE A 1 350 ? -15.648 -29.078 6.594 1 92.81 350 ILE A C 1
ATOM 2716 O O . ILE A 1 350 ? -15.891 -28.016 6.008 1 92.81 350 ILE A O 1
ATOM 2720 N N . LYS A 1 351 ? -16.219 -29.422 7.684 1 92.69 351 LYS A N 1
ATOM 2721 C CA . LYS A 1 351 ? -17.219 -28.562 8.305 1 92.69 351 LYS A CA 1
ATOM 2722 C C . LYS A 1 351 ? -16.609 -27.234 8.75 1 92.69 351 LYS A C 1
ATOM 2724 O O . LYS A 1 351 ? -17.219 -26.172 8.555 1 92.69 351 LYS A O 1
ATOM 2729 N N . LYS A 1 352 ? -15.516 -27.328 9.25 1 90.94 352 LYS A N 1
ATOM 2730 C CA . LYS A 1 352 ? -14.82 -26.141 9.734 1 90.94 352 LYS A CA 1
ATOM 2731 C C . LYS A 1 352 ? -14.461 -25.203 8.578 1 90.94 352 LYS A C 1
ATOM 2733 O O . LYS A 1 352 ? -14.523 -23.984 8.727 1 90.94 352 LYS A O 1
ATOM 2738 N N . VAL A 1 353 ? -14.109 -25.75 7.484 1 89.38 353 VAL A N 1
ATOM 2739 C CA . VAL A 1 353 ? -13.719 -24.953 6.324 1 89.38 353 VAL A CA 1
ATOM 2740 C C . VAL A 1 353 ? -14.922 -24.172 5.812 1 89.38 353 VAL A C 1
ATOM 2742 O O . VAL A 1 353 ? -14.773 -23.016 5.398 1 89.38 353 VAL A O 1
ATOM 2745 N N . TYR A 1 354 ? -16.094 -24.719 5.926 1 91.44 354 TYR A N 1
ATOM 2746 C CA . TYR A 1 354 ? -17.297 -24.031 5.492 1 91.44 354 TYR A CA 1
ATOM 2747 C C . TYR A 1 354 ? -17.641 -22.875 6.434 1 91.44 354 TYR A C 1
ATOM 2749 O O . TYR A 1 354 ? -18.234 -21.891 6.023 1 91.44 354 TYR A O 1
ATOM 2757 N N . GLU A 1 355 ? -17.156 -22.984 7.633 1 88.88 355 GLU A N 1
ATOM 2758 C CA . GLU A 1 355 ? -17.344 -21.922 8.609 1 88.88 355 GLU A CA 1
ATOM 2759 C C . GLU A 1 355 ? -16.375 -20.766 8.391 1 88.88 355 GLU A C 1
ATOM 2761 O O . GLU A 1 355 ? -16.703 -19.609 8.625 1 88.88 355 GLU A O 1
ATOM 2766 N N . ASP A 1 356 ? -15.305 -21.141 7.871 1 84.88 356 ASP A N 1
ATOM 2767 C CA . ASP A 1 356 ? -14.219 -20.172 7.754 1 84.88 356 ASP A CA 1
ATOM 2768 C C . ASP A 1 356 ? -14.297 -19.422 6.426 1 84.88 356 ASP A C 1
ATOM 2770 O O . ASP A 1 356 ? -13.812 -18.281 6.316 1 84.88 356 ASP A O 1
ATOM 2774 N N . TYR A 1 357 ? -14.844 -20.109 5.457 1 84.94 357 TYR A N 1
ATOM 2775 C CA . TYR A 1 357 ? -14.883 -19.531 4.117 1 84.94 357 TYR A CA 1
ATOM 2776 C C . TYR A 1 357 ? -16.297 -19.562 3.545 1 84.94 357 TYR A C 1
ATOM 2778 O O . TYR A 1 357 ? -17.078 -20.453 3.885 1 84.94 357 TYR A O 1
ATOM 2786 N N . LYS A 1 358 ? -16.641 -18.578 2.756 1 83.69 358 LYS A N 1
ATOM 2787 C CA . LYS A 1 358 ? -17.938 -18.547 2.07 1 83.69 358 LYS A CA 1
ATOM 2788 C C . LYS A 1 358 ? -17.906 -19.391 0.796 1 83.69 358 LYS A C 1
ATOM 2790 O O . LYS A 1 358 ? -17.875 -18.844 -0.311 1 83.69 358 LYS A O 1
ATOM 2795 N N . ILE A 1 359 ? -17.984 -20.641 1.012 1 89.5 359 ILE A N 1
ATOM 2796 C CA . ILE A 1 359 ? -17.875 -21.594 -0.095 1 89.5 359 ILE A CA 1
ATOM 2797 C C . ILE A 1 359 ? -19.281 -22.016 -0.534 1 89.5 359 ILE A C 1
ATOM 2799 O O . ILE A 1 359 ? -20.156 -22.25 0.302 1 89.5 359 ILE A O 1
ATOM 2803 N N . GLY A 1 360 ? -19.578 -21.938 -1.881 1 83 360 GLY A N 1
ATOM 2804 C CA . GLY A 1 360 ? -20.844 -22.375 -2.447 1 83 360 GLY A CA 1
ATOM 2805 C C . GLY A 1 360 ? -21.109 -23.859 -2.229 1 83 360 GLY A C 1
ATOM 2806 O O . GLY A 1 360 ? -20.562 -24.469 -1.31 1 83 360 GLY A O 1
ATOM 2807 N N . PRO A 1 361 ? -22.125 -24.328 -3.139 1 93.44 361 PRO A N 1
ATOM 2808 C CA . PRO A 1 361 ? -22.484 -25.734 -2.955 1 93.44 361 PRO A CA 1
ATOM 2809 C C . PRO A 1 361 ? -21.516 -26.688 -3.629 1 93.44 361 PRO A C 1
ATOM 2811 O O . PRO A 1 361 ? -21.922 -27.531 -4.426 1 93.44 361 PRO A O 1
ATOM 2814 N N . VAL A 1 362 ? -20.203 -26.484 -3.277 1 96.56 362 VAL A N 1
ATOM 2815 C CA . VAL A 1 362 ? -19.141 -27.344 -3.805 1 96.56 362 VAL A CA 1
ATOM 2816 C C . VAL A 1 362 ? -18.266 -27.859 -2.662 1 96.56 362 VAL A C 1
ATOM 2818 O O . VAL A 1 362 ? -18.328 -27.328 -1.546 1 96.56 362 VAL A O 1
ATOM 2821 N N . LEU A 1 363 ? -17.594 -28.922 -2.904 1 95.38 363 LEU A N 1
ATOM 2822 C CA . LEU A 1 363 ? -16.703 -29.547 -1.932 1 95.38 363 LEU A CA 1
ATOM 2823 C C . LEU A 1 363 ? -15.25 -29.203 -2.236 1 95.38 363 LEU A C 1
ATOM 2825 O O . LEU A 1 363 ? -14.75 -29.5 -3.324 1 95.38 363 LEU A O 1
ATOM 2829 N N . PRO A 1 364 ? -14.531 -28.578 -1.317 1 92.62 364 PRO A N 1
ATOM 2830 C CA . PRO A 1 364 ? -13.109 -28.312 -1.546 1 92.62 364 PRO A CA 1
ATOM 2831 C C . PRO A 1 364 ? -12.234 -29.547 -1.405 1 92.62 364 PRO A C 1
ATOM 2833 O O . PRO A 1 364 ? -12.438 -30.344 -0.49 1 92.62 364 PRO A O 1
ATOM 2836 N N . SER A 1 365 ? -11.344 -29.672 -2.299 1 89.5 365 SER A N 1
ATOM 2837 C CA . SER A 1 365 ? -10.43 -30.812 -2.297 1 89.5 365 SER A CA 1
ATOM 2838 C C . SER A 1 365 ? -9.344 -30.656 -1.24 1 89.5 365 SER A C 1
ATOM 2840 O O . SER A 1 365 ? -8.164 -30.516 -1.57 1 89.5 365 SER A O 1
ATOM 2842 N N . LEU A 1 366 ? -9.688 -30.891 -0.009 1 82.75 366 LEU A N 1
ATOM 2843 C CA . LEU A 1 366 ? -8.695 -30.797 1.056 1 82.75 366 LEU A CA 1
ATOM 2844 C C . LEU A 1 366 ? -7.922 -32.125 1.187 1 82.75 366 LEU A C 1
ATOM 2846 O O . LEU A 1 366 ? -8.5 -33.188 1.065 1 82.75 366 LEU A O 1
ATOM 2850 N N . GLY A 1 367 ? -6.633 -32.125 1.251 1 76.19 367 GLY A N 1
ATOM 2851 C CA . GLY A 1 367 ? -5.855 -33.344 1.374 1 76.19 367 GLY A CA 1
ATOM 2852 C C . GLY A 1 367 ? -4.438 -33.094 1.848 1 76.19 367 GLY A C 1
ATOM 2853 O O . GLY A 1 367 ? -3.502 -33.75 1.382 1 76.19 367 GLY A O 1
ATOM 2854 N N . TYR A 1 368 ? -4.258 -32.156 2.701 1 67.38 368 TYR A N 1
ATOM 2855 C CA . TYR A 1 368 ? -2.936 -31.859 3.248 1 67.38 368 TYR A CA 1
ATOM 2856 C C . TYR A 1 368 ? -2.541 -32.875 4.301 1 67.38 368 TYR A C 1
ATOM 2858 O O . TYR A 1 368 ? -1.359 -33.188 4.461 1 67.38 368 TYR A O 1
ATOM 2866 N N . THR A 1 369 ? -3.514 -33.406 5.043 1 77.56 369 THR A N 1
ATOM 2867 C CA . THR A 1 369 ? -3.287 -34.344 6.145 1 77.56 369 THR A CA 1
ATOM 2868 C C . THR A 1 369 ? -4.156 -35.594 5.984 1 77.56 369 THR A C 1
ATOM 2870 O O . THR A 1 369 ? -5.152 -35.562 5.262 1 77.56 369 THR A O 1
ATOM 2873 N N . PRO A 1 370 ? -3.674 -36.625 6.699 1 83.44 370 PRO A N 1
ATOM 2874 C CA . PRO A 1 370 ? -4.508 -37.844 6.688 1 83.44 370 PRO A CA 1
ATOM 2875 C C . PRO A 1 370 ? -5.922 -37.594 7.211 1 83.44 370 PRO A C 1
ATOM 2877 O O . PRO A 1 370 ? -6.883 -38.188 6.715 1 83.44 370 PRO A O 1
ATOM 2880 N N . GLU A 1 371 ? -5.98 -36.688 8.125 1 88.44 371 GLU A N 1
ATOM 2881 C CA . GLU A 1 371 ? -7.289 -36.344 8.68 1 88.44 371 GLU A CA 1
ATOM 2882 C C . GLU A 1 371 ? -8.172 -35.656 7.625 1 88.44 371 GLU A C 1
ATOM 2884 O O . GLU A 1 371 ? -9.352 -36 7.504 1 88.44 371 GLU A O 1
ATOM 2889 N N . GLN A 1 372 ? -7.641 -34.781 6.875 1 88.25 372 GLN A N 1
ATOM 2890 C CA . GLN A 1 372 ? -8.375 -34.125 5.816 1 88.25 372 GLN A CA 1
ATOM 2891 C C . GLN A 1 372 ? -8.867 -35.094 4.758 1 88.25 372 GLN A C 1
ATOM 2893 O O . GLN A 1 372 ? -10 -35 4.285 1 88.25 372 GLN A O 1
ATOM 2898 N N . ARG A 1 373 ? -8.047 -36.062 4.473 1 89.69 373 ARG A N 1
ATOM 2899 C CA . ARG A 1 373 ? -8.406 -37.062 3.475 1 89.69 373 ARG A CA 1
ATOM 2900 C C . ARG A 1 373 ? -9.555 -37.938 3.969 1 89.69 373 ARG A C 1
ATOM 2902 O O . ARG A 1 373 ? -10.484 -38.219 3.215 1 89.69 373 ARG A O 1
ATOM 2909 N N . ARG A 1 374 ? -9.406 -38.281 5.207 1 92.31 374 ARG A N 1
ATOM 2910 C CA . ARG A 1 374 ? -10.453 -39.094 5.801 1 92.31 374 ARG A CA 1
ATOM 2911 C C . ARG A 1 374 ? -11.789 -38.375 5.809 1 92.31 374 ARG A C 1
ATOM 2913 O O . ARG A 1 374 ? -12.828 -38.938 5.465 1 92.31 374 ARG A O 1
ATOM 2920 N N . ASP A 1 375 ? -11.758 -37.156 6.18 1 95.19 375 ASP A N 1
ATOM 2921 C CA . ASP A 1 375 ? -12.984 -36.375 6.25 1 95.19 375 ASP A CA 1
ATOM 2922 C C . ASP A 1 375 ? -13.555 -36.125 4.859 1 95.19 375 ASP A C 1
ATOM 2924 O O . ASP A 1 375 ? -14.773 -36.031 4.691 1 95.19 375 ASP A O 1
ATOM 2928 N N . LEU A 1 376 ? -12.703 -35.969 3.93 1 93.88 376 LEU A N 1
ATOM 2929 C CA . LEU A 1 376 ? -13.133 -35.781 2.547 1 93.88 376 LEU A CA 1
ATOM 2930 C C . LEU A 1 376 ? -13.852 -37.031 2.047 1 93.88 376 LEU A C 1
ATOM 2932 O O . LEU A 1 376 ? -14.93 -36.969 1.464 1 93.88 376 LEU A O 1
ATOM 2936 N N . GLU A 1 377 ? -13.281 -38.188 2.338 1 95 377 GLU A N 1
ATOM 2937 C CA . GLU A 1 377 ? -13.883 -39.469 1.961 1 95 377 GLU A CA 1
ATOM 2938 C C . GLU A 1 377 ? -15.25 -39.656 2.613 1 95 377 GLU A C 1
ATOM 2940 O O . GLU A 1 377 ? -16.219 -40.031 1.947 1 95 377 GLU A O 1
ATOM 2945 N N . ALA A 1 378 ? -15.219 -39.344 3.854 1 96.06 378 ALA A N 1
ATOM 2946 C CA . ALA A 1 378 ? -16.453 -39.5 4.613 1 96.06 378 ALA A CA 1
ATOM 2947 C C . ALA A 1 378 ? -17.547 -38.562 4.086 1 96.06 378 ALA A C 1
ATOM 2949 O O . ALA A 1 378 ? -18.719 -38.969 3.996 1 96.06 378 ALA A O 1
ATOM 2950 N N . THR A 1 379 ? -17.234 -37.375 3.777 1 96.69 379 THR A N 1
ATOM 2951 C CA . THR A 1 379 ? -18.203 -36.406 3.264 1 96.69 379 THR A CA 1
ATOM 2952 C C . THR A 1 379 ? -18.75 -36.844 1.912 1 96.69 379 THR A C 1
ATOM 2954 O O . THR A 1 379 ? -19.953 -36.719 1.654 1 96.69 379 THR A O 1
ATOM 2957 N N . ILE A 1 380 ? -17.875 -37.344 1.087 1 96.44 380 ILE A N 1
ATOM 2958 C CA . ILE A 1 380 ? -18.266 -37.844 -0.229 1 96.44 380 ILE A CA 1
ATOM 2959 C C . ILE A 1 380 ? -19.219 -39 -0.074 1 96.44 380 ILE A C 1
ATOM 2961 O O . ILE A 1 380 ? -20.25 -39.094 -0.749 1 96.44 380 ILE A O 1
ATOM 2965 N N . GLU A 1 381 ? -18.906 -39.906 0.822 1 96.56 381 GLU A N 1
ATOM 2966 C CA . GLU A 1 381 ? -19.719 -41.094 1.062 1 96.56 381 GLU A CA 1
ATOM 2967 C C . GLU A 1 381 ? -21.125 -40.719 1.556 1 96.56 381 GLU A C 1
ATOM 2969 O O . GLU A 1 381 ? -22.109 -41.344 1.155 1 96.56 381 GLU A O 1
ATOM 2974 N N . ARG A 1 382 ? -21.203 -39.688 2.328 1 96.94 382 ARG A N 1
ATOM 2975 C CA . ARG A 1 382 ? -22.453 -39.281 2.973 1 96.94 382 ARG A CA 1
ATOM 2976 C C . ARG A 1 382 ? -23.328 -38.469 2.01 1 96.94 382 ARG A C 1
ATOM 2978 O O . ARG A 1 382 ? -24.547 -38.438 2.166 1 96.94 382 ARG A O 1
ATOM 2985 N N . ALA A 1 383 ? -22.75 -37.875 1.068 1 97.19 383 ALA A N 1
ATOM 2986 C CA . ALA A 1 383 ? -23.484 -37 0.162 1 97.19 383 ALA A CA 1
ATOM 2987 C C . ALA A 1 383 ? -24.469 -37.781 -0.698 1 97.19 383 ALA A C 1
ATOM 2989 O O . ALA A 1 383 ? -24.125 -38.875 -1.184 1 97.19 383 ALA A O 1
ATOM 2990 N N . ASP A 1 384 ? -25.656 -37.281 -0.84 1 96.56 384 ASP A N 1
ATOM 2991 C CA . ASP A 1 384 ? -26.688 -37.906 -1.663 1 96.56 384 ASP A CA 1
ATOM 2992 C C . ASP A 1 384 ? -26.516 -37.531 -3.133 1 96.56 384 ASP A C 1
ATOM 2994 O O . ASP A 1 384 ? -27.297 -36.75 -3.672 1 96.56 384 ASP A O 1
ATOM 2998 N N . ALA A 1 385 ? -25.516 -38.125 -3.773 1 98 385 ALA A N 1
ATOM 2999 C CA . ALA A 1 385 ? -25.203 -37.812 -5.164 1 98 385 ALA A CA 1
ATOM 3000 C C . ALA A 1 385 ? -25.078 -39.094 -5.996 1 98 385 ALA A C 1
ATOM 3002 O O . ALA A 1 385 ? -24.672 -40.125 -5.484 1 98 385 ALA A O 1
ATOM 3003 N N . ASP A 1 386 ? -25.375 -38.938 -7.27 1 97.56 386 ASP A N 1
ATOM 3004 C CA . ASP A 1 386 ? -25.266 -40.062 -8.219 1 97.56 386 ASP A CA 1
ATOM 3005 C C . ASP A 1 386 ? -23.859 -40.125 -8.812 1 97.56 386 ASP A C 1
ATOM 3007 O O . ASP A 1 386 ? -23.438 -41.188 -9.258 1 97.56 386 ASP A O 1
ATOM 3011 N N . VAL A 1 387 ? -23.266 -39 -8.867 1 97.81 387 VAL A N 1
ATOM 3012 C CA . VAL A 1 387 ? -21.969 -38.875 -9.531 1 97.81 387 VAL A CA 1
ATOM 3013 C C . VAL A 1 387 ? -21.125 -37.812 -8.852 1 97.81 387 VAL A C 1
ATOM 3015 O O . VAL A 1 387 ? -21.672 -36.906 -8.219 1 97.81 387 VAL A O 1
ATOM 3018 N N . VAL A 1 388 ? -19.844 -38.062 -8.883 1 97.69 388 VAL A N 1
ATOM 3019 C CA . VAL A 1 388 ? -18.922 -37.062 -8.383 1 97.69 388 VAL A CA 1
ATOM 3020 C C . VAL A 1 388 ? -18.172 -36.406 -9.555 1 97.69 388 VAL A C 1
ATOM 3022 O O . VAL A 1 388 ? -17.547 -37.125 -10.352 1 97.69 388 VAL A O 1
ATOM 3025 N N . ILE A 1 389 ? -18.297 -35.125 -9.656 1 96.56 389 ILE A N 1
ATOM 3026 C CA . ILE A 1 389 ? -17.516 -34.375 -10.633 1 96.56 389 ILE A CA 1
ATOM 3027 C C . ILE A 1 389 ? -16.25 -33.844 -9.977 1 96.56 389 ILE A C 1
ATOM 3029 O O . ILE A 1 389 ? -16.297 -32.969 -9.094 1 96.56 389 ILE A O 1
ATOM 3033 N N . VAL A 1 390 ? -15.164 -34.406 -10.453 1 94.56 390 VAL A N 1
ATOM 3034 C CA . VAL A 1 390 ? -13.875 -33.969 -9.93 1 94.56 390 VAL A CA 1
ATOM 3035 C C . VAL A 1 390 ? -13.305 -32.875 -10.812 1 94.56 390 VAL A C 1
ATOM 3037 O O . VAL A 1 390 ? -12.836 -33.125 -11.922 1 94.56 390 VAL A O 1
ATOM 3040 N N . ALA A 1 391 ? -13.312 -31.656 -10.227 1 90.19 391 ALA A N 1
ATOM 3041 C CA . ALA A 1 391 ? -12.867 -30.5 -10.992 1 90.19 391 ALA A CA 1
ATOM 3042 C C . ALA A 1 391 ? -11.539 -29.969 -10.445 1 90.19 391 ALA A C 1
ATOM 3044 O O . ALA A 1 391 ? -11.18 -28.812 -10.711 1 90.19 391 ALA A O 1
ATOM 3045 N N . THR A 1 392 ? -10.922 -30.75 -9.68 1 87 392 THR A N 1
ATOM 3046 C CA . THR A 1 392 ? -9.531 -30.484 -9.312 1 87 392 THR A CA 1
ATOM 3047 C C . THR A 1 392 ? -8.578 -31.172 -10.281 1 87 392 THR A C 1
ATOM 3049 O O . THR A 1 392 ? -8.836 -32.281 -10.719 1 87 392 THR A O 1
ATOM 3052 N N . PRO A 1 393 ? -7.535 -30.5 -10.609 1 80.06 393 PRO A N 1
ATOM 3053 C CA . PRO A 1 393 ? -6.578 -31.094 -11.547 1 80.06 393 PRO A CA 1
ATOM 3054 C C . PRO A 1 393 ? -5.91 -32.344 -10.992 1 80.06 393 PRO A C 1
ATOM 3056 O O . PRO A 1 393 ? -5.43 -33.188 -11.758 1 80.06 393 PRO A O 1
ATOM 3059 N N . ALA A 1 394 ? -5.883 -32.5 -9.703 1 83.19 394 ALA A N 1
ATOM 3060 C CA . ALA A 1 394 ? -5.266 -33.656 -9.086 1 83.19 394 ALA A CA 1
ATOM 3061 C C . ALA A 1 394 ? -6.145 -34.906 -9.258 1 83.19 394 ALA A C 1
ATOM 3063 O O . ALA A 1 394 ? -7.371 -34.812 -9.164 1 83.19 394 ALA A O 1
ATOM 3064 N N . ARG A 1 395 ? -5.465 -35.938 -9.516 1 86.06 395 ARG A N 1
ATOM 3065 C CA . ARG A 1 395 ? -6.18 -37.219 -9.555 1 86.06 395 ARG A CA 1
ATOM 3066 C C . ARG A 1 395 ? -6.43 -37.75 -8.148 1 86.06 395 ARG A C 1
ATOM 3068 O O . ARG A 1 395 ? -5.883 -38.781 -7.766 1 86.06 395 ARG A O 1
ATOM 3075 N N . ILE A 1 396 ? -7.324 -37.062 -7.512 1 86.19 396 ILE A N 1
ATOM 3076 C CA . ILE A 1 396 ? -7.531 -37.375 -6.102 1 86.19 396 ILE A CA 1
ATOM 3077 C C . ILE A 1 396 ? -8.164 -38.75 -5.957 1 86.19 396 ILE A C 1
ATOM 3079 O O . ILE A 1 396 ? -8.062 -39.375 -4.898 1 86.19 396 ILE A O 1
ATOM 3083 N N . GLU A 1 397 ? -8.805 -39.219 -7.008 1 86.31 397 GLU A N 1
ATOM 3084 C CA . GLU A 1 397 ? -9.438 -40.531 -6.996 1 86.31 397 GLU A CA 1
ATOM 3085 C C . GLU A 1 397 ? -8.398 -41.656 -6.844 1 86.31 397 GLU A C 1
ATOM 3087 O O . GLU A 1 397 ? -8.734 -42.781 -6.52 1 86.31 397 GLU A O 1
ATOM 3092 N N . LYS A 1 398 ? -7.18 -41.25 -7.07 1 82.06 398 LYS A N 1
ATOM 3093 C CA . LYS A 1 398 ? -6.105 -42.219 -6.867 1 82.06 398 LYS A CA 1
ATOM 3094 C C . LYS A 1 398 ? -5.621 -42.219 -5.422 1 82.06 398 LYS A C 1
ATOM 3096 O O . LYS A 1 398 ? -4.965 -43.156 -4.973 1 82.06 398 LYS A O 1
ATOM 3101 N N . ALA A 1 399 ? -5.988 -41.219 -4.688 1 82.94 399 ALA A N 1
ATOM 3102 C CA . ALA A 1 399 ? -5.449 -41.031 -3.342 1 82.94 399 ALA A CA 1
ATOM 3103 C C . ALA A 1 399 ? -6.516 -41.281 -2.283 1 82.94 399 ALA A C 1
ATOM 3105 O O . ALA A 1 399 ? -6.195 -41.594 -1.13 1 82.94 399 ALA A O 1
ATOM 3106 N N . ILE A 1 400 ? -7.707 -41.125 -2.668 1 88.06 400 ILE A N 1
ATOM 3107 C CA . ILE A 1 400 ? -8.797 -41.375 -1.732 1 88.06 400 ILE A CA 1
ATOM 3108 C C . ILE A 1 400 ? -9.836 -42.281 -2.375 1 88.06 400 ILE A C 1
ATOM 3110 O O . ILE A 1 400 ? -9.938 -42.375 -3.602 1 88.06 400 ILE A O 1
ATOM 3114 N N . LYS A 1 401 ? -10.57 -42.875 -1.434 1 91.44 401 LYS A N 1
ATOM 3115 C CA . LYS A 1 401 ? -11.648 -43.719 -1.915 1 91.44 401 LYS A CA 1
ATOM 3116 C C . LYS A 1 401 ? -12.906 -42.906 -2.229 1 91.44 401 LYS A C 1
ATOM 3118 O O . LYS A 1 401 ? -13.375 -42.156 -1.389 1 91.44 401 LYS A O 1
ATOM 3123 N N . ILE A 1 402 ? -13.375 -43.031 -3.482 1 94.12 402 ILE A N 1
ATOM 3124 C CA . ILE A 1 402 ? -14.648 -42.469 -3.912 1 94.12 402 ILE A CA 1
ATOM 3125 C C . ILE A 1 402 ? -15.602 -43.594 -4.309 1 94.12 402 ILE A C 1
ATOM 3127 O O . ILE A 1 402 ? -15.367 -44.281 -5.293 1 94.12 402 ILE A O 1
ATOM 3131 N N . ASP A 1 403 ? -16.656 -43.719 -3.553 1 93.5 403 ASP A N 1
ATOM 3132 C CA . ASP A 1 403 ? -17.562 -44.844 -3.707 1 93.5 403 ASP A CA 1
ATOM 3133 C C . ASP A 1 403 ? -18.641 -44.562 -4.75 1 93.5 403 ASP A C 1
ATOM 3135 O O . ASP A 1 403 ? -19.672 -45.25 -4.797 1 93.5 403 ASP A O 1
ATOM 3139 N N . LYS A 1 404 ? -18.531 -43.625 -5.551 1 96.12 404 LYS A N 1
ATOM 3140 C CA . LYS A 1 404 ? -19.469 -43.188 -6.586 1 96.12 404 LYS A CA 1
ATOM 3141 C C . LYS A 1 404 ? -18.766 -43.031 -7.934 1 96.12 404 LYS A C 1
ATOM 3143 O O . LYS A 1 404 ? -17.531 -42.938 -7.992 1 96.12 404 LYS A O 1
ATOM 3148 N N . PRO A 1 405 ? -19.609 -43.156 -9.008 1 96.06 405 PRO A N 1
ATOM 3149 C CA . PRO A 1 405 ? -18.984 -42.875 -10.312 1 96.06 405 PRO A CA 1
ATOM 3150 C C . PRO A 1 405 ? -18.328 -41.5 -10.375 1 96.06 405 PRO A C 1
ATOM 3152 O O . PRO A 1 405 ? -18.859 -40.531 -9.844 1 96.06 405 PRO A O 1
ATOM 3155 N N . VAL A 1 406 ? -17.156 -41.531 -11.031 1 96.75 406 VAL A N 1
ATOM 3156 C CA . VAL A 1 406 ? -16.391 -40.281 -11.094 1 96.75 406 VAL A CA 1
ATOM 3157 C C . VAL A 1 406 ? -16.375 -39.781 -12.531 1 96.75 406 VAL A C 1
ATOM 3159 O O . VAL A 1 406 ? -16.141 -40.531 -13.469 1 96.75 406 VAL A O 1
ATOM 3162 N N . VAL A 1 407 ? -16.719 -38.531 -12.703 1 96.06 407 VAL A N 1
ATOM 3163 C CA . VAL A 1 407 ? -16.547 -37.812 -13.953 1 96.06 407 VAL A CA 1
ATOM 3164 C C . VAL A 1 407 ? -15.562 -36.656 -13.734 1 96.06 407 VAL A C 1
ATOM 3166 O O . VAL A 1 407 ? -15.672 -35.906 -12.766 1 96.06 407 VAL A O 1
ATOM 3169 N N . ARG A 1 408 ? -14.664 -36.562 -14.672 1 94 408 ARG A N 1
ATOM 3170 C CA . ARG A 1 408 ? -13.641 -35.531 -14.508 1 94 408 ARG A CA 1
ATOM 3171 C C . ARG A 1 408 ? -13.945 -34.312 -15.383 1 94 408 ARG A C 1
ATOM 3173 O O . ARG A 1 408 ? -14.383 -34.469 -16.531 1 94 408 ARG A O 1
ATOM 3180 N N . ALA A 1 409 ? -13.703 -33.219 -14.758 1 90.94 409 ALA A N 1
ATOM 3181 C CA . ALA A 1 409 ? -13.805 -31.969 -15.508 1 90.94 409 ALA A CA 1
ATOM 3182 C C . ALA A 1 409 ? -12.438 -31.531 -16.016 1 90.94 409 ALA A C 1
ATOM 3184 O O . ALA A 1 409 ? -11.43 -31.688 -15.336 1 90.94 409 ALA A O 1
ATOM 3185 N N . SER A 1 410 ? -12.344 -31.094 -17.172 1 85.25 410 SER A N 1
ATOM 3186 C CA . SER A 1 410 ? -11.141 -30.516 -17.766 1 85.25 410 SER A CA 1
ATOM 3187 C C . SER A 1 410 ? -11.453 -29.188 -18.453 1 85.25 410 SER A C 1
ATOM 3189 O O . SER A 1 410 ? -12.617 -28.875 -18.719 1 85.25 410 SER A O 1
ATOM 3191 N N . TRP A 1 411 ? -10.391 -28.422 -18.609 1 84.5 411 TRP A N 1
ATOM 3192 C CA . TRP A 1 411 ? -10.547 -27.094 -19.234 1 84.5 411 TRP A CA 1
ATOM 3193 C C . TRP A 1 411 ? -9.555 -26.922 -20.375 1 84.5 411 TRP A C 1
ATOM 3195 O O . TRP A 1 411 ? -8.445 -27.438 -20.328 1 84.5 411 TRP A O 1
ATOM 3205 N N . ARG A 1 412 ? -10.07 -26.219 -21.312 1 87.31 412 ARG A N 1
ATOM 3206 C CA . ARG A 1 412 ? -9.203 -25.812 -22.406 1 87.31 412 ARG A CA 1
ATOM 3207 C C . ARG A 1 412 ? -9.344 -24.312 -22.672 1 87.31 412 ARG A C 1
ATOM 3209 O O . ARG A 1 412 ? -10.438 -23.75 -22.547 1 87.31 412 ARG A O 1
ATOM 3216 N N . LEU A 1 413 ? -8.219 -23.719 -22.969 1 94.44 413 LEU A N 1
ATOM 3217 C CA . LEU A 1 413 ? -8.227 -22.312 -23.312 1 94.44 413 LEU A CA 1
ATOM 3218 C C . LEU A 1 413 ? -8.773 -22.094 -24.719 1 94.44 413 LEU A C 1
ATOM 3220 O O . LEU A 1 413 ? -8.32 -22.734 -25.672 1 94.44 413 LEU A O 1
ATOM 3224 N N . ARG A 1 414 ? -9.789 -21.297 -24.844 1 95.06 414 ARG A N 1
ATOM 3225 C CA . ARG A 1 414 ? -10.328 -20.906 -26.141 1 95.06 414 ARG A CA 1
ATOM 3226 C C . ARG A 1 414 ? -10.133 -19.422 -26.406 1 95.06 414 ARG A C 1
ATOM 3228 O O . ARG A 1 414 ? -10.844 -18.594 -25.844 1 95.06 414 ARG A O 1
ATOM 3235 N N . VAL A 1 415 ? -9.258 -19.109 -27.312 1 97.5 415 VAL A N 1
ATOM 3236 C CA . VAL A 1 415 ? -8.984 -17.719 -27.656 1 97.5 415 VAL A CA 1
ATOM 3237 C C . VAL A 1 415 ? -10.117 -17.141 -28.5 1 97.5 415 VAL A C 1
ATOM 3239 O O . VAL A 1 415 ? -10.5 -17.734 -29.516 1 97.5 415 VAL A O 1
ATOM 3242 N N . LEU A 1 416 ? -10.625 -16.062 -28.094 1 97.31 416 LEU A N 1
ATOM 3243 C CA . LEU A 1 416 ? -11.719 -15.391 -28.797 1 97.31 416 LEU A CA 1
ATOM 3244 C C . LEU A 1 416 ? -11.195 -14.266 -29.672 1 97.31 416 LEU A C 1
ATOM 3246 O O . LEU A 1 416 ? -11.68 -14.062 -30.781 1 97.31 416 LEU A O 1
ATOM 3250 N N . GLU A 1 417 ? -10.312 -13.523 -29.203 1 97.94 417 GLU A N 1
ATOM 3251 C CA . GLU A 1 417 ? -9.742 -12.359 -29.875 1 97.94 417 GLU A CA 1
ATOM 3252 C C . GLU A 1 417 ? -8.297 -12.133 -29.438 1 97.94 417 GLU A C 1
ATOM 3254 O O . GLU A 1 417 ? -7.938 -12.367 -28.281 1 97.94 417 GLU A O 1
ATOM 3259 N N . GLY A 1 418 ? -7.43 -11.664 -30.406 1 98.38 418 GLY A N 1
ATOM 3260 C CA . GLY A 1 418 ? -6.035 -11.391 -30.094 1 98.38 418 GLY A CA 1
ATOM 3261 C C . GLY A 1 418 ? -5.113 -12.547 -30.438 1 98.38 418 GLY A C 1
ATOM 3262 O O . GLY A 1 418 ? -5.523 -13.492 -31.109 1 98.38 418 GLY A O 1
ATOM 3263 N N . PRO A 1 419 ? -3.842 -12.453 -30.047 1 98.62 419 PRO A N 1
ATOM 3264 C CA . PRO A 1 419 ? -2.877 -13.508 -30.375 1 98.62 419 PRO A CA 1
ATOM 3265 C C . PRO A 1 419 ? -3.211 -14.836 -29.688 1 98.62 419 PRO A C 1
ATOM 3267 O O . PRO A 1 419 ? -3.643 -14.852 -28.531 1 98.62 419 PRO A O 1
ATOM 3270 N N . THR A 1 420 ? -3.023 -15.906 -30.406 1 98.19 420 THR A N 1
ATOM 3271 C CA . THR A 1 420 ? -3.135 -17.25 -29.844 1 98.19 420 THR A CA 1
ATOM 3272 C C . THR A 1 420 ? -1.923 -17.578 -28.984 1 98.19 420 THR A C 1
ATOM 3274 O O . THR A 1 420 ? -0.938 -16.828 -28.984 1 98.19 420 THR A O 1
ATOM 3277 N N . VAL A 1 421 ? -2.029 -18.641 -28.266 1 98.12 421 VAL A N 1
ATOM 3278 C CA . VAL A 1 421 ? -0.897 -19.078 -27.453 1 98.12 421 VAL A CA 1
ATOM 3279 C C . VAL A 1 421 ? 0.307 -19.344 -28.359 1 98.12 421 VAL A C 1
ATOM 3281 O O . VAL A 1 421 ? 1.44 -19.016 -28 1 98.12 421 VAL A O 1
ATOM 3284 N N . GLY A 1 422 ? 0.01 -19.953 -29.484 1 98.25 422 GLY A N 1
ATOM 3285 C CA . GLY A 1 422 ? 1.077 -20.203 -30.438 1 98.25 422 GLY A CA 1
ATOM 3286 C C . GLY A 1 422 ? 1.786 -18.922 -30.875 1 98.25 422 GLY A C 1
ATOM 3287 O O . GLY A 1 422 ? 3.01 -18.906 -31.016 1 98.25 422 GLY A O 1
ATOM 3288 N N . GLU A 1 423 ? 1.036 -17.891 -31.094 1 98.62 423 GLU A N 1
ATOM 3289 C CA . GLU A 1 423 ? 1.611 -16.625 -31.5 1 98.62 423 GLU A CA 1
ATOM 3290 C C . GLU A 1 423 ? 2.41 -15.984 -30.359 1 98.62 423 GLU A C 1
ATOM 3292 O O . GLU A 1 423 ? 3.42 -15.32 -30.609 1 98.62 423 GLU A O 1
ATOM 3297 N N . LEU A 1 424 ? 1.968 -16.125 -29.172 1 98.69 424 LEU A N 1
ATOM 3298 C CA . LEU A 1 424 ? 2.721 -15.633 -28.016 1 98.69 424 LEU A CA 1
ATOM 3299 C C . LEU A 1 424 ? 4.055 -16.359 -27.891 1 98.69 424 LEU A C 1
ATOM 3301 O O . LEU A 1 424 ? 5.082 -15.742 -27.609 1 98.69 424 LEU A O 1
ATOM 3305 N N . VAL A 1 425 ? 4.016 -17.672 -28.094 1 98.69 425 VAL A N 1
ATOM 3306 C CA . VAL A 1 425 ? 5.238 -18.469 -28.062 1 98.69 425 VAL A CA 1
ATOM 3307 C C . VAL A 1 425 ? 6.172 -18.047 -29.188 1 98.69 425 VAL A C 1
ATOM 3309 O O . VAL A 1 425 ? 7.387 -17.953 -29 1 98.69 425 VAL A O 1
ATOM 3312 N N . GLU A 1 426 ? 5.594 -17.781 -30.344 1 98.25 426 GLU A N 1
ATOM 3313 C CA . GLU A 1 426 ? 6.395 -17.312 -31.469 1 98.25 426 GLU A CA 1
ATOM 3314 C C . GLU A 1 426 ? 7.082 -15.992 -31.141 1 98.25 426 GLU A C 1
ATOM 3316 O O . GLU A 1 426 ? 8.258 -15.797 -31.469 1 98.25 426 GLU A O 1
ATOM 3321 N N . ALA A 1 427 ? 6.395 -15.086 -30.547 1 98.25 427 ALA A N 1
ATOM 3322 C CA . ALA A 1 427 ? 6.961 -13.805 -30.141 1 98.25 427 ALA A CA 1
ATOM 3323 C C . ALA A 1 427 ? 8.125 -14 -29.172 1 98.25 427 ALA A C 1
ATOM 3325 O O . ALA A 1 427 ? 9.141 -13.305 -29.266 1 98.25 427 ALA A O 1
ATOM 3326 N N . PHE A 1 428 ? 7.988 -14.875 -28.297 1 98.44 428 PHE A N 1
ATOM 3327 C CA . PHE A 1 428 ? 9.047 -15.234 -27.359 1 98.44 428 PHE A CA 1
ATOM 3328 C C . PHE A 1 428 ? 10.273 -15.758 -28.094 1 98.44 428 PHE A C 1
ATOM 3330 O O . PHE A 1 428 ? 11.391 -15.312 -27.844 1 98.44 428 PHE A O 1
ATOM 3337 N N . LEU A 1 429 ? 10.039 -16.672 -28.969 1 97.75 429 LEU A N 1
ATOM 3338 C CA . LEU A 1 429 ? 11.133 -17.312 -29.688 1 97.75 429 LEU A CA 1
ATOM 3339 C C . LEU A 1 429 ? 11.844 -16.297 -30.578 1 97.75 429 LEU A C 1
ATOM 3341 O O . LEU A 1 429 ? 13.055 -16.375 -30.781 1 97.75 429 LEU A O 1
ATOM 3345 N N . GLU A 1 430 ? 11.07 -15.352 -31.109 1 97 430 GLU A N 1
ATOM 3346 C CA . GLU A 1 430 ? 11.648 -14.305 -31.953 1 97 430 GLU A CA 1
ATOM 3347 C C . GLU A 1 430 ? 12.578 -13.406 -31.141 1 97 430 GLU A C 1
ATOM 3349 O O . GLU A 1 430 ? 13.57 -12.891 -31.656 1 97 430 GLU A O 1
ATOM 3354 N N . ARG A 1 431 ? 12.305 -13.266 -29.906 1 94 431 ARG A N 1
ATOM 3355 C CA . ARG A 1 431 ? 13.117 -12.422 -29.031 1 94 431 ARG A CA 1
ATOM 3356 C C . ARG A 1 431 ? 14.445 -13.102 -28.719 1 94 431 ARG A C 1
ATOM 3358 O O . ARG A 1 431 ? 15.414 -12.438 -28.344 1 94 431 ARG A O 1
ATOM 3365 N N . LEU A 1 432 ? 14.516 -14.383 -28.828 1 91.19 432 LEU A N 1
ATOM 3366 C CA . LEU A 1 432 ? 15.727 -15.133 -28.5 1 91.19 432 LEU A CA 1
ATOM 3367 C C . LEU A 1 432 ? 16.703 -15.109 -29.672 1 91.19 432 LEU A C 1
ATOM 3369 O O . LEU A 1 432 ? 17.891 -15.43 -29.5 1 91.19 432 LEU A O 1
ATOM 3373 N N . ARG A 1 433 ? 16.219 -14.836 -30.906 1 83.56 433 ARG A N 1
ATOM 3374 C CA . ARG A 1 433 ? 17.062 -14.75 -32.094 1 83.56 433 ARG A CA 1
ATOM 3375 C C . ARG A 1 433 ? 17.734 -13.391 -32.188 1 83.56 433 ARG A C 1
ATOM 3377 O O . ARG A 1 433 ? 18.906 -13.297 -32.594 1 83.56 433 ARG A O 1
ATOM 3384 N N . MET B 1 1 ? 27.5 1.776 -3.562 1 89.88 1 MET B N 1
ATOM 3385 C CA . MET B 1 1 ? 26.562 2.668 -2.883 1 89.88 1 MET B CA 1
ATOM 3386 C C . MET B 1 1 ? 25.156 2.543 -3.477 1 89.88 1 MET B C 1
ATOM 3388 O O . MET B 1 1 ? 25 2.498 -4.695 1 89.88 1 MET B O 1
ATOM 3392 N N . ARG B 1 2 ? 24.188 2.434 -2.656 1 95.5 2 ARG B N 1
ATOM 3393 C CA . ARG B 1 2 ? 22.797 2.266 -3.082 1 95.5 2 ARG B CA 1
ATOM 3394 C C . ARG B 1 2 ? 22.219 3.578 -3.611 1 95.5 2 ARG B C 1
ATOM 3396 O O . ARG B 1 2 ? 22.391 4.629 -2.988 1 95.5 2 ARG B O 1
ATOM 3403 N N . ARG B 1 3 ? 21.641 3.602 -4.812 1 98.5 3 ARG B N 1
ATOM 3404 C CA . ARG B 1 3 ? 21 4.77 -5.41 1 98.5 3 ARG B CA 1
ATOM 3405 C C . ARG B 1 3 ? 19.531 4.867 -4.992 1 98.5 3 ARG B C 1
ATOM 3407 O O . ARG B 1 3 ? 18.734 3.988 -5.312 1 98.5 3 ARG B O 1
ATOM 3414 N N . VAL B 1 4 ? 19.203 6 -4.336 1 98.75 4 VAL B N 1
ATOM 3415 C CA . VAL B 1 4 ? 17.891 6.137 -3.729 1 98.75 4 VAL B CA 1
ATOM 3416 C C . VAL B 1 4 ? 17.156 7.328 -4.344 1 98.75 4 VAL B C 1
ATOM 3418 O O . VAL B 1 4 ? 17.766 8.367 -4.613 1 98.75 4 VAL B O 1
ATOM 3421 N N . ALA B 1 5 ? 15.93 7.195 -4.66 1 98.81 5 ALA B N 1
ATOM 3422 C CA . ALA B 1 5 ? 15.031 8.305 -4.961 1 98.81 5 ALA B CA 1
ATOM 3423 C C . ALA B 1 5 ? 13.945 8.438 -3.898 1 98.81 5 ALA B C 1
ATOM 3425 O O . ALA B 1 5 ? 13.414 7.438 -3.414 1 98.81 5 ALA B O 1
ATOM 3426 N N . ILE B 1 6 ? 13.633 9.648 -3.521 1 98.56 6 ILE B N 1
ATOM 3427 C CA . ILE B 1 6 ? 12.586 9.875 -2.527 1 98.56 6 ILE B CA 1
ATOM 3428 C C . ILE B 1 6 ? 11.359 10.477 -3.203 1 98.56 6 ILE B C 1
ATOM 3430 O O . ILE B 1 6 ? 11.438 11.539 -3.824 1 98.56 6 ILE B O 1
ATOM 3434 N N . ILE B 1 7 ? 10.266 9.719 -3.113 1 98.19 7 ILE B N 1
ATOM 3435 C CA . ILE B 1 7 ? 8.977 10.18 -3.621 1 98.19 7 ILE B CA 1
ATOM 3436 C C . ILE B 1 7 ? 8.273 11.008 -2.553 1 98.19 7 ILE B C 1
ATOM 3438 O O . ILE B 1 7 ? 7.879 10.477 -1.508 1 98.19 7 ILE B O 1
ATOM 3442 N N . GLY B 1 8 ? 8.148 12.297 -2.793 1 94.5 8 GLY B N 1
ATOM 3443 C CA . GLY B 1 8 ? 7.594 13.141 -1.744 1 94.5 8 GLY B CA 1
ATOM 3444 C C . GLY B 1 8 ? 6.891 14.375 -2.277 1 94.5 8 GLY B C 1
ATOM 3445 O O . GLY B 1 8 ? 6.41 14.375 -3.412 1 94.5 8 GLY B O 1
ATOM 3446 N N . ALA B 1 9 ? 6.629 15.352 -1.378 1 89.31 9 ALA B N 1
ATOM 3447 C CA . ALA B 1 9 ? 5.941 16.594 -1.702 1 89.31 9 ALA B CA 1
ATOM 3448 C C . ALA B 1 9 ? 6.512 17.766 -0.899 1 89.31 9 ALA B C 1
ATOM 3450 O O . ALA B 1 9 ? 5.762 18.594 -0.385 1 89.31 9 ALA B O 1
ATOM 3451 N N . ALA B 1 10 ? 7.77 17.719 -0.652 1 88.19 10 ALA B N 1
ATOM 3452 C CA . ALA B 1 10 ? 8.531 18.828 -0.091 1 88.19 10 ALA B CA 1
ATOM 3453 C C . ALA B 1 10 ? 8.305 18.953 1.414 1 88.19 10 ALA B C 1
ATOM 3455 O O . ALA B 1 10 ? 8.352 20.047 1.972 1 88.19 10 ALA B O 1
ATOM 3456 N N . GLY B 1 11 ? 8.055 18 2.105 1 91.38 11 GLY B N 1
ATOM 3457 C CA . GLY B 1 11 ? 7.93 17.953 3.555 1 91.38 11 GLY B CA 1
ATOM 3458 C C . GLY B 1 11 ? 8.672 16.781 4.172 1 91.38 11 GLY B C 1
ATOM 3459 O O . GLY B 1 11 ? 9.859 16.891 4.492 1 91.38 11 GLY B O 1
ATOM 3460 N N . ARG B 1 12 ? 7.984 15.703 4.246 1 95.75 12 ARG B N 1
ATOM 3461 C CA . ARG B 1 12 ? 8.578 14.516 4.836 1 95.75 12 ARG B CA 1
ATOM 3462 C C . ARG B 1 12 ? 9.766 14.023 4.012 1 95.75 12 ARG B C 1
ATOM 3464 O O . ARG B 1 12 ? 10.719 13.461 4.555 1 95.75 12 ARG B O 1
ATOM 3471 N N . ASP B 1 13 ? 9.742 14.258 2.68 1 96.12 13 ASP B N 1
ATOM 3472 C CA . ASP B 1 13 ? 10.852 13.82 1.838 1 96.12 13 ASP B CA 1
ATOM 3473 C C . ASP B 1 13 ? 12.148 14.516 2.238 1 96.12 13 ASP B C 1
ATOM 3475 O O . ASP B 1 13 ? 13.18 13.859 2.4 1 96.12 13 ASP B O 1
ATOM 3479 N N . PHE B 1 14 ? 12.094 15.805 2.533 1 95.62 14 PHE B N 1
ATOM 3480 C CA . PHE B 1 14 ? 13.281 16.516 2.998 1 95.62 14 PHE B CA 1
ATOM 3481 C C . PHE B 1 14 ? 13.672 16.047 4.395 1 95.62 14 PHE B C 1
ATOM 3483 O O . PHE B 1 14 ? 14.859 15.922 4.699 1 95.62 14 PHE B O 1
ATOM 3490 N N . HIS B 1 15 ? 12.68 15.836 5.227 1 97.62 15 HIS B N 1
ATOM 3491 C CA . HIS B 1 15 ? 12.961 15.367 6.582 1 97.62 15 HIS B CA 1
ATOM 3492 C C . HIS B 1 15 ? 13.648 14.008 6.562 1 97.62 15 HIS B C 1
ATOM 3494 O O . HIS B 1 15 ? 14.633 13.797 7.281 1 97.62 15 HIS B O 1
ATOM 3500 N N . VAL B 1 16 ? 13.164 13.109 5.727 1 98.44 16 VAL B N 1
ATOM 3501 C CA . VAL B 1 16 ? 13.758 11.781 5.59 1 98.44 16 VAL B CA 1
ATOM 3502 C C . VAL B 1 16 ? 15.172 11.898 5.039 1 98.44 16 VAL B C 1
ATOM 3504 O O . VAL B 1 16 ? 16.094 11.227 5.516 1 98.44 16 VAL B O 1
ATOM 3507 N N . PHE B 1 17 ? 15.367 12.758 4.051 1 98.06 17 PHE B N 1
ATOM 3508 C CA . PHE B 1 17 ? 16.703 12.992 3.537 1 98.06 17 PHE B CA 1
ATOM 3509 C C . PHE B 1 17 ? 17.641 13.453 4.648 1 98.06 17 PHE B C 1
ATOM 3511 O O . PHE B 1 17 ? 18.734 12.914 4.82 1 98.06 17 PHE B O 1
ATOM 3518 N N . ASN B 1 18 ? 17.172 14.391 5.441 1 97.56 18 ASN B N 1
ATOM 3519 C CA . ASN B 1 18 ? 18 15.031 6.453 1 97.56 18 ASN B CA 1
ATOM 3520 C C . ASN B 1 18 ? 18.312 14.086 7.609 1 97.56 18 ASN B C 1
ATOM 3522 O O . ASN B 1 18 ? 19.375 14.148 8.203 1 97.56 18 ASN B O 1
ATOM 3526 N N . THR B 1 19 ? 17.406 13.219 7.934 1 97.38 19 THR B N 1
ATOM 3527 C CA . THR B 1 19 ? 17.562 12.375 9.117 1 97.38 19 THR B CA 1
ATOM 3528 C C . THR B 1 19 ? 18.234 11.055 8.75 1 97.38 19 THR B C 1
ATOM 3530 O O . THR B 1 19 ? 18.922 10.453 9.578 1 97.38 19 THR B O 1
ATOM 3533 N N . VAL B 1 20 ? 18.031 10.57 7.484 1 97.69 20 VAL B N 1
ATOM 3534 C CA . VAL B 1 20 ? 18.438 9.203 7.18 1 97.69 20 VAL B CA 1
ATOM 3535 C C . VAL B 1 20 ? 19.594 9.219 6.172 1 97.69 20 VAL B C 1
ATOM 3537 O O . VAL B 1 20 ? 20.531 8.43 6.273 1 97.69 20 VAL B O 1
ATOM 3540 N N . TYR B 1 21 ? 19.625 10.141 5.23 1 97.94 21 TYR B N 1
ATOM 3541 C CA . TYR B 1 21 ? 20.484 9.945 4.07 1 97.94 21 TYR B CA 1
ATOM 3542 C C . TYR B 1 21 ? 21.594 10.992 4.027 1 97.94 21 TYR B C 1
ATOM 3544 O O . TYR B 1 21 ? 22.609 10.797 3.365 1 97.94 21 TYR B O 1
ATOM 3552 N N . ARG B 1 22 ? 21.297 12.164 4.621 1 96.75 22 ARG B N 1
ATOM 3553 C CA . ARG B 1 22 ? 22.312 13.211 4.578 1 96.75 22 ARG B CA 1
ATOM 3554 C C . ARG B 1 22 ? 23.625 12.727 5.176 1 96.75 22 ARG B C 1
ATOM 3556 O O . ARG B 1 22 ? 23.672 12.297 6.332 1 96.75 22 ARG B O 1
ATOM 3563 N N . GLY B 1 23 ? 24.688 12.68 4.398 1 94.12 23 GLY B N 1
ATOM 3564 C CA . GLY B 1 23 ? 26 12.266 4.867 1 94.12 23 GLY B CA 1
ATOM 3565 C C . GLY B 1 23 ? 26.172 10.766 4.91 1 94.12 23 GLY B C 1
ATOM 3566 O O . GLY B 1 23 ? 27.203 10.266 5.367 1 94.12 23 GLY B O 1
ATOM 3567 N N . SER B 1 24 ? 25.203 10.07 4.441 1 93.69 24 SER B N 1
ATOM 3568 C CA . SER B 1 24 ? 25.297 8.609 4.469 1 93.69 24 SER B CA 1
ATOM 3569 C C . SER B 1 24 ? 26.375 8.109 3.527 1 93.69 24 SER B C 1
ATOM 3571 O O . SER B 1 24 ? 26.516 8.594 2.406 1 93.69 24 SER B O 1
ATOM 3573 N N . GLY B 1 25 ? 27.109 7.113 3.943 1 92.44 25 GLY B N 1
ATOM 3574 C CA . GLY B 1 25 ? 28.109 6.465 3.105 1 92.44 25 GLY B CA 1
ATOM 3575 C C . GLY B 1 25 ? 27.578 5.242 2.385 1 92.44 25 GLY B C 1
ATOM 3576 O O . GLY B 1 25 ? 28.25 4.699 1.502 1 92.44 25 GLY B O 1
ATOM 3577 N N . GLU B 1 26 ? 26.391 4.863 2.67 1 92.81 26 GLU B N 1
ATOM 3578 C CA . GLU B 1 26 ? 25.844 3.607 2.16 1 92.81 26 GLU B CA 1
ATOM 3579 C C . GLU B 1 26 ? 24.844 3.857 1.023 1 92.81 26 GLU B C 1
ATOM 3581 O O . GLU B 1 26 ? 24.594 2.965 0.214 1 92.81 26 GLU B O 1
ATOM 3586 N N . ALA B 1 27 ? 24.312 5.078 1.037 1 96.5 27 ALA B N 1
ATOM 3587 C CA . ALA B 1 27 ? 23.297 5.387 0.04 1 96.5 27 ALA B CA 1
ATOM 3588 C C . ALA B 1 27 ? 23.438 6.816 -0.472 1 96.5 27 ALA B C 1
ATOM 3590 O O . ALA B 1 27 ? 23.906 7.699 0.257 1 96.5 27 ALA B O 1
ATOM 3591 N N . ARG B 1 28 ? 23.062 6.992 -1.665 1 96.75 28 ARG B N 1
ATOM 3592 C CA . ARG B 1 28 ? 23.031 8.305 -2.301 1 96.75 28 ARG B CA 1
ATOM 3593 C C . ARG B 1 28 ? 21.641 8.602 -2.861 1 96.75 28 ARG B C 1
ATOM 3595 O O . ARG B 1 28 ? 21.109 7.828 -3.658 1 96.75 28 ARG B O 1
ATOM 3602 N N . VAL B 1 29 ? 21.109 9.703 -2.424 1 98.38 29 VAL B N 1
ATOM 3603 C CA . VAL B 1 29 ? 19.844 10.133 -3.004 1 98.38 29 VAL B CA 1
ATOM 3604 C C . VAL B 1 29 ? 20.094 10.812 -4.344 1 98.38 29 VAL B C 1
ATOM 3606 O O . VAL B 1 29 ? 20.719 11.875 -4.398 1 98.38 29 VAL B O 1
ATOM 3609 N N . VAL B 1 30 ? 19.516 10.25 -5.383 1 98.06 30 VAL B N 1
ATOM 3610 C CA . VAL B 1 30 ? 19.844 10.727 -6.723 1 98.06 30 VAL B CA 1
ATOM 3611 C C . VAL B 1 30 ? 18.766 11.703 -7.203 1 98.06 30 VAL B C 1
ATOM 3613 O O . VAL B 1 30 ? 19 12.469 -8.141 1 98.06 30 VAL B O 1
ATOM 3616 N N . ALA B 1 31 ? 17.625 11.695 -6.551 1 97.62 31 ALA B N 1
ATOM 3617 C CA . ALA B 1 31 ? 16.562 12.625 -6.949 1 97.62 31 ALA B CA 1
ATOM 3618 C C . ALA B 1 31 ? 15.43 12.633 -5.934 1 97.62 31 ALA B C 1
ATOM 3620 O O . ALA B 1 31 ? 15.219 11.648 -5.223 1 97.62 31 ALA B O 1
ATOM 3621 N N . PHE B 1 32 ? 14.812 13.758 -5.828 1 96.56 32 PHE B N 1
ATOM 3622 C CA . PHE B 1 32 ? 13.453 13.836 -5.305 1 96.56 32 PHE B CA 1
ATOM 3623 C C . PHE B 1 32 ? 12.43 13.75 -6.434 1 96.56 32 PHE B C 1
ATOM 3625 O O . PHE B 1 32 ? 12.578 14.414 -7.465 1 96.56 32 PHE B O 1
ATOM 3632 N N . LEU B 1 33 ? 11.453 12.891 -6.285 1 96.56 33 LEU B N 1
ATOM 3633 C CA . LEU B 1 33 ? 10.367 12.75 -7.25 1 96.56 33 LEU B CA 1
ATOM 3634 C C . LEU B 1 33 ? 9.047 13.242 -6.656 1 96.56 33 LEU B C 1
ATOM 3636 O O . LEU B 1 33 ? 8.406 12.531 -5.875 1 96.56 33 LEU B O 1
ATOM 3640 N N . MET B 1 34 ? 8.57 14.43 -7.113 1 92.69 34 MET B N 1
ATOM 3641 C CA . MET B 1 34 ? 7.441 15.086 -6.457 1 92.69 34 MET B CA 1
ATOM 3642 C C . MET B 1 34 ? 6.238 15.156 -7.387 1 92.69 34 MET B C 1
ATOM 3644 O O . MET B 1 34 ? 6.367 14.961 -8.594 1 92.69 34 MET B O 1
ATOM 3648 N N . THR B 1 35 ? 4.957 15.25 -6.828 1 77.31 35 THR B N 1
ATOM 3649 C CA . THR B 1 35 ? 3.756 15.375 -7.648 1 77.31 35 THR B CA 1
ATOM 3650 C C . THR B 1 35 ? 3.352 16.844 -7.785 1 77.31 35 THR B C 1
ATOM 3652 O O . THR B 1 35 ? 2.645 17.219 -8.727 1 77.31 35 THR B O 1
ATOM 3655 N N . GLN B 1 36 ? 3.449 17.75 -6.836 1 62.44 36 GLN B N 1
ATOM 3656 C CA . GLN B 1 36 ? 2.84 19.078 -6.867 1 62.44 36 GLN B CA 1
ATOM 3657 C C . GLN B 1 36 ? 3.842 20.156 -6.457 1 62.44 36 GLN B C 1
ATOM 3659 O O . GLN B 1 36 ? 4.25 20.219 -5.297 1 62.44 36 GLN B O 1
ATOM 3664 N N . ILE B 1 37 ? 5.039 20.281 -6.938 1 58.28 37 ILE B N 1
ATOM 3665 C CA . ILE B 1 37 ? 5.672 21.281 -6.082 1 58.28 37 ILE B CA 1
ATOM 3666 C C . ILE B 1 37 ? 6.258 22.406 -6.941 1 58.28 37 ILE B C 1
ATOM 3668 O O . ILE B 1 37 ? 7.059 22.141 -7.848 1 58.28 37 ILE B O 1
ATOM 3672 N N . PRO B 1 38 ? 5.684 23.594 -6.574 1 60.06 38 PRO B N 1
ATOM 3673 C CA . PRO B 1 38 ? 6.215 24.844 -7.125 1 60.06 38 PRO B CA 1
ATOM 3674 C C . PRO B 1 38 ? 7.633 25.156 -6.641 1 60.06 38 PRO B C 1
ATOM 3676 O O . PRO B 1 38 ? 7.996 26.312 -6.48 1 60.06 38 PRO B O 1
ATOM 3679 N N . ILE B 1 39 ? 8.492 24.141 -6.543 1 65.38 39 ILE B N 1
ATOM 3680 C CA . ILE B 1 39 ? 9.789 24.531 -6 1 65.38 39 ILE B CA 1
ATOM 3681 C C . ILE B 1 39 ? 10.633 25.172 -7.098 1 65.38 39 ILE B C 1
ATOM 3683 O O . ILE B 1 39 ? 10.984 24.531 -8.078 1 65.38 39 ILE B O 1
ATOM 3687 N N . PRO B 1 40 ? 10.867 26.406 -6.949 1 59.16 40 PRO B N 1
ATOM 3688 C CA . PRO B 1 40 ? 11.5 27.219 -7.992 1 59.16 40 PRO B CA 1
ATOM 3689 C C . PRO B 1 40 ? 12.789 26.594 -8.516 1 59.16 40 PRO B C 1
ATOM 3691 O O . PRO B 1 40 ? 12.984 26.5 -9.727 1 59.16 40 PRO B O 1
ATOM 3694 N N . ALA B 1 41 ? 13.773 26.234 -7.648 1 63.59 41 ALA B N 1
ATOM 3695 C CA . ALA B 1 41 ? 15.109 25.828 -8.094 1 63.59 41 ALA B CA 1
ATOM 3696 C C . ALA B 1 41 ? 15.125 24.375 -8.547 1 63.59 41 ALA B C 1
ATOM 3698 O O . ALA B 1 41 ? 16.094 23.922 -9.172 1 63.59 41 ALA B O 1
ATOM 3699 N N . ARG B 1 42 ? 14.188 23.734 -8.398 1 81.94 42 ARG B N 1
ATOM 3700 C CA . ARG B 1 42 ? 14 22.344 -8.781 1 81.94 42 ARG B CA 1
ATOM 3701 C C . ARG B 1 42 ? 15.148 21.484 -8.273 1 81.94 42 ARG B C 1
ATOM 3703 O O . ARG B 1 42 ? 15.6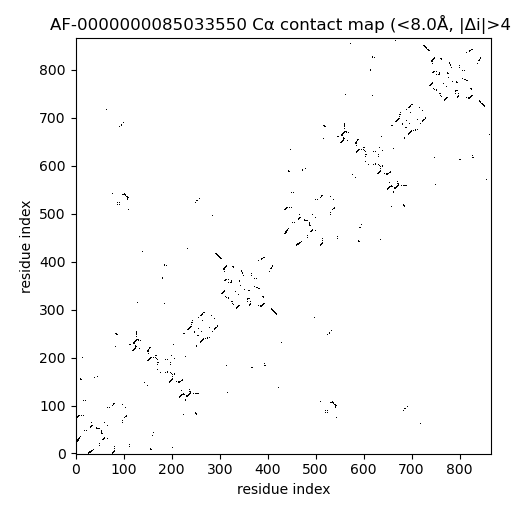25 20.594 -8.977 1 81.94 42 ARG B O 1
ATOM 3710 N N . ARG B 1 43 ? 15.852 21.938 -7.203 1 91.25 43 ARG B N 1
ATOM 3711 C CA . ARG B 1 43 ? 16.906 21.188 -6.52 1 91.25 43 ARG B CA 1
ATOM 3712 C C . ARG B 1 43 ? 16.859 21.438 -5.016 1 91.25 43 ARG B C 1
ATOM 3714 O O . ARG B 1 43 ? 16.516 22.531 -4.566 1 91.25 43 ARG B O 1
ATOM 3721 N N . TYR B 1 44 ? 17.141 20.422 -4.316 1 94.31 44 TYR B N 1
ATOM 3722 C CA . TYR B 1 44 ? 17.531 20.625 -2.922 1 94.31 44 TYR B CA 1
ATOM 3723 C C . TYR B 1 44 ? 18.953 21.125 -2.818 1 94.31 44 TYR B C 1
ATOM 3725 O O . TYR B 1 44 ? 19.891 20.438 -3.234 1 94.31 44 TYR B O 1
ATOM 3733 N N . PRO B 1 45 ? 19.234 22.25 -2.34 1 93.75 45 PRO B N 1
ATOM 3734 C CA . PRO B 1 45 ? 20.469 23 -2.588 1 93.75 45 PRO B CA 1
ATOM 3735 C C . PRO B 1 45 ? 21.688 22.344 -1.927 1 93.75 45 PRO B C 1
ATOM 3737 O O . PRO B 1 45 ? 21.547 21.625 -0.938 1 93.75 45 PRO B O 1
ATOM 3740 N N . PRO B 1 46 ? 22.828 22.672 -2.436 1 94.69 46 PRO B N 1
ATOM 3741 C CA . PRO B 1 46 ? 24.078 22.141 -1.896 1 94.69 46 PRO B CA 1
ATOM 3742 C C . PRO B 1 46 ? 24.281 22.469 -0.42 1 94.69 46 PRO B C 1
ATOM 3744 O O . PRO B 1 46 ? 24.734 21.625 0.354 1 94.69 46 PRO B O 1
ATOM 3747 N N . SER B 1 47 ? 23.906 23.609 -0.027 1 94 47 SER B N 1
ATOM 3748 C CA . SER B 1 47 ? 24.109 24.062 1.344 1 94 47 SER B CA 1
ATOM 3749 C C . SER B 1 47 ? 23.328 23.203 2.334 1 94 47 SER B C 1
ATOM 3751 O O . SER B 1 47 ? 23.734 23.047 3.484 1 94 47 SER B O 1
ATOM 3753 N N . LEU B 1 48 ? 22.203 22.625 1.868 1 94.31 48 LEU B N 1
ATOM 3754 C CA . LEU B 1 48 ? 21.359 21.828 2.744 1 94.31 48 LEU B CA 1
ATOM 3755 C C . LEU B 1 48 ? 21.641 20.344 2.572 1 94.31 48 LEU B C 1
ATOM 3757 O O . LEU B 1 48 ? 21.531 19.578 3.531 1 94.31 48 LEU B O 1
ATOM 3761 N N . SER B 1 49 ? 22.047 19.969 1.399 1 95.5 49 SER B N 1
ATOM 3762 C CA . SER B 1 49 ? 22.172 18.547 1.086 1 95.5 49 SER B CA 1
ATOM 3763 C C . SER B 1 49 ? 23.562 18.031 1.413 1 95.5 49 SER B C 1
ATOM 3765 O O . SER B 1 49 ? 23.734 16.828 1.635 1 95.5 49 SER B O 1
ATOM 3767 N N . GLY B 1 50 ? 24.562 18.891 1.304 1 92.88 50 GLY B N 1
ATOM 3768 C CA . GLY B 1 50 ? 25.938 18.453 1.411 1 92.88 50 GLY B CA 1
ATOM 3769 C C . GLY B 1 50 ? 26.484 17.859 0.124 1 92.88 50 GLY B C 1
ATOM 3770 O O . GLY B 1 50 ? 27.625 17.406 0.073 1 92.88 50 GLY B O 1
ATOM 3771 N N . VAL B 1 51 ? 25.688 17.844 -0.877 1 93.5 51 VAL B N 1
ATOM 3772 C CA . VAL B 1 51 ? 26.094 17.375 -2.203 1 93.5 51 VAL B CA 1
ATOM 3773 C C . VAL B 1 51 ? 26.438 18.578 -3.086 1 93.5 51 VAL B C 1
ATOM 3775 O O . VAL B 1 51 ? 25.656 19.531 -3.16 1 93.5 51 VAL B O 1
ATOM 3778 N N . PRO B 1 52 ? 27.516 18.594 -3.732 1 92.12 52 PRO B N 1
ATOM 3779 C CA . PRO B 1 52 ? 28 19.766 -4.465 1 92.12 52 PRO B CA 1
ATOM 3780 C C . PRO B 1 52 ? 26.984 20.297 -5.469 1 92.12 52 PRO B C 1
ATOM 3782 O O . PRO B 1 52 ? 26.781 21.5 -5.566 1 92.12 52 PRO B O 1
ATOM 3785 N N . GLU B 1 53 ? 26.328 19.484 -6.23 1 92.56 53 GLU B N 1
ATOM 3786 C CA . GLU B 1 53 ? 25.375 19.938 -7.25 1 92.56 53 GLU B CA 1
ATOM 3787 C C . GLU B 1 53 ? 23.953 19.969 -6.703 1 92.56 53 GLU B C 1
ATOM 3789 O O . GLU B 1 53 ? 23.016 20.344 -7.418 1 92.56 53 GLU B O 1
ATOM 3794 N N . GLY B 1 54 ? 23.844 19.703 -5.41 1 95.31 54 GLY B N 1
ATOM 3795 C CA . GLY B 1 54 ? 22.5 19.547 -4.871 1 95.31 54 GLY B CA 1
ATOM 3796 C C . GLY B 1 54 ? 21.797 18.281 -5.363 1 95.31 54 GLY B C 1
ATOM 3797 O O . GLY B 1 54 ? 22.375 17.5 -6.121 1 95.31 54 GLY B O 1
ATOM 3798 N N . VAL B 1 55 ? 20.656 18.031 -4.914 1 96.75 55 VAL B N 1
ATOM 3799 C CA . VAL B 1 55 ? 19.875 16.875 -5.332 1 96.75 55 VAL B CA 1
ATOM 3800 C C . VAL B 1 55 ? 18.734 17.328 -6.238 1 96.75 55 VAL B C 1
ATOM 3802 O O . VAL B 1 55 ? 17.906 18.172 -5.848 1 96.75 55 VAL B O 1
ATOM 3805 N N . PRO B 1 56 ? 18.672 16.844 -7.441 1 95.44 56 PRO B N 1
ATOM 3806 C CA . PRO B 1 56 ? 17.625 17.297 -8.367 1 95.44 56 PRO B CA 1
ATOM 3807 C C . PRO B 1 56 ? 16.219 16.922 -7.902 1 95.44 56 PRO B C 1
ATOM 3809 O O . PRO B 1 56 ? 16.031 15.898 -7.254 1 95.44 56 PRO B O 1
ATOM 3812 N N . ILE B 1 57 ? 15.289 17.75 -8.281 1 94.5 57 ILE B N 1
ATOM 3813 C CA . ILE B 1 57 ? 13.867 17.531 -8.031 1 94.5 57 ILE B CA 1
ATOM 3814 C C . ILE B 1 57 ? 13.125 17.391 -9.359 1 94.5 57 ILE B C 1
ATOM 3816 O O . ILE B 1 57 ? 13.156 18.297 -10.195 1 94.5 57 ILE B O 1
ATOM 3820 N N . TYR B 1 58 ? 12.484 16.234 -9.578 1 93.31 58 TYR B N 1
ATOM 3821 C CA . TYR B 1 58 ? 11.664 15.992 -10.758 1 93.31 58 TYR B CA 1
ATOM 3822 C C . TYR B 1 58 ? 10.188 15.875 -10.383 1 93.31 58 TYR B C 1
ATOM 3824 O O . TYR B 1 58 ? 9.859 15.461 -9.266 1 93.31 58 TYR B O 1
ATOM 3832 N N . VAL B 1 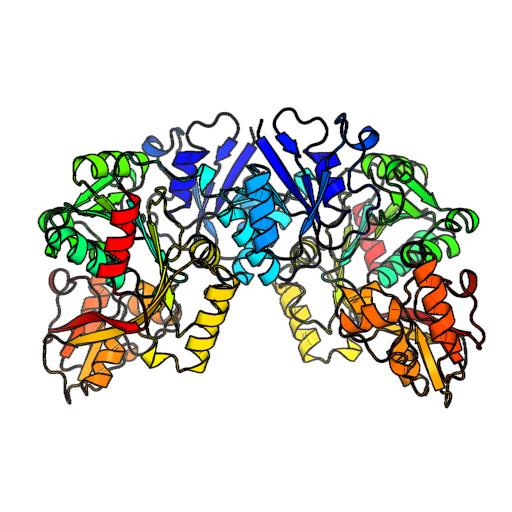59 ? 9.375 16.312 -11.242 1 91.56 59 VAL B N 1
ATOM 3833 C CA . VAL B 1 59 ? 7.93 16.219 -11.039 1 91.56 59 VAL B CA 1
ATOM 3834 C C . VAL B 1 59 ? 7.355 15.125 -11.938 1 91.56 59 VAL B C 1
ATOM 3836 O O . VAL B 1 59 ? 7.668 15.062 -13.133 1 91.56 59 VAL B O 1
ATOM 3839 N N . TRP B 1 60 ? 6.637 14.227 -11.312 1 92.12 60 TRP B N 1
ATOM 3840 C CA . TRP B 1 60 ? 5.961 13.211 -12.109 1 92.12 60 TRP B CA 1
ATOM 3841 C C . TRP B 1 60 ? 4.449 13.406 -12.078 1 92.12 60 TRP B C 1
ATOM 3843 O O . TRP B 1 60 ? 3.898 13.867 -11.078 1 92.12 60 TRP B O 1
ATOM 3853 N N . ARG B 1 61 ? 3.764 13.102 -13.18 1 90.56 61 ARG B N 1
ATOM 3854 C CA . ARG B 1 61 ? 2.342 13.391 -13.336 1 90.56 61 ARG B CA 1
ATOM 3855 C C . ARG B 1 61 ? 1.542 12.102 -13.531 1 90.56 61 ARG B C 1
ATOM 3857 O O . ARG B 1 61 ? 0.31 12.133 -13.547 1 90.56 61 ARG B O 1
ATOM 3864 N N . SER B 1 62 ? 2.219 11.008 -13.789 1 93.44 62 SER B N 1
ATOM 3865 C CA . SER B 1 62 ? 1.595 9.695 -13.93 1 93.44 62 SER B CA 1
ATOM 3866 C C . SER B 1 62 ? 2.479 8.594 -13.352 1 93.44 62 SER B C 1
ATOM 3868 O O . SER B 1 62 ? 3.684 8.789 -13.18 1 93.44 62 SER B O 1
ATOM 3870 N N . TYR B 1 63 ? 1.892 7.488 -13.086 1 96.75 63 TYR B N 1
ATOM 3871 C CA . TYR B 1 63 ? 2.658 6.371 -12.547 1 96.75 63 TYR B CA 1
ATOM 3872 C C . TYR B 1 63 ? 3.66 5.852 -13.57 1 96.75 63 TYR B C 1
ATOM 3874 O O . TYR B 1 63 ? 4.746 5.391 -13.211 1 96.75 63 TYR B O 1
ATOM 3882 N N . GLU B 1 64 ? 3.344 5.961 -14.828 1 94.88 64 GLU B N 1
ATOM 3883 C CA . GLU B 1 64 ? 4.25 5.578 -15.906 1 94.88 64 GLU B CA 1
ATOM 3884 C C . GLU B 1 64 ? 5.48 6.48 -15.945 1 94.88 64 GLU B C 1
ATOM 3886 O O . GLU B 1 64 ? 6.598 6.008 -16.156 1 94.88 64 GLU B O 1
ATOM 3891 N N . GLU B 1 65 ? 5.277 7.73 -15.703 1 95.69 65 GLU B N 1
ATOM 3892 C CA . GLU B 1 65 ? 6.395 8.664 -15.633 1 95.69 65 GLU B CA 1
ATOM 3893 C C . GLU B 1 65 ? 7.285 8.375 -14.43 1 95.69 65 GLU B C 1
ATOM 3895 O O . GLU B 1 65 ? 8.508 8.484 -14.516 1 95.69 65 GLU B O 1
ATOM 3900 N N . LEU B 1 66 ? 6.633 8.047 -13.359 1 97.75 66 LEU B N 1
ATOM 3901 C CA . LEU B 1 66 ? 7.398 7.652 -12.18 1 97.75 66 LEU B CA 1
ATOM 3902 C C . LEU B 1 66 ? 8.312 6.473 -12.484 1 97.75 66 LEU B C 1
ATOM 3904 O O . LEU B 1 66 ? 9.508 6.508 -12.188 1 97.75 66 LEU B O 1
ATOM 3908 N N . THR B 1 67 ? 7.75 5.438 -13.109 1 98.12 67 THR B N 1
ATOM 3909 C CA . THR B 1 67 ? 8.516 4.254 -13.484 1 98.12 67 THR B CA 1
ATOM 3910 C C . THR B 1 67 ? 9.664 4.625 -14.422 1 98.12 67 THR B C 1
ATOM 3912 O O . THR B 1 67 ? 10.781 4.133 -14.258 1 98.12 67 THR B O 1
ATOM 3915 N N . ARG B 1 68 ? 9.406 5.488 -15.352 1 97 68 ARG B N 1
ATOM 3916 C CA . ARG B 1 68 ? 10.422 5.922 -16.312 1 97 68 ARG B CA 1
ATOM 3917 C C . ARG B 1 68 ? 11.57 6.637 -15.602 1 97 68 ARG B C 1
ATOM 3919 O O . ARG B 1 68 ? 12.742 6.355 -15.875 1 97 68 ARG B O 1
ATOM 3926 N N . TYR B 1 69 ? 11.242 7.574 -14.648 1 97.88 69 TYR B N 1
ATOM 3927 C CA . TYR B 1 69 ? 12.281 8.281 -13.906 1 97.88 69 TYR B CA 1
ATOM 3928 C C . TYR B 1 69 ? 13.148 7.305 -13.125 1 97.88 69 TYR B C 1
ATOM 3930 O O . TYR B 1 69 ? 14.375 7.422 -13.117 1 97.88 69 TYR B O 1
ATOM 3938 N N . LEU B 1 70 ? 12.531 6.359 -12.523 1 98.75 70 LEU B N 1
ATOM 3939 C CA . LEU B 1 70 ? 13.258 5.402 -11.695 1 98.75 70 LEU B CA 1
ATOM 3940 C C . LEU B 1 70 ? 14.227 4.578 -12.539 1 98.75 70 LEU B C 1
ATOM 3942 O O . LEU B 1 70 ? 15.352 4.309 -12.117 1 98.75 70 LEU B O 1
ATOM 3946 N N . ARG B 1 71 ? 13.812 4.227 -13.734 1 98.19 71 ARG B N 1
ATOM 3947 C CA . ARG B 1 71 ? 14.672 3.467 -14.633 1 98.19 71 ARG B CA 1
ATOM 3948 C C . ARG B 1 71 ? 15.82 4.328 -15.148 1 98.19 71 ARG B C 1
ATOM 3950 O O . ARG B 1 71 ? 16.984 3.91 -15.117 1 98.19 71 ARG B O 1
ATOM 3957 N N . GLU B 1 72 ? 15.461 5.492 -15.578 1 98.25 72 GLU B N 1
ATOM 3958 C CA . GLU B 1 72 ? 16.453 6.387 -16.172 1 98.25 72 GLU B CA 1
ATOM 3959 C C . GLU B 1 72 ? 17.516 6.789 -15.164 1 98.25 72 GLU B C 1
ATOM 3961 O O . GLU B 1 72 ? 18.688 6.949 -15.516 1 98.25 72 GLU B O 1
ATOM 3966 N N . LEU B 1 73 ? 17.094 6.938 -13.945 1 98.38 73 LEU B N 1
ATOM 3967 C CA . LEU B 1 73 ? 18.016 7.359 -12.891 1 98.38 73 LEU B CA 1
ATOM 3968 C C . LEU B 1 73 ? 18.688 6.156 -12.25 1 98.38 73 LEU B C 1
ATOM 3970 O O . LEU B 1 73 ? 19.5 6.309 -11.328 1 98.38 73 LEU B O 1
ATOM 3974 N N . ARG B 1 74 ? 18.344 4.887 -12.68 1 98.19 74 ARG B N 1
ATOM 3975 C CA . ARG B 1 74 ? 18.922 3.639 -12.188 1 98.19 74 ARG B CA 1
ATOM 3976 C C . ARG B 1 74 ? 18.766 3.523 -10.672 1 98.19 74 ARG B C 1
ATOM 3978 O O . ARG B 1 74 ? 19.734 3.26 -9.961 1 98.19 74 ARG B O 1
ATOM 3985 N N . VAL B 1 75 ? 17.594 3.834 -10.25 1 98.75 75 VAL B N 1
ATOM 3986 C CA . VAL B 1 75 ? 17.281 3.805 -8.82 1 98.75 75 VAL B CA 1
ATOM 3987 C C . VAL B 1 75 ? 17.25 2.359 -8.328 1 98.75 75 VAL B C 1
ATOM 3989 O O . VAL B 1 75 ? 16.656 1.491 -8.977 1 98.75 75 VAL B O 1
ATOM 3992 N N . ASP B 1 76 ? 17.906 2.127 -7.191 1 98.75 76 ASP B N 1
ATOM 3993 C CA . ASP B 1 76 ? 17.859 0.82 -6.543 1 98.75 76 ASP B CA 1
ATOM 3994 C C . ASP B 1 76 ? 16.688 0.719 -5.582 1 98.75 76 ASP B C 1
ATOM 3996 O O . ASP B 1 76 ? 16.125 -0.363 -5.387 1 98.75 76 ASP B O 1
ATOM 4000 N N . GLU B 1 77 ? 16.406 1.84 -4.984 1 98.75 77 GLU B N 1
ATOM 4001 C CA . GLU B 1 77 ? 15.359 1.875 -3.967 1 98.75 77 GLU B CA 1
ATOM 4002 C C . GLU B 1 77 ? 14.625 3.211 -3.98 1 98.75 77 GLU B C 1
ATOM 4004 O O . GLU B 1 77 ? 15.25 4.273 -4.012 1 98.75 77 GLU B O 1
ATOM 4009 N N . ALA B 1 78 ? 13.344 3.113 -4.047 1 98.88 78 ALA B N 1
ATOM 4010 C CA . ALA B 1 78 ? 12.5 4.301 -3.953 1 98.88 78 ALA B CA 1
ATOM 4011 C C . ALA B 1 78 ? 11.828 4.395 -2.586 1 98.88 78 ALA B C 1
ATOM 4013 O O . ALA B 1 78 ? 11.273 3.406 -2.092 1 98.88 78 ALA B O 1
ATOM 4014 N N . VAL B 1 79 ? 11.891 5.566 -1.991 1 98.88 79 VAL B N 1
ATOM 4015 C CA . VAL B 1 79 ? 11.344 5.812 -0.66 1 98.88 79 VAL B CA 1
ATOM 4016 C C . VAL B 1 79 ? 10.094 6.676 -0.766 1 98.88 79 VAL B C 1
ATOM 4018 O O . VAL B 1 79 ? 10.125 7.754 -1.364 1 98.88 79 VAL B O 1
ATOM 4021 N N . LEU B 1 80 ? 9 6.164 -0.231 1 98.75 80 LEU B N 1
ATOM 4022 C CA . LEU B 1 80 ? 7.789 6.973 -0.174 1 98.75 80 LEU B CA 1
ATOM 4023 C C . LEU B 1 80 ? 7.797 7.879 1.053 1 98.75 80 LEU B C 1
ATOM 4025 O O . LEU B 1 80 ? 7.902 7.398 2.184 1 98.75 80 LEU B O 1
ATOM 4029 N N . ALA B 1 81 ? 7.672 9.148 0.798 1 97.38 81 ALA B N 1
ATOM 4030 C CA . ALA B 1 81 ? 7.711 10.141 1.873 1 97.38 81 ALA B CA 1
ATOM 4031 C C . ALA B 1 81 ? 6.746 11.289 1.596 1 97.38 81 ALA B C 1
ATOM 4033 O O . ALA B 1 81 ? 7.125 12.461 1.672 1 97.38 81 ALA B O 1
ATOM 4034 N N . TYR B 1 82 ? 5.559 10.945 1.307 1 90.5 82 TYR B N 1
ATOM 4035 C CA . TYR B 1 82 ? 4.535 11.984 1.323 1 90.5 82 TYR B CA 1
ATOM 4036 C C . TYR B 1 82 ? 3.197 11.43 1.794 1 90.5 82 TYR B C 1
ATOM 4038 O O . TYR B 1 82 ? 3.043 10.219 1.95 1 90.5 82 TYR B O 1
ATOM 4046 N N . SER B 1 83 ? 2.273 12.281 2.176 1 93.25 83 SER B N 1
ATOM 4047 C CA . SER B 1 83 ? 1.103 11.906 2.965 1 93.25 83 SER B CA 1
ATOM 4048 C C . SER B 1 83 ? -0.189 12.211 2.215 1 93.25 83 SER B C 1
ATOM 4050 O O . SER B 1 83 ? -0.155 12.633 1.055 1 93.25 83 SER B O 1
ATOM 4052 N N . ASP B 1 84 ? -1.251 11.805 2.83 1 92.69 84 ASP B N 1
ATOM 4053 C CA . ASP B 1 84 ? -2.629 12.047 2.416 1 92.69 84 ASP B CA 1
ATOM 4054 C C . ASP B 1 84 ? -2.977 11.234 1.166 1 92.69 84 ASP B C 1
ATOM 4056 O O . ASP B 1 84 ? -3.533 11.773 0.208 1 92.69 84 ASP B O 1
ATOM 4060 N N . LEU B 1 85 ? -2.602 10.008 1.235 1 95.75 85 LEU B N 1
ATOM 4061 C CA . LEU B 1 85 ? -2.891 9.062 0.168 1 95.75 85 LEU B CA 1
ATOM 4062 C C . LEU B 1 85 ? -3.953 8.055 0.607 1 95.75 85 LEU B C 1
ATOM 4064 O O . LEU B 1 85 ? -3.975 7.637 1.767 1 95.75 85 LEU B O 1
ATOM 4068 N N . LEU B 1 86 ? -4.773 7.734 -0.338 1 96.19 86 LEU B N 1
ATOM 4069 C CA . LEU B 1 86 ? -5.582 6.539 -0.115 1 96.19 86 LEU B CA 1
ATOM 4070 C C . LEU B 1 86 ? -4.785 5.277 -0.438 1 96.19 86 LEU B C 1
ATOM 4072 O O . LEU B 1 86 ? -3.787 5.336 -1.157 1 96.19 86 LEU B O 1
ATOM 4076 N N . TYR B 1 87 ? -5.164 4.141 0.081 1 97.69 87 TYR B N 1
ATOM 4077 C CA . TYR B 1 87 ? -4.375 2.92 -0.055 1 97.69 87 TYR B CA 1
ATOM 4078 C C . TYR B 1 87 ? -4.266 2.5 -1.516 1 97.69 87 TYR B C 1
ATOM 4080 O O . TYR B 1 87 ? -3.244 1.95 -1.935 1 97.69 87 TYR B O 1
ATOM 4088 N N . ASP B 1 88 ? -5.238 2.758 -2.336 1 97.12 88 ASP B N 1
ATOM 4089 C CA . ASP B 1 88 ? -5.125 2.473 -3.764 1 97.12 88 ASP B CA 1
ATOM 4090 C C . ASP B 1 88 ? -3.963 3.242 -4.387 1 97.12 88 ASP B C 1
ATOM 4092 O O . ASP B 1 88 ? -3.219 2.699 -5.203 1 97.12 88 ASP B O 1
ATOM 4096 N N . GLU B 1 89 ? -3.838 4.492 -3.953 1 96.88 89 GLU B N 1
ATOM 4097 C CA . GLU B 1 89 ? -2.748 5.316 -4.473 1 96.88 89 GLU B CA 1
ATOM 4098 C C . GLU B 1 89 ? -1.392 4.777 -4.031 1 96.88 89 GLU B C 1
ATOM 4100 O O . GLU B 1 89 ? -0.446 4.738 -4.82 1 96.88 89 GLU B O 1
ATOM 4105 N N . VAL B 1 90 ? -1.331 4.344 -2.811 1 98.44 90 VAL B N 1
ATOM 4106 C CA . VAL B 1 90 ? -0.1 3.744 -2.309 1 98.44 90 VAL B CA 1
ATOM 4107 C C . VAL B 1 90 ? 0.237 2.498 -3.125 1 98.44 90 VAL B C 1
ATOM 4109 O O . VAL B 1 90 ? 1.391 2.297 -3.514 1 98.44 90 VAL B O 1
ATOM 4112 N N . GLY B 1 91 ? -0.778 1.704 -3.346 1 98.56 91 GLY B N 1
ATOM 4113 C CA . GLY B 1 91 ? -0.594 0.5 -4.141 1 98.56 91 GLY B CA 1
ATOM 4114 C C . GLY B 1 91 ? -0.06 0.78 -5.535 1 98.56 91 GLY B C 1
ATOM 4115 O O . GLY B 1 91 ? 0.843 0.089 -6.008 1 98.56 91 GLY B O 1
ATOM 4116 N N . HIS B 1 92 ? -0.609 1.813 -6.207 1 98.5 92 HIS B N 1
ATOM 4117 C CA . HIS B 1 92 ? -0.153 2.182 -7.543 1 98.5 92 HIS B CA 1
ATOM 4118 C C . HIS B 1 92 ? 1.303 2.635 -7.523 1 98.5 92 HIS B C 1
ATOM 4120 O O . HIS B 1 92 ? 2.07 2.312 -8.43 1 98.5 92 HIS B O 1
ATOM 4126 N N . ILE B 1 93 ? 1.652 3.352 -6.469 1 98.62 93 ILE B N 1
ATOM 4127 C CA . ILE B 1 93 ? 3.029 3.818 -6.348 1 98.62 93 ILE B CA 1
ATOM 4128 C C . ILE B 1 93 ? 3.965 2.627 -6.16 1 98.62 93 ILE B C 1
ATOM 4130 O O . ILE B 1 93 ? 4.996 2.529 -6.828 1 98.62 93 ILE B O 1
ATOM 4134 N N . ILE B 1 94 ? 3.59 1.724 -5.293 1 98.81 94 ILE B N 1
ATOM 4135 C CA . ILE B 1 94 ? 4.383 0.523 -5.055 1 98.81 94 ILE B CA 1
ATOM 4136 C C . ILE B 1 94 ? 4.582 -0.236 -6.367 1 98.81 94 ILE B C 1
ATOM 4138 O O . ILE B 1 94 ? 5.699 -0.624 -6.703 1 98.81 94 ILE B O 1
ATOM 4142 N N . SER B 1 95 ? 3.492 -0.413 -7.078 1 98.75 95 SER B N 1
ATOM 4143 C CA . SER B 1 95 ? 3.535 -1.188 -8.312 1 98.75 95 SER B CA 1
ATOM 4144 C C . SER B 1 95 ? 4.406 -0.506 -9.367 1 98.75 95 SER B C 1
ATOM 4146 O O . SER B 1 95 ? 5.148 -1.172 -10.094 1 98.75 95 SER B O 1
ATOM 4148 N N . ALA B 1 96 ? 4.316 0.814 -9.453 1 98.56 96 ALA B N 1
ATOM 4149 C CA . ALA B 1 96 ? 5.152 1.566 -10.391 1 98.56 96 ALA B CA 1
ATOM 4150 C C . ALA B 1 96 ? 6.629 1.418 -10.039 1 98.56 96 ALA B C 1
ATOM 4152 O O . ALA B 1 96 ? 7.473 1.281 -10.93 1 98.56 96 ALA B O 1
ATOM 4153 N N . VAL B 1 97 ? 6.934 1.463 -8.758 1 98.88 97 VAL B N 1
ATOM 4154 C CA . VAL B 1 97 ? 8.312 1.34 -8.297 1 98.88 97 VAL B CA 1
ATOM 4155 C C . VAL B 1 97 ? 8.844 -0.053 -8.625 1 98.88 97 VAL B C 1
ATOM 4157 O O . VAL B 1 97 ? 9.914 -0.19 -9.227 1 98.88 97 VAL B O 1
ATOM 4160 N N . LEU B 1 98 ? 8.109 -1.067 -8.297 1 98.81 98 LEU B N 1
ATOM 4161 C CA . LEU B 1 98 ? 8.57 -2.434 -8.5 1 98.81 98 LEU B CA 1
ATOM 4162 C C . LEU B 1 98 ? 8.68 -2.752 -9.992 1 98.81 98 LEU B C 1
ATOM 4164 O O . LEU B 1 98 ? 9.562 -3.512 -10.398 1 98.81 98 LEU B O 1
ATOM 4168 N N . ALA B 1 99 ? 7.781 -2.186 -10.766 1 98.44 99 ALA B N 1
ATOM 4169 C CA . ALA B 1 99 ? 7.832 -2.389 -12.211 1 98.44 99 ALA B CA 1
ATOM 4170 C C . ALA B 1 99 ? 9.117 -1.817 -12.805 1 98.44 99 ALA B C 1
ATOM 4172 O O . ALA B 1 99 ? 9.562 -2.248 -13.867 1 98.44 99 ALA B O 1
ATOM 4173 N N . SER B 1 100 ? 9.711 -0.823 -12.156 1 98.5 100 SER B N 1
ATOM 4174 C CA . SER B 1 100 ? 10.992 -0.284 -12.609 1 98.5 100 SER B CA 1
ATOM 4175 C C . SER B 1 100 ? 12.141 -1.232 -12.273 1 98.5 100 SER B C 1
ATOM 4177 O O . SER B 1 100 ? 13.242 -1.094 -12.805 1 98.5 100 SER B O 1
ATOM 4179 N N . GLY B 1 101 ? 11.891 -2.186 -11.438 1 98.44 101 GLY B N 1
ATOM 4180 C CA . GLY B 1 101 ? 12.922 -3.088 -10.945 1 98.44 101 GLY B CA 1
ATOM 4181 C C . GLY B 1 101 ? 13.414 -2.727 -9.555 1 98.44 101 GLY B C 1
ATOM 4182 O O . GLY B 1 101 ? 14.039 -3.545 -8.883 1 98.44 101 GLY B O 1
ATOM 4183 N N . ALA B 1 102 ? 13.148 -1.507 -9.07 1 98.81 102 ALA B N 1
ATOM 4184 C CA . ALA B 1 102 ? 13.656 -0.992 -7.801 1 98.81 102 ALA B CA 1
ATOM 4185 C C . ALA B 1 102 ? 12.883 -1.571 -6.621 1 98.81 102 ALA B C 1
ATOM 4187 O O . ALA B 1 102 ? 11.781 -2.098 -6.789 1 98.81 102 ALA B O 1
ATOM 4188 N N . SER B 1 103 ? 13.523 -1.546 -5.453 1 98.81 103 SER B N 1
ATOM 4189 C CA . SER B 1 103 ? 12.844 -1.869 -4.199 1 98.81 103 SER B CA 1
ATOM 4190 C C . SER B 1 103 ? 12.094 -0.662 -3.65 1 98.81 103 SER B C 1
ATOM 4192 O O . SER B 1 103 ? 12.336 0.472 -4.066 1 98.81 103 SER B O 1
ATOM 4194 N N . PHE B 1 104 ? 11.141 -0.941 -2.852 1 98.88 104 PHE B N 1
ATOM 4195 C CA . PHE B 1 104 ? 10.289 0.08 -2.248 1 98.88 104 PHE B CA 1
ATOM 4196 C C . PHE B 1 104 ? 10.484 0.125 -0.737 1 98.88 104 PHE B C 1
ATOM 4198 O O . PHE B 1 104 ? 10.617 -0.917 -0.092 1 98.88 104 PHE B O 1
ATOM 4205 N N . ARG B 1 105 ? 10.484 1.39 -0.171 1 98.81 105 ARG B N 1
ATOM 4206 C CA . ARG B 1 105 ? 10.695 1.521 1.267 1 98.81 105 ARG B CA 1
ATOM 4207 C C . ARG B 1 105 ? 9.898 2.688 1.837 1 98.81 105 ARG B C 1
ATOM 4209 O O . ARG B 1 105 ? 9.656 3.676 1.143 1 98.81 105 ARG B O 1
ATOM 4216 N N . ILE B 1 106 ? 9.43 2.586 3.061 1 98.94 106 ILE B N 1
ATOM 4217 C CA . ILE B 1 106 ? 8.938 3.666 3.908 1 98.94 106 ILE B CA 1
ATOM 4218 C C . ILE B 1 106 ? 9.688 3.664 5.238 1 98.94 106 ILE B C 1
ATOM 4220 O O . ILE B 1 106 ? 9.711 2.652 5.945 1 98.94 106 ILE B O 1
ATOM 4224 N N . HIS B 1 107 ? 10.359 4.73 5.547 1 98.81 107 HIS B N 1
ATOM 4225 C CA . HIS B 1 107 ? 11.047 4.824 6.832 1 98.81 107 HIS B CA 1
ATOM 4226 C C . HIS B 1 107 ? 10.055 5.043 7.973 1 98.81 107 HIS B C 1
ATOM 4228 O O . HIS B 1 107 ? 9.188 5.918 7.887 1 98.81 107 HIS B O 1
ATOM 4234 N N . GLY B 1 108 ? 10.117 4.266 9 1 98.38 108 GLY B N 1
ATOM 4235 C CA . GLY B 1 108 ? 9.219 4.348 10.141 1 98.38 108 GLY B CA 1
ATOM 4236 C C . GLY B 1 108 ? 9.641 5.391 11.156 1 98.38 108 GLY B C 1
ATOM 4237 O O . GLY B 1 108 ? 10.672 6.047 11 1 98.38 108 GLY B O 1
ATOM 4238 N N . PRO B 1 109 ? 8.789 5.598 12.148 1 97.81 109 PRO B N 1
ATOM 4239 C CA . PRO B 1 109 ? 9.023 6.59 13.203 1 97.81 109 PRO B CA 1
ATOM 4240 C C . PRO B 1 109 ? 10.375 6.418 13.883 1 97.81 109 PRO B C 1
ATOM 4242 O O . PRO B 1 109 ? 11.055 7.406 14.172 1 97.81 109 PRO B O 1
ATOM 4245 N N . ASN B 1 110 ? 10.844 5.18 14.109 1 97.69 110 ASN B N 1
ATOM 4246 C CA . ASN B 1 110 ? 12.078 4.941 14.852 1 97.69 110 ASN B CA 1
ATOM 4247 C C . ASN B 1 110 ? 13.289 5.504 14.117 1 97.69 110 ASN B C 1
ATOM 4249 O O . ASN B 1 110 ? 14.273 5.887 14.75 1 97.69 110 ASN B O 1
ATOM 4253 N N . GLU B 1 111 ? 13.156 5.609 12.836 1 97.56 111 GLU B N 1
ATOM 4254 C CA . GLU B 1 111 ? 14.297 6.078 12.055 1 97.56 111 GLU B CA 1
ATOM 4255 C C . GLU B 1 111 ? 14.195 7.57 11.766 1 97.56 111 GLU B C 1
ATOM 4257 O O . GLU B 1 111 ? 15.18 8.203 11.375 1 97.56 111 GLU B O 1
ATOM 4262 N N . THR B 1 112 ? 13.016 8.148 12.023 1 98 112 THR B N 1
ATOM 4263 C CA . THR B 1 112 ? 12.836 9.508 11.516 1 98 112 THR B CA 1
ATOM 4264 C C . THR B 1 112 ? 12.477 10.461 12.656 1 98 112 THR B C 1
ATOM 4266 O O . THR B 1 112 ? 12.539 11.68 12.492 1 98 112 THR B O 1
ATOM 4269 N N . TYR B 1 113 ? 12.062 9.969 13.852 1 98.44 113 TYR B N 1
ATOM 4270 C CA . TYR B 1 113 ? 11.742 10.836 14.984 1 98.44 113 TYR B CA 1
ATOM 4271 C C . TYR B 1 113 ? 12.977 11.578 15.469 1 98.44 113 TYR B C 1
ATOM 4273 O O . TYR B 1 113 ? 14.047 10.977 15.625 1 98.44 113 TYR B O 1
ATOM 4281 N N . LEU B 1 114 ? 12.867 12.805 15.648 1 98.62 114 LEU B N 1
ATOM 4282 C CA . LEU B 1 114 ? 13.82 13.586 16.438 1 98.62 114 LEU B CA 1
ATOM 4283 C C . LEU B 1 114 ? 13.414 13.617 17.906 1 98.62 114 LEU B C 1
ATOM 4285 O O . LEU B 1 114 ? 12.227 13.734 18.219 1 98.62 114 LEU B O 1
ATOM 4289 N N . HIS B 1 115 ? 14.328 13.531 18.766 1 98.19 115 HIS B N 1
ATOM 4290 C CA . HIS B 1 115 ? 14.062 13.508 20.203 1 98.19 115 HIS B CA 1
ATOM 4291 C C . HIS B 1 115 ? 14.242 14.891 20.828 1 98.19 115 HIS B C 1
ATOM 4293 O O . HIS B 1 115 ? 15.281 15.523 20.641 1 98.19 115 HIS B O 1
ATOM 4299 N N . SER B 1 116 ? 13.305 15.312 21.484 1 98.56 116 SER B N 1
ATOM 4300 C CA . SER B 1 116 ? 13.312 16.641 22.109 1 98.56 116 SER B CA 1
ATOM 4301 C C . SER B 1 116 ? 13.625 16.547 23.594 1 98.56 116 SER B C 1
ATOM 4303 O O . SER B 1 116 ? 13.219 15.602 24.266 1 98.56 116 SER B O 1
ATOM 4305 N N . ILE B 1 117 ? 14.281 17.547 24.125 1 98 117 ILE B N 1
ATOM 4306 C CA . ILE B 1 117 ? 14.516 17.641 25.562 1 98 117 ILE B CA 1
ATOM 4307 C C . ILE B 1 117 ? 13.289 18.25 26.234 1 98 117 ILE B C 1
ATOM 4309 O O . ILE B 1 117 ? 13.164 18.203 27.469 1 98 117 ILE B O 1
ATOM 4313 N N . ARG B 1 118 ? 12.336 18.906 25.484 1 98.44 118 ARG B N 1
ATOM 4314 C CA . ARG B 1 118 ? 11.062 19.422 25.969 1 98.44 118 ARG B CA 1
ATOM 4315 C C . ARG B 1 118 ? 9.93 18.453 25.703 1 98.44 118 ARG B C 1
ATOM 4317 O O . ARG B 1 118 ? 9.977 17.688 24.734 1 98.44 118 ARG B O 1
ATOM 4324 N N . PRO B 1 119 ? 8.883 18.438 26.578 1 98.62 119 PRO B N 1
ATOM 4325 C CA . PRO B 1 119 ? 7.715 17.609 26.266 1 98.62 119 PRO B CA 1
ATOM 4326 C C . PRO B 1 119 ? 7.055 18.016 24.953 1 98.62 119 PRO B C 1
ATOM 4328 O O . PRO B 1 119 ? 6.969 19.203 24.641 1 98.62 119 PRO B O 1
ATOM 4331 N N . VAL B 1 120 ? 6.625 17.016 24.188 1 98.81 120 VAL B N 1
ATOM 4332 C CA . VAL B 1 120 ? 6.02 17.25 22.875 1 98.81 120 VAL B CA 1
ATOM 4333 C C . VAL B 1 120 ? 4.57 16.781 22.891 1 98.81 120 VAL B C 1
ATOM 4335 O O . VAL B 1 120 ? 4.289 15.617 23.188 1 98.81 120 VAL B O 1
ATOM 4338 N N . PHE B 1 121 ? 3.631 17.641 22.641 1 98.88 121 PHE B N 1
ATOM 4339 C CA . PHE B 1 121 ? 2.225 17.375 22.375 1 98.88 121 PHE B CA 1
ATOM 4340 C C . PHE B 1 121 ? 1.935 17.438 20.891 1 98.88 121 PHE B C 1
ATOM 4342 O O . PHE B 1 121 ? 1.967 18.516 20.297 1 98.88 121 PHE B O 1
ATOM 4349 N N . ALA B 1 122 ? 1.625 16.312 20.25 1 98.81 122 ALA B N 1
ATOM 4350 C CA . ALA B 1 122 ? 1.446 16.297 18.797 1 98.81 122 ALA B CA 1
ATOM 4351 C C . ALA B 1 122 ? -0.032 16.234 18.438 1 98.81 122 ALA B C 1
ATOM 4353 O O . ALA B 1 122 ? -0.802 15.508 19.078 1 98.81 122 ALA B O 1
ATOM 4354 N N . ILE B 1 123 ? -0.411 17.016 17.469 1 98.69 123 ILE B N 1
ATOM 4355 C CA . ILE B 1 123 ? -1.733 16.938 16.859 1 98.69 123 ILE B CA 1
ATOM 4356 C C . ILE B 1 123 ? -1.599 16.562 15.383 1 98.69 123 ILE B C 1
ATOM 4358 O O . ILE B 1 123 ? -0.943 17.266 14.609 1 98.69 123 ILE B O 1
ATOM 4362 N N . THR B 1 124 ? -2.098 15.453 15 1 98.31 124 THR B N 1
ATOM 4363 C CA . THR B 1 124 ? -2.105 14.969 13.625 1 98.31 124 THR B CA 1
ATOM 4364 C C . THR B 1 124 ? -3.527 14.656 13.172 1 98.31 124 THR B C 1
ATOM 4366 O O . THR B 1 124 ? -4.492 14.984 13.867 1 98.31 124 THR B O 1
ATOM 4369 N N . ALA B 1 125 ? -3.693 14.18 11.914 1 97.62 125 ALA B N 1
ATOM 4370 C CA . ALA B 1 125 ? -5.02 13.891 11.375 1 97.62 125 ALA B CA 1
ATOM 4371 C C . ALA B 1 125 ? -5.004 12.625 10.531 1 97.62 125 ALA B C 1
ATOM 4373 O O . ALA B 1 125 ? -3.938 12.062 10.258 1 97.62 125 ALA B O 1
ATOM 4374 N N . THR B 1 126 ? -6.203 12.148 10.234 1 97.5 126 THR B N 1
ATOM 4375 C CA . THR B 1 126 ? -6.305 11.008 9.328 1 97.5 126 THR B CA 1
ATOM 4376 C C . THR B 1 126 ? -6.375 11.477 7.879 1 97.5 126 THR B C 1
ATOM 4378 O O . THR B 1 126 ? -6.078 10.711 6.957 1 97.5 126 THR B O 1
ATOM 4381 N N . ARG B 1 127 ? -6.832 12.719 7.719 1 94.38 127 ARG B N 1
ATOM 4382 C CA . ARG B 1 127 ? -6.895 13.352 6.406 1 94.38 127 ARG B CA 1
ATOM 4383 C C . ARG B 1 127 ? -6.723 14.859 6.52 1 94.38 127 ARG B C 1
ATOM 4385 O O . ARG B 1 127 ? -7.016 15.445 7.562 1 94.38 127 ARG B O 1
ATOM 4392 N N . THR B 1 128 ? -6.27 15.406 5.398 1 89.5 128 THR B N 1
ATOM 4393 C CA . THR B 1 128 ? -6.27 16.859 5.316 1 89.5 128 THR B CA 1
ATOM 4394 C C . THR B 1 128 ? -7.688 17.406 5.453 1 89.5 128 THR B C 1
ATOM 4396 O O . THR B 1 128 ? -8.633 16.844 4.895 1 89.5 128 THR B O 1
ATOM 4399 N N . GLY B 1 129 ? -7.836 18.484 6.215 1 84.94 129 GLY B N 1
ATOM 4400 C CA . GLY B 1 129 ? -9.133 19.141 6.332 1 84.94 129 GLY B CA 1
ATOM 4401 C C . GLY B 1 129 ? -9.969 18.594 7.473 1 84.94 129 GLY B C 1
ATOM 4402 O O . GLY B 1 129 ? -11.117 19 7.656 1 84.94 129 GLY B O 1
ATOM 4403 N N . ALA B 1 130 ? -9.367 17.75 8.328 1 91.25 130 ALA B N 1
ATOM 4404 C CA . ALA B 1 130 ? -10.133 17.094 9.391 1 91.25 130 ALA B CA 1
ATOM 4405 C C . ALA B 1 130 ? -10.406 18.047 10.539 1 91.25 130 ALA B C 1
ATOM 4407 O O . ALA B 1 130 ? -11.281 17.797 11.375 1 91.25 130 ALA B O 1
ATOM 4408 N N . GLY B 1 131 ? -9.68 19.141 10.633 1 88.44 131 GLY B N 1
ATOM 4409 C CA . GLY B 1 131 ? -9.914 20.109 11.695 1 88.44 131 GLY B CA 1
ATOM 4410 C C . GLY B 1 131 ? -8.766 20.203 12.68 1 88.44 131 GLY B C 1
ATOM 4411 O O . GLY B 1 131 ? -8.945 20.688 13.805 1 88.44 131 GLY B O 1
ATOM 4412 N N . LYS B 1 132 ? -7.559 19.781 12.305 1 91.69 132 LYS B N 1
ATOM 4413 C CA . LYS B 1 132 ? -6.375 19.766 13.156 1 91.69 132 LYS B CA 1
ATOM 4414 C C . LYS B 1 132 ? -6.074 21.141 13.719 1 91.69 132 LYS B C 1
ATOM 4416 O O . LYS B 1 132 ? -5.789 21.281 14.914 1 91.69 132 LYS B O 1
ATOM 4421 N N . SER B 1 133 ? -6.113 22.156 12.859 1 88.19 133 SER B N 1
ATOM 4422 C CA . SER B 1 133 ? -5.719 23.516 13.258 1 88.19 133 SER B CA 1
ATOM 4423 C C . SER B 1 133 ? -6.586 24.016 14.398 1 88.19 133 SER B C 1
ATOM 4425 O O . SER B 1 133 ? -6.086 24.672 15.32 1 88.19 133 SER B O 1
ATOM 4427 N N . THR B 1 134 ? -7.875 23.734 14.344 1 90.06 134 THR B N 1
ATOM 4428 C CA . THR B 1 134 ? -8.781 24.156 15.406 1 90.06 134 THR B CA 1
ATOM 4429 C C . THR B 1 134 ? -8.43 23.469 16.719 1 90.06 134 THR B C 1
ATOM 4431 O O . THR B 1 134 ? -8.391 24.109 17.766 1 90.06 134 THR B O 1
ATOM 4434 N N . VAL B 1 135 ? -8.18 22.188 16.672 1 96.06 135 VAL B N 1
ATOM 4435 C CA . VAL B 1 135 ? -7.82 21.422 17.859 1 96.06 135 VAL B CA 1
ATOM 4436 C C . VAL B 1 135 ? -6.484 21.922 18.406 1 96.06 135 VAL B C 1
ATOM 4438 O O . VAL B 1 135 ? -6.328 22.094 19.609 1 96.06 135 VAL B O 1
ATOM 4441 N N . SER B 1 136 ? -5.562 22.188 17.562 1 96.75 136 SER B N 1
ATOM 4442 C CA . SER B 1 136 ? -4.242 22.672 17.953 1 96.75 136 SER B CA 1
ATOM 4443 C C . SER B 1 136 ? -4.336 24 18.703 1 96.75 136 SER B C 1
ATOM 4445 O O . SER B 1 136 ? -3.68 24.188 19.734 1 96.75 136 SER B O 1
ATOM 4447 N N . ARG B 1 137 ? -5.137 24.891 18.219 1 93.88 137 ARG B N 1
ATOM 4448 C CA . ARG B 1 137 ? -5.289 26.188 18.859 1 93.88 137 ARG B CA 1
ATOM 4449 C C . ARG B 1 137 ? -5.891 26.047 20.25 1 93.88 137 ARG B C 1
ATOM 4451 O O . ARG B 1 137 ? -5.484 26.75 21.188 1 93.88 137 ARG B O 1
ATOM 4458 N N . GLU B 1 138 ? -6.867 25.156 20.344 1 96 138 GLU B N 1
ATOM 4459 C CA . GLU B 1 138 ? -7.484 24.938 21.656 1 96 138 GLU B CA 1
ATOM 4460 C C . GLU B 1 138 ? -6.477 24.359 22.641 1 96 138 GLU B C 1
ATOM 4462 O O . GLU B 1 138 ? -6.488 24.719 23.828 1 96 138 GLU B O 1
ATOM 4467 N N . VAL B 1 139 ? -5.648 23.469 22.172 1 98.12 139 VAL B N 1
ATOM 4468 C CA . VAL B 1 139 ? -4.617 22.875 23.031 1 98.12 139 VAL B CA 1
ATOM 4469 C C . VAL B 1 139 ? -3.633 23.953 23.469 1 98.12 139 VAL B C 1
ATOM 4471 O O . VAL B 1 139 ? -3.291 24.031 24.656 1 98.12 139 VAL B O 1
ATOM 4474 N N . VAL B 1 140 ? -3.217 24.797 22.562 1 98.06 140 VAL B N 1
ATOM 4475 C CA . VAL B 1 140 ? -2.25 25.844 22.844 1 98.06 140 VAL B CA 1
ATOM 4476 C C . VAL B 1 140 ? -2.84 26.828 23.844 1 98.06 140 VAL B C 1
ATOM 4478 O O . VAL B 1 140 ? -2.168 27.234 24.797 1 98.06 140 VAL B O 1
ATOM 4481 N N . LYS B 1 141 ? -4.098 27.203 23.625 1 96.38 141 LYS B N 1
ATOM 4482 C CA . LYS B 1 141 ? -4.785 28.109 24.531 1 96.38 141 LYS B CA 1
ATOM 4483 C C . LYS B 1 141 ? -4.848 27.531 25.938 1 96.38 141 LYS B C 1
ATOM 4485 O O . LYS B 1 141 ? -4.621 28.25 26.922 1 96.38 141 LYS B O 1
ATOM 4490 N N . ASP B 1 142 ? -5.195 26.281 25.969 1 97.81 142 ASP B N 1
ATOM 4491 C CA . ASP B 1 142 ? -5.316 25.625 27.266 1 97.81 142 ASP B CA 1
ATOM 4492 C C . ASP B 1 142 ? -3.967 25.578 27.984 1 97.81 142 ASP B C 1
ATOM 4494 O O . ASP B 1 142 ? -3.869 25.906 29.172 1 97.81 142 ASP B O 1
ATOM 4498 N N . LEU B 1 143 ? -2.895 25.188 27.328 1 98.31 143 LEU B N 1
ATOM 4499 C CA . LEU B 1 143 ? -1.554 25.125 27.891 1 98.31 143 LEU B CA 1
ATOM 4500 C C . LEU B 1 143 ? -1.11 26.5 28.406 1 98.31 143 LEU B C 1
ATOM 4502 O O . LEU B 1 143 ? -0.596 26.625 29.516 1 98.31 143 LEU B O 1
ATOM 4506 N N . ALA B 1 144 ? -1.313 27.516 27.578 1 97.38 144 ALA B N 1
ATOM 4507 C CA . ALA B 1 144 ? -0.96 28.875 27.969 1 97.38 144 ALA B CA 1
ATOM 4508 C C . ALA B 1 144 ? -1.739 29.312 29.203 1 97.38 144 ALA B C 1
ATOM 4510 O O . ALA B 1 144 ? -1.185 29.938 30.094 1 97.38 144 ALA B O 1
ATOM 4511 N N . GLY B 1 145 ? -3.012 28.922 29.219 1 96.81 145 GLY B N 1
ATOM 4512 C CA . GLY B 1 145 ? -3.867 29.266 30.344 1 96.81 145 GLY B CA 1
ATOM 4513 C C . GLY B 1 145 ? -3.414 28.625 31.641 1 96.81 145 GLY B C 1
ATOM 4514 O O . GLY B 1 145 ? -3.68 29.156 32.719 1 96.81 145 GLY B O 1
ATOM 4515 N N . ARG B 1 146 ? -2.717 27.609 31.531 1 97.06 146 ARG B N 1
ATOM 4516 C CA . ARG B 1 146 ? -2.223 26.891 32.688 1 97.06 146 ARG B CA 1
ATOM 4517 C C . ARG B 1 146 ? -0.849 27.406 33.125 1 97.06 146 ARG B C 1
ATOM 4519 O O . ARG B 1 146 ? -0.261 26.906 34.094 1 97.06 146 ARG B O 1
ATOM 4526 N N . GLY B 1 147 ? -0.271 28.344 32.375 1 96.5 147 GLY B N 1
ATOM 4527 C CA . GLY B 1 147 ? 0.976 28.984 32.75 1 96.5 147 GLY B CA 1
ATOM 4528 C C . GLY B 1 147 ? 2.182 28.438 32.031 1 96.5 147 GLY B C 1
ATOM 4529 O O . GLY B 1 147 ? 3.312 28.859 32.25 1 96.5 147 GLY B O 1
ATOM 4530 N N . TYR B 1 148 ? 1.949 27.5 31.094 1 97.81 148 TYR B N 1
ATOM 4531 C CA . TYR B 1 148 ? 3.053 27.016 30.281 1 97.81 148 TYR B CA 1
ATOM 4532 C C . TYR B 1 148 ? 3.375 27.984 29.156 1 97.81 148 TYR B C 1
ATOM 4534 O O . TYR B 1 148 ? 2.602 28.906 28.891 1 97.81 148 TYR B O 1
ATOM 4542 N N . LYS B 1 149 ? 4.527 27.812 28.609 1 97.94 149 LYS B N 1
ATOM 4543 C CA . LYS B 1 149 ? 4.949 28.562 27.438 1 97.94 149 LYS B CA 1
ATOM 4544 C C . LYS B 1 149 ? 5.023 27.672 26.203 1 97.94 149 LYS B C 1
ATOM 4546 O O . LYS B 1 149 ? 6.117 27.312 25.75 1 97.94 149 LYS B O 1
ATOM 4551 N N . PRO B 1 150 ? 3.85 27.422 25.641 1 98.5 150 PRO B N 1
ATOM 4552 C CA . PRO B 1 150 ? 3.863 26.578 24.453 1 98.5 150 PRO B CA 1
ATOM 4553 C C . PRO B 1 150 ? 4.539 27.25 23.25 1 98.5 150 PRO B C 1
ATOM 4555 O O . PRO B 1 150 ? 4.41 28.453 23.062 1 98.5 150 PRO B O 1
ATOM 4558 N N . VAL B 1 151 ? 5.27 26.5 22.547 1 98.69 151 VAL B N 1
ATOM 4559 C CA . VAL B 1 151 ? 5.812 26.875 21.234 1 98.69 151 VAL B CA 1
ATOM 4560 C C . VAL B 1 151 ? 5.301 25.906 20.172 1 98.69 151 VAL B C 1
ATOM 4562 O O . VAL B 1 151 ? 5.254 24.703 20.391 1 98.69 151 VAL B O 1
ATOM 4565 N N . VAL B 1 152 ? 4.824 26.469 19.062 1 98.56 152 VAL B N 1
ATOM 4566 C CA . VAL B 1 152 ? 4.215 25.641 18.031 1 98.56 152 VAL B CA 1
ATOM 4567 C C . VAL B 1 152 ? 5.234 25.375 16.922 1 98.56 152 VAL B C 1
ATOM 4569 O O . VAL B 1 152 ? 5.926 26.297 16.469 1 98.56 152 VAL B O 1
ATOM 4572 N N . VAL B 1 153 ? 5.418 24.141 16.531 1 98.38 153 VAL B N 1
ATOM 4573 C CA . VAL B 1 153 ? 6.191 23.75 15.359 1 98.38 153 VAL B CA 1
ATOM 4574 C C . VAL B 1 153 ? 5.262 23.188 14.289 1 98.38 153 VAL B C 1
ATOM 4576 O O . VAL B 1 153 ? 4.57 22.188 14.516 1 98.38 153 VAL B O 1
ATOM 4579 N N . ARG B 1 154 ? 5.258 23.844 13.188 1 96.88 154 ARG B N 1
ATOM 4580 C CA . ARG B 1 154 ? 4.391 23.422 12.086 1 96.88 154 ARG B CA 1
ATOM 4581 C C . ARG B 1 154 ? 5.141 22.531 11.109 1 96.88 154 ARG B C 1
ATOM 4583 O O . ARG B 1 154 ? 6.348 22.672 10.922 1 96.88 154 ARG B O 1
ATOM 4590 N N . HIS B 1 155 ? 4.414 21.625 10.492 1 92.25 155 HIS B N 1
ATOM 4591 C CA . HIS B 1 155 ? 4.902 20.844 9.367 1 92.25 155 HIS B CA 1
ATOM 4592 C C . HIS B 1 155 ? 5.453 21.734 8.266 1 92.25 155 HIS B C 1
ATOM 4594 O O . HIS B 1 155 ? 4.965 22.859 8.07 1 92.25 155 HIS B O 1
ATOM 4600 N N . PRO B 1 156 ? 6.438 21.281 7.551 1 88.44 156 PRO B N 1
ATOM 4601 C CA . PRO B 1 156 ? 7.074 22.109 6.535 1 88.44 156 PRO B CA 1
ATOM 4602 C C . PRO B 1 156 ? 6.094 22.609 5.477 1 88.44 156 PRO B C 1
ATOM 4604 O O . PRO B 1 156 ? 5.223 21.859 5.035 1 88.44 156 PRO B O 1
ATOM 4607 N N . MET B 1 157 ? 6.297 23.797 5.059 1 83.62 157 MET B N 1
ATOM 4608 C CA . MET B 1 157 ? 5.641 24.438 3.93 1 83.62 157 MET B CA 1
ATOM 4609 C C . MET B 1 157 ? 6.641 25.25 3.111 1 83.62 157 MET B C 1
ATOM 4611 O O . MET B 1 157 ? 6.531 26.469 3.02 1 83.62 157 MET B O 1
ATOM 4615 N N . PRO B 1 158 ? 7.57 24.5 2.48 1 81.81 158 PRO B N 1
ATOM 4616 C CA . PRO B 1 158 ? 8.711 25.141 1.833 1 81.81 158 PRO B CA 1
ATOM 4617 C C . PRO B 1 158 ? 8.352 25.734 0.47 1 81.81 158 PRO B C 1
ATOM 4619 O O . PRO B 1 158 ? 8.883 25.297 -0.554 1 81.81 158 PRO B O 1
ATOM 4622 N N . TYR B 1 159 ? 7.715 26.828 0.483 1 77.69 159 TYR B N 1
ATOM 4623 C CA . TYR B 1 159 ? 7.188 27.438 -0.738 1 77.69 159 TYR B CA 1
ATOM 4624 C C . TYR B 1 159 ? 8.07 28.578 -1.207 1 77.69 159 TYR B C 1
ATOM 4626 O O . TYR B 1 159 ? 7.84 29.156 -2.277 1 77.69 159 TYR B O 1
ATOM 4634 N N . ARG B 1 160 ? 9.062 28.906 -0.506 1 83.12 160 ARG B N 1
ATOM 4635 C CA . ARG B 1 160 ? 10.023 29.969 -0.809 1 83.12 160 ARG B CA 1
ATOM 4636 C C . ARG B 1 160 ? 11.43 29.391 -0.991 1 83.12 160 ARG B C 1
ATOM 4638 O O . ARG B 1 160 ? 11.586 28.188 -1.201 1 83.12 160 ARG B O 1
ATOM 4645 N N . GLU B 1 161 ? 12.344 30.266 -0.984 1 85.38 161 GLU B N 1
ATOM 4646 C CA . GLU B 1 161 ? 13.719 29.797 -1.129 1 85.38 161 GLU B CA 1
ATOM 4647 C C . GLU B 1 161 ? 14.133 28.922 0.054 1 85.38 161 GLU B C 1
ATOM 4649 O O . GLU B 1 161 ? 14.078 29.359 1.204 1 85.38 161 GLU B O 1
ATOM 4654 N N . LEU B 1 162 ? 14.562 27.734 -0.259 1 89.62 162 LEU B N 1
ATOM 4655 C CA . LEU B 1 162 ? 14.82 26.719 0.755 1 89.62 162 LEU B CA 1
ATOM 4656 C C . LEU B 1 162 ? 15.969 27.141 1.667 1 89.62 162 LEU B C 1
ATOM 4658 O O . LEU B 1 162 ? 15.93 26.891 2.875 1 89.62 162 LEU B O 1
ATOM 4662 N N . GLU B 1 163 ? 16.922 27.781 1.12 1 89.62 163 GLU B N 1
ATOM 4663 C CA . GLU B 1 163 ? 18.125 28.125 1.873 1 89.62 163 GLU B CA 1
ATOM 4664 C C . GLU B 1 163 ? 17.828 29.219 2.895 1 89.62 163 GLU B C 1
ATOM 4666 O O . GLU B 1 163 ? 18.531 29.328 3.908 1 89.62 163 GLU B O 1
ATOM 4671 N N . VAL B 1 164 ? 16.859 29.984 2.596 1 85.88 164 VAL B N 1
ATOM 4672 C CA . VAL B 1 164 ? 16.516 31.062 3.512 1 85.88 164 VAL B CA 1
ATOM 4673 C C . VAL B 1 164 ? 15.508 30.562 4.551 1 85.88 164 VAL B C 1
ATOM 4675 O O . VAL B 1 164 ? 15.336 31.188 5.602 1 85.88 164 VAL B O 1
ATOM 4678 N N . SER B 1 165 ? 14.969 29.375 4.348 1 88.56 165 SER B N 1
ATOM 4679 C CA . SER B 1 165 ? 13.898 28.859 5.203 1 88.56 165 SER B CA 1
ATOM 4680 C C . SER B 1 165 ? 14.367 27.625 5.988 1 88.56 165 SER B C 1
ATOM 4682 O O . SER B 1 165 ? 13.594 26.703 6.199 1 88.56 165 SER B O 1
ATOM 4684 N N . VAL B 1 166 ? 15.641 27.641 6.32 1 93 166 VAL B N 1
ATOM 4685 C CA . VAL B 1 166 ? 16.188 26.5 7.039 1 93 166 VAL B CA 1
ATOM 4686 C C . VAL B 1 166 ? 15.43 26.297 8.352 1 93 166 VAL B C 1
ATOM 4688 O O . VAL B 1 166 ? 14.945 25.203 8.633 1 93 166 VAL B O 1
ATOM 4691 N N . ALA B 1 167 ? 15.359 27.312 9.164 1 95.25 167 ALA B N 1
ATOM 4692 C CA . ALA B 1 167 ? 14.562 27.438 10.383 1 95.25 167 ALA B CA 1
ATOM 4693 C C . ALA B 1 167 ? 14.078 28.859 10.586 1 95.25 167 ALA B C 1
ATOM 4695 O O . ALA B 1 167 ? 14.875 29.797 10.594 1 95.25 167 ALA B O 1
ATOM 4696 N N . GLU B 1 168 ? 12.797 29 10.727 1 95.44 168 GLU B N 1
ATOM 4697 C CA . GLU B 1 168 ? 12.211 30.328 10.875 1 95.44 168 GLU B CA 1
ATOM 4698 C C . GLU B 1 168 ? 11.383 30.422 12.156 1 95.44 168 GLU B C 1
ATOM 4700 O O . GLU B 1 168 ? 10.711 29.453 12.539 1 95.44 168 GLU B O 1
ATOM 4705 N N . VAL B 1 169 ? 11.555 31.547 12.75 1 96.25 169 VAL B N 1
ATOM 4706 C CA . VAL B 1 169 ? 10.844 31.844 13.992 1 96.25 169 VAL B CA 1
ATOM 4707 C C . VAL B 1 169 ? 9.883 33 13.781 1 96.25 169 VAL B C 1
ATOM 4709 O O . VAL B 1 169 ? 10.305 34.094 13.398 1 96.25 169 VAL B O 1
ATOM 4712 N N . PHE B 1 170 ? 8.633 32.812 14.031 1 96.19 170 PHE B N 1
ATOM 4713 C CA . PHE B 1 170 ? 7.605 33.844 13.891 1 96.19 170 PHE B CA 1
ATOM 4714 C C . PHE B 1 170 ? 7.027 34.219 15.25 1 96.19 170 PHE B C 1
ATOM 4716 O O . PHE B 1 170 ? 6.363 33.406 15.898 1 96.19 170 PHE B O 1
ATOM 4723 N N . LYS B 1 171 ? 7.242 35.438 15.633 1 95.12 171 LYS B N 1
ATOM 4724 C CA . LYS B 1 171 ? 6.832 35.906 16.953 1 95.12 171 LYS B CA 1
ATOM 4725 C C . LYS B 1 171 ? 5.863 37.094 16.859 1 95.12 171 LYS B C 1
ATOM 4727 O O . LYS B 1 171 ? 5.09 37.344 17.781 1 95.12 171 LYS B O 1
ATOM 4732 N N . SER B 1 172 ? 6.039 37.781 15.766 1 94 172 SER B N 1
ATOM 4733 C CA . SER B 1 172 ? 5.246 39 15.617 1 94 172 SER B CA 1
ATOM 4734 C C . SER B 1 172 ? 4.695 39.125 14.203 1 94 172 SER B C 1
ATOM 4736 O O . SER B 1 172 ? 5.094 38.406 13.305 1 94 172 SER B O 1
ATOM 4738 N N . GLU B 1 173 ? 3.818 40.031 14.039 1 89.25 173 GLU B N 1
ATOM 4739 C CA . GLU B 1 173 ? 3.213 40.312 12.742 1 89.25 173 GLU B CA 1
ATOM 4740 C C . GLU B 1 173 ? 4.27 40.656 11.695 1 89.25 173 GLU B C 1
ATOM 4742 O O . GLU B 1 173 ? 4.121 40.344 10.516 1 89.25 173 GLU B O 1
ATOM 4747 N N . ARG B 1 174 ? 5.27 41.344 12.125 1 91.31 174 ARG B N 1
ATOM 4748 C CA . ARG B 1 174 ? 6.34 41.75 11.219 1 91.31 174 ARG B CA 1
ATOM 4749 C C . ARG B 1 174 ? 7.031 40.531 10.609 1 91.31 174 ARG B C 1
ATOM 4751 O O . ARG B 1 174 ? 7.465 40.562 9.453 1 91.31 174 ARG B O 1
ATOM 4758 N N . ASP B 1 175 ? 7.082 39.469 11.375 1 92.31 175 ASP B N 1
ATOM 4759 C CA . ASP B 1 175 ? 7.746 38.25 10.914 1 92.31 175 ASP B CA 1
ATOM 4760 C C . ASP B 1 175 ? 6.945 37.594 9.805 1 92.31 175 ASP B C 1
ATOM 4762 O O . ASP B 1 175 ? 7.469 36.75 9.078 1 92.31 175 ASP B O 1
ATOM 4766 N N . LEU B 1 176 ? 5.645 37.969 9.641 1 90.44 176 LEU B N 1
ATOM 4767 C CA . LEU B 1 176 ? 4.746 37.281 8.719 1 90.44 176 LEU B CA 1
ATOM 4768 C C . LEU B 1 176 ? 4.719 38 7.367 1 90.44 176 LEU B C 1
ATOM 4770 O O . LEU B 1 176 ? 4.098 37.5 6.418 1 90.44 176 LEU B O 1
ATOM 4774 N N . GLU B 1 177 ? 5.352 39.094 7.199 1 84.31 177 GLU B N 1
ATOM 4775 C CA . GLU B 1 177 ? 5.234 39.969 6.039 1 84.31 177 GLU B CA 1
ATOM 4776 C C . GLU B 1 177 ? 5.684 39.281 4.762 1 84.31 177 GLU B C 1
ATOM 4778 O O . GLU B 1 177 ? 5.129 39.5 3.688 1 84.31 177 GLU B O 1
ATOM 4783 N N . ARG B 1 178 ? 6.578 38.406 4.801 1 82.06 178 ARG B N 1
ATOM 4784 C CA . ARG B 1 178 ? 7.145 37.812 3.596 1 82.06 178 ARG B CA 1
ATOM 4785 C C . ARG B 1 178 ? 6.523 36.438 3.314 1 82.06 178 ARG B C 1
ATOM 4787 O O . ARG B 1 178 ? 6.914 35.75 2.365 1 82.06 178 ARG B O 1
ATOM 4794 N N . LEU B 1 179 ? 5.469 36.094 4.016 1 86.88 179 LEU B N 1
ATOM 4795 C CA . LEU B 1 179 ? 4.91 34.75 3.898 1 86.88 179 LEU B CA 1
ATOM 4796 C C . LEU B 1 179 ? 3.832 34.688 2.82 1 86.88 179 LEU B C 1
ATOM 4798 O O . LEU B 1 179 ? 3.201 35.719 2.52 1 86.88 179 LEU B O 1
ATOM 4802 N N . THR B 1 180 ? 3.664 33.5 2.25 1 82.19 180 THR B N 1
ATOM 4803 C CA . THR B 1 180 ? 2.543 33.219 1.354 1 82.19 180 THR B CA 1
ATOM 4804 C C . THR B 1 180 ? 1.232 33.156 2.133 1 82.19 180 THR B C 1
ATOM 4806 O O . THR B 1 180 ? 1.239 33.062 3.361 1 82.19 180 THR B O 1
ATOM 4809 N N . PHE B 1 181 ? 0.075 33.156 1.427 1 81.31 181 PHE B N 1
ATOM 4810 C CA . PHE B 1 181 ? -1.23 33.062 2.066 1 81.31 181 PHE B CA 1
ATOM 4811 C C . PHE B 1 181 ? -1.356 31.719 2.811 1 81.31 181 PHE B C 1
ATOM 4813 O O . PHE B 1 181 ? -1.88 31.688 3.926 1 81.31 181 PHE B O 1
ATOM 4820 N N . GLU B 1 182 ? -0.866 30.703 2.238 1 80.81 182 GLU B N 1
ATOM 4821 C CA . GLU B 1 182 ? -0.991 29.391 2.867 1 80.81 182 GLU B CA 1
ATOM 4822 C C . GLU B 1 182 ? -0.177 29.328 4.156 1 80.81 182 GLU B C 1
ATOM 4824 O O . GLU B 1 182 ? -0.625 28.75 5.148 1 80.81 182 GLU B O 1
ATOM 4829 N N . GLU B 1 183 ? 0.99 29.875 4.066 1 87.19 183 GLU B N 1
ATOM 4830 C CA . GLU B 1 183 ? 1.795 29.922 5.285 1 87.19 183 GLU B CA 1
ATOM 4831 C C . GLU B 1 183 ? 1.106 30.734 6.371 1 87.19 183 GLU B C 1
ATOM 4833 O O . GLU B 1 183 ? 1.083 30.328 7.539 1 87.19 183 GLU B O 1
ATOM 4838 N N . ARG B 1 184 ? 0.588 31.828 5.98 1 87.12 184 ARG B N 1
ATOM 4839 C CA . ARG B 1 184 ? -0.089 32.688 6.938 1 87.12 184 ARG B CA 1
ATOM 4840 C C . ARG B 1 184 ? -1.299 32 7.551 1 87.12 184 ARG B C 1
ATOM 4842 O O . ARG B 1 184 ? -1.597 32.188 8.734 1 87.12 184 ARG B O 1
ATOM 4849 N N . GLU B 1 185 ? -1.958 31.234 6.727 1 85.5 185 GLU B N 1
ATOM 4850 C CA . GLU B 1 185 ? -3.113 30.484 7.203 1 85.5 185 GLU B CA 1
ATOM 4851 C C . GLU B 1 185 ? -2.736 29.578 8.375 1 85.5 185 GLU B C 1
ATOM 4853 O O . GLU B 1 185 ? -3.547 29.344 9.273 1 85.5 185 GLU B O 1
ATOM 4858 N N . GLU B 1 186 ? -1.517 29.203 8.375 1 88.94 186 GLU B N 1
ATOM 4859 C CA . GLU B 1 186 ? -1.09 28.203 9.352 1 88.94 186 GLU B CA 1
ATOM 4860 C C . GLU B 1 186 ? -0.368 28.859 10.531 1 88.94 186 GLU B C 1
ATOM 4862 O O . GLU B 1 186 ? -0.293 28.281 11.617 1 88.94 186 GLU B O 1
ATOM 4867 N N . TYR B 1 187 ? 0.142 30.094 10.375 1 92.38 187 TYR B N 1
ATOM 4868 C CA . TYR B 1 187 ? 1.021 30.688 11.383 1 92.38 187 TYR B CA 1
ATOM 4869 C C . TYR B 1 187 ? 0.346 31.859 12.086 1 92.38 187 TYR B C 1
ATOM 4871 O O . TYR B 1 187 ? 0.494 32.031 13.297 1 92.38 187 TYR B O 1
ATOM 4879 N N . GLU B 1 188 ? -0.411 32.594 11.375 1 90.94 188 GLU B N 1
ATOM 4880 C CA . GLU B 1 188 ? -0.863 33.906 11.805 1 90.94 188 GLU B CA 1
ATOM 4881 C C . GLU B 1 188 ? -1.726 33.844 13.062 1 90.94 188 GLU B C 1
ATOM 4883 O O . GLU B 1 188 ? -1.61 34.656 13.961 1 90.94 188 GLU B O 1
ATOM 4888 N N . GLN B 1 189 ? -2.539 32.844 13.141 1 88.75 189 GLN B N 1
ATOM 4889 C CA . GLN B 1 189 ? -3.445 32.719 14.273 1 88.75 189 GLN B CA 1
ATOM 4890 C C . GLN B 1 189 ? -2.674 32.5 15.57 1 88.75 189 GLN B C 1
ATOM 4892 O O . GLN B 1 189 ? -3.062 33 16.625 1 88.75 189 GLN B O 1
ATOM 4897 N N . TYR B 1 190 ? -1.629 31.781 15.508 1 94.5 190 TYR B N 1
ATOM 4898 C CA . TYR B 1 190 ? -0.812 31.547 16.688 1 94.5 190 TYR B CA 1
ATOM 4899 C C . TYR B 1 190 ? -0.114 32.812 17.141 1 94.5 190 TYR B C 1
ATOM 4901 O O . TYR B 1 190 ? -0.084 33.125 18.328 1 94.5 190 TYR B O 1
ATOM 4909 N N . VAL B 1 191 ? 0.445 33.531 16.188 1 94.25 191 VAL B N 1
ATOM 4910 C CA . VAL B 1 191 ? 1.136 34.781 16.484 1 94.25 191 VAL B CA 1
ATOM 4911 C C . VAL B 1 191 ? 0.166 35.75 17.125 1 94.25 191 VAL B C 1
ATOM 4913 O O . VAL B 1 191 ? 0.522 36.469 18.078 1 94.25 191 VAL B O 1
ATOM 4916 N N . GLU B 1 192 ? -1.033 35.75 16.609 1 90.06 192 GLU B N 1
ATOM 4917 C CA . GLU B 1 192 ? -2.066 36.625 17.156 1 90.06 192 GLU B CA 1
ATOM 4918 C C . GLU B 1 192 ? -2.395 36.25 18.594 1 90.06 192 GLU B C 1
ATOM 4920 O O . GLU B 1 192 ? -2.779 37.094 19.391 1 90.06 192 GLU B O 1
ATOM 4925 N N . MET B 1 193 ? -2.215 35.031 18.953 1 91.88 193 MET B N 1
ATOM 4926 C CA . MET B 1 193 ? -2.465 34.531 20.297 1 91.88 193 MET B CA 1
ATOM 4927 C C . MET B 1 193 ? -1.27 34.781 21.203 1 91.88 193 MET B C 1
ATOM 4929 O O . MET B 1 193 ? -1.325 34.531 22.406 1 91.88 193 MET B O 1
ATOM 4933 N N . GLY B 1 194 ? -0.214 35.281 20.641 1 94.44 194 GLY B N 1
ATOM 4934 C CA . GLY B 1 194 ? 0.993 35.562 21.406 1 94.44 194 GLY B CA 1
ATOM 4935 C C . GLY B 1 194 ? 1.902 34.344 21.531 1 94.44 194 GLY B C 1
ATOM 4936 O O . GLY B 1 194 ? 2.738 34.281 22.438 1 94.44 194 GLY B O 1
ATOM 4937 N N . VAL B 1 195 ? 1.677 33.375 20.688 1 96.94 195 VAL B N 1
ATOM 4938 C CA . VAL B 1 195 ? 2.459 32.156 20.734 1 96.94 195 VAL B CA 1
ATOM 4939 C C . VAL B 1 195 ? 3.445 32.125 19.562 1 96.94 195 VAL B C 1
ATOM 4941 O O . VAL B 1 195 ? 3.086 32.438 18.438 1 96.94 195 VAL B O 1
ATOM 4944 N N . THR B 1 196 ? 4.684 31.766 19.859 1 97.75 196 THR B N 1
ATOM 4945 C CA . THR B 1 196 ? 5.719 31.672 18.844 1 97.75 196 THR B CA 1
ATOM 4946 C C . THR B 1 196 ? 5.516 30.438 17.969 1 97.75 196 THR B C 1
ATOM 4948 O O . THR B 1 196 ? 5.18 29.359 18.484 1 97.75 196 THR B O 1
ATOM 4951 N N . VAL B 1 197 ? 5.73 30.594 16.672 1 97.38 197 VAL B N 1
ATOM 4952 C CA . VAL B 1 197 ? 5.617 29.5 15.719 1 97.38 197 VAL B CA 1
ATOM 4953 C C . VAL B 1 197 ? 6.949 29.297 15 1 97.38 197 VAL B C 1
ATOM 4955 O O . VAL B 1 197 ? 7.617 30.281 14.641 1 97.38 197 VAL B O 1
ATOM 4958 N N . LEU B 1 198 ? 7.324 28.047 14.914 1 97.56 198 LEU B N 1
ATOM 4959 C CA . LEU B 1 198 ? 8.516 27.734 14.133 1 97.56 198 LEU B CA 1
ATOM 4960 C C . LEU B 1 198 ? 8.18 26.766 12.992 1 97.56 198 LEU B C 1
ATOM 4962 O O . LEU B 1 198 ? 7.281 25.938 13.125 1 97.56 198 LEU B O 1
ATOM 4966 N N . ALA B 1 199 ? 8.859 26.906 11.898 1 96.31 199 ALA B N 1
ATOM 4967 C CA . ALA B 1 199 ? 8.836 26 10.75 1 96.31 199 ALA B CA 1
ATOM 4968 C C . ALA B 1 199 ? 10.133 26.094 9.953 1 96.31 199 ALA B C 1
ATOM 4970 O O . ALA B 1 199 ? 11 26.906 10.258 1 96.31 199 ALA B O 1
ATOM 4971 N N . GLY B 1 200 ? 10.312 25.234 9.008 1 95 200 GLY B N 1
ATOM 4972 C CA . GLY B 1 200 ? 11.5 25.297 8.164 1 95 200 GLY B CA 1
ATOM 4973 C C . GLY B 1 200 ? 11.672 24.062 7.293 1 95 200 GLY B C 1
ATOM 4974 O O . GLY B 1 200 ? 10.703 23.375 6.977 1 95 200 GLY B O 1
ATOM 4975 N N . VAL B 1 201 ? 12.945 23.969 6.875 1 94.44 201 VAL B N 1
ATOM 4976 C CA . VAL B 1 201 ? 13.289 22.875 5.977 1 94.44 201 VAL B CA 1
ATOM 4977 C C . VAL B 1 201 ? 14.07 21.797 6.738 1 94.44 201 VAL B C 1
ATOM 4979 O O . VAL B 1 201 ? 13.938 20.609 6.461 1 94.44 201 VAL B O 1
ATOM 4982 N N . ASP B 1 202 ? 14.867 22.219 7.695 1 96.56 202 ASP B N 1
ATOM 4983 C CA . ASP B 1 202 ? 15.664 21.328 8.523 1 96.56 202 ASP B CA 1
ATOM 4984 C C . ASP B 1 202 ? 15.117 21.266 9.945 1 96.56 202 ASP B C 1
ATOM 4986 O O . ASP B 1 202 ? 15.43 22.125 10.773 1 96.56 202 ASP B O 1
ATOM 4990 N N . TYR B 1 203 ? 14.516 20.188 10.297 1 98.06 203 TYR B N 1
ATOM 4991 C CA . TYR B 1 203 ? 13.75 20.141 11.539 1 98.06 203 TYR B CA 1
ATOM 4992 C C . TYR B 1 203 ? 14.648 19.766 12.711 1 98.06 203 TYR B C 1
ATOM 4994 O O . TYR B 1 203 ? 14.234 19.859 13.867 1 98.06 203 TYR B O 1
ATOM 5002 N N . GLY B 1 204 ? 15.891 19.297 12.414 1 98 204 GLY B N 1
ATOM 5003 C CA . GLY B 1 204 ? 16.859 19.266 13.492 1 98 204 GLY B CA 1
ATOM 5004 C C . GLY B 1 204 ? 17.172 20.641 14.047 1 98 204 GLY B C 1
ATOM 5005 O O . GLY B 1 204 ? 17.234 20.828 15.266 1 98 204 GLY B O 1
ATOM 5006 N N . VAL B 1 205 ? 17.344 21.547 13.148 1 97.69 205 VAL B N 1
ATOM 5007 C CA . VAL B 1 205 ? 17.625 22.922 13.531 1 97.69 205 VAL B CA 1
ATOM 5008 C C . VAL B 1 205 ? 16.375 23.562 14.148 1 97.69 205 VAL B C 1
ATOM 5010 O O . VAL B 1 205 ? 16.453 24.234 15.172 1 97.69 205 VAL B O 1
ATOM 5013 N N . VAL B 1 206 ? 15.18 23.312 13.57 1 98.25 206 VAL B N 1
ATOM 5014 C CA . VAL B 1 206 ? 13.914 23.844 14.07 1 98.25 206 VAL B CA 1
ATOM 5015 C C . VAL B 1 206 ? 13.695 23.391 15.508 1 98.25 206 VAL B C 1
ATOM 5017 O O . VAL B 1 206 ? 13.281 24.188 16.359 1 98.25 206 VAL B O 1
ATOM 5020 N N . LEU B 1 207 ? 13.992 22.109 15.734 1 98.69 207 LEU B N 1
ATOM 5021 C CA . LEU B 1 207 ? 13.805 21.562 17.078 1 98.69 207 LEU B CA 1
ATOM 5022 C C . LEU B 1 207 ? 14.688 22.281 18.094 1 98.69 207 LEU B C 1
ATOM 5024 O O . LEU B 1 207 ? 14.227 22.641 19.172 1 98.69 207 LEU B O 1
ATOM 5028 N N . ARG B 1 208 ? 15.961 22.516 17.75 1 98.25 208 ARG B N 1
ATOM 5029 C CA . ARG B 1 208 ? 16.891 23.188 18.656 1 98.25 208 ARG B CA 1
ATOM 5030 C C . ARG B 1 208 ? 16.406 24.609 18.984 1 98.25 208 ARG B C 1
ATOM 5032 O O . ARG B 1 208 ? 16.5 25.047 20.125 1 98.25 208 ARG B O 1
ATOM 5039 N N . GLU B 1 209 ? 15.906 25.266 18.016 1 98.25 209 GLU B N 1
ATOM 5040 C CA . GLU B 1 209 ? 15.391 26.609 18.234 1 98.25 209 GLU B CA 1
ATOM 5041 C C . GLU B 1 209 ? 14.133 26.594 19.078 1 98.25 209 GLU B C 1
ATOM 5043 O O . GLU B 1 209 ? 13.953 27.438 19.969 1 98.25 209 GLU B O 1
ATOM 5048 N N . ALA B 1 210 ? 13.242 25.625 18.812 1 98.62 210 ALA B N 1
ATOM 5049 C CA . ALA B 1 210 ? 12 25.516 19.578 1 98.62 210 ALA B CA 1
ATOM 5050 C C . ALA B 1 210 ? 12.273 25.266 21.047 1 98.62 210 ALA B C 1
ATOM 5052 O O . ALA B 1 210 ? 11.586 25.812 21.922 1 98.62 210 ALA B O 1
ATOM 5053 N N . GLU B 1 211 ? 13.258 24.484 21.297 1 98.5 211 GLU B N 1
ATOM 5054 C CA . GLU B 1 211 ? 13.617 24.109 22.656 1 98.5 211 GLU B CA 1
ATOM 5055 C C . GLU B 1 211 ? 14.078 25.312 23.469 1 98.5 211 GLU B C 1
ATOM 5057 O O . GLU B 1 211 ? 13.969 25.328 24.703 1 98.5 211 GLU B O 1
ATOM 5062 N N . LYS B 1 212 ? 14.555 26.344 22.766 1 97.69 212 LYS B N 1
ATOM 5063 C CA . LYS B 1 212 ? 15.023 27.562 23.422 1 97.69 212 LYS B CA 1
ATOM 5064 C C . LYS B 1 212 ? 13.867 28.5 23.719 1 97.69 212 LYS B C 1
ATOM 5066 O O . LYS B 1 212 ? 13.961 29.344 24.625 1 97.69 212 LYS B O 1
ATOM 5071 N N . VAL B 1 213 ? 12.828 28.344 23.031 1 96.56 213 VAL B N 1
ATOM 5072 C CA . VAL B 1 213 ? 11.773 29.359 23.016 1 96.56 213 VAL B CA 1
ATOM 5073 C C . VAL B 1 213 ? 10.688 28.984 24.016 1 96.56 213 VAL B C 1
ATOM 5075 O O . VAL B 1 213 ? 10.156 29.859 24.703 1 96.56 213 VAL B O 1
ATOM 5078 N N . GLY B 1 214 ? 10.383 27.75 24.094 1 96.88 214 GLY B N 1
ATOM 5079 C CA . GLY B 1 214 ? 9.258 27.328 24.922 1 96.88 214 GLY B CA 1
ATOM 5080 C C . GLY B 1 214 ? 9.602 26.172 25.859 1 96.88 214 GLY B C 1
ATOM 5081 O O . GLY B 1 214 ? 10.703 25.609 25.781 1 96.88 214 GLY B O 1
ATOM 5082 N N . ASP B 1 215 ? 8.609 25.859 26.75 1 98 215 ASP B N 1
ATOM 5083 C CA . ASP B 1 215 ? 8.828 24.766 27.672 1 98 215 ASP B CA 1
ATOM 5084 C C . ASP B 1 215 ? 7.969 23.562 27.312 1 98 215 ASP B C 1
ATOM 5086 O O . ASP B 1 215 ? 8.18 22.453 27.828 1 98 215 ASP B O 1
ATOM 5090 N N . VAL B 1 216 ? 7.008 23.703 26.391 1 98.62 216 VAL B N 1
ATOM 5091 C CA . VAL B 1 216 ? 6.246 22.625 25.781 1 98.62 216 VAL B CA 1
ATOM 5092 C C . VAL B 1 216 ? 6.184 22.844 24.266 1 98.62 216 VAL B C 1
ATOM 5094 O O . VAL B 1 216 ? 5.832 23.922 23.797 1 98.62 216 VAL B O 1
ATOM 5097 N N . ILE B 1 217 ? 6.527 21.844 23.5 1 98.81 217 ILE B N 1
ATOM 5098 C CA . ILE B 1 217 ? 6.43 21.922 22.047 1 98.81 217 ILE B CA 1
ATOM 5099 C C . ILE B 1 217 ? 5.102 21.328 21.578 1 98.81 217 ILE B C 1
ATOM 5101 O O . ILE B 1 217 ? 4.77 20.188 21.922 1 98.81 217 ILE B O 1
ATOM 5105 N N . VAL B 1 218 ? 4.324 22.078 20.906 1 98.75 218 VAL B N 1
ATOM 5106 C CA . VAL B 1 218 ? 3.115 21.594 20.25 1 98.75 218 VAL B CA 1
ATOM 5107 C C . VAL B 1 218 ? 3.393 21.359 18.766 1 98.75 218 VAL B C 1
ATOM 5109 O O . VAL B 1 218 ? 3.613 22.312 18.016 1 98.75 218 VAL B O 1
ATOM 5112 N N . TRP B 1 219 ? 3.459 20.094 18.391 1 98.56 219 TRP B N 1
ATOM 5113 C CA . TRP B 1 219 ? 3.6 19.734 16.984 1 98.56 219 TRP B CA 1
ATOM 5114 C C . TRP B 1 219 ? 2.258 19.828 16.266 1 98.56 219 TRP B C 1
ATOM 5116 O O . TRP B 1 219 ? 1.356 19.031 16.516 1 98.56 219 TRP B O 1
ATOM 5126 N N . ASP B 1 220 ? 2.102 20.781 15.406 1 97.12 220 ASP B N 1
ATOM 5127 C CA . ASP B 1 220 ? 0.925 20.906 14.547 1 97.12 220 ASP B CA 1
ATOM 5128 C C . ASP B 1 220 ? 1.189 20.312 13.164 1 97.12 220 ASP B C 1
ATOM 5130 O O . ASP B 1 220 ? 1.706 21 12.281 1 97.12 220 ASP B O 1
ATOM 5134 N N . GLY B 1 221 ? 0.727 19.141 12.977 1 93.75 221 GLY B N 1
ATOM 5135 C CA . GLY B 1 221 ? 1.058 18.344 11.805 1 93.75 221 GLY B CA 1
ATOM 5136 C C . GLY B 1 221 ? 0.494 18.906 10.516 1 93.75 221 GLY B C 1
ATOM 5137 O O . GLY B 1 221 ? -0.396 19.75 10.547 1 93.75 221 GLY B O 1
ATOM 5138 N N . GLY B 1 222 ? 1.067 18.453 9.414 1 89.88 222 GLY B N 1
ATOM 5139 C CA . GLY B 1 222 ? 0.61 18.797 8.078 1 89.88 222 GLY B CA 1
ATOM 5140 C C . GLY B 1 222 ? -0.031 17.625 7.348 1 89.88 222 GLY B C 1
ATOM 5141 O O . GLY B 1 222 ? 0.465 16.5 7.41 1 89.88 222 GLY B O 1
ATOM 5142 N N . ASN B 1 223 ? -1.104 18.031 6.668 1 87.56 223 ASN B N 1
ATOM 5143 C CA . ASN B 1 223 ? -1.886 16.969 6.043 1 87.56 223 ASN B CA 1
ATOM 5144 C C . ASN B 1 223 ? -2.26 15.875 7.047 1 87.56 223 ASN B C 1
ATOM 5146 O O . ASN B 1 223 ? -2.916 16.156 8.055 1 87.56 223 ASN B O 1
ATOM 5150 N N . ASN B 1 224 ? -1.912 14.727 6.797 1 95 224 ASN B N 1
ATOM 5151 C CA . ASN B 1 224 ? -2.104 13.625 7.738 1 95 224 ASN B CA 1
ATOM 5152 C C . ASN B 1 224 ? -0.794 12.898 8.023 1 95 224 ASN B C 1
ATOM 5154 O O . ASN B 1 224 ? -0.795 11.695 8.305 1 95 224 ASN B O 1
ATOM 5158 N N . ASP B 1 225 ? 0.339 13.625 7.953 1 96.56 225 ASP B N 1
ATOM 5159 C CA . ASP B 1 225 ? 1.645 13.031 8.219 1 96.56 225 ASP B CA 1
ATOM 5160 C C . ASP B 1 225 ? 1.814 12.719 9.703 1 96.56 225 ASP B C 1
ATOM 5162 O O . ASP B 1 225 ? 1.161 13.336 10.555 1 96.56 225 ASP B O 1
ATOM 5166 N N . PHE B 1 226 ? 2.633 11.711 10.031 1 97.56 226 PHE B N 1
ATOM 5167 C CA . PHE B 1 226 ? 2.967 11.492 11.438 1 97.56 226 PHE B CA 1
ATOM 5168 C C . PHE B 1 226 ? 4.086 12.43 11.875 1 97.56 226 PHE B C 1
ATOM 5170 O O . PHE B 1 226 ? 4.797 12.992 11.039 1 97.56 226 PHE B O 1
ATOM 5177 N N . PRO B 1 227 ? 4.289 12.695 13.156 1 98 227 PRO B N 1
ATOM 5178 C CA . PRO B 1 227 ? 5.148 13.781 13.633 1 98 227 PRO B CA 1
ATOM 5179 C C . PRO B 1 227 ? 6.621 13.555 13.305 1 98 227 PRO B C 1
ATOM 5181 O O . PRO B 1 227 ? 7.055 12.406 13.156 1 98 227 PRO B O 1
ATOM 5184 N N . PHE B 1 228 ? 7.324 14.672 13.203 1 98.5 228 PHE B N 1
ATOM 5185 C CA . PHE B 1 228 ? 8.773 14.625 13.039 1 98.5 228 PHE B CA 1
ATOM 5186 C C . PHE B 1 228 ? 9.469 14.469 14.391 1 98.5 228 PHE B C 1
ATOM 5188 O O . PHE B 1 228 ? 10.602 13.984 14.453 1 98.5 228 PHE B O 1
ATOM 5195 N N . PHE B 1 229 ? 8.781 14.961 15.445 1 98.75 229 PHE B N 1
ATOM 5196 C CA . PHE B 1 229 ? 9.305 14.852 16.797 1 98.75 229 PHE B CA 1
ATOM 5197 C C . PHE B 1 229 ? 8.594 13.734 17.562 1 98.75 229 PHE B C 1
ATOM 5199 O O . PHE B 1 229 ? 7.379 13.57 17.453 1 98.75 229 PHE B O 1
ATOM 5206 N N . ARG B 1 230 ? 9.328 12.922 18.281 1 98.38 230 ARG B N 1
ATOM 5207 C CA . ARG B 1 230 ? 8.695 11.906 19.109 1 98.38 230 ARG B CA 1
ATOM 5208 C C . ARG B 1 230 ? 7.727 12.539 20.109 1 98.38 230 ARG B C 1
ATOM 5210 O O . ARG B 1 230 ? 8.133 13.328 20.969 1 98.38 230 ARG B O 1
ATOM 5217 N N . PRO B 1 231 ? 6.539 12.188 20.047 1 98.38 231 PRO B N 1
ATOM 5218 C CA . PRO B 1 231 ? 5.574 12.812 20.953 1 98.38 231 PRO B CA 1
ATOM 5219 C C . PRO B 1 231 ? 5.512 12.133 22.328 1 98.38 231 PRO B C 1
ATOM 5221 O O . PRO B 1 231 ? 5.715 10.922 22.422 1 98.38 231 PRO B O 1
ATOM 5224 N N . ASN B 1 232 ? 5.223 12.922 23.312 1 98.5 232 ASN B N 1
ATOM 5225 C CA . ASN B 1 232 ? 4.844 12.391 24.609 1 98.5 232 ASN B CA 1
ATOM 5226 C C . ASN B 1 232 ? 3.354 12.078 24.672 1 98.5 232 ASN B C 1
ATOM 5228 O O . ASN B 1 232 ? 2.928 11.227 25.469 1 98.5 232 ASN B O 1
ATOM 5232 N N . TYR B 1 233 ? 2.6 12.727 23.938 1 98.69 233 TYR B N 1
ATOM 5233 C CA . TYR B 1 233 ? 1.155 12.578 23.797 1 98.69 233 TYR B CA 1
ATOM 5234 C C . TYR B 1 233 ? 0.686 13 22.406 1 98.69 233 TYR B C 1
ATOM 5236 O O . TYR B 1 233 ? 1.146 14.008 21.875 1 98.69 233 TYR B O 1
ATOM 5244 N N . MET B 1 234 ? -0.169 12.188 21.797 1 98.62 234 MET B N 1
ATOM 5245 C CA . MET B 1 234 ? -0.565 12.453 20.422 1 98.62 234 MET B CA 1
ATOM 5246 C C . MET B 1 234 ? -2.082 12.383 20.266 1 98.62 234 MET B C 1
ATOM 5248 O O . MET B 1 234 ? -2.699 11.367 20.594 1 98.62 234 MET B O 1
ATOM 5252 N N . VAL B 1 235 ? -2.65 13.477 19.812 1 98.81 235 VAL B N 1
ATOM 5253 C CA . VAL B 1 235 ? -4.059 13.547 19.438 1 98.81 235 VAL B CA 1
ATOM 5254 C C . VAL B 1 235 ? -4.203 13.438 17.922 1 98.81 235 VAL B C 1
ATOM 5256 O O . VAL B 1 235 ? -3.484 14.102 17.172 1 98.81 235 VAL B O 1
ATOM 5259 N N . VAL B 1 236 ? -5.086 12.57 17.484 1 98.88 236 VAL B N 1
ATOM 5260 C CA . VAL B 1 236 ? -5.355 12.43 16.062 1 98.88 236 VAL B CA 1
ATOM 5261 C C . VAL B 1 236 ? -6.793 12.867 15.766 1 98.88 236 VAL B C 1
ATOM 5263 O O . VAL B 1 236 ? -7.734 12.406 16.422 1 98.88 236 VAL B O 1
ATOM 5266 N N . VAL B 1 237 ? -6.906 13.758 14.805 1 98.69 237 VAL B N 1
ATOM 5267 C CA . VAL B 1 237 ? -8.211 14.289 14.43 1 98.69 237 VAL B CA 1
ATOM 5268 C C . VAL B 1 237 ? -8.727 13.555 13.188 1 98.69 237 VAL B C 1
ATOM 5270 O O . VAL B 1 237 ? -7.996 13.375 12.211 1 98.69 237 VAL B O 1
ATOM 5273 N N . THR B 1 238 ? -9.93 13.062 13.258 1 98.25 238 THR B N 1
ATOM 5274 C CA . THR B 1 238 ? -10.562 12.414 12.109 1 98.25 238 THR B CA 1
ATOM 5275 C C . THR B 1 238 ? -11.906 13.062 11.797 1 98.25 238 THR B C 1
ATOM 5277 O O . THR B 1 238 ? -12.555 13.625 12.68 1 98.25 238 THR B O 1
ATOM 5280 N N . ASP B 1 239 ? -12.297 13.086 10.555 1 94.69 239 ASP B N 1
ATOM 5281 C CA . ASP B 1 239 ? -13.492 13.734 10.023 1 94.69 239 ASP B CA 1
ATOM 5282 C C . ASP B 1 239 ? -14.641 12.742 9.898 1 94.69 239 ASP B C 1
ATOM 5284 O O . ASP B 1 239 ? -14.602 11.836 9.07 1 94.69 239 ASP B O 1
ATOM 5288 N N . ALA B 1 240 ? -15.711 12.938 10.617 1 96.12 240 ALA B N 1
ATOM 5289 C CA . ALA B 1 240 ? -16.844 12.023 10.625 1 96.12 240 ALA B CA 1
ATOM 5290 C C . ALA B 1 240 ? -17.5 11.953 9.25 1 96.12 240 ALA B C 1
ATOM 5292 O O . ALA B 1 240 ? -18.172 10.969 8.93 1 96.12 240 ALA B O 1
ATOM 5293 N N . ARG B 1 241 ? -17.328 12.961 8.414 1 91.19 241 ARG B N 1
ATOM 5294 C CA . ARG B 1 241 ? -17.922 12.992 7.086 1 91.19 241 ARG B CA 1
ATOM 5295 C C . ARG B 1 241 ? -17.203 12.047 6.133 1 91.19 241 ARG B C 1
ATOM 5297 O O . ARG B 1 241 ? -17.719 11.742 5.051 1 91.19 241 ARG B O 1
ATOM 5304 N N . ARG B 1 242 ? -16.078 11.602 6.484 1 93.12 242 ARG B N 1
ATOM 5305 C CA . ARG B 1 242 ? -15.289 10.695 5.656 1 93.12 242 ARG B CA 1
ATOM 5306 C C . ARG B 1 242 ? -15.055 9.367 6.363 1 93.12 242 ARG B C 1
ATOM 5308 O O . ARG B 1 242 ? -13.93 8.875 6.426 1 93.12 242 ARG B O 1
ATOM 5315 N N . ALA B 1 243 ? -16.141 8.844 6.82 1 96.5 243 ALA B N 1
ATOM 5316 C CA . ALA B 1 243 ? -16.062 7.586 7.555 1 96.5 243 ALA B CA 1
ATOM 5317 C C . ALA B 1 243 ? -15.359 6.512 6.734 1 96.5 243 ALA B C 1
ATOM 5319 O O . ALA B 1 243 ? -15.688 6.305 5.562 1 96.5 243 ALA B O 1
ATOM 5320 N N . GLY B 1 244 ? -14.43 5.922 7.309 1 97.12 244 GLY B N 1
ATOM 5321 C CA . GLY B 1 244 ? -13.664 4.887 6.633 1 97.12 244 GLY B CA 1
ATOM 5322 C C . GLY B 1 244 ? -12.242 5.316 6.297 1 97.12 244 GLY B C 1
ATOM 5323 O O . GLY B 1 244 ? -11.344 4.48 6.195 1 97.12 244 GLY B O 1
ATOM 5324 N N . HIS B 1 245 ? -11.984 6.617 6.18 1 95.81 245 HIS B N 1
ATOM 5325 C CA . HIS B 1 245 ? -10.664 7.105 5.789 1 95.81 245 HIS B CA 1
ATOM 5326 C C . HIS B 1 245 ? -9.664 6.965 6.93 1 95.81 245 HIS B C 1
ATOM 5328 O O . HIS B 1 245 ? -8.453 6.938 6.699 1 95.81 245 HIS B O 1
ATOM 5334 N N . GLU B 1 246 ? -10.188 6.824 8.156 1 98 246 GLU B N 1
ATOM 5335 C CA . GLU B 1 246 ? -9.289 6.68 9.297 1 98 246 GLU B CA 1
ATOM 5336 C C . GLU B 1 246 ? -8.578 5.332 9.273 1 98 246 GLU B C 1
ATOM 5338 O O . GLU B 1 246 ? -7.547 5.156 9.938 1 98 246 GLU B O 1
ATOM 5343 N N . VAL B 1 247 ? -9.086 4.398 8.453 1 98.12 247 VAL B N 1
ATOM 5344 C CA . VAL B 1 247 ? -8.43 3.109 8.266 1 98.12 247 VAL B CA 1
ATOM 5345 C C . VAL B 1 247 ? -8.227 2.844 6.777 1 98.12 247 VAL B C 1
ATOM 5347 O O . VAL B 1 247 ? -8.117 1.689 6.355 1 98.12 247 VAL B O 1
ATOM 5350 N N . GLY B 1 248 ? -8.234 3.844 6.023 1 97.75 248 GLY B N 1
ATOM 5351 C CA . GLY B 1 248 ? -8.156 3.672 4.582 1 97.75 248 GLY B CA 1
ATOM 5352 C C . GLY B 1 248 ? -7.172 4.625 3.924 1 97.75 248 GLY B C 1
ATOM 5353 O O . GLY B 1 248 ? -7.098 4.695 2.695 1 97.75 248 GLY B O 1
ATOM 5354 N N . SER B 1 249 ? -6.434 5.379 4.773 1 97.56 249 SER B N 1
ATOM 5355 C CA . SER B 1 249 ? -5.523 6.375 4.223 1 97.56 249 SER B CA 1
ATOM 5356 C C . SER B 1 249 ? -4.129 6.242 4.824 1 97.56 249 SER B C 1
ATOM 5358 O O . SER B 1 249 ? -3.963 5.648 5.895 1 97.56 249 SER B O 1
ATOM 5360 N N . PHE B 1 250 ? -3.107 6.695 4.117 1 98.31 250 PHE B N 1
ATOM 5361 C CA . PHE B 1 250 ? -1.715 6.703 4.547 1 98.31 250 PHE B CA 1
ATOM 5362 C C . PHE B 1 250 ? -1.202 8.133 4.691 1 98.31 250 PHE B C 1
ATOM 5364 O O . PHE B 1 250 ? -1.365 8.953 3.781 1 98.31 250 PHE B O 1
ATOM 5371 N N . PRO B 1 251 ? -0.633 8.453 5.77 1 98.44 251 PRO B N 1
ATOM 5372 C CA . PRO B 1 251 ? -0.463 7.582 6.934 1 98.44 251 PRO B CA 1
ATOM 5373 C C . PRO B 1 251 ? -1.528 7.809 8 1 98.44 251 PRO B C 1
ATOM 5375 O O . PRO B 1 251 ? -1.219 7.816 9.195 1 98.44 251 PRO B O 1
ATOM 5378 N N . GLY B 1 252 ? -2.754 8.133 7.535 1 98.31 252 GLY B N 1
ATOM 5379 C CA . GLY B 1 252 ? -3.848 8.352 8.469 1 98.31 252 GLY B CA 1
ATOM 5380 C C . GLY B 1 252 ? -4.02 7.215 9.461 1 98.31 252 GLY B C 1
ATOM 5381 O O . GLY B 1 252 ? -4.168 7.449 10.664 1 98.31 252 GLY B O 1
ATOM 5382 N N . GLU B 1 253 ? -3.982 5.992 8.992 1 98.75 253 GLU B N 1
ATOM 5383 C CA . GLU B 1 253 ? -4.145 4.848 9.883 1 98.75 253 GLU B CA 1
ATOM 5384 C C . GLU B 1 253 ? -2.932 4.68 10.797 1 98.75 253 GLU B C 1
ATOM 5386 O O . GLU B 1 253 ? -3.061 4.219 11.93 1 98.75 253 GLU B O 1
ATOM 5391 N N . VAL B 1 254 ? -1.724 5.008 10.336 1 98.69 254 VAL B N 1
ATOM 5392 C CA . VAL B 1 254 ? -0.551 5.004 11.203 1 98.69 254 VAL B CA 1
ATOM 5393 C C . VAL B 1 254 ? -0.793 5.918 12.406 1 98.69 254 VAL B C 1
ATOM 5395 O O . VAL B 1 254 ? -0.583 5.52 13.555 1 98.69 254 VAL B O 1
ATOM 5398 N N . ASN B 1 255 ? -1.271 7.152 12.055 1 98.69 255 ASN B N 1
ATOM 5399 C CA . ASN B 1 255 ? -1.593 8.102 13.109 1 98.69 255 ASN B CA 1
ATOM 5400 C C . ASN B 1 255 ? -2.619 7.535 14.086 1 98.69 255 ASN B C 1
ATOM 5402 O O . ASN B 1 255 ? -2.457 7.648 15.305 1 98.69 255 ASN B O 1
ATOM 5406 N N . LEU B 1 256 ? -3.658 6.969 13.547 1 98.75 256 LEU B N 1
ATOM 5407 C CA . LEU B 1 256 ? -4.715 6.406 14.383 1 98.75 256 LEU B CA 1
ATOM 5408 C C . LEU B 1 256 ? -4.156 5.352 15.328 1 98.75 256 LEU B C 1
ATOM 5410 O O . LEU B 1 256 ? -4.492 5.336 16.516 1 98.75 256 LEU B O 1
ATOM 5414 N N . ARG B 1 257 ? -3.311 4.504 14.836 1 98.44 257 ARG B N 1
ATOM 5415 C CA . ARG B 1 257 ? -2.746 3.41 15.617 1 98.44 257 ARG B CA 1
ATOM 5416 C C . ARG B 1 257 ? -1.804 3.939 16.688 1 98.44 257 ARG B C 1
ATOM 5418 O O . ARG B 1 257 ? -1.67 3.338 17.766 1 98.44 257 ARG B O 1
ATOM 5425 N N . LEU B 1 258 ? -1.191 5.09 16.484 1 98.12 258 LEU B N 1
ATOM 5426 C CA . LEU B 1 258 ? -0.211 5.664 17.391 1 98.12 258 LEU B CA 1
ATOM 5427 C C . LEU B 1 258 ? -0.886 6.594 18.406 1 98.12 258 LEU B C 1
ATOM 5429 O O . LEU B 1 258 ? -0.281 6.969 19.406 1 98.12 258 LEU B O 1
ATOM 5433 N N . ALA B 1 259 ? -2.105 6.934 18.234 1 98.56 259 ALA B N 1
ATOM 5434 C CA . ALA B 1 259 ? -2.809 8 18.938 1 98.56 259 ALA B CA 1
ATOM 5435 C C . ALA B 1 259 ? -3.004 7.637 20.406 1 98.56 259 ALA B C 1
ATOM 5437 O O . ALA B 1 259 ? -3.291 6.484 20.75 1 98.56 259 ALA B O 1
ATOM 5438 N N . ASP B 1 260 ? -2.869 8.617 21.25 1 98.69 260 ASP B N 1
ATOM 5439 C CA . ASP B 1 260 ? -3.334 8.5 22.625 1 98.69 260 ASP B CA 1
ATOM 5440 C C . ASP B 1 260 ? -4.812 8.875 22.734 1 98.69 260 ASP B C 1
ATOM 5442 O O . ASP B 1 260 ? -5.523 8.352 23.609 1 98.69 260 ASP B O 1
ATOM 5446 N N . ALA B 1 261 ? -5.234 9.742 21.891 1 98.88 261 ALA B N 1
ATOM 5447 C CA . ALA B 1 261 ? -6.625 10.195 21.828 1 98.88 261 ALA B CA 1
ATOM 5448 C C . ALA B 1 261 ? -7.039 10.508 20.406 1 98.88 261 ALA B C 1
ATOM 5450 O O . ALA B 1 261 ? -6.211 10.922 19.578 1 98.88 261 ALA B O 1
ATOM 5451 N N . VAL B 1 262 ? -8.305 10.258 20.125 1 98.88 262 VAL B N 1
ATOM 5452 C CA . VAL B 1 262 ? -8.883 10.547 18.812 1 98.88 262 VAL B CA 1
ATOM 5453 C C . VAL B 1 262 ? -10.023 11.547 18.953 1 98.88 262 VAL B C 1
ATOM 5455 O O . VAL B 1 262 ? -10.922 11.359 19.781 1 98.88 262 VAL B O 1
ATOM 5458 N N . VAL B 1 263 ? -9.938 12.625 18.219 1 98.88 263 VAL B N 1
ATOM 5459 C CA . VAL B 1 263 ? -11.023 13.602 18.156 1 98.88 263 VAL B CA 1
ATOM 5460 C C . VAL B 1 263 ? -11.766 13.453 16.828 1 98.88 263 VAL B C 1
ATOM 5462 O O . VAL B 1 263 ? -11.203 13.695 15.758 1 98.88 263 VAL B O 1
ATOM 5465 N N . ILE B 1 264 ? -13.008 13.023 16.938 1 98.69 264 ILE B N 1
ATOM 5466 C CA . ILE B 1 264 ? -13.875 12.938 15.766 1 98.69 264 ILE B CA 1
ATOM 5467 C C . ILE B 1 264 ? -14.625 14.258 15.578 1 98.69 264 ILE B C 1
ATOM 5469 O O . ILE B 1 264 ? -15.445 14.633 16.406 1 98.69 264 ILE B O 1
ATOM 5473 N N . THR B 1 265 ? -14.32 14.945 14.492 1 96.56 265 THR B N 1
ATOM 5474 C CA . THR B 1 265 ? -14.938 16.25 14.258 1 96.56 265 THR B CA 1
ATOM 5475 C C . THR B 1 265 ? -16.094 16.125 13.273 1 96.56 265 THR B C 1
ATOM 5477 O O . THR B 1 265 ? -16.25 15.102 12.609 1 96.56 265 THR B O 1
ATOM 5480 N N . LYS B 1 266 ? -16.922 17.188 13.242 1 92.06 266 LYS B N 1
ATOM 5481 C CA . LYS B 1 266 ? -18.031 17.344 12.312 1 92.06 266 LYS B CA 1
ATOM 5482 C C . LYS B 1 266 ? -19.062 16.234 12.508 1 92.06 266 LYS B C 1
ATOM 5484 O O . LYS B 1 266 ? -19.625 15.719 11.547 1 92.06 266 LYS B O 1
ATOM 5489 N N . VAL B 1 267 ? -19.234 15.867 13.711 1 95.5 267 VAL B N 1
ATOM 5490 C CA . VAL B 1 267 ? -20.141 14.805 14.102 1 95.5 267 VAL B CA 1
ATOM 5491 C C . VAL B 1 267 ? -21.578 15.18 13.719 1 95.5 267 VAL B C 1
ATOM 5493 O O . VAL B 1 267 ? -22.312 14.359 13.172 1 95.5 267 VAL B O 1
ATOM 5496 N N . GLY B 1 268 ? -21.938 16.375 13.984 1 89.56 268 GLY B N 1
ATOM 5497 C CA . GLY B 1 268 ? -23.281 16.844 13.719 1 89.56 268 GLY B CA 1
ATOM 5498 C C . GLY B 1 268 ? -23.641 16.812 12.242 1 89.56 268 GLY B C 1
ATOM 5499 O O . GLY B 1 268 ? -24.797 16.656 11.883 1 89.56 268 GLY B O 1
ATOM 5500 N N . GLU B 1 269 ? -22.688 16.953 11.414 1 84.75 269 GLU B N 1
ATOM 5501 C CA . GLU B 1 269 ? -22.906 17.016 9.977 1 84.75 269 GLU B CA 1
ATOM 5502 C C . GLU B 1 269 ? -22.922 15.625 9.352 1 84.75 269 GLU B C 1
ATOM 5504 O O . GLU B 1 269 ? -23.578 15.406 8.328 1 84.75 269 GLU B O 1
ATOM 5509 N N . ALA B 1 270 ? -22.203 14.664 9.766 1 90.25 270 ALA B N 1
ATOM 5510 C CA . ALA B 1 270 ? -21.938 13.375 9.133 1 90.25 270 ALA B CA 1
ATOM 5511 C C . ALA B 1 270 ? -23.125 12.414 9.328 1 90.25 270 ALA B C 1
ATOM 5513 O O . ALA B 1 270 ? -23.391 11.57 8.469 1 90.25 270 ALA B O 1
ATOM 5514 N N . GLY B 1 271 ? -23.969 12.461 10.367 1 88.38 271 GLY B N 1
ATOM 5515 C CA . GLY B 1 271 ? -25.016 11.492 10.695 1 88.38 271 GLY B CA 1
ATOM 5516 C C . GLY B 1 271 ? -24.531 10.406 11.633 1 88.38 271 GLY B C 1
ATOM 5517 O O . GLY B 1 271 ? -23.344 10.117 11.711 1 88.38 271 GLY B O 1
ATOM 5518 N N . GLU B 1 272 ? -25.422 9.711 12.164 1 94.19 272 GLU B N 1
ATOM 5519 C CA . GLU B 1 272 ? -25.156 8.766 13.242 1 94.19 272 GLU B CA 1
ATOM 5520 C C . GLU B 1 272 ? -24.422 7.531 12.734 1 94.19 272 GLU B C 1
ATOM 5522 O O . GLU B 1 272 ? -23.531 7.004 13.414 1 94.19 272 GLU B O 1
ATOM 5527 N N . GLU B 1 273 ? -24.766 7.113 11.609 1 96.81 273 GLU B N 1
ATOM 5528 C CA . GLU B 1 273 ? -24.172 5.898 11.07 1 96.81 273 GLU B CA 1
ATOM 5529 C C . GLU B 1 273 ? -22.688 6.109 10.773 1 96.81 273 GLU B C 1
ATOM 5531 O O . GLU B 1 273 ? -21.859 5.242 11.07 1 96.81 273 GLU B O 1
ATOM 5536 N N . ALA B 1 274 ? -22.391 7.219 10.195 1 97.31 274 ALA B N 1
ATOM 5537 C CA . ALA B 1 274 ? -21 7.543 9.891 1 97.31 274 ALA B CA 1
ATOM 5538 C C . ALA B 1 274 ? -20.172 7.648 11.164 1 97.31 274 ALA B C 1
ATOM 5540 O O . ALA B 1 274 ? -19.047 7.133 11.227 1 97.31 274 ALA B O 1
ATOM 5541 N N . VAL B 1 275 ? -20.75 8.273 12.125 1 97.88 275 VAL B N 1
ATOM 5542 C CA . VAL B 1 275 ? -20.047 8.445 13.391 1 97.88 275 VAL B CA 1
ATOM 5543 C C . VAL B 1 275 ? -19.828 7.086 14.047 1 97.88 275 VAL B C 1
ATOM 5545 O O . VAL B 1 275 ? -18.734 6.812 14.562 1 97.88 275 VAL B O 1
ATOM 5548 N N . ARG B 1 276 ? -20.828 6.262 14.016 1 98.12 276 ARG B N 1
ATOM 5549 C CA . ARG B 1 276 ? -20.719 4.922 14.594 1 98.12 276 ARG B CA 1
ATOM 5550 C C . ARG B 1 276 ? -19.625 4.117 13.898 1 98.12 276 ARG B C 1
ATOM 5552 O O . ARG B 1 276 ? -18.891 3.371 14.547 1 98.12 276 ARG B O 1
ATOM 5559 N N . ARG B 1 277 ? -19.578 4.273 12.641 1 98.25 277 ARG B N 1
ATOM 5560 C CA . ARG B 1 277 ? -18.562 3.564 11.867 1 98.25 277 ARG B CA 1
ATOM 5561 C C . ARG B 1 277 ? -17.172 4.016 12.258 1 98.25 277 ARG B C 1
ATOM 5563 O O . ARG B 1 277 ? -16.266 3.189 12.438 1 98.25 277 ARG B O 1
ATOM 5570 N N . VAL B 1 278 ? -16.953 5.285 12.414 1 98.62 278 VAL B N 1
ATOM 5571 C CA . VAL B 1 278 ? -15.656 5.82 12.805 1 98.62 278 VAL B CA 1
ATOM 5572 C C . VAL B 1 278 ? -15.289 5.32 14.195 1 98.62 278 VAL B C 1
ATOM 5574 O O . VAL B 1 278 ? -14.164 4.852 14.422 1 98.62 278 VAL B O 1
ATOM 5577 N N . VAL B 1 279 ? -16.25 5.391 15.086 1 98.69 279 VAL B N 1
ATOM 5578 C CA . VAL B 1 279 ? -16.016 4.953 16.453 1 98.69 279 VAL B CA 1
ATOM 5579 C C . VAL B 1 279 ? -15.641 3.471 16.469 1 98.69 279 VAL B C 1
ATOM 5581 O O . VAL B 1 279 ? -14.703 3.064 17.156 1 98.69 279 VAL B O 1
ATOM 5584 N N . SER B 1 280 ? -16.375 2.719 15.734 1 98.5 280 SER B N 1
ATOM 5585 C CA . SER B 1 280 ? -16.109 1.284 15.656 1 98.5 280 SER B CA 1
ATOM 5586 C C . SER B 1 280 ? -14.703 1.007 15.117 1 98.5 280 SER B C 1
ATOM 5588 O O . SER B 1 280 ? -13.984 0.161 15.656 1 98.5 280 SER B O 1
ATOM 5590 N N . ASN B 1 281 ? -14.375 1.681 14.086 1 98.31 281 ASN B N 1
ATOM 5591 C CA . ASN B 1 281 ? -13.047 1.504 13.5 1 98.31 281 ASN B CA 1
ATOM 5592 C C . ASN B 1 281 ? -11.945 1.898 14.477 1 98.31 281 ASN B C 1
ATOM 5594 O O . ASN B 1 281 ? -10.945 1.188 14.609 1 98.31 281 ASN B O 1
ATOM 5598 N N . VAL B 1 282 ? -12.094 2.996 15.148 1 98.5 282 VAL B N 1
ATOM 5599 C CA . VAL B 1 282 ? -11.102 3.479 16.109 1 98.5 282 VAL B CA 1
ATOM 5600 C C . VAL B 1 282 ? -10.93 2.457 17.219 1 98.5 282 VAL B C 1
ATOM 5602 O O . VAL B 1 282 ? -9.805 2.094 17.578 1 98.5 282 VAL B O 1
ATOM 5605 N N . THR B 1 283 ? -12.047 1.981 17.719 1 98.06 283 THR B N 1
ATOM 5606 C CA . THR B 1 283 ? -12.016 1.048 18.844 1 98.06 283 THR B CA 1
ATOM 5607 C C . THR B 1 283 ? -11.344 -0.261 18.438 1 98.06 283 THR B C 1
ATOM 5609 O O . THR B 1 283 ? -10.625 -0.866 19.234 1 98.06 283 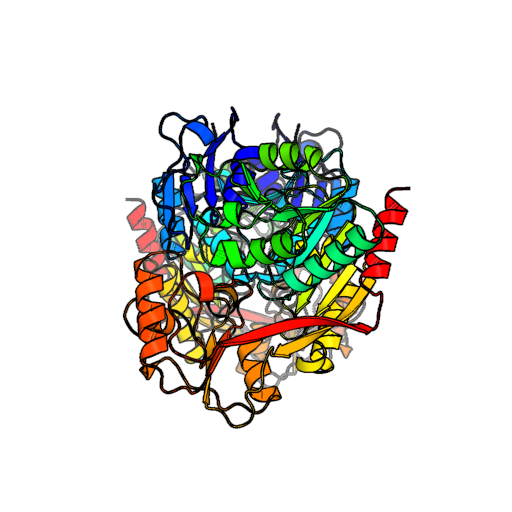THR B O 1
ATOM 5612 N N . ARG B 1 284 ? -11.57 -0.642 17.281 1 96.25 284 ARG B N 1
ATOM 5613 C CA . ARG B 1 284 ? -11 -1.89 16.781 1 96.25 284 ARG B CA 1
ATOM 5614 C C . ARG B 1 284 ? -9.492 -1.765 16.578 1 96.25 284 ARG B C 1
ATOM 5616 O O . ARG B 1 284 ? -8.734 -2.643 17 1 96.25 284 ARG B O 1
ATOM 5623 N N . VAL B 1 285 ? -9.062 -0.672 16.031 1 96.56 285 VAL B N 1
ATOM 5624 C CA . VAL B 1 285 ? -7.68 -0.522 15.586 1 96.56 285 VAL B CA 1
ATOM 5625 C C . VAL B 1 285 ? -6.812 -0.034 16.75 1 96.56 285 VAL B C 1
ATOM 5627 O O . VAL B 1 285 ? -5.633 -0.377 16.828 1 96.56 285 VAL B O 1
ATOM 5630 N N . ASN B 1 286 ? -7.355 0.749 17.641 1 97.88 286 ASN B N 1
ATOM 5631 C CA . ASN B 1 286 ? -6.66 1.31 18.797 1 97.88 286 ASN B CA 1
ATOM 5632 C C . ASN B 1 286 ? -7.578 1.396 20.016 1 97.88 286 ASN B C 1
ATOM 5634 O O . ASN B 1 286 ? -8.016 2.484 20.391 1 97.88 286 ASN B O 1
ATOM 5638 N N . PRO B 1 287 ? -7.734 0.307 20.672 1 96.38 287 PRO B N 1
ATOM 5639 C CA . PRO B 1 287 ? -8.672 0.265 21.797 1 96.38 287 PRO B CA 1
ATOM 5640 C C . PRO B 1 287 ? -8.203 1.095 22.984 1 96.38 287 PRO B C 1
ATOM 5642 O O . PRO B 1 287 ? -8.992 1.384 23.891 1 96.38 287 PRO B O 1
ATOM 5645 N N . ARG B 1 288 ? -7.031 1.523 23.016 1 96.31 288 ARG B N 1
ATOM 5646 C CA . ARG B 1 288 ? -6.496 2.25 24.156 1 96.31 288 ARG B CA 1
ATOM 5647 C C . ARG B 1 288 ? -6.762 3.746 24.031 1 96.31 288 ARG B C 1
ATOM 5649 O O . ARG B 1 288 ? -6.691 4.48 25.016 1 96.31 288 ARG B O 1
ATOM 5656 N N . ALA B 1 289 ? -7.031 4.219 22.844 1 98.19 289 ALA B N 1
ATOM 5657 C CA . ALA B 1 289 ? -7.195 5.648 22.625 1 98.19 289 ALA B CA 1
ATOM 5658 C C . ALA B 1 289 ? -8.531 6.145 23.172 1 98.19 289 ALA B C 1
ATOM 5660 O O . ALA B 1 289 ? -9.555 5.473 23.016 1 98.19 289 ALA B O 1
ATOM 5661 N N . SER B 1 290 ? -8.539 7.281 23.828 1 98.62 290 SER B N 1
ATOM 5662 C CA . SER B 1 290 ? -9.805 7.926 24.172 1 98.62 290 SER B CA 1
ATOM 5663 C C . SER B 1 290 ? -10.438 8.578 22.953 1 98.62 290 SER B C 1
ATOM 5665 O O . SER B 1 290 ? -9.742 8.938 22 1 98.62 290 SER B O 1
ATOM 5667 N N . ILE B 1 291 ? -11.766 8.656 23 1 98.81 291 ILE B N 1
ATOM 5668 C CA . ILE B 1 291 ? -12.477 9.203 21.859 1 98.81 291 ILE B CA 1
ATOM 5669 C C . ILE B 1 291 ? -13.258 10.445 22.281 1 98.81 291 ILE B C 1
ATOM 5671 O O . ILE B 1 291 ? -14.023 10.398 23.25 1 98.81 291 ILE B O 1
ATOM 5675 N N . THR B 1 292 ? -13.031 11.531 21.641 1 98.75 292 THR B N 1
ATOM 5676 C CA . THR B 1 292 ? -13.812 12.766 21.766 1 98.75 292 THR B CA 1
ATOM 5677 C C . THR B 1 292 ? -14.641 13.008 20.516 1 98.75 292 THR B C 1
ATOM 5679 O O . THR B 1 292 ? -14.117 12.977 19.391 1 98.75 292 THR B O 1
ATOM 5682 N N . LYS B 1 293 ? -15.914 13.164 20.703 1 98.5 293 LYS B N 1
ATOM 5683 C CA . LYS B 1 293 ? -16.781 13.609 19.609 1 98.5 293 LYS B CA 1
ATOM 5684 C C . LYS B 1 293 ? -17.031 15.109 19.688 1 98.5 293 LYS B C 1
ATOM 5686 O O . LYS B 1 293 ? -17.328 15.648 20.75 1 98.5 293 LYS B O 1
ATOM 5691 N N . ALA B 1 294 ? -16.812 15.773 18.562 1 97.75 294 ALA B N 1
ATOM 5692 C CA . ALA B 1 294 ? -16.922 17.234 18.609 1 97.75 294 ALA B CA 1
ATOM 5693 C C . ALA B 1 294 ? -17.469 17.766 17.281 1 97.75 294 ALA B C 1
ATOM 5695 O O . ALA B 1 294 ? -17.531 17.047 16.297 1 97.75 294 ALA B O 1
ATOM 5696 N N . ASP B 1 295 ? -17.922 18.969 17.344 1 94.5 295 ASP B N 1
ATOM 5697 C CA . ASP B 1 295 ? -18.281 19.766 16.172 1 94.5 295 ASP B CA 1
ATOM 5698 C C . ASP B 1 295 ? -17.391 21 16.031 1 94.5 295 ASP B C 1
ATOM 5700 O O . ASP B 1 295 ? -16.688 21.375 16.984 1 94.5 295 ASP B O 1
ATOM 5704 N N . LEU B 1 296 ? -17.359 21.484 14.797 1 90.31 296 LEU B N 1
ATOM 5705 C CA . LEU B 1 296 ? -16.734 22.766 14.531 1 90.31 296 LEU B CA 1
ATOM 5706 C C . LEU B 1 296 ? -17.766 23.859 14.312 1 90.31 296 LEU B C 1
ATOM 5708 O O . LEU B 1 296 ? -18.328 23.984 13.219 1 90.31 296 LEU B O 1
ATOM 5712 N N . GLU B 1 297 ? -18.031 24.578 15.344 1 88.12 297 GLU B N 1
ATOM 5713 C CA . GLU B 1 297 ? -19.031 25.625 15.258 1 88.12 297 GLU B CA 1
ATOM 5714 C C . GLU B 1 297 ? -18.469 26.859 14.555 1 88.12 297 GLU B C 1
ATOM 5716 O O . GLU B 1 297 ? -17.406 27.375 14.922 1 88.12 297 GLU B O 1
ATOM 5721 N N . VAL B 1 298 ? -19.219 27.281 13.562 1 88.12 298 VAL B N 1
ATOM 5722 C CA . VAL B 1 298 ? -18.75 28.406 12.75 1 88.12 298 VAL B CA 1
ATOM 5723 C C . VAL B 1 298 ? -19.422 29.703 13.227 1 88.12 298 VAL B C 1
ATOM 5725 O O . VAL B 1 298 ? -20.594 29.688 13.602 1 88.12 298 VAL B O 1
ATOM 5728 N N . TYR B 1 299 ? -18.688 30.75 13.227 1 89.12 299 TYR B N 1
ATOM 5729 C CA . TYR B 1 299 ? -19.156 32.094 13.578 1 89.12 299 TYR B CA 1
ATOM 5730 C C . TYR B 1 299 ? -18.766 33.094 12.508 1 89.12 299 TYR B C 1
ATOM 5732 O O . TYR B 1 299 ? -17.781 32.906 11.797 1 89.12 299 TYR B O 1
ATOM 5740 N N . LEU B 1 300 ? -19.641 34.062 12.352 1 94.25 300 LEU B N 1
ATOM 5741 C CA . LEU B 1 300 ? -19.328 35.188 11.461 1 94.25 300 LEU B CA 1
ATOM 5742 C C . LEU B 1 300 ? -19.156 36.469 12.25 1 94.25 300 LEU B C 1
ATOM 5744 O O . LEU B 1 300 ? -19.875 36.719 13.211 1 94.25 300 LEU B O 1
ATOM 5748 N N . SER B 1 301 ? -18.203 37.281 11.82 1 93.38 301 SER B N 1
ATOM 5749 C CA . SER B 1 301 ? -17.891 38.531 12.516 1 93.38 301 SER B CA 1
ATOM 5750 C C . SER B 1 301 ? -18.938 39.594 12.234 1 93.38 301 SER B C 1
ATOM 5752 O O . SER B 1 301 ? -18.953 40.656 12.875 1 93.38 301 SER B O 1
ATOM 5754 N N . GLY B 1 302 ? -19.812 39.281 11.25 1 94.5 302 GLY B N 1
ATOM 5755 C CA . GLY B 1 302 ? -20.828 40.25 10.867 1 94.5 302 GLY B CA 1
ATOM 5756 C C . GLY B 1 302 ? -22.078 39.594 10.289 1 94.5 302 GLY B C 1
ATOM 5757 O O . GLY B 1 302 ? -22.125 38.375 10.109 1 94.5 302 GLY B O 1
ATOM 5758 N N . ASP B 1 303 ? -23.047 40.438 10.086 1 95.25 303 ASP B N 1
ATOM 5759 C CA . ASP B 1 303 ? -24.328 39.969 9.578 1 95.25 303 ASP B CA 1
ATOM 5760 C C . ASP B 1 303 ? -24.297 39.812 8.062 1 95.25 303 ASP B C 1
ATOM 5762 O O . ASP B 1 303 ? -23.859 40.688 7.34 1 95.25 303 ASP B O 1
ATOM 5766 N N . VAL B 1 304 ? -24.766 38.594 7.637 1 97.19 304 VAL B N 1
ATOM 5767 C CA . VAL B 1 304 ? -24.781 38.344 6.199 1 97.19 304 VAL B CA 1
ATOM 5768 C C . VAL B 1 304 ? -26.172 37.906 5.758 1 97.19 304 VAL B C 1
ATOM 5770 O O . VAL B 1 304 ? -26.359 37.5 4.605 1 97.19 304 VAL B O 1
ATOM 5773 N N . ALA B 1 305 ? -27.094 37.969 6.684 1 97.06 305 ALA B N 1
ATOM 5774 C CA . ALA B 1 305 ? -28.453 37.469 6.395 1 97.06 305 ALA B CA 1
ATOM 5775 C C . ALA B 1 305 ? -29.062 38.219 5.215 1 97.06 305 ALA B C 1
ATOM 5777 O O . ALA B 1 305 ? -29.109 39.469 5.219 1 97.06 305 ALA B O 1
ATOM 5778 N N . GLY B 1 306 ? -29.5 37.469 4.254 1 97 306 GLY B N 1
ATOM 5779 C CA . GLY B 1 306 ? -30.188 38.031 3.109 1 97 306 GLY B CA 1
ATOM 5780 C C . GLY B 1 306 ? -29.234 38.656 2.096 1 97 306 GLY B C 1
ATOM 5781 O O . GLY B 1 306 ? -29.672 39.156 1.067 1 97 306 GLY B O 1
ATOM 5782 N N . LYS B 1 307 ? -27.984 38.531 2.297 1 97.69 307 LYS B N 1
ATOM 5783 C CA . LYS B 1 307 ? -27.016 39.156 1.404 1 97.69 307 LYS B CA 1
ATOM 5784 C C . LYS B 1 307 ? -26.453 38.125 0.421 1 97.69 307 LYS B C 1
ATOM 5786 O O . LYS B 1 307 ? -26.453 36.938 0.694 1 97.69 307 LYS B O 1
ATOM 5791 N N . ARG B 1 308 ? -26.047 38.625 -0.778 1 98.19 308 ARG B N 1
ATOM 5792 C CA . ARG B 1 308 ? -25.25 37.812 -1.705 1 98.19 308 ARG B CA 1
ATOM 5793 C C . ARG B 1 308 ? -23.781 37.781 -1.281 1 98.19 308 ARG B C 1
ATOM 5795 O O . ARG B 1 308 ? -23.125 38.812 -1.229 1 98.19 308 ARG B O 1
ATOM 5802 N N . ALA B 1 309 ? -23.328 36.562 -0.941 1 98.12 309 ALA B N 1
ATOM 5803 C CA . ALA B 1 309 ? -22.016 36.469 -0.324 1 98.12 309 ALA B CA 1
ATOM 5804 C C . ALA B 1 309 ? -21.062 35.688 -1.21 1 98.12 309 ALA B C 1
ATOM 5806 O O . ALA B 1 309 ? -21.406 34.594 -1.72 1 98.12 309 ALA B O 1
ATOM 5807 N N . LEU B 1 310 ? -19.891 36.25 -1.463 1 98.06 310 LEU B N 1
ATOM 5808 C CA . LEU B 1 310 ? -18.766 35.531 -2.006 1 98.06 310 LEU B CA 1
ATOM 5809 C C . LEU B 1 310 ? -17.953 34.844 -0.889 1 98.06 310 LEU B C 1
ATOM 5811 O O . LEU B 1 310 ? -17.516 35.531 0.042 1 98.06 310 LEU B O 1
ATOM 5815 N N . VAL B 1 311 ? -17.828 33.531 -1.001 1 97.19 311 VAL B N 1
ATOM 5816 C CA . VAL B 1 311 ? -17.156 32.812 0.066 1 97.19 311 VAL B CA 1
ATOM 5817 C C . VAL B 1 311 ? -15.734 32.438 -0.374 1 97.19 311 VAL B C 1
ATOM 5819 O O . VAL B 1 311 ? -15.547 31.75 -1.385 1 97.19 311 VAL B O 1
ATOM 5822 N N . ILE B 1 312 ? -14.789 32.906 0.422 1 94.94 312 ILE B N 1
ATOM 5823 C CA . ILE B 1 312 ? -13.398 32.562 0.179 1 94.94 312 ILE B CA 1
ATOM 5824 C C . ILE B 1 312 ? -12.977 31.453 1.157 1 94.94 312 ILE B C 1
ATOM 5826 O O . ILE B 1 312 ? -12.984 31.656 2.373 1 94.94 312 ILE B O 1
ATOM 5830 N N . GLU B 1 313 ? -12.586 30.266 0.623 1 91.12 313 GLU B N 1
ATOM 5831 C CA . GLU B 1 313 ? -12.117 29.125 1.422 1 91.12 313 GLU B CA 1
ATOM 5832 C C . GLU B 1 313 ? -10.602 28.984 1.341 1 91.12 313 GLU B C 1
ATOM 5834 O O . GLU B 1 313 ? -9.977 29.484 0.407 1 91.12 313 GLU B O 1
ATOM 5839 N N . ASP B 1 314 ? -10.047 28.328 2.387 1 86.31 314 ASP B N 1
ATOM 5840 C CA . ASP B 1 314 ? -8.641 27.953 2.285 1 86.31 314 ASP B CA 1
ATOM 5841 C C . ASP B 1 314 ? -8.406 27.016 1.1 1 86.31 314 ASP B C 1
ATOM 5843 O O . ASP B 1 314 ? -9.156 26.062 0.895 1 86.31 314 ASP B O 1
ATOM 5847 N N . ALA B 1 315 ? -7.379 27.234 0.342 1 83.12 315 ALA B N 1
ATOM 5848 C CA . ALA B 1 315 ? -7.156 26.562 -0.936 1 83.12 315 ALA B CA 1
ATOM 5849 C C . ALA B 1 315 ? -6.875 25.078 -0.73 1 83.12 315 ALA B C 1
ATOM 5851 O O . ALA B 1 315 ? -7.465 24.219 -1.4 1 83.12 315 ALA B O 1
ATOM 5852 N N . PRO B 1 316 ? -6.07 24.625 0.194 1 75 316 PRO B N 1
ATOM 5853 C CA . PRO B 1 316 ? -5.758 23.203 0.335 1 75 316 PRO B CA 1
ATOM 5854 C C . PRO B 1 316 ? -6.992 22.344 0.61 1 75 316 PRO B C 1
ATOM 5856 O O . PRO B 1 316 ? -7.086 21.219 0.131 1 75 316 PRO B O 1
ATOM 5859 N N . THR B 1 317 ? -7.949 22.875 1.318 1 77.69 317 THR B N 1
ATOM 5860 C CA . THR B 1 317 ? -9.164 22.141 1.659 1 77.69 317 THR B CA 1
ATOM 5861 C C . THR B 1 317 ? -9.984 21.844 0.407 1 77.69 317 THR B C 1
ATOM 5863 O O . THR B 1 317 ? -10.492 20.734 0.245 1 77.69 317 THR B O 1
ATOM 5866 N N . VAL B 1 318 ? -10.008 22.781 -0.531 1 82.75 318 VAL B N 1
ATOM 5867 C CA . VAL B 1 318 ? -10.93 22.625 -1.651 1 82.75 318 VAL B CA 1
ATOM 5868 C C . VAL B 1 318 ? -10.164 22.188 -2.896 1 82.75 318 VAL B C 1
ATOM 5870 O O . VAL B 1 318 ? -10.75 21.984 -3.959 1 82.75 318 VAL B O 1
ATOM 5873 N N . THR B 1 319 ? -8.906 22.062 -2.76 1 81.94 319 THR B N 1
ATOM 5874 C CA . THR B 1 319 ? -8.102 21.531 -3.854 1 81.94 319 THR B CA 1
ATOM 5875 C C . THR B 1 319 ? -7.633 20.109 -3.537 1 81.94 319 THR B C 1
ATOM 5877 O O . THR B 1 319 ? -8.414 19.156 -3.646 1 81.94 319 THR B O 1
ATOM 5880 N N . HIS B 1 320 ? -6.484 19.984 -2.92 1 69.5 320 HIS B N 1
ATOM 5881 C CA . HIS B 1 320 ? -5.934 18.656 -2.67 1 69.5 320 HIS B CA 1
ATOM 5882 C C . HIS B 1 320 ? -6.727 17.922 -1.592 1 69.5 320 HIS B C 1
ATOM 5884 O O . HIS B 1 320 ? -6.734 16.688 -1.55 1 69.5 320 HIS B O 1
ATOM 5890 N N . GLY B 1 321 ? -7.406 18.672 -0.831 1 70.44 321 GLY B N 1
ATOM 5891 C CA . GLY B 1 321 ? -8.234 18.047 0.181 1 70.44 321 GLY B CA 1
ATOM 5892 C C . GLY B 1 321 ? -9.477 17.391 -0.393 1 70.44 321 GLY B C 1
ATOM 5893 O O . GLY B 1 321 ? -10.109 16.562 0.273 1 70.44 321 GLY B O 1
ATOM 5894 N N . GLY B 1 322 ? -9.844 17.828 -1.545 1 71.88 322 GLY B N 1
ATOM 5895 C CA . GLY B 1 322 ? -10.875 17.156 -2.312 1 71.88 322 GLY B CA 1
ATOM 5896 C C . GLY B 1 322 ? -12.281 17.547 -1.902 1 71.88 322 GLY B C 1
ATOM 5897 O O . GLY B 1 322 ? -13.25 16.906 -2.299 1 71.88 322 GLY B O 1
ATOM 5898 N N . LEU B 1 323 ? -12.469 18.547 -1.045 1 77.88 323 LEU B N 1
ATOM 5899 C CA . LEU B 1 323 ? -13.797 18.984 -0.642 1 77.88 323 LEU B CA 1
ATOM 5900 C C . LEU B 1 323 ? -14.312 20.078 -1.577 1 77.88 323 LEU B C 1
ATOM 5902 O O . LEU B 1 323 ? -13.555 20.953 -2.004 1 77.88 323 LEU B O 1
ATOM 5906 N N . PRO B 1 324 ? -15.609 20 -1.942 1 84.62 324 PRO B N 1
ATOM 5907 C CA . PRO B 1 324 ? -16.156 21.047 -2.816 1 84.62 324 PRO B CA 1
ATOM 5908 C C . PRO B 1 324 ? -16.234 22.406 -2.127 1 84.62 324 PRO B C 1
ATOM 5910 O O . PRO B 1 324 ? -16.234 23.438 -2.795 1 84.62 324 PRO B O 1
ATOM 5913 N N . TYR B 1 325 ? -16.422 22.422 -0.889 1 85.94 325 TYR B N 1
ATOM 5914 C CA . TYR B 1 325 ? -16.484 23.625 -0.085 1 85.94 325 TYR B CA 1
ATOM 5915 C C . TYR B 1 325 ? -16.031 23.359 1.349 1 85.94 325 TYR B C 1
ATOM 5917 O O . TYR B 1 325 ? -15.812 22.203 1.728 1 85.94 325 TYR B O 1
ATOM 5925 N N . GLY B 1 326 ? -15.867 24.531 2.084 1 81.62 326 GLY B N 1
ATOM 5926 C CA . GLY B 1 326 ? -15.43 24.422 3.467 1 81.62 326 GLY B CA 1
ATOM 5927 C C . GLY B 1 326 ? -16.391 25.062 4.453 1 81.62 326 GLY B C 1
ATOM 5928 O O . GLY B 1 326 ? -17.609 25.016 4.266 1 81.62 326 GLY B O 1
ATOM 5929 N N . ALA B 1 327 ? -15.898 25.469 5.492 1 80 327 ALA B N 1
ATOM 5930 C CA . ALA B 1 327 ? -16.672 26 6.617 1 80 327 ALA B CA 1
ATOM 5931 C C . ALA B 1 327 ? -17.312 27.328 6.254 1 80 327 ALA B C 1
ATOM 5933 O O . ALA B 1 327 ? -18.375 27.672 6.773 1 80 327 ALA B O 1
ATOM 5934 N N . GLY B 1 328 ? -16.656 28.047 5.379 1 89.44 328 GLY B N 1
ATOM 5935 C CA . GLY B 1 328 ? -17.219 29.312 4.969 1 89.44 328 GLY B CA 1
ATOM 5936 C C . GLY B 1 328 ? -18.562 29.188 4.293 1 89.44 328 GLY B C 1
ATOM 5937 O O . GLY B 1 328 ? -19.484 29.938 4.594 1 89.44 328 GLY B O 1
ATOM 5938 N N . TYR B 1 329 ? -18.594 28.234 3.416 1 92.06 329 TYR B N 1
ATOM 5939 C CA . TYR B 1 329 ? -19.844 27.969 2.721 1 92.06 329 TYR B CA 1
ATOM 5940 C C . TYR B 1 329 ? -20.938 27.562 3.703 1 92.06 329 TYR B C 1
ATOM 5942 O O . TYR B 1 329 ? -22.078 28.047 3.627 1 92.06 329 TYR B O 1
ATOM 5950 N N . ILE B 1 330 ? -20.609 26.797 4.648 1 85.62 330 ILE B N 1
ATOM 5951 C CA . ILE B 1 330 ? -21.547 26.328 5.664 1 85.62 330 ILE B CA 1
ATOM 5952 C C . ILE B 1 330 ? -22.031 27.516 6.5 1 85.62 330 ILE B C 1
ATOM 5954 O O . ILE B 1 330 ? -23.219 27.625 6.793 1 85.62 330 ILE B O 1
ATOM 5958 N N . ALA B 1 331 ? -21.141 28.328 6.836 1 91.12 331 ALA B N 1
ATOM 5959 C CA . ALA B 1 331 ? -21.484 29.516 7.617 1 91.12 331 ALA B CA 1
ATOM 5960 C C . ALA B 1 331 ? -22.422 30.422 6.836 1 91.12 331 ALA B C 1
ATOM 5962 O O . ALA B 1 331 ? -23.391 30.953 7.398 1 91.12 331 ALA B O 1
ATOM 5963 N N . ALA B 1 332 ? -22.125 30.578 5.605 1 94.94 332 ALA B N 1
ATOM 5964 C CA . ALA B 1 332 ? -22.953 31.438 4.77 1 94.94 332 ALA B CA 1
ATOM 5965 C C . ALA B 1 332 ? -24.406 30.953 4.766 1 94.94 332 ALA B C 1
ATOM 5967 O O . ALA B 1 332 ? -25.328 31.734 4.953 1 94.94 332 ALA B O 1
ATOM 5968 N N . LEU B 1 333 ? -24.547 29.688 4.621 1 92.94 333 LEU B N 1
ATOM 5969 C CA . LEU B 1 333 ? -25.875 29.109 4.598 1 92.94 333 LEU B CA 1
ATOM 5970 C C . LEU B 1 333 ? -26.531 29.188 5.969 1 92.94 333 LEU B C 1
ATOM 5972 O O . LEU B 1 333 ? -27.703 29.578 6.082 1 92.94 333 LEU B O 1
ATOM 5976 N N . LYS B 1 334 ? -25.781 28.875 6.922 1 90.62 334 LYS B N 1
ATOM 5977 C CA . LYS B 1 334 ? -26.281 28.875 8.289 1 90.62 334 LYS B CA 1
ATOM 5978 C C . LYS B 1 334 ? -26.828 30.234 8.688 1 90.62 334 LYS B C 1
ATOM 5980 O O . LYS B 1 334 ? -27.859 30.344 9.359 1 90.62 334 LYS B O 1
ATOM 5985 N N . TYR B 1 335 ? -26.156 31.281 8.25 1 95.19 335 TYR B N 1
ATOM 5986 C CA . TYR B 1 335 ? -26.5 32.625 8.703 1 95.19 335 TYR B CA 1
ATOM 5987 C C . TYR B 1 335 ? -27.328 33.344 7.66 1 95.19 335 TYR B C 1
ATOM 5989 O O . TYR B 1 335 ? -27.531 34.562 7.758 1 95.19 335 TYR B O 1
ATOM 5997 N N . GLY B 1 336 ? -27.719 32.625 6.641 1 95.5 336 GLY B N 1
ATOM 5998 C CA . GLY B 1 336 ? -28.812 33.094 5.781 1 95.5 336 GLY B CA 1
ATOM 5999 C C . GLY B 1 336 ? -28.312 33.906 4.586 1 95.5 336 GLY B C 1
ATOM 6000 O O . GLY B 1 336 ? -29.062 34.688 4.027 1 95.5 336 GLY B O 1
ATOM 6001 N N . ALA B 1 337 ? -27.125 33.688 4.148 1 96.88 337 ALA B N 1
ATOM 6002 C CA . ALA B 1 337 ? -26.625 34.344 2.951 1 96.88 337 ALA B CA 1
ATOM 6003 C C . ALA B 1 337 ? -26.938 33.531 1.698 1 96.88 337 ALA B C 1
ATOM 6005 O O . ALA B 1 337 ? -27.219 32.344 1.781 1 96.88 337 ALA B O 1
ATOM 6006 N N . THR B 1 338 ? -27.047 34.25 0.575 1 97.38 338 THR B N 1
ATOM 6007 C CA . THR B 1 338 ? -27.047 33.594 -0.727 1 97.38 338 THR B CA 1
ATOM 6008 C C . THR B 1 338 ? -25.641 33.531 -1.312 1 97.38 338 THR B C 1
ATOM 6010 O O . THR B 1 338 ? -25.031 34.594 -1.56 1 97.38 338 THR B O 1
ATOM 6013 N N . VAL B 1 339 ? -25.172 32.344 -1.599 1 97.62 339 VAL B N 1
ATOM 6014 C CA . VAL B 1 339 ? -23.781 32.188 -2.025 1 97.62 339 VAL B CA 1
ATOM 6015 C C . VAL B 1 339 ? -23.656 32.5 -3.52 1 97.62 339 VAL B C 1
ATOM 6017 O O . VAL B 1 339 ? -24.438 31.969 -4.324 1 97.62 339 VAL B O 1
ATOM 6020 N N . VAL B 1 340 ? -22.75 33.281 -3.859 1 97.62 340 VAL B N 1
ATOM 6021 C CA . VAL B 1 340 ? -22.453 33.625 -5.246 1 97.62 340 VAL B CA 1
ATOM 6022 C C . VAL B 1 340 ? -21.391 32.688 -5.801 1 97.62 340 VAL B C 1
ATOM 6024 O O . VAL B 1 340 ? -20.312 32.531 -5.223 1 97.62 340 VAL B O 1
ATOM 6027 N N . ASP B 1 341 ? -21.75 32.094 -6.871 1 97.31 341 ASP B N 1
ATOM 6028 C CA . ASP B 1 341 ? -20.766 31.25 -7.547 1 97.31 341 ASP B CA 1
ATOM 6029 C C . ASP B 1 341 ? -19.672 32.094 -8.203 1 97.31 341 ASP B C 1
ATOM 6031 O O . ASP B 1 341 ? -19.953 32.906 -9.078 1 97.31 341 ASP B O 1
ATOM 6035 N N . PRO B 1 342 ? -18.453 31.844 -7.805 1 96.56 342 PRO B N 1
ATOM 6036 C CA . PRO B 1 342 ? -17.359 32.656 -8.344 1 96.56 342 PRO B CA 1
ATOM 6037 C C . PRO B 1 342 ? -16.938 32.25 -9.742 1 96.56 342 PRO B C 1
ATOM 6039 O O . PRO B 1 342 ? -16.219 32.969 -10.438 1 96.56 342 PRO B O 1
ATOM 6042 N N . ARG B 1 343 ? -17.219 31.156 -10.359 1 95.94 343 ARG B N 1
ATOM 6043 C CA . ARG B 1 343 ? -16.672 30.516 -11.562 1 95.94 343 ARG B CA 1
ATOM 6044 C C . ARG B 1 343 ? -16.891 31.391 -12.789 1 95.94 343 ARG B C 1
ATOM 6046 O O . ARG B 1 343 ? -15.977 31.578 -13.594 1 95.94 343 ARG B O 1
ATOM 6053 N N . PRO B 1 344 ? -18.078 31.984 -12.844 1 95.69 344 PRO B N 1
ATOM 6054 C CA . PRO B 1 344 ? -18.297 32.875 -13.992 1 95.69 344 PRO B CA 1
ATOM 6055 C C . PRO B 1 344 ? -17.438 34.125 -13.945 1 95.69 344 PRO B C 1
ATOM 6057 O O . PRO B 1 344 ? -17.219 34.781 -14.969 1 95.69 344 PRO B O 1
ATOM 6060 N N . TYR B 1 345 ? -16.953 34.406 -12.859 1 96.88 345 TYR B N 1
ATOM 6061 C CA . TYR B 1 345 ? -16.219 35.656 -12.664 1 96.88 345 TYR B CA 1
ATOM 6062 C C . TYR B 1 345 ? -14.711 35.375 -12.617 1 96.88 345 TYR B C 1
ATOM 6064 O O . TYR B 1 345 ? -13.914 36.312 -12.586 1 96.88 345 TYR B O 1
ATOM 6072 N N . ALA B 1 346 ? -14.336 34.156 -12.539 1 96.31 346 ALA B N 1
ATOM 6073 C CA . ALA B 1 346 ? -12.953 33.75 -12.336 1 96.31 346 ALA B CA 1
ATOM 6074 C C . ALA B 1 346 ? -12.078 34.188 -13.508 1 96.31 346 ALA B C 1
ATOM 6076 O O . ALA B 1 346 ? -12.492 34.125 -14.664 1 96.31 346 ALA B O 1
ATOM 6077 N N . VAL B 1 347 ? -10.867 34.625 -13.203 1 95.5 347 VAL B N 1
ATOM 6078 C CA . VAL B 1 347 ? -9.938 35.031 -14.25 1 95.5 347 VAL B CA 1
ATOM 6079 C C . VAL B 1 347 ? -8.578 34.375 -14.031 1 95.5 347 VAL B C 1
ATOM 6081 O O . VAL B 1 347 ? -8.289 33.875 -12.945 1 95.5 347 VAL B O 1
ATOM 6084 N N . GLY B 1 348 ? -7.84 34.25 -15.086 1 93.81 348 GLY B N 1
ATOM 6085 C CA . GLY B 1 348 ? -6.453 33.812 -15.039 1 93.81 348 GLY B CA 1
ATOM 6086 C C . GLY B 1 348 ? -6.266 32.469 -14.352 1 93.81 348 GLY B C 1
ATOM 6087 O O . GLY B 1 348 ? -6.922 31.484 -14.695 1 93.81 348 GLY B O 1
ATOM 6088 N N . VAL B 1 349 ? -5.414 32.5 -13.312 1 91.88 349 VAL B N 1
ATOM 6089 C CA . VAL B 1 349 ? -5.02 31.266 -12.633 1 91.88 349 VAL B CA 1
ATOM 6090 C C . VAL B 1 349 ? -6.215 30.672 -11.891 1 91.88 349 VAL B C 1
ATOM 6092 O O . VAL B 1 349 ? -6.328 29.453 -11.75 1 91.88 349 VAL B O 1
ATOM 6095 N N . ILE B 1 350 ? -7.109 31.531 -11.469 1 92.88 350 ILE B N 1
ATOM 6096 C CA . ILE B 1 350 ? -8.281 31.078 -10.727 1 92.88 350 ILE B CA 1
ATOM 6097 C C . ILE B 1 350 ? -9.164 30.219 -11.633 1 92.88 350 ILE B C 1
ATOM 6099 O O . ILE B 1 350 ? -9.703 29.203 -11.211 1 92.88 350 ILE B O 1
ATOM 6103 N N . LYS B 1 351 ? -9.258 30.562 -12.867 1 92.75 351 LYS B N 1
ATOM 6104 C CA . LYS B 1 351 ? -10.023 29.797 -13.836 1 92.75 351 LYS B CA 1
ATOM 6105 C C . LYS B 1 351 ? -9.414 28.406 -14.039 1 92.75 351 LYS B C 1
ATOM 6107 O O . LYS B 1 351 ? -10.133 27.406 -14.109 1 92.75 351 LYS B O 1
ATOM 6112 N N . LYS B 1 352 ? -8.195 28.391 -14.086 1 91 352 LYS B N 1
ATOM 6113 C CA . LYS B 1 352 ? -7.473 27.141 -14.289 1 91 352 LYS B CA 1
ATOM 6114 C C . LYS B 1 352 ? -7.664 26.203 -13.109 1 91 352 LYS B C 1
ATOM 6116 O O . LYS B 1 352 ? -7.77 24.984 -13.289 1 91 352 LYS B O 1
ATOM 6121 N N . VAL B 1 353 ? -7.707 26.734 -11.945 1 89.31 353 VAL B N 1
ATOM 6122 C CA . VAL B 1 353 ? -7.859 25.938 -10.734 1 89.31 353 VAL B CA 1
ATOM 6123 C C . VAL B 1 353 ? -9.227 25.266 -10.734 1 89.31 353 VAL B C 1
ATOM 6125 O O . VAL B 1 353 ? -9.359 24.109 -10.32 1 89.31 353 VAL B O 1
ATOM 6128 N N . TYR B 1 354 ? -10.211 25.906 -11.273 1 91.5 354 TYR B N 1
ATOM 6129 C CA . TYR B 1 354 ? -11.555 25.344 -11.344 1 91.5 354 TYR B CA 1
ATOM 6130 C C . TYR B 1 354 ? -11.609 24.219 -12.367 1 91.5 354 TYR B C 1
ATOM 6132 O O . TYR B 1 354 ? -12.406 23.281 -12.234 1 91.5 354 TYR B O 1
ATOM 6140 N N . GLU B 1 355 ? -10.711 24.25 -13.289 1 88.88 355 GLU B N 1
ATOM 6141 C CA . GLU B 1 355 ? -10.617 23.188 -14.297 1 88.88 355 GLU B CA 1
ATOM 6142 C C . GLU B 1 355 ? -9.906 21.969 -13.742 1 88.88 355 GLU B C 1
ATOM 6144 O O . GLU B 1 355 ? -10.234 20.828 -14.102 1 88.88 355 GLU B O 1
ATOM 6149 N N . ASP B 1 356 ? -9.07 22.234 -12.852 1 84.5 356 ASP B N 1
ATOM 6150 C CA . ASP B 1 356 ? -8.203 21.172 -12.352 1 84.5 356 ASP B CA 1
ATOM 6151 C C . ASP B 1 356 ? -8.844 20.453 -11.172 1 84.5 356 ASP B C 1
ATOM 6153 O O . ASP B 1 356 ? -8.539 19.281 -10.914 1 84.5 356 ASP B O 1
ATOM 6157 N N . TYR B 1 357 ? -9.633 21.203 -10.461 1 84.75 357 TYR B N 1
ATOM 6158 C CA . TYR B 1 357 ? -10.234 20.656 -9.25 1 84.75 357 TYR B CA 1
ATOM 6159 C C . TYR B 1 357 ? -11.75 20.844 -9.258 1 84.75 357 TYR B C 1
ATOM 6161 O O . TYR B 1 357 ? -12.258 21.781 -9.859 1 84.75 357 TYR B O 1
ATOM 6169 N N . LYS B 1 358 ? -12.461 19.906 -8.656 1 83.25 358 LYS B N 1
ATOM 6170 C CA . LYS B 1 358 ? -13.906 20 -8.516 1 83.25 358 LYS B CA 1
ATOM 6171 C C . LYS B 1 358 ? -14.289 20.859 -7.312 1 83.25 358 LYS B C 1
ATOM 6173 O O . LYS B 1 358 ? -14.742 20.344 -6.289 1 83.25 358 LYS B O 1
ATOM 6178 N N . ILE B 1 359 ? -14.078 22.172 -7.602 1 88.44 359 ILE B N 1
ATOM 6179 C CA . ILE B 1 359 ? -14.32 23.141 -6.531 1 88.44 359 ILE B CA 1
ATOM 6180 C C . ILE B 1 359 ? -15.703 23.766 -6.703 1 88.44 359 ILE B C 1
ATOM 6182 O O . ILE B 1 359 ? -16.094 24.109 -7.816 1 88.44 359 ILE B O 1
ATOM 6186 N N . GLY B 1 360 ? -16.516 23.984 -5.82 1 77.75 360 GLY B N 1
ATOM 6187 C CA . GLY B 1 360 ? -17.516 25.031 -6.035 1 77.75 360 GLY B CA 1
ATOM 6188 C C . GLY B 1 360 ? -18.609 25.031 -4.988 1 77.75 360 GLY B C 1
ATOM 6189 O O . GLY B 1 360 ? -18.344 24.875 -3.795 1 77.75 360 GLY B O 1
ATOM 6190 N N . PRO B 1 361 ? -19.391 26.062 -4.887 1 92.62 361 PRO B N 1
ATOM 6191 C CA . PRO B 1 361 ? -19.406 27.453 -5.363 1 92.62 361 PRO B CA 1
ATOM 6192 C C . PRO B 1 361 ? -18.641 28.391 -4.445 1 92.62 361 PRO B C 1
ATOM 6194 O O . PRO B 1 361 ? -19.188 29.406 -4.004 1 92.62 361 PRO B O 1
ATOM 6197 N N . VAL B 1 362 ? -17.328 28.109 -4.195 1 96.56 362 VAL B N 1
ATOM 6198 C CA . VAL B 1 362 ? -16.484 28.922 -3.316 1 96.56 362 VAL B CA 1
ATOM 6199 C C . VAL B 1 362 ? -15.203 29.328 -4.051 1 96.56 362 VAL B C 1
ATOM 6201 O O . VAL B 1 362 ? -14.898 28.781 -5.113 1 96.56 362 VAL B O 1
ATOM 6204 N N . LEU B 1 363 ? -14.602 30.375 -3.586 1 95.44 363 LEU B N 1
ATOM 6205 C CA . LEU B 1 363 ? -13.352 30.906 -4.141 1 95.44 363 LEU B CA 1
ATOM 6206 C C . LEU B 1 363 ? -12.156 30.438 -3.316 1 95.44 363 LEU B C 1
ATOM 6208 O O . LEU B 1 363 ? -12.078 30.719 -2.115 1 95.44 363 LEU B O 1
ATOM 6212 N N . PRO B 1 364 ? -11.211 29.75 -3.91 1 92.62 364 PRO B N 1
ATOM 6213 C CA . PRO B 1 364 ? -10.016 29.344 -3.162 1 92.62 364 PRO B CA 1
ATOM 6214 C C . PRO B 1 364 ? -9.039 30.5 -2.943 1 92.62 364 PRO B C 1
ATOM 6216 O O . PRO B 1 364 ? -8.812 31.297 -3.855 1 92.62 364 PRO B O 1
ATOM 6219 N N . SER B 1 365 ? -8.539 30.578 -1.778 1 89.75 365 SER B N 1
ATOM 6220 C CA . SER B 1 365 ? -7.598 31.641 -1.417 1 89.75 365 SER B CA 1
ATOM 6221 C C . SER B 1 365 ? -6.211 31.359 -1.987 1 89.75 365 SER B C 1
ATOM 6223 O O . SER B 1 365 ? -5.262 31.125 -1.237 1 89.75 365 SER B O 1
ATOM 6225 N N . LEU B 1 366 ? -6.031 31.578 -3.252 1 82.88 366 LEU B N 1
ATOM 6226 C CA . LEU B 1 366 ? -4.719 31.391 -3.859 1 82.88 366 LEU B CA 1
ATOM 6227 C C . LEU B 1 366 ? -3.842 32.625 -3.66 1 82.88 366 LEU B C 1
ATOM 6229 O O . LEU B 1 366 ? -4.324 33.75 -3.744 1 82.88 366 LEU B O 1
ATOM 6233 N N . GLY B 1 367 ? -2.633 32.5 -3.236 1 76.75 367 GLY B N 1
ATOM 6234 C CA . GLY B 1 367 ? -1.758 33.656 -3.029 1 76.75 367 GLY B CA 1
ATOM 6235 C C . GLY B 1 367 ? -0.292 33.281 -2.934 1 76.75 367 GLY B C 1
ATOM 6236 O O . GLY B 1 367 ? 0.451 33.844 -2.133 1 76.75 367 GLY B O 1
ATOM 6237 N N . TYR B 1 368 ? 0.109 32.281 -3.684 1 67.62 368 TYR B N 1
ATOM 6238 C CA . TYR B 1 368 ? 1.505 31.875 -3.695 1 67.62 368 TYR B CA 1
ATOM 6239 C C . TYR B 1 368 ? 2.363 32.844 -4.496 1 67.62 368 TYR B C 1
ATOM 6241 O O . TYR B 1 368 ? 3.545 33.031 -4.199 1 67.62 368 TYR B O 1
ATOM 6249 N N . THR B 1 369 ? 1.786 33.438 -5.539 1 77.94 369 THR B N 1
ATOM 6250 C CA . THR B 1 369 ? 2.494 34.344 -6.445 1 77.94 369 THR B CA 1
ATOM 6251 C C . THR B 1 369 ? 1.742 35.656 -6.602 1 77.94 369 THR B C 1
ATOM 6253 O O . THR B 1 369 ? 0.548 35.75 -6.309 1 77.94 369 THR B O 1
ATOM 6256 N N . PRO B 1 370 ? 2.553 36.656 -7.066 1 83.81 370 PRO B N 1
ATOM 6257 C CA . PRO B 1 370 ? 1.886 37.938 -7.344 1 83.81 370 PRO B CA 1
ATOM 6258 C C . PRO B 1 370 ? 0.76 37.781 -8.367 1 83.81 370 PRO B C 1
ATOM 6260 O O . PRO B 1 370 ? -0.263 38.469 -8.258 1 83.81 370 PRO B O 1
ATOM 6263 N N . GLU B 1 371 ? 0.965 36.906 -9.258 1 88.69 371 GLU B N 1
ATOM 6264 C CA . GLU B 1 371 ? -0.061 36.656 -10.273 1 88.69 371 GLU B CA 1
ATOM 6265 C C . GLU B 1 371 ? -1.33 36.094 -9.641 1 88.69 371 GLU B C 1
ATOM 6267 O O . GLU B 1 371 ? -2.438 36.5 -9.977 1 88.69 371 GLU B O 1
ATOM 6272 N N . GLN B 1 372 ? -1.199 35.188 -8.773 1 88.44 372 GLN B N 1
ATOM 6273 C C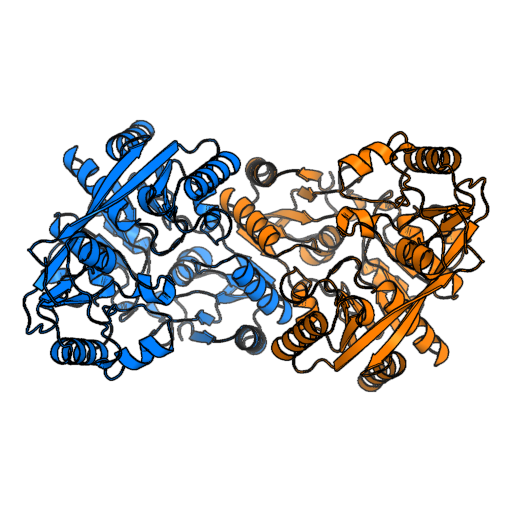A . GLN B 1 372 ? -2.336 34.594 -8.086 1 88.44 372 GLN B CA 1
ATOM 6274 C C . GLN B 1 372 ? -3.102 35.625 -7.273 1 88.44 372 GLN B C 1
ATOM 6276 O O . GLN B 1 372 ? -4.332 35.625 -7.266 1 88.44 372 GLN B O 1
ATOM 6281 N N . ARG B 1 373 ? -2.371 36.5 -6.672 1 90.06 373 ARG B N 1
ATOM 6282 C CA . ARG B 1 373 ? -2.998 37.562 -5.867 1 90.06 373 ARG B CA 1
ATOM 6283 C C . ARG B 1 373 ? -3.791 38.531 -6.742 1 90.06 373 ARG B C 1
ATOM 6285 O O . ARG B 1 373 ? -4.906 38.906 -6.391 1 90.06 373 ARG B O 1
ATOM 6292 N N . ARG B 1 374 ? -3.158 38.844 -7.828 1 92.5 374 ARG B N 1
ATOM 6293 C CA . ARG B 1 374 ? -3.824 39.75 -8.758 1 92.5 374 ARG B CA 1
ATOM 6294 C C . ARG B 1 374 ? -5.117 39.125 -9.289 1 92.5 374 ARG B C 1
ATOM 6296 O O . ARG B 1 374 ? -6.148 39.812 -9.352 1 92.5 374 ARG B O 1
ATOM 6303 N N . ASP B 1 375 ? -5.055 37.906 -9.641 1 95.25 375 ASP B N 1
ATOM 6304 C CA . ASP B 1 375 ? -6.219 37.219 -10.188 1 95.25 375 ASP B CA 1
ATOM 6305 C C . ASP B 1 375 ? -7.301 37.031 -9.117 1 95.25 375 ASP B C 1
ATOM 6307 O O . ASP B 1 375 ? -8.492 37.094 -9.43 1 95.25 375 ASP B O 1
ATOM 6311 N N . LEU B 1 376 ? -6.875 36.844 -7.941 1 94 376 LEU B N 1
ATOM 6312 C CA . LEU B 1 376 ? -7.816 36.719 -6.828 1 94 376 LEU B CA 1
ATOM 6313 C C . LEU B 1 376 ? -8.547 38.062 -6.617 1 94 376 LEU B C 1
ATOM 6315 O O . LEU B 1 376 ? -9.773 38.062 -6.492 1 94 376 LEU B O 1
ATOM 6319 N N . GLU B 1 377 ? -7.816 39.156 -6.652 1 95.12 377 GLU B N 1
ATOM 6320 C CA . GLU B 1 377 ? -8.398 40.469 -6.508 1 95.12 377 GLU B CA 1
ATOM 6321 C C . GLU B 1 377 ? -9.398 40.75 -7.625 1 95.12 377 GLU B C 1
ATOM 6323 O O . GLU B 1 377 ? -10.508 41.25 -7.371 1 95.12 377 GLU B O 1
ATOM 6328 N N . ALA B 1 378 ? -8.914 40.406 -8.766 1 96.12 378 ALA B N 1
ATOM 6329 C CA . ALA B 1 378 ? -9.75 40.688 -9.938 1 96.12 378 ALA B CA 1
ATOM 6330 C C . ALA B 1 378 ? -11.039 39.875 -9.883 1 96.12 378 ALA B C 1
ATOM 6332 O O . ALA B 1 378 ? -12.109 40.375 -10.242 1 96.12 378 ALA B O 1
ATOM 6333 N N . THR B 1 379 ? -10.977 38.625 -9.5 1 96.75 379 THR B N 1
ATOM 6334 C CA . THR B 1 379 ? -12.141 37.75 -9.406 1 96.75 379 THR B CA 1
ATOM 6335 C C . THR B 1 379 ? -13.125 38.281 -8.359 1 96.75 379 THR B C 1
ATOM 6337 O O . THR B 1 379 ? -14.336 38.281 -8.578 1 96.75 379 THR B O 1
ATOM 6340 N N . ILE B 1 380 ? -12.57 38.719 -7.25 1 96.44 380 ILE B N 1
ATOM 6341 C CA . ILE B 1 380 ? -13.398 39.281 -6.18 1 96.44 380 ILE B CA 1
ATOM 6342 C C . ILE B 1 380 ? -14.117 40.531 -6.664 1 96.44 380 ILE B C 1
ATOM 6344 O O . ILE B 1 380 ? -15.312 40.688 -6.43 1 96.44 380 ILE B O 1
ATOM 6348 N N . GLU B 1 381 ? -13.414 41.375 -7.355 1 96.56 381 GLU B N 1
ATOM 6349 C CA . GLU B 1 381 ? -13.969 42.625 -7.867 1 96.56 381 GLU B CA 1
ATOM 6350 C C . GLU B 1 381 ? -15.094 42.375 -8.859 1 96.56 381 GLU B C 1
ATOM 6352 O O . GLU B 1 381 ? -16.109 43.094 -8.859 1 96.56 381 GLU B O 1
ATOM 6357 N N . ARG B 1 382 ? -14.977 41.312 -9.633 1 97 382 ARG B N 1
ATOM 6358 C CA . ARG B 1 382 ? -15.906 41 -10.711 1 97 382 ARG B CA 1
ATOM 6359 C C . ARG B 1 382 ? -17.156 40.312 -10.172 1 97 382 ARG B C 1
ATOM 6361 O O . ARG B 1 382 ? -18.219 40.406 -10.781 1 97 382 ARG B O 1
ATOM 6368 N N . ALA B 1 383 ? -17.031 39.688 -9.086 1 97.25 383 ALA B N 1
ATOM 6369 C CA . ALA B 1 383 ? -18.141 38.906 -8.539 1 97.25 383 ALA B CA 1
ATOM 6370 C C . ALA B 1 383 ? -19.281 39.781 -8.102 1 97.25 383 ALA B C 1
ATOM 6372 O O . ALA B 1 383 ? -19.062 40.844 -7.512 1 97.25 383 ALA B O 1
ATOM 6373 N N . ASP B 1 384 ? -20.484 39.375 -8.438 1 96.56 384 ASP B N 1
ATOM 6374 C CA . ASP B 1 384 ? -21.688 40.125 -8.055 1 96.56 384 ASP B CA 1
ATOM 6375 C C . ASP B 1 384 ? -22.125 39.75 -6.637 1 96.56 384 ASP B C 1
ATOM 6377 O O . ASP B 1 384 ? -23.125 39.062 -6.453 1 96.56 384 ASP B O 1
ATOM 6381 N N . ALA B 1 385 ? -21.406 40.281 -5.648 1 98.06 385 ALA B N 1
ATOM 6382 C CA . ALA B 1 385 ? -21.656 39.969 -4.246 1 98.06 385 ALA B CA 1
ATOM 6383 C C . ALA B 1 385 ? -21.75 41.25 -3.408 1 98.06 385 ALA B C 1
ATOM 6385 O O . ALA B 1 385 ? -21.094 42.25 -3.713 1 98.06 385 ALA B O 1
ATOM 6386 N N . ASP B 1 386 ? -22.531 41.156 -2.352 1 97.56 386 ASP B N 1
ATOM 6387 C CA . ASP B 1 386 ? -22.688 42.25 -1.411 1 97.56 386 ASP B CA 1
ATOM 6388 C C . ASP B 1 386 ? -21.609 42.219 -0.331 1 97.56 386 ASP B C 1
ATOM 6390 O O . ASP B 1 386 ? -21.297 43.25 0.264 1 97.56 386 ASP B O 1
ATOM 6394 N N . VAL B 1 387 ? -21.188 41.031 -0.069 1 97.88 387 VAL B N 1
ATOM 6395 C CA . VAL B 1 387 ? -20.266 40.844 1.037 1 97.88 387 VAL B CA 1
ATOM 6396 C C . VAL B 1 387 ? -19.312 39.656 0.71 1 97.88 387 VAL B C 1
ATOM 6398 O O . VAL B 1 387 ? -19.656 38.812 -0.096 1 97.88 387 VAL B O 1
ATOM 6401 N N . VAL B 1 388 ? -18.125 39.781 1.232 1 97.75 388 VAL B N 1
ATOM 6402 C CA . VAL B 1 388 ? -17.172 38.719 1.108 1 97.75 388 VAL B CA 1
ATOM 6403 C C . VAL B 1 388 ? -16.984 38.031 2.461 1 97.75 388 VAL B C 1
ATOM 6405 O O . VAL B 1 388 ? -16.656 38.688 3.453 1 97.75 388 VAL B O 1
ATOM 6408 N N . ILE B 1 389 ? -17.266 36.75 2.488 1 96.62 389 ILE B N 1
ATOM 6409 C CA . ILE B 1 389 ? -16.984 35.938 3.672 1 96.62 389 ILE B CA 1
ATOM 6410 C C . ILE B 1 389 ? -15.609 35.281 3.541 1 96.62 389 ILE B C 1
ATOM 6412 O O . ILE B 1 389 ? -15.406 34.406 2.688 1 96.62 389 ILE B O 1
ATOM 6416 N N . VAL B 1 390 ? -14.742 35.781 4.398 1 94.62 390 VAL B N 1
ATOM 6417 C CA . VAL B 1 390 ? -13.391 35.219 4.395 1 94.62 390 VAL B CA 1
ATOM 6418 C C . VAL B 1 390 ? -13.297 34.062 5.406 1 94.62 390 VAL B C 1
ATOM 6420 O O . VAL B 1 390 ? -13.281 34.312 6.617 1 94.62 390 VAL B O 1
ATOM 6423 N N . ALA B 1 391 ? -13.195 32.875 4.844 1 90.38 391 ALA B N 1
ATOM 6424 C CA . ALA B 1 391 ? -13.18 31.688 5.707 1 90.38 391 ALA B CA 1
ATOM 6425 C C . ALA B 1 391 ? -11.797 31.031 5.707 1 90.38 391 ALA B C 1
ATOM 6427 O O . ALA B 1 391 ? -11.664 29.859 6.086 1 90.38 391 ALA B O 1
ATOM 6428 N N . THR B 1 392 ? -10.875 31.734 5.223 1 87.12 392 THR B N 1
ATOM 6429 C CA . THR B 1 392 ? -9.484 31.328 5.406 1 87.12 392 THR B CA 1
ATOM 6430 C C . THR B 1 392 ? -8.906 31.953 6.676 1 87.12 392 THR B C 1
ATOM 6432 O O . THR B 1 392 ? -9.211 33.094 7.008 1 87.12 392 THR B O 1
ATOM 6435 N N . PRO B 1 393 ? -8.117 31.203 7.363 1 80.38 393 PRO B N 1
ATOM 6436 C CA . PRO B 1 393 ? -7.543 31.719 8.602 1 80.38 393 PRO B CA 1
ATOM 6437 C C . PRO B 1 393 ? -6.609 32.906 8.359 1 80.38 393 PRO B C 1
ATOM 6439 O O . PRO B 1 393 ? -6.395 33.719 9.266 1 80.38 393 PRO B O 1
ATOM 6442 N N . ALA B 1 394 ? -6.074 33.031 7.199 1 83.19 394 ALA B N 1
ATOM 6443 C CA . ALA B 1 394 ? -5.168 34.125 6.883 1 83.19 394 ALA B CA 1
ATOM 6444 C C . ALA B 1 394 ? -5.93 35.438 6.727 1 83.19 394 ALA B C 1
ATOM 6446 O O . ALA B 1 394 ? -7.035 35.469 6.176 1 83.19 394 ALA B O 1
ATOM 6447 N N . ARG B 1 395 ? -5.316 36.438 7.25 1 86.19 395 ARG B N 1
ATOM 6448 C CA . ARG B 1 395 ? -5.875 37.75 7.031 1 86.19 395 ARG B CA 1
ATOM 6449 C C . ARG B 1 395 ? -5.523 38.281 5.645 1 86.19 395 ARG B C 1
ATOM 6451 O O . ARG B 1 395 ? -4.785 39.281 5.512 1 86.19 395 ARG B O 1
ATOM 6458 N N . ILE B 1 396 ? -6.172 37.688 4.703 1 86.44 396 ILE B N 1
ATOM 6459 C CA . ILE B 1 396 ? -5.797 37.969 3.322 1 86.44 396 ILE B CA 1
ATOM 6460 C C . ILE B 1 396 ? -6.203 39.406 2.975 1 86.44 396 ILE B C 1
ATOM 6462 O O . ILE B 1 396 ? -5.652 40 2.049 1 86.44 396 ILE B O 1
ATOM 6466 N N . GLU B 1 397 ? -7.148 39.938 3.703 1 86.56 397 GLU B N 1
ATOM 6467 C CA . GLU B 1 397 ? -7.609 41.312 3.471 1 86.56 397 GLU B CA 1
ATOM 6468 C C . GLU B 1 397 ? -6.5 42.312 3.748 1 86.56 397 GLU B C 1
ATOM 6470 O O . GLU B 1 397 ? -6.594 43.469 3.338 1 86.56 397 GLU B O 1
ATOM 6475 N N . LYS B 1 398 ? -5.504 41.844 4.406 1 82.31 398 LYS B N 1
ATOM 6476 C CA . LYS B 1 398 ? -4.352 42.688 4.648 1 82.31 398 LYS B CA 1
ATOM 6477 C C . LYS B 1 398 ? -3.355 42.625 3.496 1 82.31 398 LYS B C 1
ATOM 6479 O O . LYS B 1 398 ? -2.498 43.5 3.35 1 82.31 398 LYS B O 1
ATOM 6484 N N . ALA B 1 399 ? -3.506 41.656 2.668 1 83.25 399 ALA B N 1
ATOM 6485 C CA . ALA B 1 399 ? -2.512 41.406 1.629 1 83.25 399 ALA B CA 1
ATOM 6486 C C . ALA B 1 399 ? -3.066 41.719 0.247 1 83.25 399 ALA B C 1
ATOM 6488 O O . ALA B 1 399 ? -2.307 41.969 -0.691 1 83.25 399 ALA B O 1
ATOM 6489 N N . ILE B 1 400 ? -4.324 41.688 0.158 1 88.31 400 ILE B N 1
ATOM 6490 C CA . ILE B 1 400 ? -4.953 42 -1.12 1 88.31 400 ILE B CA 1
ATOM 6491 C C . ILE B 1 400 ? -6.074 43 -0.906 1 88.31 400 ILE B C 1
ATOM 6493 O O . ILE B 1 400 ? -6.629 43.094 0.192 1 88.31 400 ILE B O 1
ATOM 6497 N N . LYS B 1 401 ? -6.34 43.656 -2.051 1 91.5 401 LYS B N 1
ATOM 6498 C CA . LYS B 1 401 ? -7.438 44.594 -1.998 1 91.5 401 LYS B CA 1
ATOM 6499 C C . LYS B 1 401 ? -8.781 43.906 -2.197 1 91.5 401 LYS B C 1
ATOM 6501 O O . LYS B 1 401 ? -8.969 43.156 -3.166 1 91.5 401 LYS B O 1
ATOM 6506 N N . ILE B 1 402 ? -9.68 44.062 -1.217 1 94.19 402 ILE B N 1
ATOM 6507 C CA . ILE B 1 402 ? -11.062 43.625 -1.312 1 94.19 402 ILE B CA 1
ATOM 6508 C C . ILE B 1 402 ? -11.992 44.812 -1.283 1 94.19 402 ILE B C 1
ATOM 6510 O O . ILE B 1 402 ? -12.094 45.531 -0.267 1 94.19 402 ILE B O 1
ATOM 6514 N N . ASP B 1 403 ? -12.664 45.062 -2.379 1 93.44 403 ASP B N 1
ATOM 6515 C CA . ASP B 1 403 ? -13.453 46.281 -2.555 1 93.44 403 ASP B CA 1
ATOM 6516 C C . ASP B 1 403 ? -14.867 46.094 -2.004 1 93.44 403 ASP B C 1
ATOM 6518 O O . ASP B 1 403 ? -15.766 46.875 -2.324 1 93.44 403 ASP B O 1
ATOM 6522 N N . LYS B 1 404 ? -15.156 45.156 -1.245 1 96.12 404 LYS B N 1
ATOM 6523 C CA . LYS B 1 404 ? -16.453 44.812 -0.65 1 96.12 404 LYS B CA 1
ATOM 6524 C C . LYS B 1 404 ? -16.328 44.625 0.86 1 96.12 404 LYS B C 1
ATOM 6526 O O . LYS B 1 404 ? -15.227 44.406 1.378 1 96.12 404 LYS B O 1
ATOM 6531 N N . PRO B 1 405 ? -17.516 44.844 1.534 1 96.06 405 PRO B N 1
ATOM 6532 C CA . PRO B 1 405 ? -17.453 44.531 2.967 1 96.06 405 PRO B CA 1
ATOM 6533 C C . PRO B 1 405 ? -16.984 43.125 3.256 1 96.06 405 PRO B C 1
ATOM 6535 O O . PRO B 1 405 ? -17.375 42.188 2.541 1 96.06 405 PRO B O 1
ATOM 6538 N N . VAL B 1 406 ? -16.172 43.062 4.297 1 96.81 406 VAL B N 1
ATOM 6539 C CA . VAL B 1 406 ? -15.586 41.75 4.625 1 96.81 406 VAL B CA 1
ATOM 6540 C C . VAL B 1 406 ? -16.156 41.25 5.949 1 96.81 406 VAL B C 1
ATOM 6542 O O . VAL B 1 406 ? -16.234 42 6.922 1 96.81 406 VAL B O 1
ATOM 6545 N N . VAL B 1 407 ? -16.656 40.062 5.969 1 96.12 407 VAL B N 1
ATOM 6546 C CA . VAL B 1 407 ? -17.031 39.344 7.168 1 96.12 407 VAL B CA 1
ATOM 6547 C C . VAL B 1 407 ? -16.141 38.094 7.328 1 96.12 407 VAL B C 1
ATOM 6549 O O . VAL B 1 407 ? -15.938 37.344 6.371 1 96.12 407 VAL B O 1
ATOM 6552 N N . ARG B 1 408 ? -15.688 37.938 8.531 1 94.12 408 ARG B N 1
ATOM 6553 C CA . ARG B 1 408 ? -14.781 36.812 8.742 1 94.12 408 ARG B CA 1
ATOM 6554 C C . ARG B 1 408 ? -15.5 35.656 9.422 1 94.12 408 ARG B C 1
ATOM 6556 O O . ARG B 1 408 ? -16.312 35.875 10.32 1 94.12 408 ARG B O 1
ATOM 6563 N N . ALA B 1 409 ? -15.133 34.531 8.906 1 91.12 409 ALA B N 1
ATOM 6564 C CA . ALA B 1 409 ? -15.617 33.312 9.539 1 91.12 409 ALA B CA 1
ATOM 6565 C C . ALA B 1 409 ? -14.594 32.781 10.531 1 91.12 409 ALA B C 1
ATOM 6567 O O . ALA B 1 409 ?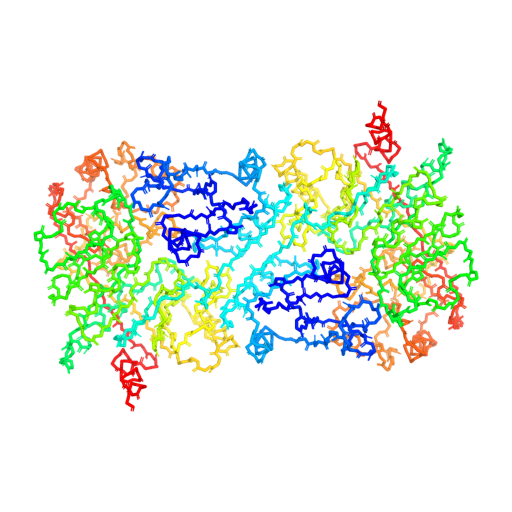 -13.391 32.812 10.273 1 91.12 409 ALA B O 1
ATOM 6568 N N . SER B 1 410 ? -14.984 32.344 11.633 1 85.44 410 SER B N 1
ATOM 6569 C CA . SER B 1 410 ? -14.156 31.656 12.625 1 85.44 410 SER B CA 1
ATOM 6570 C C . SER B 1 410 ? -14.812 30.391 13.125 1 85.44 410 SER B C 1
ATOM 6572 O O . SER B 1 410 ? -16.016 30.172 12.922 1 85.44 410 SER B O 1
ATOM 6574 N N . TRP B 1 411 ? -13.961 29.516 13.672 1 84.88 411 TRP B N 1
ATOM 6575 C CA . TRP B 1 411 ? -14.445 28.234 14.156 1 84.88 411 TRP B CA 1
ATOM 6576 C C . TRP B 1 411 ? -14 27.984 15.594 1 84.88 411 TRP B C 1
ATOM 6578 O O . TRP B 1 411 ? -12.914 28.422 15.992 1 84.88 411 TRP B O 1
ATOM 6588 N N . ARG B 1 412 ? -14.891 27.359 16.25 1 87.44 412 ARG B N 1
ATOM 6589 C CA . ARG B 1 412 ? -14.555 26.891 17.578 1 87.44 412 ARG B CA 1
ATOM 6590 C C . ARG B 1 412 ? -14.914 25.422 17.75 1 87.44 412 ARG B C 1
ATOM 6592 O O . ARG B 1 412 ? -15.922 24.953 17.219 1 87.44 412 ARG B O 1
ATOM 6599 N N . LEU B 1 413 ? -14.031 24.734 18.438 1 94.5 413 LEU B N 1
ATOM 6600 C CA . LEU B 1 413 ? -14.297 23.328 18.719 1 94.5 413 LEU B CA 1
ATOM 6601 C C . LEU B 1 413 ? -15.352 23.203 19.828 1 94.5 413 LEU B C 1
ATOM 6603 O O . LEU B 1 413 ? -15.227 23.812 20.875 1 94.5 413 LEU B O 1
ATOM 6607 N N . ARG B 1 414 ? -16.406 22.469 19.547 1 95.06 414 ARG B N 1
ATOM 6608 C CA . ARG B 1 414 ? -17.422 22.172 20.547 1 95.06 414 ARG B CA 1
ATOM 6609 C C . ARG B 1 414 ? -17.469 20.672 20.828 1 95.06 414 ARG B C 1
ATOM 6611 O O . ARG B 1 414 ? -17.984 19.891 20.016 1 95.06 414 ARG B O 1
ATOM 6618 N N . VAL B 1 415 ? -17.047 20.297 22 1 97.5 415 VAL B N 1
ATOM 6619 C CA . VAL B 1 415 ? -17.031 18.891 22.375 1 97.5 415 VAL B CA 1
ATOM 6620 C C . VAL B 1 415 ? -18.453 18.438 22.719 1 97.5 415 VAL B C 1
ATOM 6622 O O . VAL B 1 415 ? -19.141 19.078 23.531 1 97.5 415 VAL B O 1
ATOM 6625 N N . LEU B 1 416 ? -18.859 17.391 22.156 1 97.31 416 LEU B N 1
ATOM 6626 C CA . LEU B 1 416 ? -20.188 16.844 22.375 1 97.31 416 LEU B CA 1
ATOM 6627 C C . LEU B 1 416 ? -20.141 15.68 23.359 1 97.31 416 LEU B C 1
ATOM 6629 O O . LEU B 1 416 ? -21.016 15.547 24.219 1 97.31 416 LEU B O 1
ATOM 6633 N N . GLU B 1 417 ? -19.219 14.859 23.25 1 97.94 417 GLU B N 1
ATOM 6634 C CA . GLU B 1 417 ? -19.047 13.656 24.062 1 97.94 417 GLU B CA 1
ATOM 6635 C C . GLU B 1 417 ? -17.578 13.289 24.203 1 97.94 417 GLU B C 1
ATOM 6637 O O . GLU B 1 417 ? -16.797 13.469 23.266 1 97.94 417 GLU B O 1
ATOM 6642 N N . GLY B 1 418 ? -17.172 12.766 25.406 1 98.38 418 GLY B N 1
ATOM 6643 C CA . GLY B 1 418 ? -15.789 12.367 25.641 1 98.38 418 GLY B CA 1
ATOM 6644 C C . GLY B 1 418 ? -14.961 13.445 26.328 1 98.38 418 GLY B C 1
ATOM 6645 O O . GLY B 1 418 ? -15.508 14.438 26.812 1 98.38 418 GLY B O 1
ATOM 6646 N N . PRO B 1 419 ? -13.656 13.227 26.438 1 98.62 419 PRO B N 1
ATOM 6647 C CA . PRO B 1 419 ? -12.797 14.195 27.125 1 98.62 419 PRO B CA 1
ATOM 6648 C C . PRO B 1 419 ? -12.727 15.539 26.391 1 98.62 419 PRO B C 1
ATOM 6650 O O . PRO B 1 419 ? -12.695 15.57 25.156 1 98.62 419 PRO B O 1
ATOM 6653 N N . THR B 1 420 ? -12.727 16.609 27.141 1 98.12 420 THR B N 1
ATOM 6654 C CA . THR B 1 420 ? -12.492 17.938 26.594 1 98.12 420 THR B CA 1
ATOM 6655 C C . THR B 1 420 ? -11.023 18.141 26.25 1 98.12 420 THR B C 1
ATOM 6657 O O . THR B 1 420 ? -10.18 17.312 26.609 1 98.12 420 THR B O 1
ATOM 6660 N N . VAL B 1 421 ? -10.758 19.188 25.578 1 98.12 421 VAL B N 1
ATOM 6661 C CA . VAL B 1 421 ? -9.375 19.516 25.266 1 98.12 421 VAL B CA 1
ATOM 6662 C C . VAL B 1 421 ? -8.578 19.688 26.547 1 98.12 421 VAL B C 1
ATOM 6664 O O . VAL B 1 421 ? -7.43 19.25 26.641 1 98.12 421 VAL B O 1
ATOM 6667 N N . GLY B 1 422 ? -9.219 20.359 27.5 1 98.25 422 GLY B N 1
ATOM 6668 C CA . GLY B 1 422 ? -8.57 20.5 28.797 1 98.25 422 GLY B CA 1
ATOM 6669 C C . GLY B 1 422 ? -8.195 19.188 29.438 1 98.25 422 GLY B C 1
ATOM 6670 O O . GLY B 1 422 ? -7.125 19.062 30.031 1 98.25 422 GLY B O 1
ATOM 6671 N N . GLU B 1 423 ? -9.062 18.219 29.328 1 98.62 423 GLU B N 1
ATOM 6672 C CA . GLU B 1 423 ? -8.805 16.906 29.906 1 98.62 423 GLU B CA 1
ATOM 6673 C C . GLU B 1 423 ? -7.699 16.188 29.141 1 98.62 423 GLU B C 1
ATOM 6675 O O . GLU B 1 423 ? -6.918 15.438 29.734 1 98.62 423 GLU B O 1
ATOM 6680 N N . LEU B 1 424 ? -7.637 16.359 27.875 1 98.69 424 LEU B N 1
ATOM 6681 C CA . LEU B 1 424 ? -6.555 15.773 27.078 1 98.69 424 LEU B CA 1
ATOM 6682 C C . LEU B 1 424 ? -5.211 16.375 27.469 1 98.69 424 LEU B C 1
ATOM 6684 O O . LEU B 1 424 ? -4.215 15.664 27.594 1 98.69 424 LEU B O 1
ATOM 6688 N N . VAL B 1 425 ? -5.211 17.688 27.672 1 98.69 425 VAL B N 1
ATOM 6689 C CA . VAL B 1 425 ? -3.998 18.375 28.109 1 98.69 425 VAL B CA 1
ATOM 6690 C C . VAL B 1 425 ? -3.6 17.875 29.5 1 98.69 425 VAL B C 1
ATOM 6692 O O . VAL B 1 425 ? -2.414 17.672 29.781 1 98.69 425 VAL B O 1
ATOM 6695 N N . GLU B 1 426 ? -4.594 17.703 30.344 1 98.25 426 GLU B N 1
ATOM 6696 C CA . GLU B 1 426 ? -4.32 17.172 31.688 1 98.25 426 GLU B CA 1
ATOM 6697 C C . GLU B 1 426 ? -3.68 15.789 31.609 1 98.25 426 GLU B C 1
ATOM 6699 O O . GLU B 1 426 ? -2.74 15.492 32.344 1 98.25 426 GLU B O 1
ATOM 6704 N N . ALA B 1 427 ? -4.168 14.945 30.781 1 98.25 427 ALA B N 1
ATOM 6705 C CA . ALA B 1 427 ? -3.611 13.602 30.594 1 98.25 427 ALA B CA 1
ATOM 6706 C C . ALA B 1 427 ? -2.156 13.68 30.141 1 98.25 427 ALA B C 1
ATOM 6708 O O . ALA B 1 427 ? -1.319 12.891 30.594 1 98.25 427 ALA B O 1
ATOM 6709 N N . PHE B 1 428 ? -1.87 14.555 29.297 1 98.44 428 PHE B N 1
ATOM 6710 C CA . PHE B 1 428 ? -0.511 14.797 28.828 1 98.44 428 PHE B CA 1
ATOM 6711 C C . PHE B 1 428 ? 0.39 15.219 29.984 1 98.44 428 PHE B C 1
ATOM 6713 O O . PHE B 1 428 ? 1.477 14.664 30.172 1 98.44 428 PHE B O 1
ATOM 6720 N N . LEU B 1 429 ? -0.068 16.172 30.719 1 97.75 429 LEU B N 1
ATOM 6721 C CA . LEU B 1 429 ? 0.728 16.703 31.812 1 97.75 429 LEU B CA 1
ATOM 6722 C C . LEU B 1 429 ? 0.954 15.656 32.906 1 97.75 429 LEU B C 1
ATOM 6724 O O . LEU B 1 429 ? 2.006 15.641 33.531 1 97.75 429 LEU B O 1
ATOM 6728 N N . GLU B 1 430 ? -0.038 14.797 33.062 1 97 430 GLU B N 1
ATOM 6729 C CA . GLU B 1 430 ? 0.091 13.719 34.031 1 97 430 GLU B CA 1
ATOM 6730 C C . GLU B 1 430 ? 1.171 12.727 33.625 1 97 430 GLU B C 1
ATOM 6732 O O . GLU B 1 430 ? 1.839 12.133 34.469 1 97 430 GLU B O 1
ATOM 6737 N N . ARG B 1 431 ? 1.366 12.578 32.375 1 94.06 431 ARG B N 1
ATOM 6738 C CA . ARG B 1 431 ? 2.373 11.656 31.875 1 94.06 431 ARG B CA 1
ATOM 6739 C C . ARG B 1 431 ? 3.779 12.203 32.094 1 94.06 431 ARG B C 1
ATOM 6741 O O . ARG B 1 431 ? 4.754 11.453 32.094 1 94.06 431 ARG B O 1
ATOM 6748 N N . LEU B 1 432 ? 3.906 13.492 32.219 1 91.12 432 LEU B N 1
ATOM 6749 C CA . LEU B 1 432 ? 5.211 14.125 32.406 1 91.12 432 LEU B CA 1
ATOM 6750 C C . LEU B 1 432 ? 5.68 14.031 33.844 1 91.12 432 LEU B C 1
ATOM 6752 O O . LEU B 1 432 ? 6.863 14.219 34.125 1 91.12 432 LEU B O 1
ATOM 6756 N N . ARG B 1 433 ? 4.73 13.836 34.781 1 83.25 433 ARG B N 1
ATOM 6757 C CA . ARG B 1 433 ? 5.051 13.711 36.219 1 83.25 433 ARG B CA 1
ATOM 6758 C C . ARG B 1 433 ? 5.52 12.297 36.531 1 83.25 433 ARG B C 1
ATOM 6760 O O . ARG B 1 433 ? 6.434 12.109 37.344 1 83.25 433 ARG B O 1
#

Foldseek 3Di:
DAEEEEEEAQFQSLLCLQQPPQVDPPYDHQEYEYADAPDPVQFQDCVSRVDPRGHGYHYDHDLQRVLVVCLVSVHQEYEYGYFAFFVVVVVSNCVSQVVSVHHYDYDDCVRQADEAPAAEEEEFELFPQLCRLQLLVVLCVLCVVVPFQEAEEETADCLDDQVVFAKAKDQAPVSCVPDWQLVLLRAVVCNVVRHMYMYHSHVVVNRVVNNVRTRYYYYRYDTRDDDSHDHLAYEYGYELQPQPSCPGTVPSVVSLLVHQAYEYEPDVPNDDVSNVSNVVVSCVNHVNYWYWYKYKDKDKPDQQAPWEEAEEAAACCQAVVQDQDHPRVVVCVVRHHHYFQLQVLQDDPQVVSVVRGVHHSHGHDGTSDPVRQVRSQRSQVRTPTQEYEYARSHPCVVVHPHPHHYMYMDIHIGTDDTDDSSVSSVVSVVSVD/DAEEEEEEAQFQSLLCLQQPPQVDPPYDHQEYEYADAPPPVQFQDCVSRVDPRGHGYHHDHDLQRVLVVCLVSVHQEYEYGYFAFFVVVVVSNCVSQVVSVHHYDYDDCVRQADEAPAAEEEEFELFPQLCLLQLLVVLCVLCVVVPFQEAEEETADCLDDQVVFAKAKDQAPVSCVPDWQLVLLRAVVCNVVRHMYMYHSHVVVNRVVNNVRTRYYYYRYDTRDDDSHDHLAYEYGYELQPQPSCPGTVPSVVSLLVHQAYEYEPDVPNDDVSNVSNVVVSCVNHVNYWYWYKYKDKDKPDQAAPWEEAEEAAACCQAVVQDQDHPRVVVCVVRHHHYFQLQVLQDDPQVVSVVRGVHDSHGHDGTSDPVRQVRSQSSQVRTPTQEYEYARSHPCVVVHPHPHHYMYMDIHIGTDDTDDSSVSSVVSVVSVD

Organism: Pyrobaculum neutrophilum (strain DSM 2338 / JCM 9278 / NBRC 100436 / V24Sta) (NCBI:txid444157)

Nearest PDB structures (foldseek):
  8oru-assembly2_DDD  TM=4.914E-01  e=1.871E-20  Methanothermus fervidus DSM 2088
  1rkx-assembly1_B  TM=5.554E-01  e=8.466E-02  Yersinia pseudotuberculosis
  5auq-assembly3_G  TM=4.503E-01  e=2.822E-02  Thermococcus kodakarensis KOD1
  4wkg-assembly1_D  TM=5.011E-01  e=1.930E-01  Escherichia coli K-12
  3mle-assembly2_B  TM=3.792E-01  e=3.924E-02  Helicobacter pylori 26695

Solvent-accessible surface area (backbone atoms only — not comparable to full-atom values): 43479 Å² total; per-residue (Å²): 115,46,34,28,31,34,36,21,65,65,31,53,29,47,44,47,38,63,62,63,41,52,85,41,86,60,42,41,69,67,29,36,43,22,67,75,73,77,49,88,77,40,44,48,48,31,92,78,49,75,35,89,87,26,32,44,46,45,7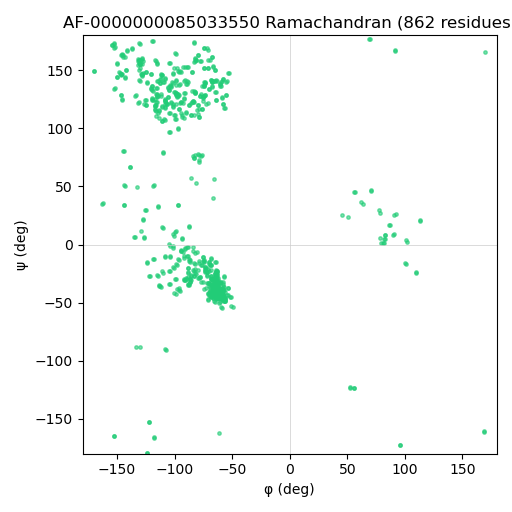8,37,90,46,59,67,49,45,22,49,50,38,46,77,68,60,34,48,31,38,32,58,25,62,55,61,32,45,21,62,56,51,39,49,51,50,26,26,40,34,51,45,26,14,19,42,34,34,82,13,51,70,64,51,41,41,85,64,96,47,58,25,43,30,36,27,16,22,33,46,76,27,50,45,70,56,53,45,51,52,46,49,51,47,44,40,72,73,70,47,44,52,23,37,38,43,48,45,74,67,72,61,64,58,84,79,31,36,54,42,76,33,60,45,74,78,62,51,70,85,53,39,43,68,55,30,40,72,42,47,63,42,29,73,72,70,28,41,37,32,34,35,55,40,62,72,58,33,48,58,54,46,57,72,74,25,64,30,38,34,38,43,47,44,56,4,32,68,71,58,51,57,58,75,34,32,38,23,20,31,38,22,72,49,50,59,37,52,75,40,23,36,36,4,27,25,35,49,52,61,26,51,26,35,38,34,23,38,42,85,75,38,41,68,67,30,40,50,50,40,50,50,50,45,47,70,68,26,67,79,35,46,61,20,38,21,32,68,48,66,44,62,76,52,90,43,59,77,32,36,25,33,27,29,27,45,35,60,41,31,41,85,41,65,28,40,63,55,66,30,54,52,41,36,53,73,50,42,28,44,74,34,61,39,72,89,35,41,35,72,65,55,41,51,49,55,72,75,29,79,49,42,62,45,36,61,53,56,33,83,44,72,65,36,39,50,28,48,34,51,21,58,68,59,38,87,50,65,31,33,34,39,31,32,73,30,69,52,73,79,76,42,73,68,95,52,53,77,29,42,44,46,73,43,79,41,76,75,42,64,67,47,65,65,52,53,51,47,54,44,56,59,70,74,107,114,44,34,27,31,35,34,20,61,63,33,52,29,48,45,46,38,63,62,64,42,53,84,41,85,60,42,42,69,68,30,37,43,22,68,71,68,84,52,84,78,41,45,47,48,31,91,77,50,75,36,88,87,27,31,43,46,45,77,37,90,45,58,67,49,45,22,48,50,38,46,75,67,59,35,48,31,39,31,58,24,62,54,60,33,44,22,61,55,51,40,50,51,51,27,24,40,35,49,44,26,14,19,42,34,34,83,12,51,70,65,51,43,41,84,66,96,44,55,26,43,29,37,27,14,23,33,45,78,28,52,47,70,57,54,46,49,52,46,50,52,48,43,40,70,72,71,48,43,50,22,36,39,42,48,46,75,66,77,60,64,59,84,79,32,35,55,43,76,32,62,46,74,78,62,52,70,84,55,39,42,68,54,30,40,72,43,46,63,41,30,74,71,69,29,41,36,32,35,35,57,38,63,72,58,33,47,57,55,47,57,72,73,25,64,31,38,34,37,41,47,44,57,4,32,70,72,58,52,56,56,76,35,33,39,22,20,32,39,21,72,48,52,58,37,52,75,41,22,38,37,4,26,25,34,50,53,61,26,51,26,35,38,34,22,39,41,84,75,38,42,69,67,30,41,50,50,40,51,51,50,46,46,69,69,25,67,79,34,47,60,21,36,21,32,66,47,65,44,63,76,52,90,44,60,78,31,35,25,33,28,30,25,43,36,60,42,30,43,86,42,65,28,40,58,54,67,31,54,50,40,36,52,74,52,43,28,44,75,34,62,40,72,89,34,40,33,70,64,55,41,52,49,52,72,74,27,78,50,42,58,45,36,62,52,55,33,84,42,74,65,36,38,50,26,48,33,51,22,58,68,59,38,88,48,64,30,34,34,39,31,31,74,30,70,52,74,77,77,42,74,68,96,53,53,75,28,42,45,47,72,42,79,42,75,73,44,63,66,47,65,65,52,52,51,48,54,44,56,58,72,73,108

Secondary structure (DSSP, 8-state):
-EEEEEEESSSHHHHHIIIIITT-SSEEEEEEEESS---TTSEE-HHHH--TT-EEEEE--SHHHHHHHHHHTT-SEEEEE---EEHHHHHHHHHHHHHTT-EEEE--HHHHPBPPSS-EEEEEESSTTSSHHHHHHHHHHHHHHTT--EEEEEPP---S-GGGGSEEEE-SGGGGTT--HHHHHHHHHHHHTT--EEEES-HHHHHHHHHHH-SEEEEE--TTPPPSBPPSEEEEEEEGGGTTGGGTEETHHHHHHH-SEEEEE-HHHH-HHHHHHHHHHHHHH-TTSEEEEEEEEEEESS--TT-EEEEEE-HHHHTTT--S--HHHHHHHHTTPEEPP-GGG--HHHHHHHHHS---SSEE---SSHHHHHHHHHHHHHS--SEEEEESSS-GGGTS---S-EEEEEEEEEEEES--HHHHHHHHHHHH-/-EEEEEEESSSHHHHHIIIIITT-SSEEEEEEEESS---TTSEE-HHHH--TT-EEEEE--SHHHHHHHHHHTT-SEEEEE---EEHHHHHHHHHHHHHTT-EEEE--HHHHPBPPSS-EEEEEESSTTSSHHHHHHHHHHHHHHTT--EEEEEPP---S-GGGGSEEEE-SGGGGTT--HHHHHHHHHHHHTT--EEEES-HHHHHHHHHHH-SEEEEE--TTPPPSBPPSEEEEEEEGGGTTGGGTEETHHHHHHH-SEEEEE-HHHH-HHHHHHHHHHHHHH-TTSEEEEEEEEEEESS--TT-EEEEEEPHHHHTTT--S--HHHHHHHHTTPEEPP-GGG--HHHHHHHHHS---SSEE---SSHHHHHHHHHHHHHS--SEEEEESSS-GGGTS---S-EEEEEEEEEEEES--HHHHHHHHHHHH-

pLDDT: mean 93.59, std 6.81, range [58.28, 98.94]

InterPro domains:
  IPR027417 P-loop containing nucleoside triphosphate hydrolase [SSF52540] (119-240)
  IPR053199 Cyclic 2,3-diphosphoglycerate synthetase-like [PTHR42869] (1-415)

Radius of gyration: 30.25 Å; Cα contacts (8 Å, |Δi|>4): 2103; chains: 2; bounding box: 58×91×68 Å

Sequence (866 aa):
MRRVAIIGAAGRDFHVFNTVYRGSGEARVVAFLMTQIPIPARRYPPSLSGVPEGVPIYVWRSYEELTRYLRELRVDEAVLAYSDLLYDEVGHIISAVLASGASFRIHGPNETYLHSIRPVFAITATRTGAGKSTVSREVVKDLAGRGYKPVVVRHPMPYRELEVSVAEVFKSERDLERLTFEEREEYEQYVEMGVTVLAGVDYGVVLREAEKVGDVIVWDGGNNDFPFFRPNYMVVVTDARRAGHEVGSFPGEVNLRLADAVVITKVGEAGEEAVRRVVSNVTRVNPRASITKADLEVYLSGDVAGKRALVIEDAPTVTHGGLPYGAGYIAALKYGATVVDPRPYAVGVIKKVYEDYKIGPVLPSLGYTPEQRRDLEATIERADADVVIVATPARIEKAIKIDKPVVRASWRLRVLEGPTVGELVEAFLERLRMRRVAIIGAAGRDFHVFNTVYRGSGEARVVAFLMTQIPIPARRYPPSLSGVPEGVPIYVWRSYEELTRYLRELRVDEAVLAYSDLLYDEVGHIISAVLASGASFRIHGPNETYLHSIRPVFAITATRTGAGKSTVSREVVKDLAGRGYKPVVVRHPMPYRELEVSVAEVFKSERDLERLTFEEREEYEQYVEMGVTVLAGVDYGVVLREAEKVGDVIVWDGGNNDFPFFRPNYMVVVTDARRAGHEVGSFPGEVNLRLADAVVITKVGEAGEEAVRRVVSNVTRVNPRASITKADLEVYLSGDVAGKRALVIEDAPTVTHGGLPYGAGYIAALKYGATVVDPRPYAVGVIKKVYEDYKIGPVLPSLGYTPEQRRDLEATIERADADVVIVATPARIEKAIKIDKPVVRASWRLRVLEGPTVGELVEAFLERLR